Protein AF-A0A4U0X442-F1 (afdb_monomer_lite)

Structure (mmCIF, N/CA/C/O backbone):
data_AF-A0A4U0X442-F1
#
_entry.id   AF-A0A4U0X442-F1
#
loop_
_atom_site.group_PDB
_atom_site.id
_atom_site.type_symbol
_atom_site.label_atom_id
_atom_site.label_alt_id
_atom_site.label_comp_id
_atom_site.label_asym_id
_atom_site.label_entity_id
_atom_site.label_seq_id
_atom_site.pdbx_PDB_ins_code
_atom_site.Cartn_x
_atom_site.Cartn_y
_atom_site.Cartn_z
_atom_site.occupancy
_atom_site.B_iso_or_equiv
_atom_site.auth_seq_id
_atom_site.auth_comp_id
_atom_site.auth_asym_id
_atom_site.auth_atom_id
_atom_site.pdbx_PDB_model_num
ATOM 1 N N . MET A 1 1 ? -42.741 -5.940 30.288 1.00 30.11 1 MET A N 1
ATOM 2 C CA . MET A 1 1 ? -42.818 -7.391 30.569 1.00 30.11 1 MET A CA 1
ATOM 3 C C . MET A 1 1 ? -41.671 -8.041 29.822 1.00 30.11 1 MET A C 1
ATOM 5 O O . MET A 1 1 ? -41.496 -7.713 28.658 1.00 30.11 1 MET A O 1
ATOM 9 N N . THR A 1 2 ? -40.859 -8.857 30.486 1.00 28.33 2 THR A N 1
ATOM 10 C CA . THR A 1 2 ? -39.729 -9.575 29.872 1.00 28.33 2 THR A CA 1
ATOM 11 C C . THR A 1 2 ? -40.193 -10.960 29.448 1.00 28.33 2 THR A C 1
ATOM 13 O O . THR A 1 2 ? -40.640 -11.727 30.297 1.00 28.33 2 THR A O 1
ATOM 16 N N . ASP A 1 3 ? -40.119 -11.253 28.155 1.00 28.27 3 ASP A N 1
ATOM 17 C CA . ASP A 1 3 ? -40.596 -12.512 27.583 1.00 28.27 3 ASP A CA 1
ATOM 18 C C . ASP A 1 3 ? -39.549 -13.623 27.784 1.00 28.27 3 ASP A C 1
ATOM 20 O O . ASP A 1 3 ? -38.404 -13.485 27.346 1.00 28.27 3 ASP A O 1
ATOM 24 N N . THR A 1 4 ? -39.905 -14.694 28.500 1.00 27.78 4 THR A N 1
ATOM 25 C CA . THR A 1 4 ? -38.972 -15.754 28.917 1.00 27.78 4 THR A CA 1
ATOM 26 C C . THR A 1 4 ? -39.494 -17.148 28.573 1.00 27.78 4 THR A C 1
ATOM 28 O O . THR A 1 4 ? -40.494 -17.629 29.102 1.00 27.78 4 THR A O 1
ATOM 31 N N . ASN A 1 5 ? -38.765 -17.833 27.691 1.00 30.53 5 ASN A N 1
ATOM 32 C CA . ASN A 1 5 ? -39.052 -19.205 27.273 1.00 30.53 5 ASN A CA 1
ATOM 33 C C . ASN A 1 5 ? -38.564 -20.204 28.361 1.00 30.53 5 ASN A C 1
ATOM 35 O O . ASN A 1 5 ? -37.477 -19.980 28.904 1.00 30.53 5 ASN A O 1
ATOM 39 N N . PRO A 1 6 ? -39.273 -21.308 28.693 1.00 31.02 6 PRO A N 1
ATOM 40 C CA . PRO A 1 6 ? -39.028 -22.069 29.935 1.00 31.02 6 PRO A CA 1
ATOM 41 C C . PRO A 1 6 ? -37.666 -22.765 30.116 1.00 31.02 6 PRO A C 1
ATOM 43 O O . PRO A 1 6 ? -37.400 -23.275 31.200 1.00 31.02 6 PRO A O 1
ATOM 46 N N . ASN A 1 7 ? -36.800 -22.802 29.097 1.00 32.56 7 ASN A N 1
ATOM 47 C CA . ASN A 1 7 ? -35.546 -23.572 29.115 1.00 32.56 7 ASN A CA 1
ATOM 48 C C . ASN A 1 7 ? -34.292 -22.775 29.532 1.00 32.56 7 ASN A C 1
ATOM 50 O O . ASN A 1 7 ? -33.185 -23.289 29.404 1.00 32.56 7 ASN A O 1
ATOM 54 N N . GLY A 1 8 ? -34.426 -21.534 30.011 1.00 30.45 8 GLY A N 1
ATOM 55 C CA . GLY A 1 8 ? -33.338 -20.790 30.675 1.00 30.45 8 GLY A CA 1
ATOM 56 C C . GLY A 1 8 ? -32.148 -20.357 29.802 1.00 30.45 8 GLY A C 1
ATOM 57 O O . GLY A 1 8 ? -31.281 -19.635 30.287 1.00 30.45 8 GLY A O 1
ATOM 58 N N . ALA A 1 9 ? -32.105 -20.746 28.526 1.00 29.73 9 ALA A N 1
ATOM 59 C CA . ALA A 1 9 ? -31.117 -20.265 27.572 1.00 29.73 9 ALA A CA 1
ATOM 60 C C . ALA A 1 9 ? -31.357 -18.779 27.259 1.00 29.73 9 ALA A C 1
ATOM 62 O O . ALA A 1 9 ? -32.370 -18.409 26.658 1.00 29.73 9 ALA A O 1
ATOM 63 N N . VAL A 1 10 ? -30.403 -17.935 27.652 1.00 29.94 10 VAL A N 1
ATOM 64 C CA . VAL A 1 10 ? -30.272 -16.569 27.134 1.00 29.94 10 VAL A CA 1
ATOM 65 C C . VAL A 1 10 ? -30.055 -16.675 25.620 1.00 29.94 10 VAL A C 1
ATOM 67 O O . VAL A 1 10 ? -29.252 -17.493 25.177 1.00 29.94 10 VAL A O 1
ATOM 70 N N . LYS A 1 11 ? -30.779 -15.889 24.813 1.00 32.50 11 LYS A N 1
ATOM 71 C CA . LYS A 1 11 ? -30.455 -15.766 23.382 1.00 32.50 11 LYS A CA 1
ATOM 72 C C . LYS A 1 11 ? -29.095 -15.083 23.264 1.00 32.50 11 LYS A C 1
ATOM 74 O O . LYS A 1 11 ? -28.924 -14.029 23.868 1.00 32.50 11 LYS A O 1
ATOM 79 N N . ASP A 1 12 ? -28.182 -15.624 22.464 1.00 36.81 12 ASP A N 1
ATOM 80 C CA . ASP A 1 12 ? -26.891 -14.984 22.208 1.00 36.81 12 ASP A CA 1
ATOM 81 C C . ASP A 1 12 ? -27.069 -13.601 21.558 1.00 36.81 12 ASP A C 1
ATOM 83 O O . ASP A 1 12 ? -27.233 -13.469 20.345 1.00 36.81 12 ASP A O 1
ATOM 87 N N . GLU A 1 13 ? -26.997 -12.543 22.370 1.00 44.19 13 GLU A N 1
ATOM 88 C CA . GLU A 1 13 ? -26.935 -11.152 21.897 1.00 44.19 13 GLU A CA 1
ATOM 89 C C . GLU A 1 13 ? -25.615 -10.848 21.166 1.00 44.19 13 GLU A C 1
ATOM 91 O O . GLU A 1 13 ? -25.503 -9.837 20.473 1.00 44.19 13 GLU A O 1
ATOM 96 N N . ALA A 1 14 ? -24.628 -11.744 21.290 1.00 46.81 14 ALA A N 1
ATOM 97 C CA . ALA A 1 14 ? -23.253 -11.598 20.822 1.00 46.81 14 ALA A CA 1
ATOM 98 C C . ALA A 1 14 ? -23.086 -11.407 19.303 1.00 46.81 14 ALA A C 1
ATOM 100 O O . ALA A 1 14 ? -21.984 -11.087 18.868 1.00 46.81 14 ALA A O 1
ATOM 101 N N . ASN A 1 15 ? -24.136 -11.609 18.496 1.00 58.03 15 ASN A N 1
ATOM 102 C CA . ASN A 1 15 ? -24.034 -11.560 17.035 1.00 58.03 15 ASN A CA 1
ATOM 103 C C . ASN A 1 15 ? -25.229 -10.869 16.340 1.00 58.03 15 ASN A C 1
ATOM 105 O O . ASN A 1 15 ? -25.636 -11.266 15.246 1.00 58.03 15 ASN A O 1
ATOM 109 N N . ARG A 1 16 ? -25.842 -9.851 16.973 1.00 85.56 16 ARG A N 1
ATOM 110 C CA . ARG A 1 16 ? -26.943 -9.103 16.334 1.00 85.56 16 ARG A CA 1
ATOM 111 C C . ARG A 1 16 ? -26.445 -8.142 15.236 1.00 85.56 16 ARG A C 1
ATOM 113 O O . ARG A 1 16 ? -25.419 -7.492 15.425 1.00 85.56 16 ARG A O 1
ATOM 120 N N . PRO A 1 17 ? -27.199 -7.960 14.136 1.00 92.38 17 PRO A N 1
ATOM 121 C CA . PRO A 1 17 ? -27.008 -6.840 13.216 1.00 92.38 17 PRO A CA 1
ATOM 122 C C . PRO A 1 17 ? -27.094 -5.476 13.918 1.00 92.38 17 PRO A C 1
ATOM 124 O O . PRO A 1 17 ? -27.915 -5.288 14.823 1.00 92.38 17 PRO A O 1
ATOM 127 N N . LEU A 1 18 ? -26.300 -4.508 13.452 1.00 96.31 18 LEU A N 1
ATOM 128 C CA . LEU A 1 18 ? -26.511 -3.085 13.732 1.00 96.31 18 LEU A CA 1
ATOM 129 C C . LEU A 1 18 ? -27.625 -2.539 12.830 1.00 96.31 18 LEU A C 1
ATOM 131 O O . LEU A 1 18 ? -27.716 -2.919 11.660 1.00 96.31 18 LEU A O 1
ATOM 135 N N . ARG A 1 19 ? -28.445 -1.623 13.348 1.00 97.56 19 ARG A N 1
ATOM 136 C CA . ARG A 1 19 ? -29.430 -0.862 12.573 1.00 97.56 19 ARG A CA 1
ATOM 137 C C . ARG A 1 19 ? -28.809 0.451 12.111 1.00 97.56 19 ARG A C 1
ATOM 139 O O . ARG A 1 19 ? -28.532 1.319 12.936 1.00 97.56 19 ARG A O 1
ATOM 146 N N . ILE A 1 20 ? -28.602 0.608 10.807 1.00 98.50 20 ILE A N 1
ATOM 147 C CA . ILE A 1 20 ? -27.838 1.734 10.251 1.00 98.50 20 ILE A CA 1
ATOM 148 C C . ILE A 1 20 ? -28.746 2.617 9.398 1.00 98.50 20 ILE A C 1
ATOM 150 O O . ILE A 1 20 ? -29.444 2.124 8.512 1.00 98.50 20 ILE A O 1
ATOM 154 N N . LEU A 1 21 ? -28.735 3.923 9.669 1.00 98.62 21 LEU A N 1
ATOM 155 C CA . LEU A 1 21 ? -29.576 4.919 9.011 1.00 98.62 21 LEU A CA 1
ATOM 156 C C . LEU A 1 21 ? -28.716 5.822 8.111 1.00 98.62 21 LEU A C 1
ATOM 158 O O . LEU A 1 21 ? -27.919 6.621 8.599 1.00 98.62 21 LEU A O 1
ATOM 162 N N . ILE A 1 22 ? -28.878 5.702 6.795 1.00 98.69 22 ILE A N 1
ATOM 163 C CA . ILE A 1 22 ? -28.110 6.445 5.787 1.00 98.69 22 ILE A CA 1
ATOM 164 C C . ILE A 1 22 ? -28.977 7.567 5.213 1.00 98.69 22 ILE A C 1
ATOM 166 O O . ILE A 1 22 ? -30.075 7.314 4.719 1.00 98.69 22 ILE A O 1
ATOM 170 N N . VAL A 1 23 ? -28.486 8.804 5.249 1.00 98.06 23 VAL A N 1
ATOM 171 C CA . VAL A 1 23 ? -29.158 9.991 4.706 1.00 98.06 23 VAL A CA 1
ATOM 172 C C . VAL A 1 23 ? -28.567 10.320 3.334 1.00 98.06 23 VAL A C 1
ATOM 174 O O . VAL A 1 23 ? -27.387 10.642 3.235 1.00 98.06 23 VAL A O 1
ATOM 177 N N . GLY A 1 24 ? -29.391 10.255 2.287 1.00 96.81 24 GLY A N 1
ATOM 178 C CA . GLY A 1 24 ? -29.022 10.488 0.887 1.00 96.81 24 GLY A CA 1
ATOM 179 C C . GLY A 1 24 ? -28.713 9.202 0.109 1.00 96.81 24 GLY A C 1
ATOM 180 O O . GLY A 1 24 ? -27.821 8.434 0.466 1.00 96.81 24 GLY A O 1
ATOM 181 N N . ALA A 1 25 ? -29.405 8.987 -1.015 1.00 95.81 25 ALA A N 1
ATOM 182 C CA . ALA A 1 25 ? -29.180 7.860 -1.930 1.00 95.81 25 ALA A CA 1
ATOM 183 C C . ALA A 1 25 ? -28.265 8.233 -3.116 1.00 95.81 25 ALA A C 1
ATOM 185 O O . ALA A 1 25 ? -28.502 7.834 -4.258 1.00 95.81 25 ALA A O 1
ATOM 186 N N . GLY A 1 26 ? -27.211 9.016 -2.859 1.00 94.31 26 GLY A N 1
ATOM 187 C CA . GLY A 1 26 ? -26.143 9.279 -3.831 1.00 94.31 26 GLY A CA 1
ATOM 188 C C . GLY A 1 26 ? -25.210 8.073 -4.028 1.00 94.31 26 GLY A C 1
ATOM 189 O O . GLY A 1 26 ? -25.335 7.063 -3.343 1.00 94.31 26 GLY A O 1
ATOM 190 N N . ILE A 1 27 ? -24.222 8.190 -4.929 1.00 95.50 27 ILE A N 1
ATOM 191 C CA . ILE A 1 27 ? -23.239 7.116 -5.209 1.00 95.50 27 ILE A CA 1
ATOM 192 C C . ILE A 1 27 ? -22.574 6.601 -3.922 1.00 95.50 27 ILE A C 1
ATOM 194 O O . ILE A 1 27 ? -22.513 5.391 -3.715 1.00 95.50 27 ILE A O 1
ATOM 198 N N . GLY A 1 28 ? -22.136 7.506 -3.038 1.00 96.44 28 GLY A N 1
ATOM 199 C CA . GLY A 1 28 ? -21.549 7.140 -1.747 1.00 96.44 28 GLY A CA 1
ATOM 200 C C . GLY A 1 28 ? -22.547 6.463 -0.805 1.00 96.44 28 GLY A C 1
ATOM 201 O O . GLY A 1 28 ? -22.262 5.383 -0.305 1.00 96.44 28 GLY A O 1
ATOM 202 N N . GLY A 1 29 ? -23.739 7.038 -0.611 1.00 97.81 29 GLY A N 1
ATOM 203 C CA . GLY A 1 29 ? -24.763 6.471 0.277 1.00 97.81 29 GLY A CA 1
ATOM 204 C C . GLY A 1 29 ? -25.251 5.085 -0.161 1.00 97.81 29 GLY A C 1
ATOM 205 O O . GLY A 1 29 ? -25.393 4.189 0.667 1.00 97.81 29 GLY A O 1
ATOM 206 N N . LEU A 1 30 ? -25.421 4.864 -1.469 1.00 98.06 30 LEU A N 1
ATOM 207 C CA . LEU A 1 30 ? -25.743 3.547 -2.029 1.00 98.06 30 LEU A CA 1
ATOM 208 C C . LEU A 1 30 ? -24.572 2.560 -1.928 1.00 98.06 30 LEU A C 1
ATOM 210 O O . LEU A 1 30 ? -24.798 1.375 -1.699 1.00 98.06 30 LEU A O 1
ATOM 214 N N . THR A 1 31 ? -23.331 3.036 -2.059 1.00 98.50 31 THR A N 1
ATOM 215 C CA . THR A 1 31 ? -22.124 2.218 -1.858 1.00 98.50 31 THR A CA 1
ATOM 216 C C . THR A 1 31 ? -21.988 1.779 -0.401 1.00 98.50 31 THR A C 1
ATOM 218 O O . THR A 1 31 ? -21.832 0.590 -0.138 1.00 98.50 31 THR A O 1
ATOM 221 N N . ALA A 1 32 ? -22.130 2.710 0.547 1.00 98.50 32 ALA A N 1
ATOM 222 C CA . ALA A 1 32 ? -22.173 2.411 1.974 1.00 98.50 32 ALA A CA 1
ATOM 223 C C . ALA A 1 32 ? -23.300 1.418 2.286 1.00 98.50 32 ALA A C 1
ATOM 225 O O . ALA A 1 32 ? -23.067 0.420 2.960 1.00 98.50 32 ALA A O 1
ATOM 226 N N . ALA A 1 33 ? -24.499 1.625 1.732 1.00 98.19 33 ALA A N 1
ATOM 227 C CA . ALA A 1 33 ? -25.612 0.703 1.920 1.00 98.19 33 ALA A CA 1
ATOM 228 C C . ALA A 1 33 ? -25.306 -0.712 1.408 1.00 98.19 33 ALA A C 1
ATOM 230 O O . ALA A 1 33 ? -25.579 -1.684 2.109 1.00 98.19 33 ALA A O 1
ATOM 231 N N . LEU A 1 34 ? -24.722 -0.822 0.209 1.00 97.50 34 LEU A N 1
ATOM 232 C CA . LEU A 1 34 ? -24.345 -2.086 -0.420 1.00 97.50 34 LEU A CA 1
ATOM 233 C C . LEU A 1 34 ? -23.248 -2.823 0.366 1.00 97.50 34 LEU A C 1
ATOM 235 O O . LEU A 1 34 ? -23.339 -4.040 0.528 1.00 97.50 34 LEU A O 1
ATOM 239 N N . ALA A 1 35 ? -22.242 -2.108 0.868 1.00 97.38 35 ALA A N 1
ATOM 240 C CA . ALA A 1 35 ? -21.155 -2.687 1.651 1.00 97.38 35 ALA A CA 1
ATOM 241 C C . ALA A 1 35 ? -21.614 -3.090 3.069 1.00 97.38 35 ALA A C 1
ATOM 243 O O . ALA A 1 35 ? -21.296 -4.180 3.539 1.00 97.38 35 ALA A O 1
ATOM 244 N N . LEU A 1 36 ? -22.433 -2.265 3.730 1.00 97.00 36 LEU A N 1
ATOM 245 C CA . LEU A 1 36 ? -22.938 -2.534 5.083 1.00 97.00 36 LEU A CA 1
ATOM 246 C C . LEU A 1 36 ? -23.965 -3.674 5.125 1.00 97.00 36 LEU A C 1
ATOM 248 O O . LEU A 1 36 ? -23.958 -4.453 6.078 1.00 97.00 36 LEU A O 1
ATOM 252 N N . ARG A 1 37 ? -24.805 -3.847 4.089 1.00 94.81 37 ARG A N 1
ATOM 253 C CA . ARG A 1 37 ? -25.658 -5.048 4.001 1.00 94.81 37 ARG A CA 1
ATOM 254 C C . ARG A 1 37 ? -24.840 -6.322 3.782 1.00 94.81 37 ARG A C 1
ATOM 256 O O . ARG A 1 37 ? -25.163 -7.343 4.376 1.00 94.81 37 ARG A O 1
ATOM 263 N N . GLN A 1 38 ? -23.734 -6.255 3.034 1.00 93.69 38 GLN A N 1
ATOM 264 C CA . GLN A 1 38 ? -22.821 -7.394 2.851 1.00 93.69 38 GLN A CA 1
ATOM 265 C C . GLN A 1 38 ? -22.108 -7.793 4.156 1.00 93.69 38 GLN A C 1
ATOM 267 O O . GLN A 1 38 ? -21.854 -8.976 4.357 1.00 93.69 38 GLN A O 1
ATOM 272 N N . GLN A 1 39 ? -21.892 -6.846 5.078 1.00 90.62 39 GLN A N 1
ATOM 273 C CA . GLN A 1 39 ? -21.476 -7.109 6.468 1.00 90.62 39 GLN A CA 1
ATOM 274 C C . GLN A 1 39 ? -22.622 -7.620 7.375 1.00 90.62 39 GLN A C 1
ATOM 276 O O . GLN A 1 39 ? -22.433 -7.811 8.575 1.00 90.62 39 GLN A O 1
ATOM 281 N N . GLY A 1 40 ? -23.824 -7.851 6.835 1.00 92.62 40 GLY A N 1
ATOM 282 C CA . GLY A 1 40 ? -24.970 -8.422 7.550 1.00 92.62 40 GLY A CA 1
ATOM 283 C C . GLY A 1 40 ? -25.793 -7.434 8.387 1.00 92.62 40 GLY A C 1
ATOM 284 O O . GLY A 1 40 ? -26.530 -7.868 9.271 1.00 92.62 40 GLY A O 1
ATOM 285 N N . HIS A 1 41 ? -25.676 -6.121 8.161 1.00 95.25 41 HIS A N 1
ATOM 286 C CA . HIS A 1 41 ? -26.383 -5.098 8.946 1.00 95.25 41 HIS A CA 1
ATOM 287 C C . HIS A 1 41 ? -27.789 -4.751 8.426 1.00 95.25 41 HIS A C 1
ATOM 289 O O . HIS A 1 41 ? -28.087 -4.884 7.238 1.00 95.25 41 HIS A O 1
ATOM 295 N N . ASP A 1 42 ? -28.659 -4.256 9.316 1.00 95.81 42 ASP A N 1
ATOM 296 C CA . ASP A 1 42 ? -30.003 -3.792 8.959 1.00 95.81 42 ASP A CA 1
ATOM 297 C C . ASP A 1 42 ? -29.968 -2.339 8.463 1.00 95.81 42 ASP A C 1
ATOM 299 O O . ASP A 1 42 ? -30.110 -1.381 9.230 1.00 95.81 42 ASP A O 1
ATOM 303 N N . VAL A 1 43 ? -29.743 -2.175 7.161 1.00 98.19 43 VAL A N 1
ATOM 304 C CA . VAL A 1 43 ? -29.573 -0.864 6.528 1.00 98.19 43 VAL A CA 1
ATOM 305 C C . VAL A 1 43 ? -30.916 -0.247 6.119 1.00 98.19 43 VAL A C 1
ATOM 307 O O . VAL A 1 43 ? -31.699 -0.840 5.375 1.00 98.19 43 VAL A O 1
ATOM 310 N N . HIS A 1 44 ? -31.144 0.998 6.533 1.00 98.38 44 HIS A N 1
ATOM 311 C CA . HIS A 1 44 ? -32.194 1.887 6.037 1.00 98.38 44 HIS A CA 1
ATOM 312 C C . HIS A 1 44 ? -31.561 3.089 5.306 1.00 98.38 44 HIS A C 1
ATOM 314 O O . HIS A 1 44 ? -30.632 3.702 5.824 1.00 98.38 44 HIS A O 1
ATOM 320 N N . ILE A 1 45 ? -32.082 3.461 4.134 1.00 98.44 45 ILE A N 1
ATOM 321 C CA . ILE A 1 45 ? -31.613 4.597 3.318 1.00 98.44 45 ILE A CA 1
ATOM 322 C C . ILE A 1 45 ? -32.758 5.603 3.174 1.00 98.44 45 ILE A C 1
ATOM 324 O O . ILE A 1 45 ? -33.852 5.204 2.783 1.00 98.44 45 ILE A O 1
ATOM 328 N N . PHE A 1 46 ? -32.525 6.887 3.435 1.00 98.00 46 PHE A N 1
ATOM 329 C CA . PHE A 1 46 ? -33.534 7.949 3.368 1.00 98.00 46 PHE A CA 1
ATOM 330 C C . PHE A 1 46 ? -33.177 8.958 2.281 1.00 98.00 46 PHE A C 1
ATOM 332 O O . PHE A 1 46 ? -32.135 9.607 2.342 1.00 98.00 46 PHE A O 1
ATOM 339 N N . GLU A 1 47 ? -34.042 9.081 1.278 1.00 96.12 47 GLU A N 1
ATOM 340 C CA . GLU A 1 47 ? -33.822 9.902 0.093 1.00 96.12 47 GLU A CA 1
ATOM 341 C C . GLU A 1 47 ? -34.952 10.920 -0.082 1.00 96.12 47 GLU A C 1
ATOM 343 O O . GLU A 1 47 ? -36.130 10.569 -0.117 1.00 96.12 47 GLU A O 1
ATOM 348 N N . SER A 1 48 ? -34.585 12.195 -0.221 1.00 92.38 48 SER A N 1
ATOM 349 C CA . SER A 1 48 ? -35.526 13.317 -0.347 1.00 92.38 48 SER A CA 1
ATOM 350 C C . SER A 1 48 ? -36.342 13.305 -1.646 1.00 92.38 48 SER A C 1
ATOM 352 O O . SER A 1 48 ? -37.476 13.783 -1.682 1.00 92.38 48 SER A O 1
ATOM 354 N N . SER A 1 49 ? -35.773 12.763 -2.721 1.00 88.25 49 SER A N 1
ATOM 355 C CA . SER A 1 49 ? -36.386 12.680 -4.042 1.00 88.25 49 SER A CA 1
ATOM 356 C C . SER A 1 49 ? -37.196 11.391 -4.224 1.00 88.25 49 SER A C 1
ATOM 358 O O . SER A 1 49 ? -37.156 10.467 -3.414 1.00 88.25 49 SER A O 1
ATOM 360 N N . LYS A 1 50 ? -37.942 11.309 -5.331 1.00 84.12 50 LYS A N 1
ATOM 361 C CA . LYS A 1 50 ? -38.650 10.083 -5.747 1.00 84.12 50 LYS A CA 1
ATOM 362 C C . LYS A 1 50 ? -37.791 9.142 -6.608 1.00 84.12 50 LYS A C 1
ATOM 364 O O . LYS A 1 50 ? -38.328 8.164 -7.114 1.00 84.12 50 LYS A O 1
ATOM 369 N N . LEU A 1 51 ? -36.510 9.469 -6.839 1.00 78.19 51 LEU A N 1
ATOM 370 C CA . LEU A 1 51 ? -35.590 8.760 -7.752 1.00 78.19 51 LEU A CA 1
ATOM 371 C C . LEU A 1 51 ? -36.172 8.461 -9.155 1.00 78.19 51 LEU A C 1
ATOM 373 O O . LEU A 1 51 ? -35.800 7.490 -9.807 1.00 78.19 51 LEU A O 1
ATOM 377 N N . ALA A 1 52 ? -37.102 9.299 -9.629 1.00 47.41 52 ALA A N 1
ATOM 378 C CA . ALA A 1 52 ? -37.892 9.018 -10.830 1.00 47.41 52 ALA A CA 1
ATOM 379 C C . ALA A 1 52 ? -37.097 9.146 -12.145 1.00 47.41 52 ALA A C 1
ATOM 381 O O . ALA A 1 52 ? -37.414 8.454 -13.110 1.00 47.41 52 ALA A O 1
ATOM 382 N N . GLN A 1 53 ? -36.088 10.026 -12.192 1.00 55.03 53 GLN A N 1
ATOM 383 C CA . GLN A 1 53 ? -35.150 10.179 -13.312 1.00 55.03 53 GLN A CA 1
ATOM 384 C C . GLN A 1 53 ? -33.789 10.689 -12.808 1.00 55.03 53 GLN A C 1
ATOM 386 O O . GLN A 1 53 ? -33.648 11.860 -12.460 1.00 55.03 53 GLN A O 1
ATOM 391 N N . GLU A 1 54 ? -32.768 9.833 -12.816 1.00 52.62 54 GLU A N 1
ATOM 392 C CA . GLU A 1 54 ? -31.391 10.211 -12.473 1.00 52.62 54 GLU A CA 1
ATOM 393 C C . GLU A 1 54 ? -30.698 10.827 -13.709 1.00 52.62 54 GLU A C 1
ATOM 395 O O . GLU A 1 54 ? -30.051 10.124 -14.487 1.00 52.62 54 GLU A O 1
ATOM 400 N N . THR A 1 55 ? -30.835 12.140 -13.949 1.00 54.91 55 THR A N 1
ATOM 401 C CA . THR A 1 55 ? -30.172 12.790 -15.104 1.00 54.91 55 THR A CA 1
ATOM 402 C C . THR A 1 55 ? -28.667 12.963 -14.858 1.00 54.91 55 THR A C 1
ATOM 404 O O . THR A 1 55 ? -28.217 14.020 -14.412 1.00 54.91 55 THR A O 1
ATOM 407 N N . GLY A 1 56 ? -27.885 11.915 -15.121 1.00 59.22 56 GLY A N 1
ATOM 408 C CA . GLY A 1 56 ? -26.440 11.885 -14.894 1.00 59.22 56 GLY A CA 1
ATOM 409 C C . GLY A 1 56 ? -25.600 12.360 -16.083 1.00 59.22 56 GLY A C 1
ATOM 410 O O . GLY A 1 56 ? -25.894 12.054 -17.230 1.00 59.22 56 GLY A O 1
ATOM 411 N N . ALA A 1 57 ? -24.496 13.048 -15.791 1.00 74.31 57 ALA A N 1
ATOM 412 C CA . ALA A 1 57 ? -23.329 13.082 -16.677 1.00 74.31 57 ALA A CA 1
ATOM 413 C C . ALA A 1 57 ? -22.504 11.782 -16.511 1.00 74.31 57 ALA A C 1
ATOM 415 O O . ALA A 1 57 ? -22.891 10.890 -15.753 1.00 74.31 57 ALA A O 1
ATOM 416 N N . ALA A 1 58 ? -21.352 11.651 -17.170 1.00 85.56 58 ALA A N 1
ATOM 417 C CA . ALA A 1 58 ? -20.422 10.551 -16.896 1.00 85.56 58 ALA A CA 1
ATOM 418 C C . ALA A 1 58 ? -19.474 10.842 -15.708 1.00 85.56 58 ALA A C 1
ATOM 420 O O . ALA A 1 58 ? -19.382 11.975 -15.213 1.00 85.56 58 ALA A O 1
ATOM 421 N N . ILE A 1 59 ? -18.809 9.785 -15.233 1.00 91.12 59 ILE A N 1
ATOM 422 C CA . ILE A 1 59 ? -17.867 9.770 -14.109 1.00 91.12 59 ILE A CA 1
ATOM 423 C C . ILE A 1 59 ? -16.704 8.795 -14.374 1.00 91.12 59 ILE A C 1
ATOM 425 O O . ILE A 1 59 ? -16.826 7.867 -15.177 1.00 91.12 59 ILE A O 1
ATOM 429 N N . HIS A 1 60 ? -15.570 9.009 -13.703 1.00 92.25 60 HIS A N 1
ATOM 430 C CA . HIS A 1 60 ? -14.400 8.133 -13.766 1.00 92.25 60 HIS A CA 1
ATOM 431 C C . HIS A 1 60 ? -14.446 7.082 -12.644 1.00 92.25 60 HIS A C 1
ATOM 433 O O . HIS A 1 60 ? -14.665 7.425 -11.485 1.00 92.25 60 HIS A O 1
ATOM 439 N N . LEU A 1 61 ? -14.152 5.827 -12.979 1.00 94.38 61 LEU A N 1
ATOM 440 C CA . LEU A 1 61 ? -13.849 4.743 -12.044 1.00 94.38 61 LEU A CA 1
ATOM 441 C C . LEU A 1 61 ? -12.399 4.301 -12.263 1.00 94.38 61 LEU A C 1
ATOM 443 O O . LEU A 1 61 ? -12.129 3.334 -12.976 1.00 94.38 61 LEU A O 1
ATOM 447 N N . ALA A 1 62 ? -11.449 5.055 -11.711 1.00 92.56 62 ALA A N 1
ATOM 448 C CA . ALA A 1 62 ? -10.046 4.641 -11.695 1.00 92.56 62 ALA A CA 1
ATOM 449 C C . ALA A 1 62 ? -9.845 3.406 -10.791 1.00 92.56 62 ALA A C 1
ATOM 451 O O . ALA A 1 62 ? -10.755 3.030 -10.051 1.00 92.56 62 ALA A O 1
ATOM 452 N N . SER A 1 63 ? -8.669 2.771 -10.868 1.00 90.62 63 SER A N 1
ATOM 453 C CA . SER A 1 63 ? -8.364 1.482 -10.215 1.00 90.62 63 SER A CA 1
ATOM 454 C C . SER A 1 63 ? -8.836 1.404 -8.754 1.00 90.62 63 SER A C 1
ATOM 456 O O . SER A 1 63 ? -9.547 0.465 -8.402 1.00 90.62 63 SER A O 1
ATOM 458 N N . ASN A 1 64 ? -8.549 2.443 -7.961 1.00 92.56 64 ASN A N 1
ATOM 459 C CA . ASN A 1 64 ? -8.930 2.573 -6.550 1.00 92.56 64 ASN A CA 1
ATOM 460 C C . ASN A 1 64 ? -10.440 2.425 -6.286 1.00 92.56 64 ASN A C 1
ATOM 462 O O . ASN A 1 64 ? -10.843 1.784 -5.326 1.00 92.56 64 ASN A O 1
ATOM 466 N N . ALA A 1 65 ? -11.291 2.978 -7.154 1.00 95.69 65 ALA A N 1
ATOM 467 C CA . ALA A 1 65 ? -12.744 2.869 -7.019 1.00 95.69 65 ALA A CA 1
ATOM 468 C C . ALA A 1 65 ? -13.301 1.622 -7.727 1.00 95.69 65 ALA A C 1
ATOM 470 O O . ALA A 1 65 ? -14.263 1.017 -7.256 1.00 95.69 65 ALA A O 1
ATOM 471 N N . ASN A 1 66 ? -12.704 1.222 -8.856 1.00 94.81 66 ASN A N 1
ATOM 472 C CA . ASN A 1 66 ? -13.170 0.072 -9.631 1.00 94.81 66 ASN A CA 1
ATOM 473 C C . ASN A 1 66 ? -12.910 -1.259 -8.902 1.00 94.81 66 ASN A C 1
ATOM 475 O O . ASN A 1 66 ? -13.755 -2.147 -8.951 1.00 94.81 66 ASN A O 1
ATOM 479 N N . GLY A 1 67 ? -11.788 -1.391 -8.184 1.00 93.62 67 GLY A N 1
ATOM 480 C CA . GLY A 1 67 ? -11.492 -2.578 -7.372 1.00 93.62 67 GLY A CA 1
ATOM 481 C C . GLY A 1 67 ? -12.539 -2.839 -6.298 1.00 93.62 67 GLY A C 1
ATOM 482 O O . GLY A 1 67 ? -13.102 -3.929 -6.226 1.00 93.62 67 GLY A O 1
ATOM 483 N N . LEU A 1 68 ? -12.894 -1.802 -5.539 1.00 95.25 68 LEU A N 1
ATOM 484 C CA . LEU A 1 68 ? -13.896 -1.889 -4.474 1.00 95.25 68 LEU A CA 1
ATOM 485 C C . LEU A 1 68 ? -15.296 -2.218 -5.019 1.00 95.25 68 LEU A C 1
ATOM 487 O O . LEU A 1 68 ? -16.025 -3.014 -4.425 1.00 95.25 68 LEU A O 1
ATOM 491 N N . LEU A 1 69 ? -15.662 -1.666 -6.182 1.00 96.75 69 LEU A N 1
ATOM 492 C CA . LEU A 1 69 ? -16.903 -2.028 -6.875 1.00 96.75 69 LEU A CA 1
ATOM 493 C C . LEU A 1 69 ? -16.908 -3.504 -7.299 1.00 96.75 69 LEU A C 1
ATOM 495 O O . LEU A 1 69 ? -17.875 -4.209 -6.999 1.00 96.75 69 LEU A O 1
ATOM 499 N N . ARG A 1 70 ? -15.815 -4.011 -7.888 1.00 94.81 70 ARG A N 1
ATOM 500 C CA . ARG A 1 70 ? -15.675 -5.440 -8.220 1.00 94.81 70 ARG A CA 1
ATOM 501 C C . ARG A 1 70 ? -15.701 -6.336 -6.985 1.00 94.81 70 ARG A C 1
ATOM 503 O O . ARG A 1 70 ? -16.352 -7.376 -7.029 1.00 94.81 70 ARG A O 1
ATOM 510 N N . ARG A 1 71 ? -15.085 -5.920 -5.871 1.00 89.62 71 ARG A N 1
ATOM 511 C CA . ARG A 1 71 ? -15.132 -6.625 -4.576 1.00 89.62 71 ARG A CA 1
ATOM 512 C C . ARG A 1 71 ? -16.568 -6.799 -4.076 1.00 89.62 71 ARG A C 1
ATOM 514 O O . ARG A 1 71 ? -16.930 -7.878 -3.621 1.00 89.62 71 ARG A O 1
ATOM 521 N N . MET A 1 72 ? -17.409 -5.776 -4.243 1.00 93.00 72 MET A N 1
ATOM 522 C CA . MET A 1 72 ? -18.851 -5.845 -3.962 1.00 93.00 72 MET A CA 1
ATOM 523 C C . MET A 1 72 ? -19.666 -6.587 -5.042 1.00 93.00 72 MET A C 1
ATOM 525 O O . MET A 1 72 ? -20.871 -6.790 -4.862 1.00 93.00 72 MET A O 1
ATOM 529 N N . GLY A 1 73 ? -19.054 -7.007 -6.154 1.00 93.50 73 GLY A N 1
ATOM 530 C CA . GLY A 1 73 ? -19.682 -7.733 -7.263 1.00 93.50 73 GLY A CA 1
ATOM 531 C C . GLY A 1 73 ? -20.265 -6.862 -8.385 1.00 93.50 73 GLY A C 1
ATOM 532 O O . GLY A 1 73 ? -21.112 -7.349 -9.133 1.00 93.50 73 GLY A O 1
ATOM 533 N N . LEU A 1 74 ? -19.864 -5.590 -8.495 1.00 94.62 74 LEU A N 1
ATOM 534 C CA . LEU A 1 74 ? -20.271 -4.663 -9.559 1.00 94.62 74 LEU A CA 1
ATOM 535 C C . LEU A 1 74 ? -19.113 -4.465 -10.551 1.00 94.62 74 LEU A C 1
ATOM 537 O O . LEU A 1 74 ? -18.173 -3.721 -10.287 1.00 94.62 74 LEU A O 1
ATOM 541 N N . ASP A 1 75 ? -19.204 -5.103 -11.719 1.00 95.31 75 ASP A N 1
ATOM 542 C CA . ASP A 1 75 ? -18.274 -4.874 -12.833 1.00 95.31 75 ASP A CA 1
ATOM 543 C C . ASP A 1 75 ? -18.744 -3.695 -13.695 1.00 95.31 75 ASP A C 1
ATOM 545 O O . ASP A 1 75 ? -19.863 -3.709 -14.217 1.00 95.31 75 ASP A O 1
ATOM 549 N N . ALA A 1 76 ? -17.886 -2.689 -13.879 1.00 95.31 76 ALA A N 1
ATOM 550 C CA . ALA A 1 76 ? -18.199 -1.485 -14.650 1.00 95.31 76 ALA A CA 1
ATOM 551 C C . ALA A 1 76 ? -18.598 -1.785 -16.110 1.00 95.31 76 ALA A C 1
ATOM 553 O O . ALA A 1 76 ? -19.453 -1.104 -16.676 1.00 95.31 76 ALA A O 1
ATOM 554 N N . GLU A 1 77 ? -18.028 -2.829 -16.711 1.00 94.81 77 GLU A N 1
ATOM 555 C CA . GLU A 1 77 ? -18.326 -3.287 -18.069 1.00 94.81 77 GLU A CA 1
ATOM 556 C C . GLU A 1 77 ? -19.801 -3.688 -18.234 1.00 94.81 77 GLU A C 1
ATOM 558 O O . GLU A 1 77 ? -20.423 -3.378 -19.246 1.00 94.81 77 GLU A O 1
ATOM 563 N N . LYS A 1 78 ? -20.408 -4.315 -17.214 1.00 95.38 78 LYS A N 1
ATOM 564 C CA . LYS A 1 78 ? -21.795 -4.823 -17.268 1.00 95.38 78 LYS A CA 1
ATOM 565 C C . LYS A 1 78 ? -22.857 -3.717 -17.298 1.00 95.38 78 LYS A C 1
ATOM 567 O O . LYS A 1 78 ? -24.028 -4.009 -17.519 1.00 95.38 78 LYS A O 1
ATOM 572 N N . ILE A 1 79 ? -22.460 -2.464 -17.070 1.00 95.06 79 ILE A N 1
ATOM 573 C CA . ILE A 1 79 ? -23.341 -1.286 -17.021 1.00 95.06 79 ILE A CA 1
ATOM 574 C C . ILE A 1 79 ? -23.020 -0.260 -18.127 1.00 95.06 79 ILE A C 1
ATOM 576 O O . ILE A 1 79 ? -23.396 0.915 -18.039 1.00 95.06 79 ILE A O 1
ATOM 580 N N . GLY A 1 80 ? -22.317 -0.701 -19.176 1.00 94.38 80 GLY A N 1
ATOM 581 C CA . GLY A 1 80 ? -21.880 0.126 -20.303 1.00 94.38 80 GLY A CA 1
ATOM 582 C C . GLY A 1 80 ? -20.658 0.996 -19.990 1.00 94.38 80 GLY A C 1
ATOM 583 O O . GLY A 1 80 ? -20.478 2.063 -20.585 1.00 94.38 80 GLY A O 1
ATOM 584 N N . GLY A 1 81 ? -19.846 0.600 -19.008 1.00 95.75 81 GLY A N 1
ATOM 585 C CA . GLY A 1 81 ? -18.582 1.252 -18.692 1.00 95.75 81 GLY A CA 1
ATOM 586 C C . GLY A 1 81 ? -17.525 0.976 -19.757 1.00 95.75 81 GLY A C 1
ATOM 587 O O . GLY A 1 81 ? -17.316 -0.163 -20.160 1.00 95.75 81 GLY A O 1
ATOM 588 N N . VAL A 1 82 ? -16.827 2.023 -20.189 1.00 95.56 82 VAL A N 1
ATOM 589 C CA . VAL A 1 82 ? -15.793 1.946 -21.227 1.00 95.56 82 VAL A CA 1
ATOM 590 C C . VAL A 1 82 ? -14.411 1.958 -20.578 1.00 95.56 82 VAL A C 1
ATOM 592 O O . VAL A 1 82 ? -14.099 2.895 -19.846 1.00 95.56 82 VAL A O 1
ATOM 595 N N . GLU A 1 83 ? -13.568 0.958 -20.846 1.00 94.19 83 GLU A N 1
ATOM 596 C CA . GLU A 1 83 ? -12.160 0.990 -20.423 1.00 94.19 83 GLU A CA 1
ATOM 597 C C . GLU A 1 83 ? -11.440 2.198 -21.050 1.00 94.19 83 GLU A C 1
ATOM 599 O O . GLU A 1 83 ? -11.545 2.446 -22.255 1.00 94.19 83 GLU A O 1
ATOM 604 N N . CYS A 1 84 ? -10.701 2.947 -20.230 1.00 92.75 84 CYS A N 1
ATOM 605 C CA . CYS A 1 84 ? -9.870 4.069 -20.646 1.00 92.75 84 CYS A CA 1
ATOM 606 C C . CYS A 1 84 ? -8.515 3.546 -21.151 1.00 92.75 84 CYS A C 1
ATOM 608 O O . CYS A 1 84 ? -7.613 3.266 -20.356 1.00 92.75 84 CYS A O 1
ATOM 610 N N . VAL A 1 85 ? -8.364 3.417 -22.474 1.00 91.12 85 VAL A N 1
ATOM 611 C CA . VAL A 1 85 ? -7.155 2.878 -23.136 1.00 91.12 85 VAL A CA 1
ATOM 612 C C . VAL A 1 85 ? -6.148 3.956 -23.555 1.00 91.12 85 VAL A C 1
ATOM 614 O O . VAL A 1 85 ? -5.009 3.636 -23.900 1.00 91.12 85 VAL A O 1
ATOM 617 N N . GLY A 1 86 ? -6.520 5.239 -23.480 1.00 90.75 86 GLY A N 1
ATOM 618 C CA . GLY A 1 86 ? -5.554 6.327 -23.603 1.00 90.75 86 GLY A CA 1
ATOM 619 C C . GLY A 1 86 ? -6.035 7.692 -23.116 1.00 90.75 86 GLY A C 1
ATOM 620 O O . GLY A 1 86 ? -7.224 7.922 -22.898 1.00 90.75 86 GLY A O 1
ATOM 621 N N . ILE A 1 87 ? -5.083 8.619 -22.998 1.00 91.25 87 ILE A N 1
ATOM 622 C CA . ILE A 1 87 ? -5.319 10.053 -22.784 1.00 91.25 87 ILE A CA 1
ATOM 623 C C . ILE A 1 87 ? -4.749 10.819 -23.983 1.00 91.25 87 ILE A C 1
ATOM 625 O O . ILE A 1 87 ? -3.626 10.547 -24.417 1.00 91.25 87 ILE A O 1
ATOM 629 N N . VAL A 1 88 ? -5.487 11.799 -24.500 1.00 93.06 88 VAL A N 1
ATOM 630 C CA . VAL A 1 88 ? -5.036 12.718 -25.554 1.00 93.06 88 VAL A CA 1
ATOM 631 C C . VAL A 1 88 ? -5.236 14.154 -25.081 1.00 93.06 88 VAL A C 1
ATOM 633 O O . VAL A 1 88 ? -6.366 14.560 -24.819 1.00 93.06 88 VAL A O 1
ATOM 636 N N . GLU A 1 89 ? -4.163 14.943 -25.005 1.00 93.19 89 GLU A N 1
ATOM 637 C CA . GLU A 1 89 ? -4.284 16.393 -24.818 1.00 93.19 89 GLU A CA 1
ATOM 638 C C . GLU A 1 89 ? -3.970 17.117 -26.129 1.00 93.19 89 GLU A C 1
ATOM 640 O O . GLU A 1 89 ? -2.980 16.826 -26.807 1.00 93.19 89 GLU A O 1
ATOM 645 N N . TYR A 1 90 ? -4.819 18.078 -26.473 1.00 93.81 90 TYR A N 1
ATOM 646 C CA . TYR A 1 90 ? -4.729 18.928 -27.651 1.00 93.81 90 TYR A CA 1
ATOM 647 C C . TYR A 1 90 ? -4.476 20.386 -27.244 1.00 93.81 90 TYR A C 1
ATOM 649 O O . TYR A 1 90 ? -4.992 20.873 -26.237 1.00 93.81 90 TYR A O 1
ATOM 657 N N . ILE A 1 91 ? -3.714 21.108 -28.064 1.00 93.31 91 ILE A N 1
ATOM 658 C CA . ILE A 1 91 ? -3.529 22.557 -27.950 1.00 93.31 91 ILE A CA 1
ATOM 659 C C . ILE A 1 91 ? -4.855 23.235 -28.349 1.00 93.31 91 ILE A C 1
ATOM 661 O O . ILE A 1 91 ? -5.281 23.065 -29.496 1.00 93.31 91 ILE A O 1
ATOM 665 N N . PRO A 1 92 ? -5.516 24.005 -27.458 1.00 93.06 92 PRO A N 1
ATOM 666 C CA . PRO A 1 92 ? -6.866 24.524 -27.693 1.00 93.06 92 PRO A CA 1
ATOM 667 C C . PRO A 1 92 ? -7.027 25.311 -28.991 1.00 93.06 92 PRO A C 1
ATOM 669 O O . PRO A 1 92 ? -7.972 25.072 -29.733 1.00 93.06 92 PRO A O 1
ATOM 672 N N . GLN A 1 93 ? -6.099 26.227 -29.273 1.00 92.81 93 GLN A N 1
ATOM 673 C CA . GLN A 1 93 ? -6.202 27.207 -30.357 1.00 92.81 93 GLN A CA 1
ATOM 674 C C . GLN A 1 93 ? -5.957 26.593 -31.742 1.00 92.81 93 GLN A C 1
ATOM 676 O O . GLN A 1 93 ? -6.531 27.046 -32.727 1.00 92.81 93 GLN A O 1
ATOM 681 N N . THR A 1 94 ? -5.090 25.580 -31.833 1.00 91.62 94 THR A N 1
ATOM 682 C CA . THR A 1 94 ? -4.638 25.011 -33.115 1.00 91.62 94 THR A CA 1
ATOM 683 C C . THR A 1 94 ? -5.234 23.643 -33.423 1.00 91.62 94 THR A C 1
ATOM 685 O O . THR A 1 94 ? -5.154 23.201 -34.565 1.00 91.62 94 THR A O 1
ATOM 688 N N . GLY A 1 95 ? -5.781 22.939 -32.426 1.00 87.31 95 GLY A N 1
ATOM 689 C CA . GLY A 1 95 ? -6.218 21.550 -32.581 1.00 87.31 95 GLY A CA 1
ATOM 690 C C . GLY A 1 95 ? -5.061 20.563 -32.785 1.00 87.31 95 GLY A C 1
ATOM 691 O O . GLY A 1 95 ? -5.300 19.396 -33.083 1.00 87.31 95 GLY A O 1
ATOM 692 N N . ALA A 1 96 ? -3.807 20.998 -32.619 1.00 91.00 96 ALA A N 1
ATOM 693 C CA . ALA A 1 96 ? -2.644 20.121 -32.696 1.00 91.00 96 ALA A CA 1
ATOM 694 C C . ALA A 1 96 ? -2.524 19.256 -31.432 1.00 91.00 96 ALA A C 1
ATOM 696 O O . ALA A 1 96 ? -2.806 19.708 -30.323 1.00 91.00 96 ALA A O 1
ATOM 697 N N . VAL A 1 97 ? -2.073 18.011 -31.584 1.00 92.56 97 VAL A N 1
ATOM 698 C CA . VAL A 1 97 ? -1.844 17.094 -30.457 1.00 92.56 97 VAL A CA 1
ATOM 699 C C . VAL A 1 97 ? -0.651 17.583 -29.632 1.00 92.56 97 VAL A C 1
ATOM 701 O O . VAL A 1 97 ? 0.448 17.728 -30.163 1.00 92.56 97 VAL A O 1
ATOM 704 N N . LYS A 1 98 ? -0.858 17.805 -28.331 1.00 90.19 98 LYS A N 1
ATOM 705 C CA . LYS A 1 98 ? 0.182 18.193 -27.367 1.00 90.19 98 LYS A CA 1
ATOM 706 C C . LYS A 1 98 ? 0.932 16.963 -26.852 1.00 90.19 98 LYS A C 1
ATOM 708 O O . LYS A 1 98 ? 2.158 16.957 -26.841 1.00 90.19 98 LYS A O 1
ATOM 713 N N . TYR A 1 99 ? 0.201 15.917 -26.460 1.00 86.00 99 TYR A N 1
ATOM 714 C CA . TYR A 1 99 ? 0.745 14.589 -26.154 1.00 86.00 99 TYR A CA 1
ATOM 715 C C . TYR A 1 99 ? -0.342 13.503 -26.218 1.00 86.00 99 TYR A C 1
ATOM 717 O O . TYR A 1 99 ? -1.542 13.789 -26.229 1.00 86.00 99 TYR A O 1
ATOM 725 N N . ARG A 1 100 ? 0.094 12.238 -26.247 1.00 88.75 100 ARG A N 1
ATOM 726 C CA . ARG A 1 100 ? -0.752 11.044 -26.107 1.00 88.75 100 ARG A CA 1
ATOM 727 C C . ARG A 1 100 ? -0.143 10.088 -25.089 1.00 88.75 100 ARG A C 1
ATOM 729 O O . ARG A 1 100 ? 1.069 9.884 -25.098 1.00 88.75 100 ARG A O 1
ATOM 736 N N . VAL A 1 101 ? -0.986 9.490 -24.255 1.00 86.12 101 VAL A N 1
ATOM 737 C CA . VAL A 1 101 ? -0.623 8.454 -23.281 1.00 86.12 101 VAL A CA 1
ATOM 738 C C . VAL A 1 101 ? -1.424 7.196 -23.592 1.00 86.12 101 VAL A C 1
ATOM 740 O O . VAL A 1 101 ? -2.636 7.265 -23.772 1.00 86.12 101 VAL A O 1
ATOM 743 N N . ASP A 1 102 ? -0.747 6.054 -23.637 1.00 85.19 102 ASP A N 1
ATOM 744 C CA . ASP A 1 102 ? -1.360 4.727 -23.704 1.00 85.19 102 ASP A CA 1
ATOM 745 C C . ASP A 1 102 ? -1.548 4.211 -22.273 1.00 85.19 102 ASP A C 1
ATOM 747 O O . ASP A 1 102 ? -0.583 3.821 -21.606 1.00 85.19 102 ASP A O 1
ATOM 751 N N . THR A 1 103 ? -2.786 4.237 -21.783 1.00 78.38 103 THR A N 1
ATOM 752 C CA . THR A 1 103 ? -3.099 3.817 -20.413 1.00 78.38 103 THR A CA 1
ATOM 753 C C . THR A 1 103 ? -3.217 2.303 -20.269 1.00 78.38 103 THR A C 1
ATOM 755 O O . THR A 1 103 ? -3.190 1.835 -19.138 1.00 78.38 103 THR A O 1
ATOM 758 N N . THR A 1 104 ? -3.217 1.514 -21.353 1.00 71.81 104 THR A N 1
ATOM 759 C CA . THR A 1 104 ? -3.127 0.037 -21.273 1.00 71.81 104 THR A CA 1
ATOM 760 C C . THR A 1 104 ? -1.730 -0.438 -20.865 1.00 71.81 104 THR A C 1
ATOM 762 O O . THR A 1 104 ? -1.560 -1.498 -20.261 1.00 71.81 104 THR A O 1
ATOM 765 N N . LYS A 1 105 ? -0.699 0.366 -21.156 1.00 68.69 105 LYS A N 1
ATOM 766 C CA . LYS A 1 105 ? 0.652 0.154 -20.620 1.00 68.69 105 LYS A CA 1
ATOM 767 C C . LYS A 1 105 ? 0.738 0.549 -19.146 1.00 68.69 105 LYS A C 1
ATOM 769 O O . LYS A 1 105 ? 1.427 -0.125 -18.388 1.00 68.69 105 LYS A O 1
ATOM 774 N N . MET A 1 106 ? 0.028 1.607 -18.744 1.00 61.84 106 MET A N 1
ATOM 775 C CA . MET A 1 106 ? -0.005 2.076 -17.354 1.00 61.84 106 MET A CA 1
ATOM 776 C C . MET A 1 106 ? -0.900 1.224 -16.446 1.00 61.84 106 MET A C 1
ATOM 778 O O . MET A 1 106 ? -0.578 1.077 -15.273 1.00 61.84 106 MET A O 1
ATOM 782 N N . SER A 1 107 ? -1.970 0.612 -16.965 1.00 57.81 107 SER A N 1
ATOM 783 C CA . SER A 1 107 ? -2.876 -0.233 -16.174 1.00 57.81 107 SER A CA 1
ATOM 784 C C . SER A 1 107 ? -2.186 -1.466 -15.599 1.00 57.81 107 SER A C 1
ATOM 786 O O . SER A 1 107 ? -2.586 -1.937 -14.546 1.00 57.81 107 SER A O 1
ATOM 788 N N . LYS A 1 108 ? -1.076 -1.917 -16.199 1.00 63.56 108 LYS A N 1
ATOM 789 C CA . LYS A 1 108 ? -0.194 -2.959 -15.640 1.00 63.56 108 LYS A CA 1
ATOM 790 C C . LYS A 1 108 ? 0.548 -2.548 -14.359 1.00 63.56 108 LYS A C 1
ATOM 792 O O . LYS A 1 108 ? 1.211 -3.389 -13.764 1.00 63.56 108 LYS A O 1
ATOM 797 N N . MET A 1 109 ? 0.475 -1.276 -13.960 1.00 63.84 109 MET A N 1
ATOM 798 C CA . MET A 1 109 ? 1.006 -0.757 -12.693 1.00 63.84 109 MET A CA 1
ATOM 799 C C . MET A 1 109 ? -0.068 -0.679 -11.594 1.00 63.84 109 MET A C 1
ATOM 801 O O . MET A 1 109 ? 0.243 -0.271 -10.478 1.00 63.84 109 MET A O 1
ATOM 805 N N . TRP A 1 110 ? -1.323 -1.020 -11.903 1.00 69.06 110 TRP A N 1
ATOM 806 C CA . TRP A 1 110 ? -2.463 -0.936 -10.989 1.00 69.06 110 TRP A CA 1
ATOM 807 C C . TRP A 1 110 ? -3.228 -2.263 -10.968 1.00 69.06 110 TRP A C 1
ATOM 809 O O . TRP A 1 110 ? -3.133 -3.064 -11.895 1.00 69.06 110 TRP A O 1
ATOM 819 N N . GLN A 1 111 ? -4.004 -2.503 -9.913 1.00 73.00 111 GLN A N 1
ATOM 820 C CA . GLN A 1 111 ? -4.712 -3.777 -9.747 1.00 73.00 111 GLN A CA 1
ATOM 821 C C . GLN A 1 111 ? -5.917 -3.914 -10.699 1.00 73.00 111 GLN A C 1
ATOM 823 O O . GLN A 1 111 ? -6.274 -5.027 -11.090 1.00 73.00 111 GLN A O 1
ATOM 828 N N . HIS A 1 112 ? -6.538 -2.796 -11.109 1.00 86.06 112 HIS A N 1
ATOM 829 C CA . HIS A 1 112 ? -7.771 -2.808 -11.902 1.00 86.06 112 HIS A CA 1
ATOM 830 C C . HIS A 1 112 ? -7.788 -1.783 -13.054 1.00 86.06 112 HIS A C 1
ATOM 832 O O . HIS A 1 112 ? -7.257 -0.678 -12.921 1.00 86.06 112 HIS A O 1
ATOM 838 N N . PRO A 1 113 ? -8.453 -2.095 -14.185 1.00 89.38 113 PRO A N 1
ATOM 839 C CA . PRO A 1 113 ? -8.563 -1.182 -15.324 1.00 89.38 113 PRO A CA 1
ATOM 840 C C . PRO A 1 113 ? -9.424 0.045 -14.995 1.00 89.38 113 PRO A C 1
ATOM 842 O O . PRO A 1 113 ? -10.513 -0.079 -14.425 1.00 89.38 113 PRO A O 1
ATOM 845 N N . TRP A 1 114 ? -8.971 1.232 -15.403 1.00 92.06 114 TRP A N 1
ATOM 846 C CA . TRP A 1 114 ? -9.725 2.482 -15.268 1.00 92.06 114 TRP A CA 1
ATOM 847 C C . TRP A 1 114 ? -10.895 2.508 -16.259 1.00 92.06 114 TRP A C 1
ATOM 849 O O . TRP A 1 114 ? -10.695 2.378 -17.463 1.00 92.06 114 TRP A O 1
ATOM 859 N N . HIS A 1 115 ? -12.110 2.701 -15.749 1.00 94.44 115 HIS A N 1
ATOM 860 C CA . HIS A 1 115 ? -13.342 2.778 -16.529 1.00 94.44 115 HIS A CA 1
ATOM 861 C C . HIS A 1 115 ? -13.970 4.181 -16.551 1.00 94.44 115 HIS A C 1
ATOM 863 O O . HIS A 1 115 ? -13.812 4.990 -15.634 1.00 94.44 115 HIS A O 1
ATOM 869 N N . LEU A 1 116 ? -14.722 4.449 -17.615 1.00 94.88 116 LEU A N 1
ATOM 870 C CA . LEU A 1 116 ? -15.472 5.672 -17.887 1.00 94.88 116 LEU A CA 1
ATOM 871 C C . LEU A 1 116 ? -16.957 5.298 -17.979 1.00 94.88 116 LEU A C 1
ATOM 873 O O . LEU A 1 116 ? -17.358 4.532 -18.857 1.00 94.88 116 LEU A O 1
ATOM 877 N N . VAL A 1 117 ? -17.778 5.774 -17.039 1.00 94.81 117 VAL A N 1
ATOM 878 C CA . VAL A 1 117 ? -19.123 5.218 -16.804 1.00 94.81 117 VAL A CA 1
ATOM 879 C C . VAL A 1 117 ? -20.186 6.310 -16.775 1.00 94.81 117 VAL A C 1
ATOM 881 O O . VAL A 1 117 ? -19.978 7.397 -16.240 1.00 94.81 117 VAL A O 1
ATOM 884 N N . HIS A 1 118 ? -21.360 6.021 -17.332 1.00 94.00 118 HIS A N 1
ATOM 885 C CA . HIS A 1 118 ? -22.524 6.896 -17.232 1.00 94.00 118 HIS A CA 1
ATOM 886 C C . HIS A 1 118 ? -23.065 6.877 -15.789 1.00 94.00 118 HIS A C 1
ATOM 888 O O . HIS A 1 118 ? -23.478 5.825 -15.297 1.00 94.00 118 HIS A O 1
ATOM 894 N N . ARG A 1 119 ? -23.062 8.020 -15.079 1.00 91.06 119 ARG A N 1
ATOM 895 C CA . ARG A 1 119 ? -23.319 8.062 -13.621 1.00 91.06 119 ARG A CA 1
ATOM 896 C C . ARG A 1 119 ? -24.698 7.509 -13.251 1.00 91.06 119 ARG A C 1
ATOM 898 O O . ARG A 1 119 ? -24.831 6.908 -12.193 1.00 91.06 119 ARG A O 1
ATOM 905 N N . ALA A 1 120 ? -25.697 7.668 -14.120 1.00 91.44 120 ALA A N 1
ATOM 906 C CA . ALA A 1 120 ? -27.038 7.125 -13.904 1.00 91.44 120 ALA A CA 1
ATOM 907 C C . ALA A 1 120 ? -27.077 5.584 -13.936 1.00 91.44 120 ALA A C 1
ATOM 909 O O . ALA A 1 120 ? -27.851 4.982 -13.196 1.00 91.44 120 ALA A O 1
ATOM 910 N N . HIS A 1 121 ? -26.228 4.933 -14.743 1.00 94.31 121 HIS A N 1
ATOM 911 C CA . HIS A 1 121 ? -26.139 3.468 -14.777 1.00 94.31 121 HIS A CA 1
ATOM 912 C C . HIS A 1 121 ? -25.443 2.933 -13.524 1.00 94.31 121 HIS A C 1
ATOM 914 O O . HIS A 1 121 ? -25.942 1.999 -12.906 1.00 94.31 121 HIS A O 1
ATOM 920 N N . LEU A 1 122 ? -24.341 3.570 -13.105 1.00 95.44 122 LEU A N 1
ATOM 921 C CA . LEU A 1 122 ? -23.651 3.230 -11.856 1.00 95.44 122 LEU A CA 1
ATOM 922 C C . LEU A 1 122 ? -24.568 3.415 -10.640 1.00 95.44 122 LEU A C 1
ATOM 924 O O . LEU A 1 122 ? -24.635 2.540 -9.784 1.00 95.44 122 LEU A O 1
ATOM 928 N N . HIS A 1 123 ? -25.307 4.527 -10.590 1.00 94.81 123 HIS A N 1
ATOM 929 C CA . HIS A 1 123 ? -26.313 4.791 -9.559 1.00 94.81 123 HIS A CA 1
ATOM 930 C C . HIS A 1 123 ? -27.409 3.721 -9.545 1.00 94.81 123 HIS A C 1
ATOM 932 O O . HIS A 1 123 ? -27.677 3.138 -8.499 1.00 94.81 123 HIS A O 1
ATOM 938 N N . THR A 1 124 ? -27.979 3.408 -10.713 1.00 94.31 124 THR A N 1
ATOM 939 C CA . THR A 1 124 ? -29.040 2.403 -10.853 1.00 94.31 124 THR A CA 1
ATOM 940 C C . THR A 1 124 ? -28.558 1.027 -10.403 1.00 94.31 124 THR A C 1
ATOM 942 O O . THR A 1 124 ? -29.210 0.420 -9.562 1.00 94.31 124 THR A O 1
ATOM 945 N N . ALA A 1 125 ? -27.382 0.584 -10.856 1.00 95.44 125 ALA A N 1
ATOM 946 C CA . ALA A 1 125 ? -26.802 -0.696 -10.464 1.00 95.44 125 ALA A CA 1
AT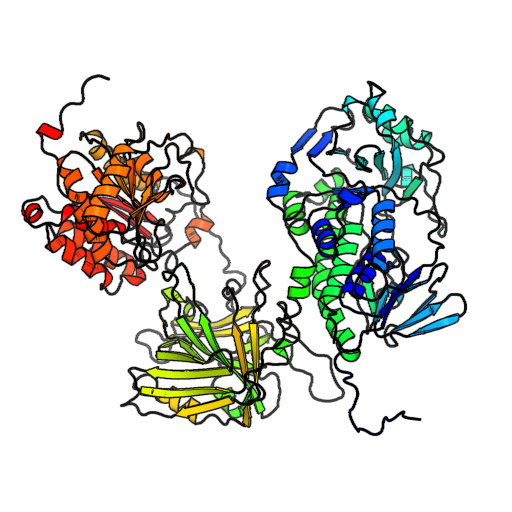OM 947 C C . ALA A 1 125 ? -26.475 -0.767 -8.964 1.00 95.44 125 ALA A C 1
ATOM 949 O O . ALA A 1 125 ? -26.828 -1.749 -8.318 1.00 95.44 125 ALA A O 1
ATOM 950 N N . LEU A 1 126 ? -25.887 0.282 -8.374 1.00 96.25 126 LEU A N 1
ATOM 951 C CA . LEU A 1 126 ? -25.667 0.351 -6.923 1.00 96.25 126 LEU A CA 1
ATOM 952 C C . LEU A 1 126 ? -26.988 0.299 -6.142 1.00 96.25 126 LEU A C 1
ATOM 954 O O . LEU A 1 126 ? -27.078 -0.416 -5.149 1.00 96.25 126 LEU A O 1
ATOM 958 N N . LYS A 1 127 ? -28.024 1.011 -6.599 1.00 95.62 127 LYS A N 1
ATOM 959 C CA . LYS A 1 127 ? -29.365 1.028 -5.994 1.00 95.62 127 LYS A CA 1
ATOM 960 C C . LYS A 1 127 ? -30.029 -0.350 -6.079 1.00 95.62 127 LYS A C 1
ATOM 962 O O . LYS A 1 127 ? -30.525 -0.850 -5.069 1.00 95.62 127 LYS A O 1
ATOM 967 N N . ASP A 1 128 ? -30.010 -0.979 -7.251 1.00 94.75 128 ASP A N 1
ATOM 968 C CA . ASP A 1 128 ? -30.614 -2.294 -7.490 1.00 94.75 128 ASP A CA 1
ATOM 969 C C . ASP A 1 128 ? -29.865 -3.394 -6.717 1.00 94.75 128 ASP A C 1
ATOM 971 O O . ASP A 1 128 ? -30.495 -4.229 -6.075 1.00 94.75 128 ASP A O 1
ATOM 975 N N . MET A 1 129 ? -28.530 -3.342 -6.645 1.00 94.88 129 MET A N 1
ATOM 976 C CA . MET A 1 129 ? -27.738 -4.252 -5.806 1.00 94.88 129 MET A CA 1
ATOM 977 C C . MET A 1 129 ? -27.933 -4.001 -4.302 1.00 94.88 129 MET A C 1
ATOM 979 O O . MET A 1 129 ? -27.988 -4.956 -3.530 1.00 94.88 129 MET A O 1
ATOM 983 N N . ALA A 1 130 ? -28.061 -2.745 -3.857 1.00 95.31 130 ALA A N 1
ATOM 984 C CA . ALA A 1 130 ? -28.297 -2.416 -2.449 1.00 95.31 130 ALA A CA 1
ATOM 985 C C . ALA A 1 130 ? -29.691 -2.868 -1.978 1.00 95.31 130 ALA A C 1
ATOM 987 O O . ALA A 1 130 ? -29.831 -3.365 -0.863 1.00 95.31 130 ALA A O 1
ATOM 988 N N . THR A 1 131 ? -30.710 -2.763 -2.832 1.00 95.00 131 THR A N 1
ATOM 989 C CA . THR A 1 131 ? -32.119 -3.063 -2.495 1.00 95.00 131 THR A CA 1
ATOM 990 C C . THR A 1 131 ? -32.614 -4.442 -2.957 1.00 95.00 131 THR A C 1
ATOM 992 O O . THR A 1 131 ? -33.672 -4.890 -2.521 1.00 95.00 131 THR A O 1
ATOM 995 N N . GLY A 1 132 ? -31.862 -5.141 -3.811 1.00 91.06 132 GLY A N 1
ATOM 996 C CA . GLY A 1 132 ? -32.275 -6.403 -4.431 1.00 91.06 132 GLY A CA 1
ATOM 997 C C . GLY A 1 132 ? -32.236 -7.630 -3.499 1.00 91.06 132 GLY A C 1
ATOM 998 O O . GLY A 1 132 ? -31.370 -7.715 -2.621 1.00 91.06 132 GLY A O 1
ATOM 999 N N . PRO A 1 133 ? -33.125 -8.623 -3.695 1.00 78.81 133 PRO A N 1
ATOM 1000 C CA . PRO A 1 133 ? -33.210 -9.826 -2.861 1.00 78.81 133 PRO A CA 1
ATOM 1001 C C . PRO A 1 133 ? -32.247 -10.956 -3.273 1.00 78.81 133 PRO A C 1
ATOM 1003 O O . PRO A 1 133 ? -32.258 -12.014 -2.656 1.00 78.81 133 PRO A O 1
ATOM 1006 N N . GLU A 1 134 ? -31.429 -10.777 -4.315 1.00 60.19 134 GLU A N 1
ATOM 1007 C CA . GLU A 1 134 ? -30.651 -11.851 -4.968 1.00 60.19 134 GLU A CA 1
ATOM 1008 C C . GLU A 1 134 ? -29.415 -12.344 -4.182 1.00 60.19 134 GLU A C 1
ATOM 1010 O O . GLU A 1 134 ? -28.536 -13.003 -4.738 1.00 60.19 134 GLU A O 1
ATOM 1015 N N . ARG A 1 135 ? -29.309 -12.016 -2.891 1.00 66.00 135 ARG A N 1
ATOM 1016 C CA . ARG A 1 135 ? -28.151 -12.336 -2.043 1.00 66.00 135 ARG A CA 1
ATOM 1017 C C . ARG A 1 135 ? -28.572 -12.995 -0.731 1.00 66.00 135 ARG A C 1
ATOM 1019 O O . ARG A 1 135 ? -29.745 -13.009 -0.375 1.00 66.00 135 ARG A O 1
ATOM 1026 N N . LYS A 1 136 ? -27.597 -13.570 -0.019 1.00 61.00 136 LYS A N 1
ATOM 1027 C CA . LYS A 1 136 ? -27.816 -14.248 1.273 1.00 61.00 136 LYS A CA 1
ATOM 1028 C C . LYS A 1 136 ? -28.078 -13.267 2.423 1.00 61.00 136 LYS A C 1
ATOM 1030 O O . LYS A 1 136 ? -28.664 -13.656 3.427 1.00 61.00 136 LYS A O 1
ATOM 1035 N N . ASP A 1 137 ? -27.618 -12.031 2.278 1.00 76.19 137 ASP A N 1
ATOM 1036 C CA . ASP A 1 137 ? -27.775 -10.927 3.219 1.00 76.19 137 ASP A CA 1
ATOM 1037 C C . ASP A 1 137 ? -29.055 -10.110 2.969 1.00 76.19 137 ASP A C 1
ATOM 1039 O O . ASP A 1 137 ? -29.568 -10.041 1.849 1.00 76.19 137 ASP A O 1
ATOM 1043 N N . GLN A 1 138 ? -29.574 -9.472 4.022 1.00 84.19 138 GLN A N 1
ATOM 1044 C CA . GLN A 1 138 ? -30.841 -8.740 3.981 1.00 84.19 138 GLN A CA 1
ATOM 1045 C C . GLN A 1 138 ? -30.774 -7.526 3.036 1.00 84.19 138 GLN A C 1
ATOM 1047 O O . GLN A 1 138 ? -29.820 -6.756 3.060 1.00 84.19 138 GLN A O 1
ATOM 1052 N N . ALA A 1 139 ? -31.827 -7.307 2.244 1.00 93.81 139 ALA A N 1
ATOM 1053 C CA . ALA A 1 139 ? -31.961 -6.102 1.428 1.00 93.81 139 ALA A CA 1
ATOM 1054 C C . ALA A 1 139 ? -31.972 -4.814 2.272 1.00 93.81 139 ALA A C 1
ATOM 1056 O O . ALA A 1 139 ? -32.635 -4.747 3.315 1.00 93.81 139 ALA A O 1
ATOM 1057 N N . ALA A 1 140 ? -31.280 -3.775 1.787 1.00 96.19 140 ALA A N 1
ATOM 1058 C CA . ALA A 1 140 ? -31.353 -2.440 2.366 1.00 96.19 140 ALA A CA 1
ATOM 1059 C C . ALA A 1 140 ? -32.717 -1.802 2.055 1.00 96.19 140 ALA A C 1
ATOM 1061 O O . ALA A 1 140 ? -33.217 -1.865 0.929 1.00 96.19 140 ALA A O 1
ATOM 1062 N N . LYS A 1 141 ? -33.327 -1.169 3.057 1.00 97.19 141 LYS A N 1
ATOM 1063 C CA . LYS A 1 141 ? -34.674 -0.588 2.975 1.00 97.19 141 LYS A CA 1
ATOM 1064 C C . LYS A 1 141 ? -34.580 0.861 2.493 1.00 97.19 141 LYS A C 1
ATOM 1066 O O . LYS A 1 141 ? -34.166 1.728 3.259 1.00 97.19 141 LYS A O 1
ATOM 1071 N N . LEU A 1 142 ? -34.958 1.124 1.243 1.00 96.81 142 LEU A N 1
ATOM 1072 C CA . LEU A 1 142 ? -34.905 2.457 0.630 1.00 96.81 142 LEU A CA 1
ATOM 1073 C C . LEU A 1 142 ? -36.229 3.222 0.801 1.00 96.81 142 LEU A C 1
ATOM 1075 O O . LEU A 1 142 ? -37.256 2.843 0.241 1.00 96.81 142 LEU A O 1
ATOM 1079 N N . HIS A 1 143 ? -36.177 4.328 1.541 1.00 96.75 143 HIS A N 1
ATOM 1080 C CA . HIS A 1 143 ? -37.288 5.234 1.837 1.00 96.75 143 HIS A CA 1
ATOM 1081 C C . HIS A 1 143 ? -37.148 6.491 0.972 1.00 96.75 143 HIS A C 1
ATOM 1083 O O . HIS A 1 143 ? -36.353 7.382 1.266 1.00 96.75 143 HIS A O 1
ATOM 1089 N N . VAL A 1 144 ? -37.887 6.541 -0.137 1.00 94.81 144 VAL A N 1
ATOM 1090 C CA . VAL A 1 144 ? -37.936 7.701 -1.051 1.00 94.81 144 VAL A CA 1
ATOM 1091 C C . VAL A 1 144 ? -38.914 8.772 -0.557 1.00 94.81 144 VAL A C 1
ATOM 1093 O O . VAL A 1 144 ? -39.736 8.510 0.321 1.00 94.81 144 VAL A O 1
ATOM 1096 N N . ALA A 1 145 ? -38.837 9.983 -1.119 1.00 93.06 145 ALA A N 1
ATOM 1097 C CA . ALA A 1 145 ? -39.598 11.167 -0.693 1.00 93.06 145 ALA A CA 1
ATOM 1098 C C . ALA A 1 145 ? -39.483 11.491 0.816 1.00 93.06 145 ALA A C 1
ATOM 1100 O O . ALA A 1 145 ? -40.340 12.163 1.385 1.00 93.06 145 ALA A O 1
ATOM 1101 N N . SER A 1 146 ? -38.419 11.011 1.460 1.00 94.00 146 SER A N 1
ATOM 1102 C CA . SER A 1 146 ? -38.195 11.034 2.903 1.00 94.00 146 SER A CA 1
ATOM 1103 C C . SER A 1 146 ? -37.112 12.059 3.234 1.00 94.00 146 SER A C 1
ATOM 1105 O O . SER A 1 146 ? -35.958 11.715 3.490 1.00 94.00 146 SER A O 1
ATOM 1107 N N . ARG A 1 147 ? -37.463 13.350 3.172 1.00 95.25 147 ARG A N 1
ATOM 1108 C CA . ARG A 1 147 ? -36.526 14.434 3.498 1.00 95.25 147 ARG A CA 1
ATOM 1109 C C . ARG A 1 147 ? -36.212 14.421 4.996 1.00 95.25 147 ARG A C 1
ATOM 1111 O O . ARG A 1 147 ? -37.103 14.624 5.816 1.00 95.25 147 ARG A O 1
ATOM 1118 N N . VAL A 1 148 ? -34.936 14.261 5.335 1.00 96.12 148 VAL A N 1
ATOM 1119 C CA . VAL A 1 148 ? -34.418 14.490 6.691 1.00 96.12 148 VAL A CA 1
ATOM 1120 C C . VAL A 1 148 ? -34.276 15.996 6.938 1.00 96.12 148 VAL A C 1
ATOM 1122 O O . VAL A 1 148 ? -33.739 16.726 6.100 1.00 96.12 148 VAL A O 1
ATOM 1125 N N . LEU A 1 149 ? -34.764 16.468 8.085 1.00 94.94 149 LEU A N 1
ATOM 1126 C CA . LEU A 1 149 ? -34.581 17.844 8.554 1.00 94.94 149 LEU A CA 1
ATOM 1127 C C . LEU A 1 149 ? -33.462 17.968 9.591 1.00 94.94 149 LEU A C 1
ATOM 1129 O O . LEU A 1 149 ? -32.806 19.005 9.643 1.00 94.94 149 LEU A O 1
ATOM 1133 N N . ASP A 1 150 ? -33.257 16.954 10.425 1.00 94.25 150 ASP A N 1
ATOM 1134 C CA . ASP A 1 150 ? -32.352 17.038 11.572 1.00 94.25 150 ASP A CA 1
ATOM 1135 C C . ASP A 1 150 ? -31.786 15.661 11.939 1.00 94.25 150 ASP A C 1
ATOM 1137 O O . ASP A 1 150 ? -32.448 14.642 11.699 1.00 94.25 150 ASP A O 1
ATOM 1141 N N . VAL A 1 151 ? -30.581 15.634 12.517 1.00 95.81 151 VAL A N 1
ATOM 1142 C CA . VAL A 1 151 ? -29.921 14.408 12.987 1.00 95.81 151 VAL A CA 1
ATOM 1143 C C . VAL A 1 151 ? -29.244 14.610 14.347 1.00 95.81 151 VAL A C 1
ATOM 1145 O O . VAL A 1 151 ? -28.388 15.478 14.521 1.00 95.81 151 VAL A O 1
ATOM 1148 N N . ASP A 1 152 ? -29.602 13.752 15.298 1.00 96.19 152 ASP A N 1
ATOM 1149 C CA . ASP A 1 152 ? -28.986 13.627 16.616 1.00 96.19 152 ASP A CA 1
ATOM 1150 C C . ASP A 1 152 ? -27.884 12.561 16.570 1.00 96.19 152 ASP A C 1
ATOM 1152 O O . ASP A 1 152 ? -28.147 11.360 16.435 1.00 96.19 152 ASP A O 1
ATOM 1156 N N . ALA A 1 153 ? -26.642 13.024 16.697 1.00 94.44 153 ALA A N 1
ATOM 1157 C CA . ALA A 1 153 ? -25.443 12.201 16.668 1.00 94.44 153 ALA A CA 1
ATOM 1158 C C . ALA A 1 153 ? -25.274 11.301 17.908 1.00 94.44 153 ALA A C 1
ATOM 1160 O O . ALA A 1 153 ? -24.678 10.231 17.794 1.00 94.44 153 ALA A O 1
ATOM 1161 N N . GLU A 1 154 ? -25.786 11.690 19.080 1.00 92.38 154 GLU A N 1
ATOM 1162 C CA . GLU A 1 154 ? -25.642 10.925 20.328 1.00 92.38 154 GLU A CA 1
ATOM 1163 C C . GLU A 1 154 ? -26.716 9.829 20.421 1.00 92.38 154 GLU A C 1
ATOM 1165 O O . GLU A 1 154 ? -26.418 8.658 20.697 1.00 92.38 154 GLU A O 1
ATOM 1170 N N . GLY A 1 155 ? -27.962 10.177 20.093 1.00 91.12 155 GLY A N 1
ATOM 1171 C CA . GLY A 1 155 ? -29.089 9.251 19.993 1.00 91.12 155 GLY A CA 1
ATOM 1172 C C . GLY A 1 155 ? -29.137 8.415 18.709 1.00 91.12 155 GLY A C 1
ATOM 1173 O O . GLY A 1 155 ? -30.038 7.591 18.585 1.00 91.12 155 GLY A O 1
ATOM 1174 N N . ALA A 1 156 ? -28.214 8.606 17.753 1.00 96.00 156 ALA A N 1
ATOM 1175 C CA . ALA A 1 156 ? -28.245 7.975 16.419 1.00 96.00 156 ALA A CA 1
ATOM 1176 C C . ALA A 1 156 ? -29.632 8.066 15.744 1.00 96.00 156 ALA A C 1
ATOM 1178 O O . ALA A 1 156 ? -30.153 7.090 15.199 1.00 96.00 156 ALA A O 1
ATOM 1179 N N . THR A 1 157 ? -30.256 9.242 15.829 1.00 97.56 157 THR A N 1
ATOM 1180 C CA . THR A 1 157 ? -31.663 9.455 15.470 1.00 97.56 157 THR A CA 1
ATOM 1181 C C . THR A 1 157 ? -31.806 10.529 14.400 1.00 97.56 157 THR A C 1
ATOM 1183 O O . THR A 1 157 ? -31.260 11.618 14.538 1.00 97.56 157 THR A O 1
ATOM 1186 N N . LEU A 1 158 ? -32.588 10.260 13.352 1.00 97.00 158 LEU A N 1
ATOM 1187 C CA . LEU A 1 158 ? -32.974 11.267 12.355 1.00 97.00 158 LEU A CA 1
ATOM 1188 C C . LEU A 1 158 ? -34.431 11.705 12.526 1.00 97.00 158 LEU A C 1
ATOM 1190 O O . LEU A 1 158 ? -35.267 10.937 13.006 1.00 97.00 158 LEU A O 1
ATOM 1194 N N . THR A 1 159 ? -34.730 12.938 12.114 1.00 97.81 159 THR A N 1
ATOM 1195 C CA . THR A 1 159 ? -36.088 13.506 12.083 1.00 97.81 159 THR A CA 1
ATOM 1196 C C . THR A 1 159 ? -36.469 13.860 10.645 1.00 97.81 159 THR A C 1
ATOM 1198 O O . THR A 1 159 ? -35.736 14.585 9.967 1.00 97.81 159 THR A O 1
ATOM 1201 N N . LEU A 1 160 ? -37.609 13.353 10.175 1.00 97.12 160 LEU A N 1
ATOM 1202 C CA . LEU A 1 160 ? -38.156 13.603 8.837 1.00 97.12 160 LEU A CA 1
ATOM 1203 C C . LEU A 1 160 ? -39.005 14.888 8.771 1.00 97.12 160 LEU A C 1
ATOM 1205 O O . LEU A 1 160 ? -39.381 15.467 9.789 1.00 97.12 160 LEU A O 1
ATOM 1209 N N . GLU A 1 161 ? -39.315 15.333 7.552 1.00 94.31 161 GLU A N 1
ATOM 1210 C CA . GLU A 1 161 ? -40.114 16.538 7.260 1.00 94.31 161 GLU A CA 1
ATOM 1211 C C . GLU A 1 161 ? -41.574 16.473 7.752 1.00 94.31 161 GLU A C 1
ATOM 1213 O O . GLU A 1 161 ? -42.191 17.513 7.967 1.00 94.31 161 GLU A O 1
ATOM 1218 N N . ASP A 1 162 ? -42.102 15.276 8.018 1.00 92.25 162 ASP A N 1
ATOM 1219 C CA . ASP A 1 162 ? -43.401 15.055 8.674 1.00 92.25 162 ASP A CA 1
ATOM 1220 C C . ASP A 1 162 ? -43.325 15.032 10.220 1.00 92.25 162 ASP A C 1
ATOM 1222 O O . ASP A 1 162 ? -44.346 14.889 10.892 1.00 92.25 162 ASP A O 1
ATOM 1226 N N . GLY A 1 163 ? -42.125 15.183 10.794 1.00 93.69 163 GLY A N 1
ATOM 1227 C CA . GLY A 1 163 ? -41.857 15.092 12.231 1.00 93.69 163 GLY A CA 1
ATOM 1228 C C . GLY A 1 163 ? -41.581 13.674 12.750 1.00 93.69 163 GLY A C 1
ATOM 1229 O O . GLY A 1 163 ? -41.287 13.517 13.937 1.00 93.69 163 GLY A O 1
ATOM 1230 N N . THR A 1 164 ? -41.632 12.643 11.899 1.00 96.00 164 THR A N 1
ATOM 1231 C CA . THR A 1 164 ? -41.315 11.259 12.277 1.00 96.00 164 THR A CA 1
ATOM 1232 C C . THR A 1 164 ? -39.849 11.138 12.688 1.00 96.00 164 THR A C 1
ATOM 1234 O O . THR A 1 164 ? -38.949 11.524 11.939 1.00 96.00 164 THR A O 1
ATOM 1237 N N . LYS A 1 165 ? -39.598 10.559 13.868 1.00 97.06 165 LYS A N 1
ATOM 1238 C CA . LYS A 1 165 ? -38.251 10.227 14.351 1.00 97.06 165 LYS A CA 1
ATOM 1239 C C . LYS A 1 165 ? -37.929 8.754 14.136 1.00 97.06 165 LYS A C 1
ATOM 1241 O O . LYS A 1 165 ? -38.788 7.896 14.337 1.00 97.06 165 LYS A O 1
ATOM 1246 N N . ILE A 1 166 ? -36.695 8.465 13.729 1.00 97.69 166 ILE A N 1
ATOM 1247 C CA . ILE A 1 166 ? -36.215 7.106 13.456 1.00 97.69 166 ILE A CA 1
ATOM 1248 C C . ILE A 1 166 ? -34.851 6.923 14.121 1.00 97.69 166 ILE A C 1
ATOM 1250 O O . ILE A 1 166 ? -33.902 7.626 13.786 1.00 97.69 166 ILE A O 1
ATOM 1254 N N . GLU A 1 167 ? -34.784 5.970 15.049 1.00 97.25 167 GLU A N 1
ATOM 1255 C CA . GLU A 1 167 ? -33.613 5.656 15.880 1.00 97.25 167 GLU A CA 1
ATOM 1256 C C . GLU A 1 167 ? -32.832 4.455 15.312 1.00 97.25 167 GLU A C 1
ATOM 1258 O O . GLU A 1 167 ? -33.431 3.505 14.789 1.00 97.25 167 GLU A O 1
ATOM 1263 N N . GLY A 1 168 ? -31.505 4.461 15.428 1.00 96.75 168 GLY A N 1
ATOM 1264 C CA . GLY A 1 168 ? -30.628 3.359 15.020 1.00 96.75 168 GLY A CA 1
ATOM 1265 C C . GLY A 1 168 ? -29.450 3.152 15.973 1.00 96.75 168 GLY A C 1
ATOM 1266 O O . GLY A 1 168 ? -29.381 3.747 17.043 1.00 96.75 168 GLY A O 1
ATOM 1267 N N . ASP A 1 169 ? -28.503 2.307 15.569 1.00 97.56 169 ASP A N 1
ATOM 1268 C CA . ASP A 1 169 ? -27.202 2.172 16.233 1.00 97.56 169 ASP A CA 1
ATOM 1269 C C . ASP A 1 169 ? -26.146 3.125 15.620 1.00 97.56 169 ASP A C 1
ATOM 1271 O O . ASP A 1 169 ? -25.158 3.451 16.277 1.00 97.56 169 ASP A O 1
ATOM 1275 N N . LEU A 1 170 ? -26.352 3.580 14.373 1.00 98.25 170 LEU A N 1
ATOM 1276 C CA . LEU A 1 170 ? -25.443 4.443 13.601 1.00 98.25 170 LEU A CA 1
ATOM 1277 C C . LEU A 1 170 ? -26.206 5.321 12.588 1.00 98.25 170 LEU A C 1
ATOM 1279 O O . LEU A 1 170 ? -27.086 4.829 11.878 1.00 98.25 170 LEU A O 1
ATOM 1283 N N . LEU A 1 171 ? -25.798 6.588 12.463 1.00 98.44 171 LEU A N 1
ATOM 1284 C CA . LEU A 1 171 ? -26.164 7.517 11.388 1.00 98.44 171 LEU A CA 1
ATOM 1285 C C . LEU A 1 171 ? -25.021 7.705 10.379 1.00 98.44 171 LEU A C 1
ATOM 1287 O O . LEU A 1 171 ? -23.856 7.836 10.760 1.00 98.44 171 LEU A O 1
ATOM 1291 N N . VAL A 1 172 ? -25.368 7.828 9.096 1.00 98.69 172 VAL A N 1
ATOM 1292 C CA . VAL A 1 172 ? -24.424 8.129 8.007 1.00 98.69 172 VAL A CA 1
ATOM 1293 C C . VAL A 1 172 ? -24.956 9.272 7.139 1.00 98.69 172 VAL A C 1
ATOM 1295 O O . VAL A 1 172 ? -25.969 9.121 6.459 1.00 98.69 172 VAL A O 1
ATOM 1298 N N . GLY A 1 173 ? -24.273 10.415 7.136 1.00 98.06 173 GLY A N 1
ATOM 1299 C CA . GLY A 1 173 ? -24.559 11.555 6.265 1.00 98.06 173 GLY A CA 1
ATOM 1300 C C . GLY A 1 173 ? -23.861 11.428 4.912 1.00 98.06 173 GLY A C 1
ATOM 1301 O O . GLY A 1 173 ? -22.658 11.661 4.804 1.00 98.06 173 GLY A O 1
ATOM 1302 N N . ALA A 1 174 ? -24.626 11.083 3.877 1.00 97.69 174 ALA A N 1
ATOM 1303 C CA . ALA A 1 174 ? -24.199 11.010 2.477 1.00 97.69 174 ALA A CA 1
ATOM 1304 C C . ALA A 1 174 ? -25.044 11.947 1.580 1.00 97.69 174 ALA A C 1
ATOM 1306 O O . ALA A 1 174 ? -25.211 11.717 0.380 1.00 97.69 174 ALA A O 1
ATOM 1307 N N . ASP A 1 175 ? -25.570 13.024 2.171 1.00 95.19 175 ASP A N 1
ATOM 1308 C CA . ASP A 1 175 ? -26.525 13.994 1.618 1.00 95.19 175 ASP A CA 1
ATOM 1309 C C . ASP A 1 175 ? -25.881 15.122 0.782 1.00 95.19 175 ASP A C 1
ATOM 1311 O O . ASP A 1 175 ? -26.544 16.071 0.360 1.00 95.19 175 ASP A O 1
ATOM 1315 N N . GLY A 1 176 ? -24.595 14.972 0.456 1.00 92.56 176 GLY A N 1
ATOM 1316 C CA . GLY A 1 176 ? -23.880 15.761 -0.547 1.00 92.56 176 GLY A CA 1
ATOM 1317 C C . GLY A 1 176 ? -23.463 17.169 -0.107 1.00 92.56 176 GLY A C 1
ATOM 1318 O O . GLY A 1 176 ? -23.476 17.520 1.068 1.00 92.56 176 GLY A O 1
ATOM 1319 N N . VAL A 1 177 ? -23.070 18.005 -1.073 1.00 90.81 177 VAL A N 1
ATOM 1320 C CA . VAL A 1 177 ? -22.449 19.322 -0.816 1.00 90.81 177 VAL A CA 1
ATOM 1321 C C . VAL A 1 177 ? -23.306 20.261 0.054 1.00 90.81 177 VAL A C 1
ATOM 1323 O O . VAL A 1 177 ? -22.766 21.018 0.862 1.00 90.81 177 VAL A O 1
ATOM 1326 N N . HIS A 1 178 ? -24.636 20.145 -0.016 1.00 90.00 178 HIS A N 1
ATOM 1327 C CA . HIS A 1 178 ? -25.604 20.890 0.805 1.00 90.00 178 HIS A CA 1
ATOM 1328 C C . HIS A 1 178 ? -26.060 20.127 2.070 1.00 90.00 178 HIS A C 1
ATOM 1330 O O . HIS A 1 178 ? -27.185 20.323 2.530 1.00 90.00 178 HIS A O 1
ATOM 1336 N N . SER A 1 179 ? -25.209 19.242 2.601 1.00 93.62 179 SER A N 1
ATOM 1337 C CA . SER A 1 179 ? -25.502 18.374 3.747 1.00 93.62 179 SER A CA 1
ATOM 1338 C C . SER A 1 179 ? -26.090 19.114 4.951 1.00 93.62 179 SER A C 1
ATOM 1340 O O . SER A 1 179 ? -25.565 20.140 5.389 1.00 93.62 179 SER A O 1
ATOM 1342 N N . ARG A 1 180 ? -27.145 18.528 5.526 1.00 91.88 180 ARG A N 1
ATOM 1343 C CA . ARG A 1 180 ? -27.679 18.868 6.852 1.00 91.88 180 ARG A CA 1
ATOM 1344 C C . ARG A 1 180 ? -27.089 17.975 7.939 1.00 91.88 180 ARG A C 1
ATOM 1346 O O . ARG A 1 180 ? -26.948 18.424 9.071 1.00 91.88 180 ARG A O 1
ATOM 1353 N N . ALA A 1 181 ? -26.686 16.747 7.606 1.00 94.19 181 ALA A N 1
ATOM 1354 C CA . ALA A 1 181 ? -25.985 15.882 8.554 1.00 94.19 181 ALA A CA 1
ATOM 1355 C C . ALA A 1 181 ? -24.663 16.512 9.038 1.00 94.19 181 ALA A C 1
ATOM 1357 O O . ALA A 1 181 ? -24.326 16.432 10.218 1.00 94.19 181 ALA A O 1
ATOM 1358 N N . ARG A 1 182 ? -23.957 17.227 8.151 1.00 94.69 182 ARG A N 1
ATOM 1359 C CA . ARG A 1 182 ? -22.717 17.957 8.449 1.00 94.69 182 ARG A CA 1
ATOM 1360 C C . ARG A 1 182 ? -22.845 18.968 9.597 1.00 94.69 182 ARG A C 1
ATOM 1362 O O . ARG A 1 182 ? -21.900 19.099 10.373 1.00 94.69 182 ARG A O 1
ATOM 1369 N N . SER A 1 183 ? -23.977 19.664 9.748 1.00 92.88 183 SER A N 1
ATOM 1370 C CA . SER A 1 183 ? -24.135 20.657 10.827 1.00 92.88 183 SER A CA 1
ATOM 1371 C C . SER A 1 183 ? -24.200 20.051 12.236 1.00 92.88 183 SER A C 1
ATOM 1373 O O . SER A 1 183 ? -23.960 20.771 13.202 1.00 92.88 183 SER A O 1
ATOM 1375 N N . SER A 1 184 ? -24.438 18.739 12.362 1.00 94.56 184 SER A N 1
ATOM 1376 C CA . SER A 1 184 ? -24.382 18.013 13.641 1.00 94.56 184 SER A CA 1
ATOM 1377 C C . SER A 1 184 ? -22.969 17.534 14.016 1.00 94.56 18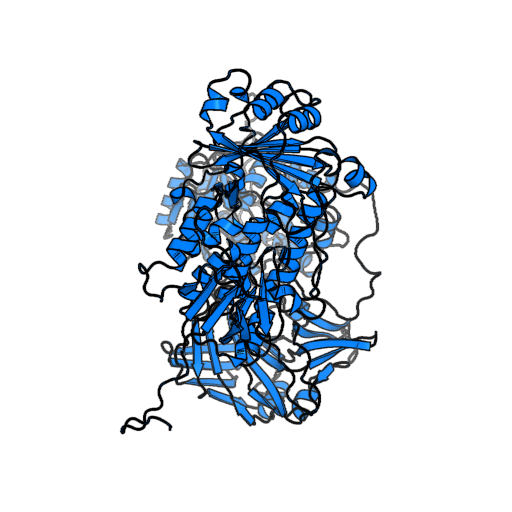4 SER A C 1
ATOM 1379 O O . SER A 1 184 ? -22.793 16.890 15.048 1.00 94.56 184 SER A O 1
ATOM 1381 N N . ILE A 1 185 ? -21.943 17.858 13.217 1.00 95.69 185 ILE A N 1
ATOM 1382 C CA . ILE A 1 185 ? -20.528 17.696 13.584 1.00 95.69 185 ILE A CA 1
ATOM 1383 C C . ILE A 1 185 ? -20.036 18.999 14.258 1.00 95.69 185 ILE A C 1
ATOM 1385 O O . ILE A 1 185 ? -20.207 20.076 13.679 1.00 95.69 185 ILE A O 1
ATOM 1389 N N . PRO A 1 186 ? -19.395 18.966 15.444 1.00 93.62 186 PRO A N 1
ATOM 1390 C CA . PRO A 1 186 ? -18.883 20.166 16.112 1.00 93.62 186 PRO A CA 1
ATOM 1391 C C . PRO A 1 186 ? -17.873 20.945 15.256 1.00 93.62 186 PRO A C 1
ATOM 1393 O O . PRO A 1 186 ? -16.845 20.415 14.845 1.00 93.62 186 PRO A O 1
ATOM 1396 N N . GLY A 1 187 ? -18.167 22.220 14.971 1.00 91.25 187 GLY A N 1
ATOM 1397 C CA . GLY A 1 187 ? -17.374 23.044 14.041 1.00 91.25 187 GLY A CA 1
ATOM 1398 C C . GLY A 1 187 ? -17.500 22.636 12.563 1.00 91.25 187 GLY A C 1
ATOM 1399 O O . GLY A 1 187 ? -16.759 23.140 11.718 1.00 91.25 187 GLY A O 1
ATOM 1400 N N . GLY A 1 188 ? -18.428 21.725 12.259 1.00 89.19 188 GLY A N 1
ATOM 1401 C CA . GLY A 1 188 ? -18.639 21.122 10.953 1.00 89.19 188 GLY A CA 1
ATOM 1402 C C . GLY A 1 188 ? -19.527 21.908 9.996 1.00 89.19 188 GLY A C 1
ATOM 1403 O O . GLY A 1 188 ? -19.474 21.586 8.817 1.00 89.19 188 GLY A O 1
ATOM 1404 N N . ASP A 1 189 ? -20.276 22.938 10.432 1.00 89.25 189 ASP A N 1
ATOM 1405 C CA . ASP A 1 189 ? -21.084 23.833 9.563 1.00 89.25 189 ASP A CA 1
ATOM 1406 C C . ASP A 1 189 ? -20.203 24.710 8.645 1.00 89.25 189 ASP A C 1
ATOM 1408 O O . ASP A 1 189 ? -20.120 25.936 8.742 1.00 89.25 189 ASP A O 1
ATOM 1412 N N . LYS A 1 190 ? -19.484 24.037 7.749 1.00 91.38 190 LYS A N 1
ATOM 1413 C CA . LYS A 1 190 ? -18.721 24.604 6.653 1.00 91.38 190 LYS A CA 1
ATOM 1414 C C . LYS A 1 190 ? -19.669 24.809 5.481 1.00 91.38 190 LYS A C 1
ATOM 1416 O O . LYS A 1 190 ? -20.364 23.887 5.033 1.00 91.38 190 LYS A O 1
ATOM 1421 N N . LYS A 1 191 ? -19.691 26.044 4.990 1.00 90.56 191 LYS A N 1
ATOM 1422 C CA . LYS A 1 191 ? -20.510 26.456 3.853 1.00 90.56 191 LYS A CA 1
ATOM 1423 C C . LYS A 1 191 ? -19.681 26.320 2.574 1.00 90.56 191 LYS A C 1
ATOM 1425 O O . LYS A 1 191 ? -18.558 26.825 2.551 1.00 90.56 191 LYS A O 1
ATOM 1430 N N . PRO A 1 192 ? -20.195 25.639 1.537 1.00 90.94 192 PRO A N 1
ATOM 1431 C CA . PRO A 1 192 ? -19.542 25.609 0.237 1.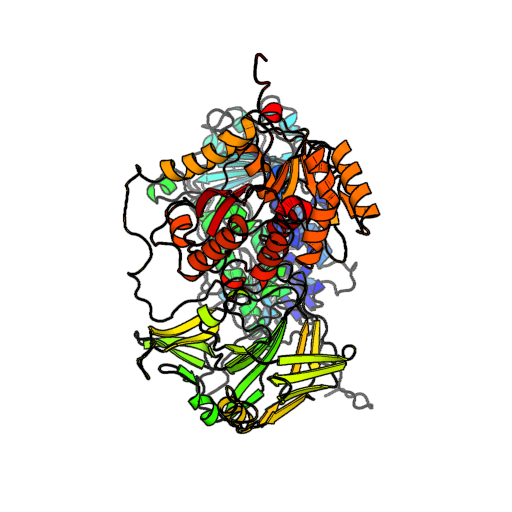00 90.94 192 PRO A CA 1
ATOM 1432 C C . PRO A 1 192 ? -19.463 27.012 -0.379 1.00 90.94 192 PRO A C 1
ATOM 1434 O O . PRO A 1 192 ? -20.333 27.850 -0.129 1.00 90.94 192 PRO A O 1
ATOM 1437 N N . PHE A 1 193 ? -18.450 27.248 -1.204 1.00 89.75 193 PHE A N 1
ATOM 1438 C CA . PHE A 1 193 ? -18.211 28.500 -1.924 1.00 89.75 193 PHE A CA 1
ATOM 1439 C C . PHE A 1 193 ? -17.839 28.226 -3.390 1.00 89.75 193 PHE A C 1
ATOM 1441 O O . PHE A 1 193 ? -17.310 27.162 -3.704 1.00 89.75 193 PHE A O 1
ATOM 1448 N N . ASP A 1 194 ? -18.112 29.172 -4.296 1.00 87.94 194 ASP A N 1
ATOM 1449 C CA . ASP A 1 194 ? -17.683 29.079 -5.702 1.00 87.94 194 ASP A CA 1
ATOM 1450 C C . ASP A 1 194 ? -16.148 29.096 -5.792 1.00 87.94 194 ASP A C 1
ATOM 1452 O O . ASP A 1 194 ? -15.498 29.999 -5.262 1.00 87.94 194 ASP A O 1
ATOM 1456 N N . SER A 1 195 ? -15.558 28.137 -6.511 1.00 89.56 195 SER A N 1
ATOM 1457 C CA . SER A 1 195 ? -14.120 28.111 -6.809 1.00 89.56 195 SER A CA 1
ATOM 1458 C C . SER A 1 195 ? -13.702 29.134 -7.883 1.00 89.56 195 SER A C 1
ATOM 1460 O O . SER A 1 195 ? -12.595 29.055 -8.419 1.00 89.56 195 SER A O 1
ATOM 1462 N N . GLY A 1 196 ? -14.604 30.036 -8.281 1.00 89.56 196 GLY A N 1
ATOM 1463 C CA . GLY A 1 196 ? -14.448 30.985 -9.382 1.00 89.56 196 GLY A CA 1
ATOM 1464 C C . GLY A 1 196 ? -14.578 30.348 -10.770 1.00 89.56 196 GLY A C 1
ATOM 1465 O O . GLY A 1 196 ? -14.276 31.003 -11.774 1.00 89.56 196 GLY A O 1
ATOM 1466 N N . LYS A 1 197 ? -14.998 29.078 -10.850 1.00 91.19 197 LYS A N 1
ATOM 1467 C CA . LYS A 1 197 ? -15.117 28.305 -12.092 1.00 91.19 197 LYS A CA 1
ATOM 1468 C C . LYS A 1 197 ? -16.499 27.652 -12.188 1.00 91.19 197 LYS A C 1
ATOM 1470 O O . LYS A 1 197 ? -16.983 27.045 -11.242 1.00 91.19 197 LYS A O 1
ATOM 1475 N N . SER A 1 198 ? -17.091 27.699 -13.374 1.00 91.88 198 SER A N 1
ATOM 1476 C CA . SER A 1 198 ? -18.334 27.007 -13.725 1.00 91.88 198 SER A CA 1
ATOM 1477 C C . SER A 1 198 ? -18.086 26.001 -14.849 1.00 91.88 198 SER A C 1
ATOM 1479 O O . SER A 1 198 ? -17.064 26.051 -15.537 1.00 91.88 198 SER A O 1
ATOM 1481 N N . ALA A 1 199 ? -18.998 25.047 -15.030 1.00 91.69 199 ALA A N 1
ATOM 1482 C CA . ALA A 1 199 ? -18.890 23.992 -16.031 1.00 91.69 199 ALA A CA 1
ATOM 1483 C C . ALA A 1 199 ? -20.200 23.788 -16.801 1.00 91.69 199 ALA A C 1
ATOM 1485 O O . ALA A 1 199 ? -21.208 23.383 -16.220 1.00 91.69 199 ALA A O 1
ATOM 1486 N N . PHE A 1 200 ? -20.166 23.963 -18.125 1.00 91.94 200 PHE A N 1
ATOM 1487 C CA . PHE A 1 200 ? -21.205 23.401 -18.991 1.00 91.94 200 PHE A CA 1
ATOM 1488 C C . PHE A 1 200 ? -21.053 21.877 -19.011 1.00 91.94 200 PHE A C 1
ATOM 1490 O O . PHE A 1 200 ? -19.942 21.365 -19.189 1.00 91.94 200 PHE A O 1
ATOM 1497 N N . ARG A 1 201 ? -22.152 21.136 -18.844 1.00 89.75 201 ARG A N 1
ATOM 1498 C CA . ARG A 1 201 ? -22.167 19.667 -18.922 1.00 89.75 201 ARG A CA 1
ATOM 1499 C C . ARG A 1 201 ? -23.298 19.178 -19.816 1.00 89.75 201 ARG A C 1
ATOM 1501 O O . ARG A 1 201 ? -24.446 19.584 -19.643 1.00 89.75 201 ARG A O 1
ATOM 1508 N N . PHE A 1 202 ? -22.962 18.288 -20.746 1.00 91.44 202 PHE A N 1
ATOM 1509 C CA . PHE A 1 202 ? -23.902 17.663 -21.677 1.00 91.44 202 PHE A CA 1
ATOM 1510 C C . PHE A 1 202 ? -23.374 16.308 -22.184 1.00 91.44 202 PHE A C 1
ATOM 1512 O O . PHE A 1 202 ? -22.228 15.926 -21.932 1.00 91.44 202 PHE A O 1
ATOM 1519 N N . LEU A 1 203 ? -24.239 15.571 -22.880 1.00 92.12 203 LEU A N 1
ATOM 1520 C CA . LEU A 1 203 ? -23.972 14.271 -23.499 1.00 92.12 203 LEU A CA 1
ATOM 1521 C C . LEU A 1 203 ? -24.439 14.318 -24.957 1.00 92.12 203 LEU A C 1
ATOM 1523 O O . LEU A 1 203 ? -25.509 14.863 -25.228 1.00 92.12 203 LEU A O 1
ATOM 1527 N N . LEU A 1 204 ? -23.681 13.712 -25.872 1.00 93.25 204 LEU A N 1
ATOM 1528 C CA . LEU A 1 204 ? -24.079 13.510 -27.271 1.00 93.25 204 LEU A CA 1
ATOM 1529 C C . LEU A 1 204 ? -23.944 12.031 -27.656 1.00 93.25 204 LEU A C 1
ATOM 1531 O O . LEU A 1 204 ? -22.987 11.395 -27.215 1.00 93.25 204 LEU A O 1
ATOM 1535 N N . PRO A 1 205 ? -24.832 11.476 -28.498 1.00 94.56 205 PRO A N 1
ATOM 1536 C CA . PRO A 1 205 ? -24.558 10.225 -29.196 1.00 94.56 205 PRO A CA 1
ATOM 1537 C C . PRO A 1 205 ? -23.286 10.360 -30.038 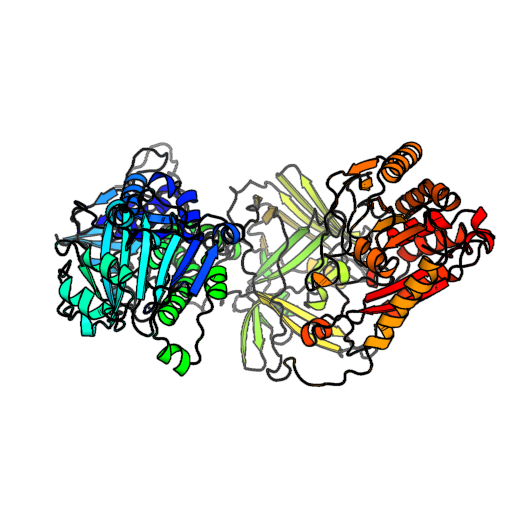1.00 94.56 205 PRO A C 1
ATOM 1539 O O . PRO A 1 205 ? -23.139 11.317 -30.802 1.00 94.56 205 PRO A O 1
ATOM 1542 N N . THR A 1 206 ? -22.373 9.398 -29.917 1.00 95.00 206 THR A N 1
ATOM 1543 C CA . THR A 1 206 ? -21.059 9.419 -30.583 1.00 95.00 206 THR A CA 1
ATOM 1544 C C . THR A 1 206 ? -21.183 9.514 -32.107 1.00 95.00 206 THR A C 1
ATOM 1546 O O . THR A 1 206 ? -20.353 10.151 -32.750 1.00 95.00 206 THR A O 1
ATOM 1549 N N . GLU A 1 207 ? -22.254 8.961 -32.682 1.00 95.50 207 GLU A N 1
ATOM 1550 C CA . GLU A 1 207 ? -22.555 9.022 -34.118 1.00 95.50 207 GLU A CA 1
ATOM 1551 C C . GLU A 1 207 ? -22.661 10.464 -34.654 1.00 95.50 207 GLU A C 1
ATOM 1553 O O . GLU A 1 207 ? -22.124 10.767 -35.714 1.00 95.50 207 GLU A O 1
ATOM 1558 N N . ILE A 1 208 ? -23.219 11.410 -33.885 1.00 95.31 208 ILE A N 1
ATOM 1559 C CA . ILE A 1 208 ? -23.342 12.830 -34.294 1.00 95.31 208 ILE A CA 1
ATOM 1560 C C . ILE A 1 208 ? -21.960 13.506 -34.454 1.00 95.31 208 ILE A C 1
ATOM 1562 O O . ILE A 1 208 ? -21.816 14.515 -35.157 1.00 95.31 208 ILE A O 1
ATOM 1566 N N . LEU A 1 209 ? -20.935 12.941 -33.807 1.00 95.19 209 LEU A N 1
ATOM 1567 C CA . LEU A 1 209 ? -19.548 13.397 -33.856 1.00 95.19 209 LEU A CA 1
ATOM 1568 C C . LEU A 1 209 ? -18.737 12.661 -34.934 1.00 95.19 209 LEU A C 1
ATOM 1570 O O . LEU A 1 209 ? -17.869 13.273 -35.551 1.00 95.19 209 LEU A O 1
ATOM 1574 N N . THR A 1 210 ? -19.003 11.373 -35.181 1.00 94.88 210 THR A N 1
ATOM 1575 C CA . THR A 1 210 ? -18.285 10.578 -36.195 1.00 94.88 210 THR A CA 1
ATOM 1576 C C . THR A 1 210 ? -18.856 10.712 -37.606 1.00 94.88 210 THR A C 1
ATOM 1578 O O . THR A 1 210 ? -18.121 10.496 -38.566 1.00 94.88 210 THR A O 1
ATOM 1581 N N . SER A 1 211 ? -20.126 11.104 -37.764 1.00 94.56 211 SER A N 1
ATOM 1582 C CA . SER A 1 211 ? -20.736 11.392 -39.073 1.00 94.56 211 SER A CA 1
ATOM 1583 C C . SER A 1 211 ? -20.313 12.736 -39.681 1.00 94.56 211 SER A C 1
ATOM 1585 O O . SER A 1 211 ? -20.606 12.991 -40.846 1.00 94.56 211 SER A O 1
ATOM 1587 N N . ASP A 1 212 ? -19.638 13.598 -38.918 1.00 93.62 212 ASP A N 1
ATOM 1588 C CA . ASP A 1 212 ? -19.152 14.902 -39.373 1.00 93.62 212 ASP A CA 1
ATOM 1589 C C . ASP A 1 212 ? -17.618 14.884 -39.510 1.00 93.62 212 ASP A C 1
ATOM 1591 O O . ASP A 1 212 ? -16.921 14.756 -38.497 1.00 93.62 212 ASP A O 1
ATOM 1595 N N . PRO A 1 213 ? -17.064 15.046 -40.729 1.00 91.19 213 PRO A N 1
ATOM 1596 C CA . PRO A 1 213 ? -15.620 15.058 -40.956 1.00 91.19 213 PRO A CA 1
ATOM 1597 C C . PRO A 1 213 ? -14.842 16.096 -40.134 1.00 91.19 213 PRO A C 1
ATOM 1599 O O . PRO A 1 213 ? -13.661 15.883 -39.881 1.00 91.19 213 PRO A O 1
ATOM 1602 N N . GLN A 1 214 ? -15.467 17.195 -39.690 1.00 90.62 214 GLN A N 1
ATOM 1603 C CA . GLN A 1 214 ? -14.795 18.197 -38.853 1.00 90.62 214 GLN A CA 1
ATOM 1604 C C . GLN A 1 214 ? -14.578 17.723 -37.412 1.00 90.62 214 GLN A C 1
ATOM 1606 O O . GLN A 1 214 ? -13.680 18.227 -36.738 1.00 90.62 214 GLN A O 1
ATOM 1611 N N . THR A 1 215 ? -15.384 16.774 -36.926 1.00 93.56 215 THR A N 1
ATOM 1612 C CA . THR A 1 215 ? -15.331 16.296 -35.535 1.00 93.56 215 THR A CA 1
ATOM 1613 C C . THR A 1 215 ? -14.895 14.837 -35.405 1.00 93.56 215 THR A C 1
ATOM 1615 O O . THR A 1 215 ? -14.397 14.453 -34.347 1.00 93.56 215 THR A O 1
ATOM 1618 N N . ALA A 1 216 ? -14.994 14.038 -36.473 1.00 92.06 216 ALA A N 1
ATOM 1619 C CA . ALA A 1 216 ? -14.683 12.609 -36.461 1.00 92.06 216 ALA A CA 1
ATOM 1620 C C . ALA A 1 216 ? -13.236 12.295 -36.036 1.00 92.06 216 ALA A C 1
ATOM 1622 O O . ALA A 1 216 ? -13.025 11.390 -35.231 1.00 92.06 216 ALA A O 1
ATOM 1623 N N . GLU A 1 217 ? -12.242 13.067 -36.496 1.00 86.75 217 GLU A N 1
ATOM 1624 C CA . GLU A 1 217 ? -10.825 12.863 -36.134 1.00 86.75 217 GLU A CA 1
ATOM 1625 C C . GLU A 1 217 ? -10.510 13.131 -34.649 1.00 86.75 217 GLU A C 1
ATOM 1627 O O . GLU A 1 217 ? -9.465 12.712 -34.145 1.00 86.75 217 GLU A O 1
ATOM 1632 N N . LEU A 1 218 ? -11.406 13.817 -33.931 1.00 87.06 218 LEU A N 1
ATOM 1633 C CA . LEU A 1 218 ? -11.277 14.058 -32.492 1.00 87.06 218 LEU A CA 1
ATOM 1634 C C . LEU A 1 218 ? -11.855 12.900 -31.660 1.00 87.06 218 LEU A C 1
ATOM 1636 O O . LEU A 1 218 ? -11.486 12.739 -30.496 1.00 87.06 218 LEU A O 1
ATOM 1640 N N . VAL A 1 219 ? -12.719 12.057 -32.243 1.00 88.44 219 VAL A N 1
ATOM 1641 C CA . VAL A 1 219 ? -13.354 10.914 -31.566 1.00 88.44 219 VAL A CA 1
ATOM 1642 C C . VAL A 1 219 ? -12.383 9.731 -31.486 1.00 88.44 219 VAL A C 1
ATOM 1644 O O . VAL A 1 219 ? -12.473 8.747 -32.220 1.00 88.44 219 VAL A O 1
ATOM 1647 N N . THR A 1 220 ? -11.441 9.802 -30.546 1.00 80.12 220 THR A N 1
ATOM 1648 C CA . THR A 1 220 ? -10.588 8.653 -30.211 1.00 80.12 220 THR A CA 1
ATOM 1649 C C . THR A 1 220 ? -11.383 7.660 -29.354 1.00 80.12 220 THR A C 1
ATOM 1651 O O . THR A 1 220 ? -11.739 7.961 -28.213 1.00 80.12 220 THR A O 1
ATOM 1654 N N . LYS A 1 221 ? -11.675 6.469 -29.897 1.00 78.12 221 LYS A N 1
ATOM 1655 C CA . LYS A 1 221 ? -12.410 5.403 -29.187 1.00 78.12 221 LYS A CA 1
ATOM 1656 C C . LYS A 1 221 ? -11.723 5.047 -27.861 1.00 78.12 221 LYS A C 1
ATOM 1658 O O . LYS A 1 221 ? -10.502 4.914 -27.822 1.00 78.12 221 LYS A O 1
ATOM 1663 N N . SER A 1 222 ? -12.511 4.845 -26.801 1.00 86.06 222 SER A N 1
ATOM 1664 C CA . SER A 1 222 ? -12.034 4.451 -25.466 1.00 86.06 222 SER A CA 1
ATOM 1665 C C . SER A 1 222 ? -10.984 5.384 -24.824 1.00 86.06 222 SER A C 1
ATOM 1667 O O . SER A 1 222 ? -10.257 4.953 -23.933 1.00 86.06 222 SER A O 1
ATOM 1669 N N . ALA A 1 223 ? -10.886 6.657 -25.231 1.00 91.19 223 ALA A N 1
ATOM 1670 C CA . ALA A 1 223 ? -9.882 7.589 -24.706 1.00 91.19 223 ALA A CA 1
ATOM 1671 C C . ALA A 1 223 ? -10.474 8.828 -24.014 1.00 91.19 223 ALA A C 1
ATOM 1673 O O . ALA A 1 223 ? -11.482 9.389 -24.448 1.00 91.19 223 ALA A O 1
ATOM 1674 N N . LEU A 1 224 ? -9.785 9.305 -22.975 1.00 93.25 224 LEU A N 1
ATOM 1675 C CA . LEU A 1 224 ? -10.015 10.619 -22.376 1.00 93.25 224 LEU A CA 1
ATOM 1676 C C . LEU A 1 224 ? -9.342 11.696 -23.234 1.00 93.25 224 LEU A C 1
ATOM 1678 O O . LEU A 1 224 ? -8.128 11.675 -23.424 1.00 93.25 224 LEU A O 1
ATOM 1682 N N . THR A 1 225 ? -10.115 12.655 -23.733 1.00 95.00 225 THR A N 1
ATOM 1683 C CA . THR A 1 225 ? -9.620 13.745 -24.582 1.00 95.00 225 THR A CA 1
ATOM 1684 C C . THR A 1 225 ? -9.780 15.097 -23.893 1.00 95.00 225 THR A C 1
ATOM 1686 O O . THR A 1 225 ? -10.806 15.375 -23.270 1.00 95.00 225 THR A O 1
ATOM 1689 N N . MET A 1 226 ? -8.751 15.939 -23.978 1.00 94.50 226 MET A N 1
ATOM 1690 C CA . MET A 1 226 ? -8.661 17.200 -23.242 1.00 94.50 226 MET A CA 1
ATOM 1691 C C . MET A 1 226 ? -8.131 18.335 -24.124 1.00 94.50 226 MET A C 1
ATOM 1693 O O . MET A 1 226 ? -7.175 18.154 -24.875 1.00 94.50 226 MET A O 1
ATOM 1697 N N . TRP A 1 227 ? -8.694 19.530 -23.956 1.00 94.94 227 TRP A N 1
ATOM 1698 C CA . TRP A 1 227 ? -8.142 20.793 -24.450 1.00 94.94 227 TRP A CA 1
ATOM 1699 C C . TRP A 1 227 ? -8.006 21.731 -23.254 1.00 94.94 227 TRP A C 1
ATOM 1701 O O . TRP A 1 227 ? -9.019 22.107 -22.662 1.00 94.94 227 TRP A O 1
ATOM 1711 N N . ILE A 1 228 ? -6.777 22.090 -22.879 1.00 91.69 228 ILE A N 1
ATOM 1712 C CA . ILE A 1 228 ? -6.489 22.892 -21.680 1.00 91.69 228 ILE A CA 1
ATOM 1713 C C . ILE A 1 228 ? -5.847 24.220 -22.100 1.00 91.69 228 ILE A C 1
ATOM 1715 O O . ILE A 1 228 ? -4.742 24.233 -22.644 1.00 91.69 228 ILE A O 1
ATOM 1719 N N . ALA A 1 229 ? -6.562 25.326 -21.879 1.00 91.19 229 ALA A N 1
ATOM 1720 C CA . ALA A 1 229 ? -6.037 26.689 -21.971 1.00 91.19 229 ALA A CA 1
ATOM 1721 C C . ALA A 1 229 ? -5.645 27.196 -20.568 1.00 91.19 229 ALA A C 1
ATOM 1723 O O . ALA A 1 229 ? -5.718 26.444 -19.600 1.00 91.19 229 ALA A O 1
ATOM 1724 N N . ASP A 1 230 ? -5.231 28.463 -20.460 1.00 88.06 230 ASP A N 1
ATOM 1725 C CA . ASP A 1 230 ? -4.761 29.048 -19.195 1.00 88.06 230 ASP A CA 1
ATOM 1726 C C . ASP A 1 230 ? -5.837 29.042 -18.094 1.00 88.06 230 ASP A C 1
ATOM 1728 O O . ASP A 1 230 ? -5.545 28.639 -16.973 1.00 88.06 230 ASP A O 1
ATOM 1732 N N . ASP A 1 231 ? -7.078 29.416 -18.436 1.00 89.50 231 ASP A N 1
ATOM 1733 C CA . ASP A 1 231 ? -8.178 29.639 -17.483 1.00 89.50 231 ASP A CA 1
ATOM 1734 C C . ASP A 1 231 ? -9.440 28.781 -17.715 1.00 89.50 231 ASP A C 1
ATOM 1736 O O . ASP A 1 231 ? -10.381 28.807 -16.909 1.00 89.50 231 ASP A O 1
ATOM 1740 N N . ARG A 1 232 ? -9.480 28.040 -18.831 1.00 92.94 232 ARG A N 1
ATOM 1741 C CA . ARG A 1 232 ? -10.638 27.272 -19.314 1.00 92.94 232 ARG A CA 1
ATOM 1742 C C . ARG A 1 232 ? -10.211 25.992 -20.030 1.00 92.94 232 ARG A C 1
ATOM 1744 O O . ARG A 1 232 ? -9.152 25.925 -20.653 1.00 92.94 232 ARG A O 1
ATOM 1751 N N . ARG A 1 233 ? -11.046 24.956 -19.962 1.00 93.62 233 ARG A N 1
ATOM 1752 C CA . ARG A 1 233 ? -10.740 23.613 -20.478 1.00 93.62 233 ARG A CA 1
ATOM 1753 C C . ARG A 1 233 ? -11.988 22.858 -20.916 1.00 93.62 233 ARG A C 1
ATOM 1755 O O . ARG A 1 233 ? -13.022 22.947 -20.259 1.00 93.62 233 ARG A O 1
ATOM 1762 N N . LEU A 1 234 ? -11.863 22.085 -21.990 1.00 95.50 234 LEU A N 1
ATOM 1763 C CA . LEU A 1 234 ? -12.870 21.123 -22.433 1.00 95.50 234 LEU A CA 1
ATOM 1764 C C . LEU A 1 234 ? -12.354 19.707 -22.177 1.00 95.50 234 LEU A C 1
ATOM 1766 O O . LEU A 1 234 ? -11.240 19.372 -22.577 1.00 95.50 234 LEU A O 1
ATOM 1770 N N . ILE A 1 235 ? -13.180 18.883 -21.537 1.00 94.81 235 ILE A N 1
ATOM 1771 C CA . ILE A 1 235 ? -12.927 17.463 -21.294 1.00 94.81 235 ILE A CA 1
ATOM 1772 C C . ILE A 1 235 ? -14.014 16.654 -22.013 1.00 94.81 235 ILE A C 1
ATOM 1774 O O . ILE A 1 235 ? -15.204 16.901 -21.801 1.00 94.81 235 ILE A O 1
ATOM 1778 N N . MET A 1 236 ? -13.607 15.697 -22.848 1.00 95.19 236 MET A N 1
ATOM 1779 C CA . MET A 1 236 ? -14.466 14.821 -23.651 1.00 95.19 236 MET A CA 1
ATOM 1780 C C . MET A 1 236 ? -14.074 13.357 -23.426 1.00 95.19 236 MET A C 1
ATOM 1782 O O . MET A 1 236 ? -12.891 13.031 -23.506 1.00 95.19 236 MET A O 1
ATOM 1786 N N . TYR A 1 237 ? -15.034 12.465 -23.172 1.00 94.94 237 TYR A N 1
ATOM 1787 C CA . TYR A 1 237 ? -14.754 11.025 -23.076 1.00 94.94 237 TYR A CA 1
ATOM 1788 C C . TYR A 1 237 ? -15.991 10.133 -23.284 1.00 94.94 237 TYR A C 1
ATOM 1790 O O . TYR A 1 237 ? -17.109 10.557 -22.973 1.00 94.94 237 TYR A O 1
ATOM 1798 N N . PRO A 1 238 ? -15.811 8.897 -23.792 1.00 94.94 238 PRO A N 1
ATOM 1799 C CA . PRO A 1 238 ? -16.912 7.984 -24.078 1.00 94.94 238 PRO A CA 1
ATOM 1800 C C . PRO A 1 238 ? -17.511 7.344 -22.819 1.00 94.94 238 PRO A C 1
ATOM 1802 O O . PRO A 1 238 ? -16.839 7.144 -21.807 1.00 94.94 238 PRO A O 1
ATOM 1805 N N . CYS A 1 239 ? -18.779 6.959 -22.918 1.00 93.44 239 CYS A N 1
ATOM 1806 C CA . CYS A 1 239 ? -19.495 6.087 -21.990 1.00 93.44 239 CYS A CA 1
ATOM 1807 C C . CYS A 1 239 ? -20.593 5.308 -22.748 1.00 93.44 239 CYS A C 1
ATOM 1809 O O . CYS A 1 239 ? -20.783 5.507 -23.950 1.00 93.44 239 CYS A O 1
ATOM 1811 N N . VAL A 1 240 ? -21.297 4.398 -22.064 1.00 94.25 240 VAL A N 1
ATOM 1812 C CA . VAL A 1 240 ? -22.346 3.536 -22.648 1.00 94.25 240 VAL A CA 1
ATOM 1813 C C . VAL A 1 240 ? -21.813 2.783 -23.874 1.00 94.25 240 VAL A C 1
ATOM 1815 O O . VAL A 1 240 ? -22.228 3.024 -25.003 1.00 94.25 240 VAL A O 1
ATOM 1818 N N . ASP A 1 241 ? -20.797 1.944 -23.670 1.00 93.88 241 ASP A N 1
ATOM 1819 C CA . ASP A 1 241 ? -20.194 1.096 -24.717 1.00 93.88 241 ASP A CA 1
ATOM 1820 C C . ASP A 1 241 ? -19.614 1.867 -25.925 1.00 93.88 241 ASP A C 1
ATOM 1822 O O . ASP A 1 241 ? -19.494 1.348 -27.033 1.00 93.88 241 ASP A O 1
ATOM 1826 N N . ASN A 1 242 ? -19.185 3.115 -25.695 1.00 94.38 242 ASN A N 1
ATOM 1827 C CA . ASN A 1 242 ? -18.786 4.130 -26.688 1.00 94.38 242 ASN A CA 1
ATOM 1828 C C . ASN A 1 242 ? -19.940 4.708 -27.534 1.00 94.38 242 ASN A C 1
ATOM 1830 O O . ASN A 1 242 ? -19.674 5.510 -28.431 1.00 94.38 242 ASN A O 1
ATOM 1834 N N . THR A 1 243 ? -21.204 4.373 -27.264 1.00 94.88 243 THR A N 1
ATOM 1835 C CA . THR A 1 243 ? -22.361 4.947 -27.982 1.00 94.88 243 THR A CA 1
ATOM 1836 C C . THR A 1 243 ? -22.658 6.395 -27.584 1.00 94.88 243 THR A C 1
ATOM 1838 O O . THR A 1 243 ? -23.230 7.134 -28.385 1.00 94.88 243 THR A O 1
ATOM 1841 N N . MET A 1 244 ? -22.222 6.824 -26.394 1.00 94.31 244 MET A N 1
ATOM 1842 C CA . MET A 1 244 ? -22.392 8.183 -25.878 1.00 94.31 244 MET A CA 1
ATOM 1843 C C . MET A 1 244 ? -21.042 8.841 -25.564 1.00 94.31 244 MET A C 1
ATOM 1845 O O . MET A 1 244 ? -20.090 8.186 -25.141 1.00 94.31 244 MET A O 1
ATOM 1849 N N . MET A 1 245 ? -20.984 10.163 -25.713 1.00 94.06 245 MET A N 1
ATOM 1850 C CA . MET A 1 245 ? -19.824 11.007 -25.439 1.00 94.06 245 MET A CA 1
ATOM 1851 C C . MET A 1 245 ? -20.194 12.081 -24.408 1.00 94.06 245 MET A C 1
ATOM 1853 O O . MET A 1 245 ? -21.131 12.854 -24.616 1.00 94.06 245 MET A O 1
ATOM 1857 N N . ASN A 1 246 ? -19.474 12.125 -23.286 1.00 94.56 246 ASN A N 1
ATOM 1858 C CA . ASN A 1 246 ? -19.665 13.091 -22.203 1.00 94.56 246 ASN A CA 1
ATOM 1859 C C . ASN A 1 246 ? -18.769 14.316 -22.384 1.00 94.56 246 ASN A C 1
ATOM 1861 O O . ASN A 1 246 ? -17.570 14.167 -22.619 1.00 94.56 246 ASN A O 1
ATOM 1865 N N . PHE A 1 247 ? -19.328 15.500 -22.125 1.00 94.12 247 PHE A N 1
ATOM 1866 C CA . PHE A 1 247 ? -18.629 16.780 -22.184 1.00 94.12 247 PHE A CA 1
ATOM 1867 C C . PHE A 1 247 ? -18.654 17.524 -20.846 1.00 94.12 247 PHE A C 1
ATOM 1869 O O . PHE A 1 247 ? -19.681 17.587 -20.163 1.00 94.12 247 PHE A O 1
ATOM 1876 N N . VAL A 1 248 ? -17.514 18.120 -20.489 1.00 93.94 248 VAL A N 1
ATOM 1877 C CA . VAL A 1 248 ? -17.369 19.056 -19.365 1.00 93.94 248 VAL A CA 1
ATOM 1878 C C . VAL A 1 248 ? -16.545 20.257 -19.838 1.00 93.94 248 VAL A C 1
ATOM 1880 O O . VAL A 1 248 ? -15.339 20.131 -20.053 1.00 93.94 248 VAL A O 1
ATOM 1883 N N . ALA A 1 249 ? -17.189 21.410 -20.019 1.00 94.94 249 ALA A N 1
ATOM 1884 C CA . ALA A 1 249 ? -16.557 22.642 -20.492 1.00 94.94 249 ALA A CA 1
ATOM 1885 C C . ALA A 1 249 ? -16.432 23.646 -19.330 1.00 94.94 249 ALA A C 1
ATOM 1887 O O . ALA A 1 249 ? -17.373 24.373 -18.998 1.00 94.94 249 ALA A O 1
ATOM 1888 N N . ILE A 1 250 ? -15.267 23.634 -18.678 1.00 94.56 250 ILE A N 1
ATOM 1889 C CA . ILE A 1 250 ? -14.945 24.409 -17.473 1.00 94.56 250 ILE A CA 1
ATOM 1890 C C . ILE A 1 250 ? -14.350 25.768 -17.861 1.00 94.56 250 ILE A C 1
ATOM 1892 O O . ILE A 1 250 ? -13.414 25.821 -18.661 1.00 94.56 250 ILE A O 1
ATOM 1896 N N . HIS A 1 251 ? -14.859 26.843 -17.268 1.00 93.94 251 HIS A N 1
ATOM 1897 C CA . HIS A 1 251 ? -14.561 28.244 -17.588 1.00 93.94 251 HIS A CA 1
ATOM 1898 C C . HIS A 1 251 ? -14.758 29.133 -16.334 1.00 93.94 251 HIS A C 1
ATOM 1900 O O . HIS A 1 251 ? -15.287 28.646 -15.335 1.00 93.94 251 HIS A O 1
ATOM 1906 N N . PRO A 1 252 ? -14.347 30.415 -16.324 1.00 92.94 252 PRO A N 1
ATOM 1907 C CA . PRO A 1 252 ? -14.586 31.313 -15.186 1.00 92.94 252 PRO A CA 1
ATOM 1908 C C . PRO A 1 252 ? -16.084 31.582 -14.930 1.00 92.94 252 PRO A C 1
ATOM 1910 O O . PRO A 1 252 ? -16.788 31.970 -15.859 1.00 92.94 252 PRO A O 1
ATOM 1913 N N . SER A 1 253 ? -16.570 31.457 -13.684 1.00 89.19 253 SER A N 1
ATOM 1914 C CA . SER A 1 253 ? -18.011 31.589 -13.341 1.00 89.19 253 SER A CA 1
ATOM 1915 C C . SER A 1 253 ? -18.638 32.911 -13.799 1.00 89.19 253 SER A C 1
ATOM 1917 O O . SER A 1 253 ? -19.770 32.946 -14.278 1.00 89.19 253 SER A O 1
ATOM 1919 N N . LYS A 1 254 ? -17.856 33.997 -13.738 1.00 87.06 254 LYS A N 1
ATOM 1920 C CA . LYS A 1 254 ? -18.225 35.345 -14.208 1.00 87.06 254 LYS A CA 1
ATOM 1921 C C . LYS A 1 254 ? -18.607 35.427 -15.694 1.00 87.06 254 LYS A C 1
ATOM 1923 O O . LYS A 1 254 ? -19.086 36.467 -16.126 1.00 87.06 254 LYS A O 1
ATOM 1928 N N . GLU A 1 255 ? -18.313 34.402 -16.496 1.00 87.31 255 GLU A N 1
ATOM 1929 C CA . GLU A 1 255 ? -18.630 34.396 -17.925 1.00 87.31 255 GLU A CA 1
ATOM 1930 C C . GLU A 1 255 ? -19.971 33.719 -18.224 1.00 87.31 255 GLU A C 1
ATOM 1932 O O . GLU A 1 255 ? -20.631 34.127 -19.176 1.00 87.31 255 GLU A O 1
ATOM 1937 N N . SER A 1 256 ? -20.425 32.748 -17.424 1.00 82.12 256 SER A N 1
ATOM 1938 C CA . SER A 1 256 ? -21.748 32.128 -17.607 1.00 82.12 256 SER A CA 1
ATOM 1939 C C . SER A 1 256 ? -22.893 32.852 -16.902 1.00 82.12 256 SER A C 1
ATOM 1941 O O . SER A 1 256 ? -24.035 32.580 -17.250 1.00 82.12 256 SER A O 1
ATOM 1943 N N . GLU A 1 257 ? -22.601 33.737 -15.940 1.00 65.31 257 GLU A N 1
ATOM 1944 C CA . GLU A 1 257 ? -23.609 34.472 -15.145 1.00 65.31 257 GLU A CA 1
ATOM 1945 C C . GLU A 1 257 ? -24.620 33.541 -14.436 1.00 65.31 257 GLU A C 1
ATOM 1947 O O . GLU A 1 257 ? -25.798 33.855 -14.314 1.00 65.31 257 GLU A O 1
ATOM 1952 N N . ALA A 1 258 ? -24.136 32.389 -13.953 1.00 58.06 258 ALA A N 1
ATOM 1953 C CA . ALA A 1 258 ? -24.917 31.447 -13.147 1.00 58.06 258 ALA A CA 1
ATOM 1954 C C . ALA A 1 258 ? -25.224 32.054 -11.766 1.00 58.06 258 ALA A C 1
ATOM 1956 O O . ALA A 1 258 ? -24.288 32.497 -11.089 1.00 58.06 258 ALA A O 1
ATOM 1957 N N . ASP A 1 259 ? -26.490 32.084 -11.342 1.00 47.62 259 ASP A N 1
ATOM 1958 C CA . ASP A 1 259 ? -26.930 32.889 -10.194 1.00 47.62 259 ASP A CA 1
ATOM 1959 C C . ASP A 1 259 ? -26.570 32.227 -8.843 1.00 47.62 259 ASP A C 1
ATOM 1961 O O . ASP A 1 259 ? -26.351 31.021 -8.714 1.00 47.62 259 ASP A O 1
ATOM 1965 N N . ILE A 1 260 ? -26.443 33.048 -7.805 1.00 47.16 260 ILE A N 1
ATOM 1966 C CA . ILE A 1 260 ? -25.959 32.685 -6.464 1.00 47.16 260 ILE A CA 1
ATOM 1967 C C . ILE A 1 260 ? -27.144 32.501 -5.488 1.00 47.16 260 ILE A C 1
ATOM 1969 O O . ILE A 1 260 ? -26.983 32.012 -4.366 1.00 47.16 260 ILE A O 1
ATOM 1973 N N . THR A 1 261 ? -28.363 32.875 -5.891 1.00 35.81 261 THR A N 1
ATOM 1974 C CA . THR A 1 261 ? -29.559 32.816 -5.037 1.00 35.81 261 THR A CA 1
ATOM 1975 C C . THR A 1 261 ? -30.140 31.393 -4.946 1.00 35.81 261 THR A C 1
ATOM 1977 O O . THR A 1 261 ? -30.797 30.883 -5.846 1.00 35.81 261 THR A O 1
ATOM 1980 N N . GLY A 1 262 ? -29.838 30.714 -3.833 1.00 38.06 262 GLY A N 1
ATOM 1981 C CA . GLY A 1 262 ? -29.999 29.261 -3.701 1.00 38.06 262 GLY A CA 1
ATOM 1982 C C . GLY A 1 262 ? -31.428 28.689 -3.741 1.00 38.06 262 GLY A C 1
ATOM 1983 O O . GLY A 1 262 ? -32.417 29.384 -3.526 1.00 38.06 262 GLY A O 1
ATOM 1984 N N . ALA A 1 263 ? -31.473 27.356 -3.894 1.00 29.83 263 ALA A N 1
ATOM 1985 C CA . ALA A 1 263 ? -32.650 26.479 -4.032 1.00 29.83 263 ALA A CA 1
ATOM 1986 C C . ALA A 1 263 ? -33.261 26.356 -5.450 1.00 29.83 263 ALA A C 1
ATOM 1988 O O . ALA A 1 263 ? -34.468 26.500 -5.634 1.00 29.83 263 ALA A O 1
ATOM 1989 N N . GLY A 1 264 ? -32.446 25.958 -6.437 1.00 33.94 264 GLY A N 1
ATOM 1990 C CA . GLY A 1 264 ? -32.912 25.568 -7.774 1.00 33.94 264 GLY A CA 1
ATOM 1991 C C . GLY A 1 264 ? -32.056 24.472 -8.419 1.00 33.94 264 GLY A C 1
ATOM 1992 O O . GLY A 1 264 ? -30.832 24.523 -8.383 1.00 33.94 264 GLY A O 1
ATOM 1993 N N . TRP A 1 265 ? -32.700 23.461 -9.008 1.00 38.97 265 TRP A N 1
ATOM 1994 C CA . TRP A 1 265 ? -32.050 22.468 -9.873 1.00 38.97 265 TRP A CA 1
ATOM 1995 C C . TRP A 1 265 ? -31.990 23.007 -11.312 1.00 38.97 265 TRP A C 1
ATOM 1997 O O . TRP A 1 265 ? -33.021 23.415 -11.834 1.00 38.97 265 TRP A O 1
ATOM 2007 N N . GLN A 1 266 ? -30.838 22.868 -11.978 1.00 48.91 266 GLN A N 1
ATOM 2008 C CA . GLN A 1 266 ? -30.661 23.018 -13.436 1.00 48.91 266 GLN A CA 1
ATOM 2009 C C . GLN A 1 266 ? -30.967 24.410 -14.028 1.00 48.91 266 GLN A C 1
ATOM 2011 O O . GLN A 1 266 ? -32.010 24.619 -14.645 1.00 48.91 266 GLN A O 1
ATOM 2016 N N . GLU A 1 267 ? -29.995 25.322 -13.979 1.00 57.66 267 GLU A N 1
ATOM 2017 C CA . GLU A 1 267 ? -29.981 26.455 -14.912 1.00 57.66 267 GLU A CA 1
ATOM 2018 C C . GLU A 1 267 ? -29.720 25.962 -16.347 1.00 57.66 267 GLU A C 1
ATOM 2020 O O . GLU A 1 267 ? -28.754 25.235 -16.615 1.00 57.66 267 GLU A O 1
ATOM 2025 N N . THR A 1 268 ? -30.590 26.358 -17.279 1.00 65.62 268 THR A N 1
ATOM 2026 C CA . THR A 1 268 ? -30.449 26.077 -18.714 1.00 65.62 268 THR A CA 1
ATOM 2027 C C . THR A 1 268 ? -29.315 26.915 -19.294 1.00 65.62 268 THR A C 1
ATOM 2029 O O . THR A 1 268 ? -29.448 28.129 -19.454 1.00 65.62 268 THR A O 1
ATOM 2032 N N . GLY A 1 269 ? -28.191 26.276 -19.611 1.00 72.62 269 GLY A N 1
ATOM 2033 C CA . GLY A 1 269 ? -27.023 26.954 -20.160 1.00 72.62 269 GLY A CA 1
ATOM 2034 C C . GLY A 1 269 ? -27.246 27.379 -21.607 1.00 72.62 269 GLY A C 1
ATOM 2035 O O . GLY A 1 269 ? -27.614 26.549 -22.433 1.00 72.62 269 GLY A O 1
ATOM 2036 N N . SER A 1 270 ? -26.963 28.641 -21.944 1.00 86.25 270 SER A N 1
ATOM 2037 C CA . SER A 1 270 ? -27.036 29.080 -23.341 1.00 86.25 270 SER A CA 1
ATOM 2038 C C . SER A 1 270 ? -25.875 28.525 -24.172 1.00 86.25 270 SER A C 1
ATOM 2040 O O . SER A 1 270 ? -24.699 28.726 -23.851 1.00 86.25 270 SER A O 1
ATOM 2042 N N . LYS A 1 271 ? -26.209 27.900 -25.303 1.00 91.19 271 LYS A N 1
ATOM 2043 C CA . LYS A 1 271 ? -25.257 27.444 -26.320 1.00 91.19 271 LYS A CA 1
ATOM 2044 C C . LYS A 1 271 ? -24.522 28.626 -26.945 1.00 91.19 271 LYS A C 1
ATOM 2046 O O . LYS A 1 271 ? -23.304 28.575 -27.084 1.00 91.19 271 LYS A O 1
ATOM 2051 N N . ALA A 1 272 ? -25.238 29.702 -27.276 1.00 90.94 272 ALA A N 1
ATOM 2052 C CA . ALA A 1 272 ? -24.635 30.903 -27.855 1.00 90.94 272 ALA A CA 1
ATOM 2053 C C . ALA A 1 272 ? -23.550 31.488 -26.934 1.00 90.94 272 ALA A C 1
ATOM 2055 O O . ALA A 1 272 ? -22.465 31.841 -27.398 1.00 90.94 272 ALA A O 1
ATOM 2056 N N . ARG A 1 273 ? -23.797 31.508 -25.615 1.00 91.44 273 ARG A N 1
ATOM 2057 C CA . ARG A 1 273 ? -22.795 31.946 -24.636 1.00 91.44 273 ARG A CA 1
ATOM 2058 C C . ARG A 1 273 ? -21.651 30.946 -24.470 1.00 91.44 273 ARG A C 1
ATOM 2060 O O . ARG A 1 273 ? -20.503 31.371 -24.395 1.00 91.44 273 ARG A O 1
ATOM 2067 N N . MET A 1 274 ? -21.919 29.638 -24.489 1.00 94.50 274 MET A N 1
ATOM 2068 C CA . MET A 1 274 ? -20.863 28.617 -24.511 1.00 94.50 274 MET A CA 1
ATOM 2069 C C . MET A 1 274 ? -19.930 28.796 -25.724 1.00 94.50 274 MET A C 1
ATOM 2071 O O . MET A 1 274 ? -18.711 28.791 -25.567 1.00 94.50 274 MET A O 1
ATOM 2075 N N . LEU A 1 275 ? -20.472 29.024 -26.923 1.00 95.69 275 LEU A N 1
ATOM 2076 C CA . LEU A 1 275 ? -19.674 29.266 -28.130 1.00 95.69 275 LEU A CA 1
ATOM 2077 C C . LEU A 1 275 ? -18.846 30.559 -28.033 1.00 95.69 275 LEU A C 1
ATOM 2079 O O . LEU A 1 275 ? -17.674 30.555 -28.404 1.00 95.69 275 LEU A O 1
ATOM 2083 N N . ASP A 1 276 ? -19.398 31.636 -27.466 1.00 94.94 276 ASP A N 1
ATOM 2084 C CA . ASP A 1 276 ? -18.665 32.885 -27.207 1.00 94.94 276 ASP A CA 1
ATOM 2085 C C . ASP A 1 276 ? -17.515 32.714 -26.189 1.00 94.94 276 ASP A C 1
ATOM 2087 O O . ASP A 1 276 ? -16.429 33.265 -26.378 1.00 94.94 276 ASP A O 1
ATOM 2091 N N . ILE A 1 277 ? -17.713 31.895 -25.151 1.00 95.31 277 ILE A N 1
ATOM 2092 C CA . ILE A 1 277 ? -16.696 31.549 -24.140 1.00 95.31 277 ILE A CA 1
ATOM 2093 C C . ILE A 1 277 ? -15.552 30.722 -24.748 1.00 95.31 277 ILE A C 1
ATOM 2095 O O . ILE A 1 277 ? -14.391 30.897 -24.367 1.00 95.31 277 ILE A O 1
ATOM 2099 N N . TYR A 1 278 ? -15.846 29.839 -25.707 1.00 96.69 278 TYR A N 1
ATOM 2100 C CA . TYR A 1 278 ? -14.852 28.954 -26.327 1.00 96.69 278 TYR A CA 1
ATOM 2101 C C . TYR A 1 278 ? -14.326 29.422 -27.692 1.00 96.69 278 TYR A C 1
ATOM 2103 O O . TYR A 1 278 ? -13.446 28.763 -28.235 1.00 96.69 278 TYR A O 1
ATOM 2111 N N . LYS A 1 279 ? -14.757 30.578 -28.223 1.00 95.50 279 LYS A N 1
ATOM 2112 C CA . LYS A 1 279 ? -14.413 31.112 -29.568 1.00 95.50 279 LYS A CA 1
ATOM 2113 C C . LYS A 1 279 ? -12.922 31.176 -29.943 1.00 95.50 279 LYS A C 1
ATOM 2115 O O . LYS A 1 279 ? -12.602 31.324 -31.116 1.00 95.50 279 LYS A O 1
ATOM 2120 N N . GLY A 1 280 ? -12.015 31.105 -28.966 1.00 94.25 280 GLY A N 1
ATOM 2121 C CA . GLY A 1 280 ? -10.565 31.019 -29.184 1.00 94.25 280 GLY A CA 1
ATOM 2122 C C . GLY A 1 280 ? -10.022 29.597 -29.396 1.00 94.25 280 GLY A C 1
ATOM 2123 O O . GLY A 1 280 ? -8.814 29.436 -29.542 1.00 94.25 280 GLY A O 1
ATOM 2124 N N . PHE A 1 281 ? -10.872 28.568 -29.357 1.00 96.44 281 PHE A N 1
ATOM 2125 C CA . PHE A 1 281 ? -10.509 27.172 -29.610 1.00 96.44 281 PHE A CA 1
ATOM 2126 C C . PHE A 1 281 ? -10.632 26.852 -31.111 1.00 96.44 281 PHE A C 1
ATOM 2128 O O . PHE A 1 281 ? -11.307 27.555 -31.863 1.00 96.44 281 PHE A O 1
ATOM 2135 N N . ALA A 1 282 ? -9.974 25.780 -31.553 1.00 95.19 282 ALA A N 1
ATOM 2136 C CA . ALA A 1 282 ? -9.940 25.366 -32.951 1.00 95.19 282 ALA A CA 1
ATOM 2137 C C . ALA A 1 282 ? -11.355 25.116 -33.529 1.00 95.19 282 ALA A C 1
ATOM 2139 O O . ALA A 1 282 ? -12.228 24.630 -32.802 1.00 95.19 282 ALA A O 1
ATOM 2140 N N . PRO A 1 283 ? -11.593 25.364 -34.836 1.00 95.00 283 PRO A N 1
ATOM 2141 C CA . PRO A 1 283 ? -12.925 25.255 -35.444 1.00 95.00 283 PRO A CA 1
ATOM 2142 C C . PRO A 1 283 ? -13.618 23.903 -35.238 1.00 95.00 283 PRO A C 1
ATOM 2144 O O . PRO A 1 283 ? -14.823 23.861 -35.013 1.00 95.00 283 PRO A O 1
ATOM 2147 N N . SER A 1 284 ? -12.859 22.804 -35.231 1.00 93.19 284 SER A N 1
ATOM 2148 C CA . SER A 1 284 ? -13.369 21.457 -34.949 1.00 93.19 284 SER A CA 1
ATOM 2149 C C . SER A 1 284 ? -13.912 21.299 -33.523 1.00 93.19 284 SER A C 1
ATOM 2151 O O . SER A 1 284 ? -14.874 20.568 -33.311 1.00 93.19 284 SER A O 1
ATOM 2153 N N . VAL A 1 285 ? -13.371 22.025 -32.540 1.00 94.88 285 VAL A N 1
ATOM 2154 C CA . VAL A 1 285 ? -13.911 22.048 -31.170 1.00 94.88 285 VAL A CA 1
ATOM 2155 C C . VAL A 1 285 ? -15.180 22.898 -31.095 1.00 94.88 285 VAL A C 1
ATOM 2157 O O . VAL A 1 285 ? -16.132 22.516 -30.419 1.00 94.88 285 VAL A O 1
ATOM 2160 N N . LEU A 1 286 ? -15.244 24.012 -31.828 1.00 96.25 286 LEU A N 1
ATOM 2161 C CA . LEU A 1 286 ? -16.470 24.811 -31.930 1.00 96.25 286 LEU A CA 1
ATOM 2162 C C . LEU A 1 286 ? -17.603 24.016 -32.599 1.00 96.25 286 LEU A C 1
ATOM 2164 O O . LEU A 1 286 ? -18.729 24.044 -32.110 1.00 96.25 286 LEU A O 1
ATOM 2168 N N . ALA A 1 287 ? -17.293 23.222 -33.630 1.00 95.62 287 ALA A N 1
ATOM 2169 C CA . ALA A 1 287 ? -18.235 22.293 -34.256 1.00 95.62 287 ALA A CA 1
ATOM 2170 C C . ALA A 1 287 ? -18.719 21.183 -33.298 1.00 95.62 287 ALA A C 1
ATOM 2172 O O . ALA A 1 287 ? -19.868 20.758 -33.392 1.00 95.62 287 ALA A O 1
ATOM 2173 N N . ILE A 1 288 ? -17.894 20.735 -32.340 1.00 95.12 288 ILE A N 1
ATOM 2174 C CA . ILE A 1 288 ? -18.337 19.845 -31.249 1.00 95.12 288 ILE A CA 1
ATOM 2175 C C . ILE A 1 288 ? -19.320 20.567 -30.316 1.00 95.12 288 ILE A C 1
ATOM 2177 O O . ILE A 1 288 ? -20.366 20.013 -29.980 1.00 95.12 288 ILE A O 1
ATOM 2181 N N . LEU A 1 289 ? -18.993 21.789 -29.887 1.00 95.56 289 LEU A N 1
ATOM 2182 C CA . LEU A 1 289 ? -19.804 22.545 -28.927 1.00 95.56 289 LEU A CA 1
ATOM 2183 C C . LEU A 1 289 ? -21.157 22.984 -29.511 1.00 95.56 289 LEU A C 1
ATOM 2185 O O . LEU A 1 289 ? -22.154 22.979 -28.790 1.00 95.56 289 LEU A O 1
ATOM 2189 N N . ASP A 1 290 ? -21.226 23.300 -30.807 1.00 95.88 290 ASP A N 1
ATOM 2190 C CA . ASP A 1 290 ? -22.485 23.671 -31.466 1.00 95.88 290 ASP A CA 1
ATOM 2191 C C . ASP A 1 290 ? -23.473 22.493 -31.577 1.00 95.88 290 ASP A C 1
ATOM 2193 O O . ASP A 1 290 ? -24.688 22.687 -31.523 1.00 95.88 290 ASP A O 1
ATOM 2197 N N . LYS A 1 291 ? -22.985 21.246 -31.614 1.00 95.25 291 LYS A N 1
ATOM 2198 C CA . LYS A 1 291 ? -23.837 20.039 -31.611 1.00 95.25 291 LYS A CA 1
ATOM 2199 C C . LYS A 1 291 ? -24.595 19.822 -30.291 1.00 95.25 291 LYS A C 1
ATOM 2201 O O . LYS A 1 291 ? -25.454 18.944 -30.241 1.00 95.25 291 LYS A O 1
ATOM 2206 N N . ALA A 1 292 ? -24.312 20.589 -29.233 1.00 92.69 292 ALA A N 1
ATOM 2207 C CA . ALA A 1 292 ? -25.030 20.505 -27.962 1.00 92.69 292 ALA A CA 1
ATOM 2208 C C . ALA A 1 292 ? -26.540 20.793 -28.118 1.00 92.69 292 ALA A C 1
ATOM 2210 O O . ALA A 1 292 ? -26.948 21.760 -28.766 1.00 92.69 292 ALA A O 1
ATOM 2211 N N . ASP A 1 293 ? -27.377 19.980 -27.469 1.00 88.62 293 ASP A N 1
ATOM 2212 C CA . ASP A 1 293 ? -28.809 20.258 -27.314 1.00 88.62 293 ASP A CA 1
ATOM 2213 C C . ASP A 1 293 ? -28.998 21.309 -26.209 1.00 88.62 293 ASP A C 1
ATOM 2215 O O . ASP A 1 293 ? -28.836 21.013 -25.024 1.00 88.62 293 ASP A O 1
ATOM 2219 N N . GLU A 1 294 ? -29.336 22.541 -26.595 1.00 84.94 294 GLU A N 1
ATOM 2220 C CA . GLU A 1 294 ? -29.529 23.672 -25.676 1.00 84.94 294 GLU A CA 1
ATOM 2221 C C . GLU A 1 294 ? -30.681 23.429 -24.682 1.00 84.94 294 GLU A C 1
ATOM 2223 O O . GLU A 1 294 ? -30.616 23.897 -23.551 1.00 84.94 294 GLU A O 1
ATOM 2228 N N . SER A 1 295 ? -31.670 22.591 -25.027 1.00 82.56 295 SER A N 1
ATOM 2229 C CA . SER A 1 295 ? -32.742 22.193 -24.097 1.00 82.56 295 SER A CA 1
ATOM 2230 C C . SER A 1 295 ? -32.279 21.234 -22.988 1.00 82.56 295 SER A C 1
ATOM 2232 O O . SER A 1 295 ? -33.004 20.998 -22.021 1.00 82.56 295 SER A O 1
ATOM 2234 N N . ARG A 1 296 ? -31.065 20.678 -23.112 1.00 81.25 296 ARG A N 1
ATOM 2235 C CA . ARG A 1 296 ? -30.438 19.754 -22.148 1.00 81.25 296 ARG A CA 1
ATOM 2236 C C . ARG A 1 296 ? -29.116 20.275 -21.584 1.00 81.25 296 ARG A C 1
ATOM 2238 O O . ARG A 1 296 ? -28.536 19.616 -20.717 1.00 81.25 296 ARG A O 1
ATOM 2245 N N . LEU A 1 297 ? -28.631 21.412 -22.081 1.00 84.81 297 LEU A N 1
ATOM 2246 C CA . LEU A 1 297 ? -27.371 22.025 -21.687 1.00 84.81 297 LEU A CA 1
ATOM 2247 C C . LEU A 1 297 ? -27.513 22.638 -20.289 1.00 84.81 297 LEU A C 1
ATOM 2249 O O . LEU A 1 297 ? -28.408 23.441 -20.039 1.00 84.81 297 LEU A O 1
ATOM 2253 N N . LYS A 1 298 ? -26.634 22.246 -19.363 1.00 84.12 298 LYS A N 1
ATOM 2254 C CA . LYS A 1 298 ? -26.679 22.685 -17.959 1.00 84.12 298 LYS A CA 1
ATOM 2255 C C . LYS A 1 298 ? -25.366 23.338 -17.572 1.00 84.12 298 LYS A C 1
ATOM 2257 O O . LYS A 1 298 ? -24.308 22.761 -17.842 1.00 84.12 298 LYS A O 1
ATOM 2262 N N . VAL A 1 299 ? -25.436 24.489 -16.912 1.00 86.25 299 VAL A N 1
ATOM 2263 C CA . VAL A 1 299 ? -24.293 25.079 -16.202 1.00 86.25 299 VAL A CA 1
ATOM 2264 C C . VAL A 1 299 ? -24.316 24.601 -14.752 1.00 86.25 299 VAL A C 1
ATOM 2266 O O . VAL A 1 299 ? -25.376 24.431 -14.155 1.00 86.25 299 VAL A O 1
ATOM 2269 N N . TRP A 1 300 ? -23.131 24.350 -14.202 1.00 83.50 300 TRP A N 1
ATOM 2270 C CA . TRP A 1 300 ? -22.922 24.026 -12.795 1.00 83.50 300 TRP A CA 1
ATOM 2271 C C . TRP A 1 300 ? -21.770 24.880 -12.266 1.00 83.50 300 TRP A C 1
ATOM 2273 O O . TRP A 1 300 ? -20.656 24.771 -12.785 1.00 83.50 300 TRP A O 1
ATOM 2283 N N . GLN A 1 301 ? -22.011 25.697 -11.238 1.00 85.81 301 GLN A N 1
ATOM 2284 C CA . GLN A 1 301 ? -20.931 26.295 -10.443 1.00 85.81 301 GLN A CA 1
ATOM 2285 C C . GLN A 1 301 ? -20.101 25.174 -9.798 1.00 85.81 301 GLN A C 1
ATOM 2287 O O . GLN A 1 301 ? -20.651 24.151 -9.375 1.00 85.81 301 GLN A O 1
ATOM 2292 N N . LEU A 1 302 ? -18.779 25.334 -9.734 1.00 89.44 302 LEU A N 1
ATOM 2293 C CA . LEU A 1 302 ? -17.894 24.356 -9.105 1.00 89.44 302 LEU A CA 1
ATOM 2294 C C . LEU A 1 302 ? -17.654 24.768 -7.654 1.00 89.44 302 LEU A C 1
ATOM 2296 O O . LEU A 1 302 ? -16.868 25.665 -7.362 1.00 89.44 302 LEU A O 1
ATOM 2300 N N . LEU A 1 303 ? -18.381 24.115 -6.750 1.00 89.88 303 LEU A N 1
ATOM 2301 C CA . LEU A 1 303 ? -18.311 24.397 -5.322 1.00 89.88 303 LEU A CA 1
ATOM 2302 C C . LEU A 1 303 ? -17.119 23.687 -4.672 1.00 89.88 303 LEU A C 1
ATOM 2304 O O . LEU A 1 303 ? -16.914 22.487 -4.861 1.00 89.88 303 LEU A O 1
ATOM 2308 N N . ASP A 1 304 ? -16.383 24.433 -3.857 1.00 90.81 304 ASP A N 1
ATOM 2309 C CA . ASP A 1 304 ? -15.359 23.945 -2.935 1.00 90.81 304 ASP A CA 1
ATOM 2310 C C . ASP A 1 304 ? -15.799 24.237 -1.483 1.00 90.81 304 ASP A C 1
ATOM 2312 O O . ASP A 1 304 ? -16.786 24.937 -1.251 1.00 90.81 304 ASP A O 1
ATOM 2316 N N . MET A 1 305 ? -15.119 23.677 -0.483 1.00 92.88 305 MET A N 1
ATOM 2317 C CA . MET A 1 305 ? -15.454 23.864 0.932 1.00 92.88 305 MET A CA 1
ATOM 2318 C C . MET A 1 305 ? -14.215 23.773 1.824 1.00 92.88 305 MET A C 1
ATOM 2320 O O . MET A 1 305 ? -13.336 22.939 1.603 1.00 92.88 305 MET A O 1
ATOM 2324 N N . GLU A 1 306 ? -14.161 24.599 2.871 1.00 92.00 306 GLU A N 1
ATOM 2325 C CA . GLU A 1 306 ? -13.126 24.485 3.901 1.00 92.00 306 GLU A CA 1
ATOM 2326 C C . GLU A 1 306 ? -13.094 23.080 4.518 1.00 92.00 306 GLU A C 1
ATOM 2328 O O . GLU A 1 306 ? -14.134 22.457 4.737 1.00 92.00 306 GLU A O 1
ATOM 2333 N N . GLN A 1 307 ? -11.888 22.623 4.861 1.00 93.62 307 GLN A N 1
ATOM 2334 C CA . GLN A 1 307 ? -11.661 21.388 5.607 1.00 93.62 307 GLN A CA 1
ATOM 2335 C C . GLN A 1 307 ? -12.492 21.374 6.902 1.00 93.62 307 GLN A C 1
ATOM 2337 O O . GLN A 1 307 ? -12.427 22.300 7.719 1.00 93.62 307 GLN A O 1
ATOM 2342 N N . MET A 1 308 ? -13.296 20.322 7.073 1.00 93.50 308 MET A N 1
ATOM 2343 C CA . MET A 1 308 ? -14.002 20.054 8.327 1.00 93.50 308 MET A CA 1
ATOM 2344 C C . MET A 1 308 ? -12.996 19.660 9.419 1.00 93.50 308 MET A C 1
ATOM 2346 O O . MET A 1 308 ? -11.983 19.052 9.093 1.00 93.50 308 MET A O 1
ATOM 2350 N N . PRO A 1 309 ? -13.261 19.946 10.707 1.00 92.69 309 PRO A N 1
ATOM 2351 C CA . PRO A 1 309 ? -12.359 19.563 11.799 1.00 92.69 309 PRO A CA 1
ATOM 2352 C C . PRO A 1 309 ? -12.370 18.055 12.113 1.00 92.69 309 PRO A C 1
ATOM 2354 O O . PRO A 1 309 ? -11.494 17.577 12.825 1.00 92.69 309 PRO A O 1
ATOM 2357 N N . SER A 1 310 ? -13.390 17.335 11.642 1.00 96.12 310 SER A N 1
ATOM 2358 C CA . SER A 1 310 ? -13.627 15.905 11.844 1.00 96.12 310 SER A CA 1
ATOM 2359 C C . SER A 1 310 ? -14.697 15.438 10.848 1.00 96.12 310 SER A C 1
ATOM 2361 O O . SER A 1 310 ? -15.488 16.258 10.376 1.00 96.12 310 SER A O 1
ATOM 2363 N N . PHE A 1 311 ? -14.743 14.144 10.530 1.00 97.62 311 PHE A N 1
ATOM 2364 C CA . PHE A 1 311 ? -15.829 13.518 9.760 1.00 97.62 311 PHE A CA 1
ATOM 2365 C C . PHE A 1 311 ? -16.835 12.763 10.646 1.00 97.62 311 PHE A C 1
ATOM 2367 O O . PHE A 1 311 ? -17.764 12.146 10.121 1.00 97.62 311 PHE A O 1
ATOM 2374 N N . ILE A 1 312 ? -16.663 12.775 11.972 1.00 98.12 312 ILE A N 1
ATOM 2375 C CA . ILE A 1 312 ? -17.454 11.961 12.902 1.00 98.12 312 ILE A CA 1
ATOM 2376 C C . ILE A 1 312 ? -17.883 12.751 14.144 1.00 98.12 312 ILE A C 1
ATOM 2378 O O . ILE A 1 312 ? -17.202 13.660 14.611 1.00 98.12 312 ILE A O 1
ATOM 2382 N N . HIS A 1 313 ? -19.013 12.375 14.730 1.00 96.94 313 HIS A N 1
ATOM 2383 C CA . HIS A 1 313 ? -19.410 12.823 16.060 1.00 96.94 313 HIS A CA 1
ATOM 2384 C C . HIS A 1 313 ? -20.271 11.744 16.711 1.00 96.94 313 HIS A C 1
ATOM 2386 O O . HIS A 1 313 ? -21.237 11.307 16.105 1.00 96.94 313 HIS A O 1
ATOM 2392 N N . GLU A 1 314 ? -19.929 11.294 17.920 1.00 95.12 314 GLU A N 1
ATOM 2393 C CA . GLU A 1 314 ? -20.660 10.240 18.643 1.00 95.12 314 GLU A CA 1
ATOM 2394 C C . GLU A 1 314 ? -20.982 8.986 17.796 1.00 95.12 314 GLU A C 1
ATOM 2396 O O . GLU A 1 314 ? -20.100 8.142 17.623 1.00 95.12 314 GLU A O 1
ATOM 2401 N N . LYS A 1 315 ? -22.211 8.853 17.275 1.00 97.31 315 LYS A N 1
ATOM 2402 C CA . LYS A 1 315 ? -22.680 7.775 16.382 1.00 97.31 315 LYS A CA 1
ATOM 2403 C C . LYS A 1 315 ? -23.110 8.298 14.999 1.00 97.31 315 LYS A C 1
ATOM 2405 O O . LYS A 1 315 ? -23.973 7.707 14.353 1.00 97.31 315 LYS A O 1
ATOM 2410 N N . LEU A 1 316 ? -22.548 9.415 14.553 1.00 98.25 316 LEU A N 1
ATOM 2411 C CA . LEU A 1 316 ? -22.712 9.995 13.221 1.00 98.25 316 LEU A CA 1
ATOM 2412 C C . LEU A 1 316 ? -21.362 9.997 12.498 1.00 98.25 316 LEU A C 1
ATOM 2414 O O . LEU A 1 316 ? -20.359 10.447 13.052 1.00 98.25 316 LEU A O 1
ATOM 2418 N N . ALA A 1 317 ? -21.358 9.559 11.241 1.00 98.38 317 ALA A N 1
ATOM 2419 C CA . ALA A 1 317 ? -20.276 9.796 10.288 1.00 98.38 317 ALA A CA 1
ATOM 2420 C C . ALA A 1 317 ? -20.805 10.551 9.062 1.00 98.38 317 ALA A C 1
ATOM 2422 O O . ALA A 1 317 ? -21.934 10.312 8.638 1.00 98.38 317 ALA A O 1
ATOM 2423 N N . VAL A 1 318 ? -20.000 11.431 8.467 1.00 98.19 318 VAL A N 1
ATOM 2424 C CA . VAL A 1 318 ? -20.282 12.079 7.174 1.00 98.19 318 VAL A CA 1
ATOM 2425 C C . VAL A 1 318 ? -19.268 11.642 6.114 1.00 98.19 318 VAL A C 1
ATOM 2427 O O . VAL A 1 318 ? -18.119 11.347 6.438 1.00 98.19 318 VAL A O 1
ATOM 2430 N N . MET A 1 319 ? -19.691 11.568 4.848 1.00 98.06 319 MET A N 1
ATOM 2431 C CA . MET A 1 319 ? -18.884 11.004 3.754 1.00 98.06 319 MET A CA 1
ATOM 2432 C C . MET A 1 319 ? -19.210 11.593 2.370 1.00 98.06 319 MET A C 1
ATOM 2434 O O . MET A 1 319 ? -20.278 12.174 2.152 1.00 98.06 319 MET A O 1
ATOM 2438 N N . GLY A 1 320 ? -18.304 11.430 1.401 1.00 96.56 320 GLY A N 1
ATOM 2439 C CA . GLY A 1 320 ? -18.429 12.011 0.063 1.00 96.56 320 GLY A CA 1
ATOM 2440 C C . GLY A 1 320 ? -18.508 13.540 0.102 1.00 96.56 320 GLY A C 1
ATOM 2441 O O . GLY A 1 320 ? -17.935 14.183 0.979 1.00 96.56 320 GLY A O 1
ATOM 2442 N N . ASP A 1 321 ? -19.278 14.144 -0.808 1.00 94.81 321 ASP A N 1
ATOM 2443 C CA . ASP A 1 321 ? -19.430 15.608 -0.868 1.00 94.81 321 ASP A CA 1
ATOM 2444 C C . ASP A 1 321 ? -20.067 16.224 0.404 1.00 94.81 321 ASP A C 1
ATOM 2446 O O . ASP A 1 321 ? -20.023 17.442 0.575 1.00 94.81 321 ASP A O 1
ATOM 2450 N N . ALA A 1 322 ? -20.642 15.415 1.309 1.00 95.75 322 ALA A N 1
ATOM 2451 C CA . ALA A 1 322 ? -21.099 15.882 2.621 1.00 95.75 322 ALA A CA 1
ATOM 2452 C C . ALA A 1 322 ? -19.936 16.215 3.569 1.00 95.75 322 ALA A C 1
ATOM 2454 O O . ALA A 1 322 ? -20.075 17.126 4.383 1.00 95.75 322 ALA A O 1
ATOM 2455 N N . ALA A 1 323 ? -18.801 15.524 3.436 1.00 95.69 323 ALA A N 1
ATOM 2456 C CA . ALA A 1 323 ? -17.597 15.722 4.242 1.00 95.69 323 ALA A CA 1
ATOM 2457 C C . ALA A 1 323 ? -16.510 16.519 3.496 1.00 95.69 323 ALA A C 1
ATOM 2459 O O . ALA A 1 323 ? -15.867 17.403 4.061 1.00 95.69 323 ALA A O 1
ATOM 2460 N N . HIS A 1 324 ? -16.319 16.216 2.212 1.00 94.38 324 HIS A N 1
ATOM 2461 C CA . HIS A 1 324 ? -15.221 16.712 1.385 1.00 94.38 324 HIS A CA 1
ATOM 2462 C C . HIS A 1 324 ? -15.668 16.835 -0.087 1.00 94.38 324 HIS A C 1
ATOM 2464 O O . HIS A 1 324 ? -15.429 15.930 -0.889 1.00 94.38 324 HIS A O 1
ATOM 2470 N N . PRO A 1 325 ? -16.339 17.934 -0.481 1.00 92.38 325 PRO A N 1
ATOM 2471 C CA . PRO A 1 325 ? -16.717 18.154 -1.873 1.00 92.38 325 PRO A CA 1
ATOM 2472 C C . PRO A 1 325 ? -15.485 18.331 -2.765 1.00 92.38 325 PRO A C 1
ATOM 2474 O O . PRO A 1 325 ? -14.456 18.872 -2.348 1.00 92.38 325 PRO A O 1
ATOM 2477 N N . PHE A 1 326 ? -15.594 17.846 -4.002 1.00 89.56 326 PHE A N 1
ATOM 2478 C CA . PHE A 1 326 ? -14.476 17.732 -4.936 1.00 89.56 326 PHE A CA 1
ATOM 2479 C C . PHE A 1 326 ? -14.637 18.590 -6.188 1.00 89.56 326 PHE A C 1
ATOM 2481 O O . PHE A 1 326 ? -15.608 18.453 -6.936 1.00 89.56 326 PHE A O 1
ATOM 2488 N N . LEU A 1 327 ? -13.596 19.361 -6.515 1.00 89.06 327 LEU A N 1
ATOM 2489 C CA . LEU A 1 327 ? -13.491 19.978 -7.832 1.00 89.06 327 LEU A CA 1
ATOM 2490 C C . LEU A 1 327 ? -13.277 18.892 -8.909 1.00 89.06 327 LEU A C 1
ATOM 2492 O O . LEU A 1 327 ? -12.492 17.956 -8.718 1.00 89.06 327 LEU A O 1
ATOM 2496 N N . PRO A 1 328 ? -13.935 18.988 -10.080 1.00 86.00 328 PRO A N 1
ATOM 2497 C CA . PRO A 1 328 ? -14.009 17.895 -11.054 1.00 86.00 328 PRO A CA 1
ATOM 2498 C C . PRO A 1 328 ? -12.690 17.597 -11.785 1.00 86.00 328 PRO A C 1
ATOM 2500 O O . PRO A 1 328 ? -12.634 16.657 -12.574 1.00 86.00 328 PRO A O 1
ATOM 2503 N N . HIS A 1 329 ? -11.630 18.371 -11.542 1.00 85.38 329 HIS A N 1
ATOM 2504 C CA . HIS A 1 329 ? -10.398 18.404 -12.341 1.00 85.38 329 HIS A CA 1
ATOM 2505 C C . HIS A 1 329 ? -9.568 17.110 -12.322 1.00 85.38 329 HIS A C 1
ATOM 2507 O O . HIS A 1 329 ? -8.726 16.934 -13.194 1.00 85.38 329 HIS A O 1
ATOM 2513 N N . GLN A 1 330 ? -9.829 16.197 -11.378 1.00 86.19 330 GLN A N 1
ATOM 2514 C CA . GLN A 1 330 ? -9.240 14.847 -11.340 1.00 86.19 330 GLN A CA 1
ATOM 2515 C C . GLN A 1 330 ? -10.290 13.714 -11.394 1.00 86.19 330 GLN A C 1
ATOM 2517 O O . GLN A 1 330 ? -9.947 12.536 -11.317 1.00 86.19 330 GLN A O 1
ATOM 2522 N N . GLY A 1 331 ? -11.584 14.046 -11.504 1.00 85.75 331 GLY A N 1
ATOM 2523 C CA . GLY A 1 331 ? -12.689 13.079 -11.604 1.00 85.75 331 GLY A CA 1
ATOM 2524 C C . GLY A 1 331 ? -12.989 12.231 -10.354 1.00 85.75 331 GLY A C 1
ATOM 2525 O O . GLY A 1 331 ? -13.817 11.329 -10.441 1.00 85.75 331 GLY A O 1
ATOM 2526 N N . GLN A 1 332 ? -12.349 12.495 -9.208 1.00 90.94 332 GLN A N 1
ATOM 2527 C CA . GLN A 1 332 ? -12.316 11.571 -8.061 1.00 90.94 332 GLN A CA 1
ATOM 2528 C C . GLN A 1 332 ? -13.424 11.703 -7.007 1.00 90.94 332 GLN A C 1
ATOM 2530 O O . GLN A 1 332 ? -13.518 10.810 -6.176 1.00 90.94 332 GLN A O 1
ATOM 2535 N N . GLY A 1 333 ? -14.289 12.725 -7.023 1.00 91.25 333 GLY A N 1
ATOM 2536 C CA . GLY A 1 333 ? -15.288 12.917 -5.950 1.00 91.25 333 GLY A CA 1
ATOM 2537 C C . GLY A 1 333 ? -16.160 11.684 -5.665 1.00 91.25 333 GLY A C 1
ATOM 2538 O O . GLY A 1 333 ? -16.276 11.244 -4.525 1.00 91.25 333 GLY A O 1
ATOM 2539 N N . GLY A 1 334 ? -16.682 11.041 -6.716 1.00 92.44 334 GLY A N 1
ATOM 2540 C CA . GLY A 1 334 ? -17.422 9.781 -6.570 1.00 92.44 334 GLY A CA 1
ATOM 2541 C C . GLY A 1 334 ? -16.548 8.562 -6.257 1.00 92.44 334 GLY A C 1
ATOM 2542 O O . GLY A 1 334 ? -17.042 7.626 -5.645 1.00 92.44 334 GLY A O 1
ATOM 2543 N N . GLY A 1 335 ? -15.265 8.574 -6.636 1.00 95.88 335 GLY A N 1
ATOM 2544 C CA . GLY A 1 335 ? -14.308 7.521 -6.280 1.00 95.88 335 GLY A CA 1
ATOM 2545 C C . GLY A 1 335 ? -13.954 7.551 -4.793 1.00 95.88 335 GLY A C 1
ATOM 2546 O O . GLY A 1 335 ? -13.979 6.517 -4.137 1.00 95.88 335 GLY A O 1
ATOM 2547 N N . GLN A 1 336 ? -13.743 8.744 -4.234 1.00 97.31 336 GLN A N 1
ATOM 2548 C CA . GLN A 1 336 ? -13.581 8.941 -2.794 1.00 97.31 336 GLN A CA 1
ATOM 2549 C C . GLN A 1 336 ? -14.863 8.592 -2.030 1.00 97.31 336 GLN A C 1
ATOM 2551 O O . GLN A 1 336 ? -14.788 7.842 -1.068 1.00 97.31 336 GLN A O 1
ATOM 2556 N N . ALA A 1 337 ? -16.041 8.994 -2.520 1.00 97.25 337 ALA A N 1
ATOM 2557 C CA . ALA A 1 337 ? -17.319 8.590 -1.922 1.00 97.25 337 ALA A CA 1
ATOM 2558 C C . ALA A 1 337 ? -17.563 7.061 -1.933 1.00 97.25 337 ALA A C 1
ATOM 2560 O O . ALA A 1 337 ? -18.308 6.554 -1.092 1.00 97.25 337 ALA A O 1
ATOM 2561 N N . ILE A 1 338 ? -16.950 6.326 -2.873 1.00 98.50 338 ILE A N 1
ATOM 2562 C CA . ILE A 1 338 ? -16.921 4.854 -2.886 1.00 98.50 338 ILE A CA 1
ATOM 2563 C C . ILE A 1 338 ? -15.940 4.333 -1.827 1.00 98.50 338 ILE A C 1
ATOM 2565 O O . ILE A 1 338 ? -16.330 3.490 -1.021 1.00 98.50 338 ILE A O 1
ATOM 2569 N N . GLU A 1 339 ? -14.708 4.857 -1.780 1.00 98.44 339 GLU A N 1
ATOM 2570 C CA . GLU A 1 339 ? -13.727 4.513 -0.738 1.00 98.44 339 GLU A CA 1
ATOM 2571 C C . GLU A 1 339 ? -14.288 4.736 0.676 1.00 98.44 339 GLU A C 1
ATOM 2573 O O . GLU A 1 339 ? -14.103 3.879 1.533 1.00 98.44 339 GLU A O 1
ATOM 2578 N N . ASP A 1 340 ? -15.021 5.828 0.921 1.00 98.56 340 ASP A N 1
ATOM 2579 C CA . ASP A 1 340 ? -15.630 6.121 2.224 1.00 98.56 340 ASP A CA 1
ATOM 2580 C C . ASP A 1 340 ? -16.671 5.068 2.626 1.00 98.56 340 ASP A C 1
ATOM 2582 O O . ASP A 1 340 ? -16.605 4.512 3.719 1.00 98.56 340 ASP A O 1
ATOM 2586 N N . GLY A 1 341 ? -17.641 4.777 1.749 1.00 98.12 341 GLY A N 1
ATOM 2587 C CA . GLY A 1 341 ? -18.730 3.848 2.066 1.00 98.12 341 GLY A CA 1
ATOM 2588 C C . GLY A 1 341 ? -18.236 2.418 2.288 1.00 98.12 341 GLY A C 1
ATOM 2589 O O . GLY A 1 341 ? -18.775 1.689 3.121 1.00 98.12 341 GLY A O 1
ATOM 2590 N N . VAL A 1 342 ? -17.172 2.041 1.579 1.00 98.06 342 VAL A N 1
ATOM 2591 C CA . VAL A 1 342 ? -16.512 0.741 1.711 1.00 98.06 342 VAL A CA 1
ATOM 2592 C C . VAL A 1 342 ? -15.620 0.696 2.956 1.00 98.06 342 VAL A C 1
ATOM 2594 O O . VAL A 1 342 ? -15.666 -0.293 3.681 1.00 98.06 342 VAL A O 1
ATOM 2597 N N . ALA A 1 343 ? -14.894 1.770 3.281 1.00 97.00 343 ALA A N 1
ATOM 2598 C CA . ALA A 1 343 ? -14.138 1.894 4.529 1.00 97.00 343 ALA A CA 1
ATOM 2599 C C . ALA A 1 343 ? -15.049 1.876 5.772 1.00 97.00 343 ALA A C 1
ATOM 2601 O O . ALA A 1 343 ? -14.735 1.236 6.773 1.00 97.00 343 ALA A O 1
ATOM 2602 N N . LEU A 1 344 ? -16.213 2.526 5.712 1.00 98.31 344 LEU A N 1
ATOM 2603 C CA . LEU A 1 344 ? -17.183 2.517 6.806 1.00 98.31 344 LEU A CA 1
ATOM 2604 C C . LEU A 1 344 ? -17.725 1.103 7.075 1.00 98.31 344 LEU A C 1
ATOM 2606 O O . LEU A 1 344 ? -17.880 0.716 8.230 1.00 98.31 344 LEU A O 1
ATOM 2610 N N . ALA A 1 345 ? -17.948 0.304 6.029 1.00 97.56 345 ALA A N 1
ATOM 2611 C CA . ALA A 1 345 ? -18.270 -1.115 6.176 1.00 97.56 345 ALA A CA 1
ATOM 2612 C C . ALA A 1 345 ? -17.069 -1.947 6.648 1.00 97.56 345 ALA A C 1
ATOM 2614 O O . ALA A 1 345 ? -17.224 -2.831 7.489 1.00 97.56 345 ALA A O 1
ATOM 2615 N N . ALA A 1 346 ? -15.862 -1.634 6.176 1.00 92.94 346 ALA A N 1
ATOM 2616 C CA . ALA A 1 346 ? -14.628 -2.302 6.575 1.00 92.94 346 ALA A CA 1
ATOM 2617 C C . ALA A 1 346 ? -14.318 -2.171 8.076 1.00 92.94 346 ALA A C 1
ATOM 2619 O O . ALA A 1 346 ? -13.599 -3.023 8.587 1.00 92.94 346 ALA A O 1
ATOM 2620 N N . VAL A 1 347 ? -14.859 -1.164 8.785 1.00 92.56 347 VAL A N 1
ATOM 2621 C CA . VAL A 1 347 ? -14.726 -1.008 10.254 1.00 92.56 347 VAL A CA 1
ATOM 2622 C C . VAL A 1 347 ? -15.909 -1.567 11.057 1.00 92.56 347 VAL A C 1
ATOM 2624 O O . VAL A 1 347 ? -15.849 -1.592 12.290 1.00 92.56 347 VAL A O 1
ATOM 2627 N N . LEU A 1 348 ? -16.955 -2.042 10.371 1.00 94.69 348 LEU A N 1
ATOM 2628 C CA . LEU A 1 348 ? -18.208 -2.567 10.926 1.00 94.69 348 LEU A CA 1
ATOM 2629 C C . LEU A 1 348 ? -18.500 -3.985 10.382 1.00 94.69 348 LEU A C 1
ATOM 2631 O O . LEU A 1 348 ? -19.340 -4.147 9.499 1.00 94.69 348 LEU A O 1
ATOM 2635 N N . PRO A 1 349 ? -17.798 -5.028 10.859 1.00 90.56 349 PRO A N 1
ATOM 2636 C CA . PRO A 1 349 ? -18.180 -6.417 10.622 1.00 90.56 349 PRO A CA 1
ATOM 2637 C C . PRO A 1 349 ? -19.406 -6.811 11.458 1.00 90.56 349 PRO A C 1
ATOM 2639 O O . PRO A 1 349 ? -19.736 -6.168 12.464 1.00 90.56 349 PRO A O 1
ATOM 2642 N N . LEU A 1 350 ? -20.037 -7.929 11.093 1.00 87.38 350 LEU A N 1
ATOM 2643 C CA . LEU A 1 350 ? -21.063 -8.569 11.919 1.00 87.38 350 LEU A CA 1
ATOM 2644 C C . LEU A 1 350 ? -20.530 -8.860 13.338 1.00 87.38 350 LEU A C 1
ATOM 2646 O O . LEU A 1 350 ? -19.340 -9.108 13.527 1.00 87.38 350 LEU A O 1
ATOM 2650 N N . GLY A 1 351 ? -21.398 -8.763 14.347 1.00 82.00 351 GLY A N 1
ATOM 2651 C CA . GLY A 1 351 ? -21.013 -8.882 15.761 1.00 82.00 351 GLY A CA 1
ATOM 2652 C C . GLY A 1 351 ? -20.412 -7.612 16.387 1.00 82.00 351 GLY A C 1
ATOM 2653 O O . GLY A 1 351 ? -20.224 -7.572 17.604 1.00 82.00 351 GLY A O 1
ATOM 2654 N N . THR A 1 352 ? -20.164 -6.546 15.612 1.00 85.31 352 THR A N 1
ATOM 2655 C CA . THR A 1 352 ? -19.825 -5.221 16.171 1.00 85.31 352 THR A CA 1
ATOM 2656 C C . THR A 1 352 ? -20.944 -4.730 17.089 1.00 85.31 352 THR A C 1
ATOM 2658 O O . THR A 1 352 ? -22.107 -4.683 16.686 1.00 85.31 352 THR A O 1
ATOM 2661 N N . LYS A 1 353 ? -20.602 -4.327 18.318 1.00 86.19 353 LYS A N 1
ATOM 2662 C CA . LYS A 1 353 ? -21.597 -3.901 19.315 1.00 86.19 353 LYS A CA 1
ATOM 2663 C C . LYS A 1 353 ? -21.958 -2.409 19.192 1.00 86.19 353 LYS A C 1
ATOM 2665 O O . LYS A 1 353 ? -21.107 -1.614 18.790 1.00 86.19 353 LYS A O 1
ATOM 2670 N N . PRO A 1 354 ? -23.176 -1.985 19.586 1.00 88.25 354 PRO A N 1
ATOM 2671 C CA . PRO A 1 354 ? -23.606 -0.583 19.499 1.00 88.25 354 PRO A CA 1
ATOM 2672 C C . PRO A 1 354 ? -22.745 0.407 20.298 1.00 88.25 354 PRO A C 1
ATOM 2674 O O . PRO A 1 354 ? -22.596 1.559 19.901 1.00 88.25 354 PRO A O 1
ATOM 2677 N N . ASP A 1 355 ? -22.163 -0.027 21.418 1.00 86.06 355 ASP A N 1
ATOM 2678 C CA . ASP A 1 355 ? -21.252 0.772 22.245 1.00 86.06 355 ASP A CA 1
ATOM 2679 C C . ASP A 1 355 ? -19.835 0.873 21.652 1.00 86.06 355 ASP A C 1
ATOM 2681 O O . ASP A 1 355 ? -19.112 1.829 21.932 1.00 86.06 355 ASP A O 1
ATOM 2685 N N . GLU A 1 356 ? -19.458 -0.053 20.766 1.00 86.19 356 GLU A N 1
ATOM 2686 C CA . GLU A 1 356 ? -18.199 -0.001 20.018 1.00 86.19 356 GLU A CA 1
ATOM 2687 C C . GLU A 1 356 ? -18.261 0.962 18.820 1.00 86.19 356 GLU A C 1
ATOM 2689 O O . GLU A 1 356 ? -17.208 1.420 18.378 1.00 86.19 356 GLU A O 1
ATOM 2694 N N . VAL A 1 357 ? -19.452 1.302 18.297 1.00 92.38 357 VAL A N 1
ATOM 2695 C CA . VAL A 1 357 ? -19.640 2.098 17.060 1.00 92.38 357 VAL A CA 1
ATOM 2696 C C . VAL A 1 357 ? -18.789 3.370 17.055 1.00 92.38 357 VAL A C 1
ATOM 2698 O O . VAL A 1 357 ? -18.043 3.599 16.106 1.00 92.38 357 VAL A O 1
ATOM 2701 N N . LYS A 1 358 ? -18.804 4.152 18.141 1.00 91.75 358 LYS A N 1
ATOM 2702 C CA . LYS A 1 358 ? -17.997 5.379 18.290 1.00 91.75 358 LYS A CA 1
ATOM 2703 C C . LYS A 1 358 ? -16.487 5.129 18.163 1.00 91.75 358 LYS A C 1
ATOM 2705 O O . LYS A 1 358 ? -15.760 5.952 17.607 1.00 91.75 358 LYS A O 1
ATOM 2710 N N . ASP A 1 359 ? -16.005 3.989 18.656 1.00 83.81 359 ASP A N 1
ATOM 2711 C CA . ASP A 1 359 ? -14.607 3.575 18.510 1.00 83.81 359 ASP A CA 1
ATOM 2712 C C . ASP A 1 359 ? -14.291 3.029 17.115 1.00 83.81 359 ASP A C 1
ATOM 2714 O O . ASP A 1 359 ? -13.155 3.193 16.672 1.00 83.81 359 ASP A O 1
ATOM 2718 N N . ARG A 1 360 ? -15.268 2.446 16.401 1.00 89.88 360 ARG A N 1
ATOM 2719 C CA . ARG A 1 360 ? -15.134 2.057 14.985 1.00 89.88 360 ARG A CA 1
ATOM 2720 C C . ARG A 1 360 ? -15.101 3.280 14.060 1.00 89.88 360 ARG A C 1
ATOM 2722 O O . ARG A 1 360 ? -14.257 3.349 13.173 1.00 89.88 360 ARG A O 1
ATOM 2729 N N . LEU A 1 361 ? -15.932 4.294 14.311 1.00 96.31 361 LEU A N 1
ATOM 2730 C CA . LEU A 1 361 ? -15.954 5.536 13.526 1.00 96.31 361 LEU A CA 1
ATOM 2731 C C . LEU A 1 361 ? -14.614 6.290 13.561 1.00 96.31 361 LEU A C 1
ATOM 2733 O O . LEU A 1 361 ? -14.180 6.815 12.539 1.00 96.31 361 LEU A O 1
ATOM 2737 N N . ARG A 1 362 ? -13.900 6.260 14.694 1.00 91.56 362 ARG A N 1
ATOM 2738 C CA . ARG A 1 362 ? -12.529 6.802 14.822 1.00 91.56 362 ARG A CA 1
ATOM 2739 C C . ARG A 1 362 ? -11.512 6.117 13.904 1.00 91.56 362 ARG A C 1
ATOM 2741 O O . ARG A 1 362 ? -10.505 6.724 13.557 1.00 91.56 362 ARG A O 1
ATOM 2748 N N . ILE A 1 363 ? -11.749 4.859 13.539 1.00 85.94 363 ILE A N 1
ATOM 2749 C CA . ILE A 1 363 ? -10.926 4.105 12.584 1.00 85.94 363 ILE A CA 1
ATOM 2750 C C . ILE A 1 363 ? -11.197 4.603 11.166 1.00 85.94 363 ILE A C 1
ATOM 2752 O O . ILE A 1 363 ? -10.271 4.948 10.441 1.00 85.94 363 ILE A O 1
ATOM 2756 N N . PHE A 1 364 ? -12.480 4.684 10.805 1.00 97.06 364 PHE A N 1
ATOM 2757 C CA . PHE A 1 364 ? -12.933 5.209 9.522 1.00 97.06 364 PHE A CA 1
ATOM 2758 C C . PHE A 1 364 ? -12.375 6.621 9.281 1.00 97.06 364 PHE A C 1
ATOM 2760 O O . PHE A 1 364 ? -11.762 6.866 8.246 1.00 97.06 364 PHE A O 1
ATOM 2767 N N . GLU A 1 365 ? -12.479 7.517 10.266 1.00 95.94 365 GLU A N 1
ATOM 2768 C CA . GLU A 1 365 ? -11.879 8.852 10.188 1.00 95.94 365 GLU A CA 1
ATOM 2769 C C . GLU A 1 365 ? -10.359 8.793 9.984 1.00 95.94 365 GLU A C 1
ATOM 2771 O O . GLU A 1 365 ? -9.850 9.412 9.051 1.00 95.94 365 GLU A O 1
ATOM 2776 N N . GLN A 1 366 ? -9.640 8.007 10.794 1.00 90.25 366 GLN A N 1
ATOM 2777 C CA . GLN A 1 366 ? -8.186 7.841 10.690 1.00 90.25 366 GLN A CA 1
ATOM 2778 C C . GLN A 1 366 ? -7.740 7.385 9.286 1.00 90.25 366 GLN A C 1
ATOM 2780 O O . GLN A 1 366 ? -6.703 7.835 8.803 1.00 90.25 366 GLN A O 1
ATOM 2785 N N . CYS A 1 367 ? -8.517 6.529 8.618 1.00 86.69 367 CYS A N 1
ATOM 2786 C CA . CYS A 1 367 ? -8.208 6.025 7.278 1.00 86.69 367 CYS A CA 1
ATOM 2787 C C . CYS A 1 367 ? -8.645 6.961 6.138 1.00 86.69 367 CYS A C 1
ATOM 2789 O O . CYS A 1 367 ? -8.063 6.921 5.053 1.00 86.69 367 CYS A O 1
ATOM 2791 N N . ARG A 1 368 ? -9.679 7.784 6.349 1.00 97.00 368 ARG A N 1
ATOM 2792 C CA . ARG A 1 368 ? -10.308 8.590 5.288 1.00 97.00 368 ARG A CA 1
ATOM 2793 C C . ARG A 1 368 ? -9.933 10.067 5.313 1.00 97.00 368 ARG A C 1
ATOM 2795 O O . ARG A 1 368 ? -9.801 10.661 4.247 1.00 97.00 368 ARG A O 1
ATOM 2802 N N . TYR A 1 369 ? -9.721 10.656 6.488 1.00 94.94 369 TYR A N 1
ATOM 2803 C CA . TYR A 1 369 ? -9.594 12.106 6.659 1.00 94.94 369 TYR A CA 1
ATOM 2804 C C . TYR A 1 369 ? -8.405 12.711 5.902 1.00 94.94 369 TYR A C 1
ATOM 2806 O O . TYR A 1 369 ? -8.600 13.570 5.041 1.00 94.94 369 TYR A O 1
ATOM 2814 N N . GLU A 1 370 ? -7.180 12.244 6.155 1.00 93.50 370 GLU A N 1
ATOM 2815 C CA . GLU A 1 370 ? -5.991 12.769 5.464 1.00 93.50 370 GLU A CA 1
ATOM 2816 C C . GLU A 1 370 ? -5.988 12.411 3.971 1.00 93.50 370 GLU A C 1
ATOM 2818 O O . GLU A 1 370 ? -5.632 13.243 3.134 1.00 93.50 370 GLU A O 1
ATOM 2823 N N . ARG A 1 371 ? -6.453 11.206 3.605 1.00 94.50 371 ARG A N 1
ATOM 2824 C CA . ARG A 1 371 ? -6.511 10.765 2.202 1.00 94.50 371 ARG A CA 1
ATOM 2825 C C . ARG A 1 371 ? -7.478 11.611 1.375 1.00 94.50 371 ARG A C 1
ATOM 2827 O O . ARG A 1 371 ? -7.089 12.109 0.316 1.00 94.50 371 ARG A O 1
ATOM 2834 N N . ALA A 1 372 ? -8.697 11.831 1.868 1.00 95.12 372 ALA A N 1
ATOM 2835 C CA . ALA A 1 372 ? -9.686 12.662 1.194 1.00 95.12 372 ALA A CA 1
ATOM 2836 C C . ALA A 1 372 ? -9.174 14.101 1.018 1.00 95.12 372 ALA A C 1
ATOM 2838 O O . ALA A 1 372 ? -9.217 14.627 -0.095 1.00 95.12 372 ALA A O 1
ATOM 2839 N N . HIS A 1 373 ? -8.598 14.717 2.058 1.00 93.81 373 HIS A N 1
ATOM 2840 C CA . HIS A 1 373 ? -8.064 16.082 1.968 1.00 93.81 373 HIS A CA 1
ATOM 2841 C C . HIS A 1 373 ? -6.809 16.194 1.083 1.00 93.81 373 HIS A C 1
ATOM 2843 O O . HIS A 1 373 ? -6.696 17.150 0.310 1.00 93.81 373 HIS A O 1
ATOM 2849 N N . LYS A 1 374 ? -5.897 15.210 1.092 1.00 93.44 374 LYS A N 1
ATOM 2850 C CA . LYS A 1 374 ? -4.750 15.157 0.163 1.00 93.44 374 LYS A CA 1
ATOM 2851 C C . LYS A 1 374 ? -5.224 15.064 -1.288 1.00 93.44 374 LYS A C 1
ATOM 2853 O O . LYS A 1 374 ? -4.732 15.823 -2.126 1.00 93.44 374 LYS A O 1
ATOM 2858 N N . ILE A 1 375 ? -6.218 14.228 -1.595 1.00 93.56 375 ILE A N 1
ATOM 2859 C CA . ILE A 1 375 ? -6.768 14.120 -2.957 1.00 93.56 375 ILE A CA 1
ATOM 2860 C C . ILE A 1 375 ? -7.569 15.381 -3.322 1.00 93.56 375 ILE A C 1
ATOM 2862 O O . ILE A 1 375 ? -7.426 15.880 -4.441 1.00 93.56 375 ILE A O 1
ATOM 2866 N N . GLN A 1 376 ? -8.307 15.987 -2.384 1.00 92.75 376 GLN A N 1
ATOM 2867 C CA . GLN A 1 376 ? -8.967 17.287 -2.577 1.00 92.75 376 GLN A CA 1
ATOM 2868 C C . GLN A 1 376 ? -7.934 18.372 -2.925 1.00 92.75 376 GLN A C 1
ATOM 2870 O O . GLN A 1 376 ? -8.134 19.115 -3.888 1.00 92.75 376 GLN A O 1
ATOM 2875 N N . SER A 1 377 ? -6.782 18.401 -2.241 1.00 91.38 377 SER A N 1
ATOM 2876 C CA . SER A 1 377 ? -5.679 19.326 -2.539 1.00 91.38 377 SER A CA 1
ATOM 2877 C C . SER A 1 377 ? -5.110 19.142 -3.953 1.00 91.38 377 SER A C 1
ATOM 2879 O O . SER A 1 377 ? -4.894 20.134 -4.647 1.00 91.38 377 SER A O 1
ATOM 2881 N N . PHE A 1 378 ? -4.972 17.902 -4.446 1.00 91.94 378 PHE A N 1
ATOM 2882 C CA . PHE A 1 378 ? -4.590 17.653 -5.841 1.00 91.94 378 PHE A CA 1
ATOM 2883 C C . PHE A 1 378 ? -5.637 18.194 -6.828 1.00 91.94 378 PHE A C 1
ATOM 2885 O O . PHE A 1 378 ? -5.265 18.691 -7.891 1.00 91.94 378 PHE A O 1
ATOM 2892 N N . THR A 1 379 ? -6.934 18.154 -6.491 1.00 90.81 379 THR A N 1
ATOM 2893 C CA . THR A 1 379 ? -7.982 18.743 -7.348 1.00 90.81 379 THR A CA 1
ATOM 2894 C C . THR A 1 379 ? -7.990 20.268 -7.321 1.00 90.81 379 THR A C 1
ATOM 2896 O O . THR A 1 379 ? -8.194 20.869 -8.371 1.00 90.81 379 THR A O 1
ATOM 2899 N N . ARG A 1 380 ? -7.675 20.895 -6.178 1.00 90.94 380 ARG A N 1
ATOM 2900 C CA . ARG A 1 380 ? -7.465 22.349 -6.066 1.00 90.94 380 ARG A CA 1
ATOM 2901 C C . ARG A 1 380 ? -6.277 22.802 -6.907 1.00 90.94 380 ARG A C 1
ATOM 2903 O O . ARG A 1 380 ? -6.439 23.687 -7.737 1.00 90.94 380 ARG A O 1
ATOM 2910 N N . THR A 1 381 ? -5.124 22.144 -6.778 1.00 89.81 381 THR A N 1
ATOM 2911 C CA . THR A 1 381 ? -3.926 22.431 -7.589 1.00 89.81 381 THR A CA 1
ATOM 2912 C C . THR A 1 381 ? -4.183 22.209 -9.081 1.00 89.81 381 THR A C 1
ATOM 2914 O O . THR A 1 381 ? -3.785 23.033 -9.894 1.00 89.81 381 THR A O 1
ATOM 2917 N N . ALA A 1 382 ? -4.912 21.152 -9.459 1.00 87.88 382 ALA A N 1
ATOM 2918 C CA . ALA A 1 382 ? -5.365 20.958 -10.839 1.00 87.88 382 ALA A CA 1
ATOM 2919 C C . ALA A 1 382 ? -6.404 22.003 -11.294 1.00 87.88 382 ALA A C 1
ATOM 2921 O O . ALA A 1 382 ? -6.600 22.182 -12.493 1.00 87.88 382 ALA A O 1
ATOM 2922 N N . GLY A 1 383 ? -7.088 22.670 -10.363 1.00 87.44 383 GLY A N 1
ATOM 2923 C CA . GLY A 1 383 ? -8.089 23.700 -10.626 1.00 87.44 383 GLY A CA 1
ATOM 2924 C C . GLY A 1 383 ? -7.512 25.061 -10.993 1.00 87.44 383 GLY A C 1
ATOM 2925 O O . GLY A 1 383 ? -8.129 25.744 -11.809 1.00 87.44 383 GLY A O 1
ATOM 2926 N N . LEU A 1 384 ? -6.344 25.408 -10.445 1.00 88.38 384 LEU A N 1
ATOM 2927 C CA . LEU A 1 384 ? -5.682 26.701 -10.638 1.00 88.38 384 LEU A CA 1
ATOM 2928 C C . LEU A 1 384 ? -5.309 26.975 -12.103 1.00 88.38 384 LEU A C 1
ATOM 2930 O O . LEU A 1 384 ? -5.024 26.054 -12.874 1.00 88.38 384 LEU A O 1
ATOM 2934 N N . ASP A 1 385 ? -5.251 28.260 -12.446 1.00 86.88 385 ASP A N 1
ATOM 2935 C CA . ASP A 1 385 ? -4.857 28.732 -13.776 1.00 86.88 385 ASP A CA 1
ATOM 2936 C C . ASP A 1 385 ? -3.326 28.662 -13.949 1.00 86.88 385 ASP A C 1
ATOM 2938 O O . ASP A 1 385 ? -2.571 28.651 -12.969 1.00 86.88 385 ASP A O 1
ATOM 2942 N N . THR A 1 386 ? -2.820 28.607 -15.187 1.00 80.50 386 THR A N 1
ATOM 2943 C CA . THR A 1 386 ? -1.382 28.334 -15.431 1.00 80.50 386 THR A CA 1
ATOM 2944 C C . THR A 1 386 ? -0.498 29.460 -14.895 1.00 80.50 386 THR A C 1
ATOM 2946 O O . THR A 1 386 ? 0.553 29.201 -14.299 1.00 80.50 386 THR A O 1
ATOM 2949 N N . ALA A 1 387 ? -0.948 30.710 -15.032 1.00 80.25 387 ALA A N 1
ATOM 2950 C CA . ALA A 1 387 ? -0.305 31.868 -14.414 1.00 80.25 387 ALA A CA 1
ATOM 2951 C C . ALA A 1 387 ? -0.273 31.791 -12.871 1.00 80.25 387 ALA A C 1
ATOM 2953 O O . ALA A 1 387 ? 0.712 32.199 -12.253 1.00 80.25 387 ALA A O 1
ATOM 2954 N N . GLU A 1 388 ? -1.312 31.238 -12.240 1.00 82.56 388 GLU A N 1
ATOM 2955 C CA . GLU A 1 388 ? -1.412 31.131 -10.780 1.00 82.56 388 GLU A CA 1
ATOM 2956 C C . GLU A 1 388 ? -0.536 29.999 -10.223 1.00 82.56 388 GLU A C 1
ATOM 2958 O O . GLU A 1 388 ? 0.157 30.193 -9.221 1.00 82.56 388 GLU A O 1
ATOM 2963 N N . LEU A 1 389 ? -0.491 28.847 -10.905 1.00 83.12 389 LEU A N 1
ATOM 2964 C CA . LEU A 1 389 ? 0.451 27.761 -10.609 1.00 83.12 389 LEU A CA 1
ATOM 2965 C C . LEU A 1 389 ? 1.897 28.264 -10.634 1.00 83.12 389 LEU A C 1
ATOM 2967 O O . LEU A 1 389 ? 2.647 28.042 -9.680 1.00 83.12 389 LEU A O 1
ATOM 2971 N N . ALA A 1 390 ? 2.265 29.000 -11.688 1.00 79.81 390 ALA A N 1
ATOM 2972 C CA . ALA A 1 390 ? 3.588 29.596 -11.826 1.00 79.81 390 ALA A CA 1
ATOM 2973 C C . ALA A 1 390 ? 3.886 30.611 -10.706 1.00 79.81 390 ALA A C 1
ATOM 2975 O O . ALA A 1 390 ? 4.951 30.542 -10.092 1.00 79.81 390 ALA A O 1
ATOM 2976 N N . ALA A 1 391 ? 2.940 31.503 -10.387 1.00 82.25 391 ALA A N 1
ATOM 2977 C CA . ALA A 1 391 ? 3.092 32.499 -9.323 1.00 82.25 391 ALA A CA 1
ATOM 2978 C C . ALA A 1 391 ? 3.228 31.876 -7.920 1.00 82.25 391 ALA A C 1
ATOM 2980 O O . ALA A 1 391 ? 3.968 32.396 -7.085 1.00 82.25 391 ALA A O 1
ATOM 2981 N N . LYS A 1 392 ? 2.558 30.745 -7.663 1.00 82.88 392 LYS A N 1
ATOM 2982 C CA . LYS A 1 392 ? 2.664 29.977 -6.409 1.00 82.88 392 LYS A CA 1
ATOM 2983 C C . LYS A 1 392 ? 3.863 29.019 -6.369 1.00 82.88 392 LYS A C 1
ATOM 2985 O O . LYS A 1 392 ? 4.058 28.344 -5.361 1.00 82.88 392 LYS A O 1
ATOM 2990 N N . GLY A 1 393 ? 4.649 28.918 -7.446 1.00 79.94 393 GLY A N 1
ATOM 2991 C CA . GLY A 1 393 ? 5.745 27.947 -7.575 1.00 79.94 393 GLY A CA 1
ATOM 2992 C C . GLY A 1 393 ? 5.287 26.481 -7.598 1.00 79.94 393 GLY A C 1
ATOM 2993 O O . GLY A 1 393 ? 6.105 25.575 -7.431 1.00 79.94 393 GLY A O 1
ATOM 2994 N N . MET A 1 394 ? 3.988 26.239 -7.787 1.00 80.12 394 MET A N 1
ATOM 2995 C CA . MET A 1 394 ? 3.373 24.916 -7.748 1.00 80.12 394 MET A CA 1
ATOM 2996 C C . MET A 1 394 ? 3.532 24.198 -9.090 1.00 80.12 394 MET A C 1
ATOM 2998 O O . MET A 1 394 ? 3.523 24.811 -10.157 1.00 80.12 394 MET A O 1
ATOM 3002 N N . LYS A 1 395 ? 3.648 22.870 -9.040 1.00 74.25 395 LYS A N 1
ATOM 3003 C CA . LYS A 1 395 ? 3.674 22.001 -10.221 1.00 74.25 395 LYS A CA 1
ATOM 3004 C C . LYS A 1 395 ? 2.627 20.911 -10.074 1.00 74.25 395 LYS A C 1
ATOM 3006 O O . LYS A 1 395 ? 2.437 20.376 -8.986 1.00 74.25 395 LYS A O 1
ATOM 3011 N N . LEU A 1 396 ? 1.975 20.576 -11.182 1.00 75.50 396 LEU A N 1
ATOM 3012 C CA . LEU A 1 396 ? 1.036 19.467 -11.245 1.00 75.50 396 LEU A CA 1
ATOM 3013 C C . LEU A 1 396 ? 1.803 18.170 -11.537 1.00 75.50 396 LEU A C 1
ATOM 3015 O O . LEU A 1 396 ? 2.033 17.837 -12.700 1.00 75.50 396 LEU A O 1
ATOM 3019 N N . ASP A 1 397 ? 2.224 17.453 -10.493 1.00 78.75 397 ASP A N 1
ATOM 3020 C CA . ASP A 1 397 ? 2.804 16.120 -10.663 1.00 78.75 397 ASP A CA 1
ATOM 3021 C C . ASP A 1 397 ? 1.693 15.065 -10.772 1.00 78.75 397 ASP A C 1
ATOM 3023 O O . ASP A 1 397 ? 1.102 14.611 -9.789 1.00 78.75 397 ASP A O 1
ATOM 3027 N N . MET A 1 398 ? 1.388 14.689 -12.014 1.00 76.38 398 MET A N 1
ATOM 3028 C CA . MET A 1 398 ? 0.399 13.654 -12.302 1.00 76.38 398 MET A CA 1
ATOM 3029 C C . MET A 1 398 ? 0.872 12.254 -11.891 1.00 76.38 398 MET A C 1
ATOM 3031 O O . MET A 1 398 ? 0.025 11.403 -11.638 1.00 76.38 398 MET A O 1
ATOM 3035 N N . MET A 1 399 ? 2.181 11.998 -11.781 1.00 75.88 399 MET A N 1
ATOM 3036 C CA . MET A 1 399 ? 2.703 10.695 -11.354 1.00 75.88 399 MET A CA 1
ATOM 3037 C C . MET A 1 399 ? 2.647 10.549 -9.828 1.00 75.88 399 MET A C 1
ATOM 3039 O O . MET A 1 399 ? 2.274 9.476 -9.357 1.00 75.88 399 MET A O 1
ATOM 3043 N N . GLU A 1 400 ? 2.905 11.617 -9.058 1.00 80.69 400 GLU A N 1
ATOM 3044 C CA . GLU A 1 400 ? 2.636 11.651 -7.606 1.00 80.69 400 GLU A CA 1
ATOM 3045 C C . GLU A 1 400 ? 1.153 11.358 -7.337 1.00 80.69 400 GLU A C 1
ATOM 3047 O O . GLU A 1 400 ? 0.822 10.442 -6.583 1.00 80.69 400 GLU A O 1
ATOM 3052 N N . TYR A 1 401 ? 0.255 12.090 -8.007 1.00 84.12 401 TYR A N 1
ATOM 3053 C CA . TYR A 1 401 ? -1.187 11.903 -7.861 1.00 84.12 401 TYR A CA 1
ATOM 3054 C C . TYR A 1 401 ? -1.638 10.489 -8.264 1.00 84.12 401 TYR A C 1
ATOM 3056 O O . TYR A 1 401 ? -2.337 9.837 -7.491 1.00 84.12 401 TYR A O 1
ATOM 3064 N N . MET A 1 402 ? -1.245 9.987 -9.441 1.00 81.69 402 MET A N 1
ATOM 3065 C CA . MET A 1 402 ? -1.673 8.661 -9.909 1.00 81.69 402 MET A CA 1
ATOM 3066 C C . MET A 1 402 ? -1.089 7.530 -9.052 1.00 81.69 402 MET A C 1
ATOM 3068 O O . MET A 1 402 ? -1.798 6.561 -8.793 1.00 81.69 402 MET A O 1
ATOM 3072 N N . GLY A 1 403 ? 0.151 7.665 -8.568 1.00 78.94 403 GLY A N 1
ATOM 3073 C CA . GLY A 1 403 ? 0.776 6.710 -7.650 1.00 78.94 403 GLY A CA 1
ATOM 3074 C C . GLY A 1 403 ? 0.082 6.662 -6.287 1.00 78.94 403 GLY A C 1
ATOM 3075 O O . GLY A 1 403 ? -0.318 5.590 -5.847 1.00 78.94 403 GLY A O 1
ATOM 3076 N N . TYR A 1 404 ? -0.137 7.822 -5.657 1.00 83.44 404 TYR A N 1
ATOM 3077 C CA . TYR A 1 404 ? -0.837 7.920 -4.368 1.00 83.44 404 TYR A CA 1
ATOM 3078 C C . TYR A 1 404 ? -2.299 7.457 -4.451 1.00 83.44 404 TYR A C 1
ATOM 3080 O O . TYR A 1 404 ? -2.845 6.878 -3.511 1.00 83.44 404 TYR A O 1
ATOM 3088 N N . ASN A 1 405 ? -2.966 7.744 -5.569 1.00 87.56 405 ASN A N 1
ATOM 3089 C CA . ASN A 1 405 ? -4.396 7.523 -5.700 1.00 87.56 405 ASN A CA 1
ATOM 3090 C C . ASN A 1 405 ? -4.748 6.126 -6.233 1.00 87.56 405 ASN A C 1
ATOM 3092 O O . ASN A 1 405 ? -5.445 5.391 -5.541 1.00 87.56 405 ASN A O 1
ATOM 3096 N N . PHE A 1 406 ? -4.296 5.758 -7.441 1.00 86.12 406 PHE A N 1
ATOM 3097 C CA . PHE A 1 406 ? -4.839 4.606 -8.186 1.00 86.12 406 PHE A CA 1
ATOM 3098 C C . PHE A 1 406 ? -4.374 3.242 -7.646 1.00 86.12 406 PHE A C 1
ATOM 3100 O O . PHE A 1 406 ? -5.025 2.235 -7.927 1.00 86.12 406 PHE A O 1
ATOM 3107 N N . GLY A 1 407 ? -3.261 3.197 -6.907 1.00 79.94 407 GLY A N 1
ATOM 3108 C CA . GLY A 1 407 ? -2.688 1.957 -6.369 1.00 79.94 407 GLY A CA 1
ATOM 3109 C C . GLY A 1 407 ? -3.304 1.450 -5.060 1.00 79.94 407 GLY A C 1
ATOM 3110 O O . GLY A 1 407 ? -3.003 0.330 -4.683 1.00 79.94 407 GLY A O 1
ATOM 3111 N N . HIS A 1 408 ? -4.137 2.250 -4.388 1.00 83.25 408 HIS A N 1
ATOM 3112 C CA . HIS A 1 408 ? -4.639 1.993 -3.032 1.00 83.25 408 HIS A CA 1
ATOM 3113 C C . HIS A 1 408 ? -5.978 1.242 -3.015 1.00 83.25 408 HIS A C 1
ATOM 3115 O O . HIS A 1 408 ? -6.911 1.650 -3.715 1.00 83.25 408 HIS A O 1
ATOM 3121 N N . ASP A 1 409 ? -6.108 0.234 -2.146 1.00 88.00 409 ASP A N 1
ATOM 3122 C CA . ASP A 1 409 ? -7.394 -0.388 -1.801 1.00 88.00 409 ASP A CA 1
ATOM 3123 C C . ASP A 1 409 ? -7.880 0.112 -0.425 1.00 88.00 409 ASP A C 1
ATOM 3125 O O . ASP A 1 409 ? -7.283 -0.157 0.618 1.00 88.00 409 ASP A O 1
ATOM 3129 N N . ALA A 1 410 ? -8.994 0.854 -0.412 1.00 82.44 410 ALA A N 1
ATOM 3130 C CA . ALA A 1 410 ? -9.538 1.416 0.824 1.00 82.44 410 ALA A CA 1
ATOM 3131 C C . ALA A 1 410 ? -10.283 0.395 1.704 1.00 82.44 410 ALA A C 1
ATOM 3133 O O . ALA A 1 410 ? -10.455 0.669 2.894 1.00 82.44 410 ALA A O 1
ATOM 3134 N N . TRP A 1 411 ? -10.709 -0.765 1.182 1.00 86.44 411 TRP A N 1
ATOM 3135 C CA . TRP A 1 411 ? -11.150 -1.863 2.046 1.00 86.44 411 TRP A CA 1
ATOM 3136 C C . TRP A 1 411 ? -9.933 -2.459 2.733 1.00 86.44 411 TRP A C 1
ATOM 3138 O O . TRP A 1 411 ? -9.889 -2.451 3.952 1.00 86.44 411 TRP A O 1
ATOM 3148 N N . ASP A 1 412 ? -8.931 -2.932 1.995 1.00 75.62 412 ASP A N 1
ATOM 3149 C CA . ASP A 1 412 ? -7.788 -3.618 2.594 1.00 75.62 412 ASP A CA 1
ATOM 3150 C C . ASP A 1 412 ? -6.990 -2.673 3.498 1.00 75.62 412 ASP A C 1
ATOM 3152 O O . ASP A 1 412 ? -6.569 -3.119 4.555 1.00 75.62 412 ASP A O 1
ATOM 3156 N N . TYR A 1 413 ? -6.857 -1.374 3.199 1.00 67.50 413 TYR A N 1
ATOM 3157 C CA . TYR A 1 413 ? -6.240 -0.401 4.117 1.00 67.50 413 TYR A CA 1
ATOM 3158 C C . TYR A 1 413 ? -7.075 -0.138 5.385 1.00 67.50 413 TYR A C 1
ATOM 3160 O O . TYR A 1 413 ? -6.525 -0.053 6.483 1.00 67.50 413 TYR A O 1
ATOM 3168 N N . THR A 1 414 ? -8.402 -0.012 5.271 1.00 69.31 414 THR A N 1
ATOM 3169 C CA . THR A 1 414 ? -9.263 0.311 6.430 1.00 69.31 414 THR A CA 1
ATOM 3170 C C . THR A 1 414 ? -9.601 -0.932 7.253 1.00 69.31 414 THR A C 1
ATOM 3172 O O . THR A 1 414 ? -9.653 -0.875 8.479 1.00 69.31 414 THR A O 1
ATOM 3175 N N . THR A 1 415 ? -9.727 -2.098 6.620 1.00 65.25 415 THR A N 1
ATOM 3176 C CA . THR A 1 415 ? -9.651 -3.376 7.320 1.00 65.25 415 THR A CA 1
ATOM 3177 C C . THR A 1 415 ? -8.258 -3.565 7.887 1.00 65.25 415 THR A C 1
ATOM 3179 O O . THR A 1 415 ? -8.206 -4.031 9.006 1.00 65.25 415 THR A O 1
ATOM 3182 N N . ASN A 1 416 ? -7.169 -3.058 7.281 1.00 55.50 416 ASN A N 1
ATOM 3183 C CA . ASN A 1 416 ? -5.843 -2.908 7.920 1.00 55.50 416 ASN A CA 1
ATOM 3184 C C . ASN A 1 416 ? -5.796 -1.945 9.122 1.00 55.50 416 ASN A C 1
ATOM 3186 O O . ASN A 1 416 ? -4.759 -1.823 9.779 1.00 55.50 416 ASN A O 1
ATOM 3190 N N . ALA A 1 417 ? -6.954 -1.378 9.470 1.00 54.62 417 ALA A N 1
ATOM 3191 C CA . ALA A 1 417 ? -7.277 -0.733 10.730 1.00 54.62 417 ALA A CA 1
ATOM 3192 C C . ALA A 1 417 ? -8.279 -1.572 11.634 1.00 54.62 417 ALA A C 1
ATOM 3194 O O . ALA A 1 417 ? -8.716 -1.084 12.682 1.00 54.62 417 ALA A O 1
ATOM 3195 N N . LEU A 1 418 ? -8.512 -2.885 11.327 1.00 68.38 418 LEU A N 1
ATOM 3196 C CA . LEU A 1 418 ? -9.375 -3.950 11.956 1.00 68.38 418 LEU A CA 1
ATOM 3197 C C . LEU A 1 418 ? -8.904 -5.437 12.399 1.00 68.38 418 LEU A C 1
ATOM 3199 O O . LEU A 1 418 ? -9.795 -6.199 12.746 1.00 68.38 418 LEU A O 1
ATOM 3203 N N . GLN A 1 419 ? -7.610 -5.863 12.466 1.00 54.03 419 GLN A N 1
ATOM 3204 C CA . GLN A 1 419 ? -6.695 -6.620 13.460 1.00 54.03 419 GLN A CA 1
ATOM 3205 C C . GLN A 1 419 ? -5.272 -6.130 14.178 1.00 54.03 419 GLN A C 1
ATOM 3207 O O . GLN A 1 419 ? -4.569 -7.028 14.559 1.00 54.03 419 GLN A O 1
ATOM 3212 N N . LYS A 1 420 ? -4.568 -4.983 14.587 1.00 48.78 420 LYS A N 1
ATOM 3213 C CA . LYS A 1 420 ? -4.338 -3.434 14.792 1.00 48.78 420 LYS A CA 1
ATOM 3214 C C . LYS A 1 420 ? -5.256 -2.088 15.212 1.00 48.78 420 LYS A C 1
ATOM 3216 O O . LYS A 1 420 ? -4.750 -1.037 14.838 1.00 48.78 420 LYS A O 1
ATOM 3221 N N . ARG A 1 421 ? -6.407 -1.666 15.912 1.00 53.47 421 ARG A N 1
ATOM 3222 C CA . ARG A 1 421 ? -7.647 -1.789 16.897 1.00 53.47 421 ARG A CA 1
ATOM 3223 C C . ARG A 1 421 ? -7.993 -2.830 18.096 1.00 53.47 421 ARG A C 1
ATOM 3225 O O . ARG A 1 421 ? -7.353 -2.836 19.118 1.00 53.47 421 ARG A O 1
ATOM 3232 N N . LEU A 1 422 ? -9.006 -3.691 18.171 1.00 46.44 422 LEU A N 1
ATOM 3233 C CA . LEU A 1 422 ? -9.078 -4.889 19.107 1.00 46.44 422 LEU A CA 1
ATOM 3234 C C . LEU A 1 422 ? -7.776 -5.363 19.878 1.00 46.44 422 LEU A C 1
ATOM 3236 O O . LEU A 1 422 ? -7.561 -4.941 21.007 1.00 46.44 422 LEU A O 1
ATOM 3240 N N . GLU A 1 423 ? -6.857 -6.143 19.270 1.00 40.53 423 GLU A N 1
ATOM 3241 C CA . GLU A 1 423 ? -5.585 -6.742 19.787 1.00 40.53 423 GLU A CA 1
ATOM 3242 C C . GLU A 1 423 ? -4.754 -5.946 20.818 1.00 40.53 423 GLU A C 1
ATOM 3244 O O . GLU A 1 423 ? -4.027 -6.573 21.581 1.00 40.53 423 GLU A O 1
ATOM 3249 N N . ALA A 1 424 ? -4.772 -4.606 20.845 1.00 33.09 424 ALA A N 1
ATOM 3250 C CA . ALA A 1 424 ? -4.020 -3.843 21.864 1.00 33.09 424 ALA A CA 1
ATOM 3251 C C . ALA A 1 424 ? -4.866 -3.458 23.093 1.00 33.09 424 ALA A C 1
ATOM 3253 O O . ALA A 1 424 ? -4.335 -2.893 24.044 1.00 33.09 424 ALA A O 1
ATOM 3254 N N . ARG A 1 425 ? -6.155 -3.822 23.107 1.00 32.03 425 ARG A N 1
ATOM 3255 C CA . ARG A 1 425 ? -6.951 -4.020 24.328 1.00 32.03 425 ARG A CA 1
ATOM 3256 C C . ARG A 1 425 ? -6.813 -5.450 24.875 1.00 32.03 425 ARG A C 1
ATOM 3258 O O . ARG A 1 425 ? -6.921 -5.627 26.083 1.00 32.03 425 ARG A O 1
ATOM 3265 N N . ASP A 1 426 ? -6.498 -6.431 24.023 1.00 31.80 426 ASP A N 1
ATOM 3266 C CA . ASP A 1 426 ? -6.743 -7.858 24.301 1.00 31.80 426 ASP A CA 1
ATOM 3267 C C . ASP A 1 426 ? -5.470 -8.744 24.388 1.00 31.80 426 ASP A C 1
ATOM 3269 O O . ASP A 1 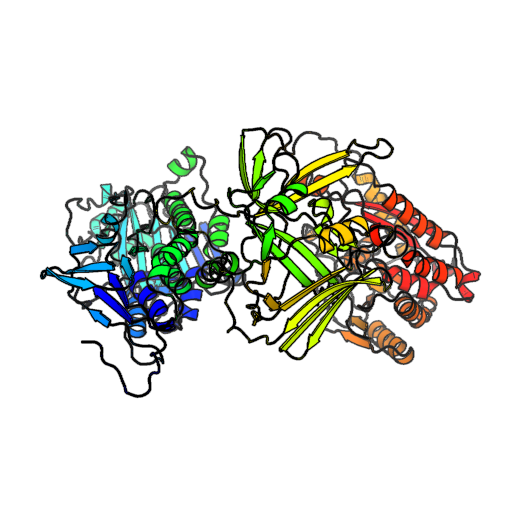426 ? -5.496 -9.875 23.914 1.00 31.80 426 ASP A O 1
ATOM 3273 N N . LYS A 1 427 ? -4.328 -8.268 24.929 1.00 40.28 427 LYS A N 1
ATOM 3274 C CA . LYS A 1 427 ? -3.057 -9.053 24.969 1.00 40.28 427 LYS A CA 1
ATOM 3275 C C . LYS A 1 427 ? -2.109 -8.761 26.165 1.00 40.28 427 LYS A C 1
ATOM 3277 O O . LYS A 1 427 ? -1.001 -8.276 25.943 1.00 40.28 427 LYS A O 1
ATOM 3282 N N . THR A 1 428 ? -2.464 -9.046 27.434 1.00 53.25 428 THR A N 1
ATOM 3283 C CA . THR A 1 428 ? -1.513 -8.849 28.573 1.00 53.25 428 THR A CA 1
ATOM 3284 C C . THR A 1 428 ? -1.565 -9.891 29.712 1.00 53.25 428 THR A C 1
ATOM 3286 O O . THR A 1 428 ? -2.608 -10.461 30.019 1.00 53.25 428 THR A O 1
ATOM 3289 N N . LEU A 1 429 ? -0.423 -10.096 30.382 1.00 63.25 429 LEU A N 1
ATOM 3290 C CA . LEU A 1 429 ? -0.273 -10.650 31.736 1.00 63.25 429 LEU A CA 1
ATOM 3291 C C . LEU A 1 429 ? -0.153 -9.520 32.770 1.00 63.25 429 LEU A C 1
ATOM 3293 O O . LEU A 1 429 ? 0.264 -8.407 32.441 1.00 63.25 429 LEU A O 1
ATOM 3297 N N . ARG A 1 430 ? -0.424 -9.821 34.049 1.00 75.94 430 ARG A N 1
ATOM 3298 C CA . ARG A 1 430 ? -0.344 -8.840 35.149 1.00 75.94 430 ARG A CA 1
ATOM 3299 C C . ARG A 1 430 ? 0.702 -9.204 36.201 1.00 75.94 430 ARG A C 1
ATOM 3301 O O . ARG A 1 430 ? 0.745 -10.326 36.703 1.00 75.94 430 ARG A O 1
ATOM 3308 N N . THR A 1 431 ? 1.528 -8.218 36.547 1.00 79.50 431 THR A N 1
ATOM 3309 C CA . THR A 1 431 ? 2.704 -8.345 37.427 1.00 79.50 431 THR A CA 1
ATOM 3310 C C . THR A 1 431 ? 2.935 -7.052 38.231 1.00 79.50 431 THR A C 1
ATOM 3312 O O . THR A 1 431 ? 2.205 -6.068 38.092 1.00 79.50 431 THR A O 1
ATOM 3315 N N . SER A 1 432 ? 3.918 -7.041 39.130 1.00 84.31 432 SER A N 1
ATOM 3316 C CA . SER A 1 432 ? 4.232 -5.903 40.003 1.00 84.31 432 SER A CA 1
ATOM 3317 C C . SER A 1 432 ? 4.875 -4.741 39.237 1.00 84.31 432 SER A C 1
ATOM 3319 O O . SER A 1 432 ? 5.991 -4.868 38.726 1.00 84.31 432 SER A O 1
ATOM 3321 N N . ARG A 1 433 ? 4.228 -3.562 39.235 1.00 86.62 433 ARG A N 1
ATOM 3322 C CA . ARG A 1 433 ? 4.809 -2.332 38.662 1.00 86.62 433 ARG A CA 1
ATOM 3323 C C . ARG A 1 433 ? 6.138 -2.001 39.338 1.00 86.62 433 ARG A C 1
ATOM 3325 O O . ARG A 1 433 ? 7.105 -1.681 38.658 1.00 86.62 433 ARG A O 1
ATOM 3332 N N . THR 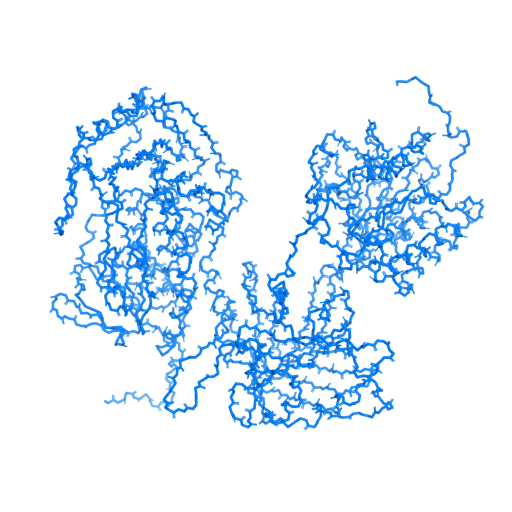A 1 434 ? 6.202 -2.100 40.666 1.00 84.44 434 THR A N 1
ATOM 3333 C CA . THR A 1 434 ? 7.409 -1.796 41.453 1.00 84.44 434 THR A CA 1
ATOM 3334 C C . THR A 1 434 ? 8.571 -2.732 41.118 1.00 84.44 434 THR A C 1
ATOM 3336 O O . THR A 1 434 ? 9.722 -2.316 41.190 1.00 84.44 434 THR A O 1
ATOM 3339 N N . TYR A 1 435 ? 8.286 -3.974 40.716 1.00 86.75 435 TYR A N 1
ATOM 3340 C CA . TYR A 1 435 ? 9.312 -4.920 40.276 1.00 86.75 435 TYR A CA 1
ATOM 3341 C C . TYR A 1 435 ? 9.847 -4.557 38.883 1.00 86.75 435 TYR A C 1
ATOM 3343 O O . TYR A 1 435 ? 11.055 -4.392 38.707 1.00 86.75 435 TYR A O 1
ATOM 3351 N N . LEU A 1 436 ? 8.941 -4.329 37.923 1.00 87.88 436 LEU A N 1
ATOM 3352 C CA . LEU A 1 436 ? 9.274 -3.927 36.551 1.00 87.88 436 LEU A CA 1
ATOM 3353 C C . LEU A 1 436 ? 9.943 -2.545 36.452 1.00 87.88 436 LEU A C 1
ATOM 3355 O O . LEU A 1 436 ? 10.755 -2.314 35.560 1.00 87.88 436 LEU A O 1
ATOM 3359 N N . GLN A 1 437 ? 9.634 -1.627 37.373 1.00 88.81 437 GLN A N 1
ATOM 3360 C CA . GLN A 1 437 ? 10.201 -0.274 37.439 1.00 88.81 437 GLN A CA 1
ATOM 3361 C C . GLN A 1 437 ? 11.738 -0.273 37.524 1.00 88.81 437 GLN A C 1
ATOM 3363 O O . GLN A 1 437 ? 12.351 0.699 37.089 1.00 88.81 437 GLN A O 1
ATOM 3368 N N . ASN A 1 438 ? 12.347 -1.354 38.027 1.00 87.38 438 ASN A N 1
ATOM 3369 C CA . ASN A 1 438 ? 13.802 -1.514 38.133 1.00 87.38 438 ASN A CA 1
ATOM 3370 C C . ASN A 1 438 ? 14.497 -1.801 36.787 1.00 87.38 438 ASN A C 1
ATOM 3372 O O . ASN A 1 438 ? 15.718 -1.711 36.717 1.00 87.38 438 ASN A O 1
ATOM 3376 N N . LEU A 1 439 ? 13.746 -2.140 35.730 1.00 87.44 439 LEU A N 1
ATOM 3377 C CA . LEU A 1 439 ? 14.274 -2.335 34.371 1.00 87.44 439 LEU A CA 1
ATOM 3378 C C . LEU A 1 439 ? 14.170 -1.080 33.490 1.00 87.44 439 LEU A C 1
ATOM 3380 O O . LEU A 1 439 ? 14.648 -1.096 32.357 1.00 87.44 439 LEU A O 1
ATOM 3384 N N . LEU A 1 440 ? 13.513 -0.013 33.961 1.00 90.56 440 LEU A N 1
ATOM 3385 C CA . LEU A 1 440 ? 13.280 1.197 33.170 1.00 90.56 440 LEU A CA 1
ATOM 3386 C C . LEU A 1 440 ? 14.510 2.130 33.216 1.00 90.56 440 LEU A C 1
ATOM 3388 O O . LEU A 1 440 ? 14.879 2.566 34.309 1.00 90.56 440 LEU A O 1
ATOM 3392 N N . PRO A 1 441 ? 15.132 2.474 32.067 1.00 88.50 441 PRO A N 1
ATOM 3393 C CA . PRO A 1 441 ? 16.283 3.379 32.024 1.00 88.50 441 PRO A CA 1
ATOM 3394 C C . PRO A 1 441 ? 15.939 4.824 32.415 1.00 88.50 441 PRO A C 1
ATOM 3396 O O . PRO A 1 441 ? 14.774 5.202 32.573 1.00 88.50 441 PRO A O 1
ATOM 3399 N N . ALA A 1 442 ? 16.959 5.678 32.516 1.00 85.69 442 ALA A N 1
ATOM 3400 C CA . ALA A 1 442 ? 16.768 7.099 32.795 1.00 85.69 442 ALA A CA 1
ATOM 3401 C C . ALA A 1 442 ? 15.824 7.764 31.767 1.00 85.69 442 ALA A C 1
ATOM 3403 O O . ALA A 1 442 ? 15.949 7.572 30.559 1.00 85.69 442 ALA A O 1
ATOM 3404 N N . GLY A 1 443 ? 14.859 8.547 32.260 1.00 86.88 443 GLY A N 1
ATOM 3405 C CA . GLY A 1 443 ? 13.825 9.201 31.445 1.00 86.88 443 GLY A CA 1
ATOM 3406 C C . GLY A 1 443 ? 12.578 8.350 31.156 1.00 86.88 443 GLY A C 1
ATOM 3407 O O . GLY A 1 443 ? 11.576 8.908 30.703 1.00 86.88 443 GLY A O 1
ATOM 3408 N N . PHE A 1 444 ? 12.590 7.045 31.459 1.00 93.00 444 PHE A N 1
ATOM 3409 C CA . PHE A 1 444 ? 11.431 6.157 31.314 1.00 93.00 444 PHE A CA 1
ATOM 3410 C C . PHE A 1 444 ? 10.589 6.066 32.594 1.00 93.00 444 PHE A C 1
ATOM 3412 O O . PHE A 1 444 ? 11.104 5.993 33.709 1.00 93.00 444 PHE A O 1
ATOM 3419 N N . ALA A 1 445 ? 9.267 6.017 32.434 1.00 92.19 445 ALA A N 1
ATOM 3420 C CA . ALA A 1 445 ? 8.318 5.817 33.525 1.00 92.19 445 ALA A CA 1
ATOM 3421 C C . ALA A 1 445 ? 7.055 5.085 33.050 1.00 92.19 445 ALA A C 1
ATOM 3423 O O . ALA A 1 445 ? 6.694 5.137 31.876 1.00 92.19 445 ALA A O 1
ATOM 3424 N N . PHE A 1 446 ? 6.319 4.471 33.976 1.00 89.62 446 PHE A N 1
ATOM 3425 C CA . PHE A 1 446 ? 4.938 4.058 33.710 1.00 89.62 446 PHE A CA 1
ATOM 3426 C C . PHE A 1 446 ? 4.013 5.275 33.581 1.00 89.62 446 PHE A C 1
ATOM 3428 O O . PHE A 1 446 ? 4.175 6.268 34.294 1.00 89.62 446 PHE A O 1
ATOM 3435 N N . THR A 1 447 ? 3.027 5.187 32.689 1.00 84.31 447 THR A N 1
ATOM 3436 C CA . THR A 1 447 ? 1.954 6.180 32.514 1.00 84.31 447 THR A CA 1
ATOM 3437 C C . THR A 1 447 ? 0.938 6.127 33.655 1.00 84.31 447 THR A C 1
ATOM 3439 O O . THR A 1 447 ? 0.495 7.166 34.138 1.00 84.31 447 THR A O 1
ATOM 3442 N N . SER A 1 448 ? 0.595 4.919 34.113 1.00 78.69 448 SER A N 1
ATOM 3443 C CA . SER A 1 448 ? -0.377 4.687 35.184 1.00 78.69 448 SER A CA 1
ATOM 3444 C C . SER A 1 448 ? 0.265 4.734 36.582 1.00 78.69 448 SER A C 1
ATOM 3446 O O . SER A 1 448 ? 1.322 4.128 36.795 1.00 78.69 448 SER A O 1
ATOM 3448 N N . PRO A 1 449 ? -0.374 5.375 37.582 1.00 72.50 449 PRO A N 1
ATOM 3449 C CA . PRO A 1 449 ? 0.067 5.343 38.978 1.00 72.50 449 PRO A CA 1
ATOM 3450 C C . PRO A 1 449 ? -0.251 4.018 39.703 1.00 72.50 449 PRO A C 1
ATOM 3452 O O . PRO A 1 449 ? 0.053 3.893 40.887 1.00 72.50 449 PRO A O 1
ATOM 3455 N N . ALA A 1 450 ? -0.869 3.035 39.036 1.00 75.00 450 ALA A N 1
ATOM 3456 C CA . ALA A 1 450 ? -1.233 1.752 39.640 1.00 75.00 450 ALA A CA 1
ATOM 3457 C C . ALA A 1 450 ? -0.013 0.918 40.089 1.00 75.00 450 ALA A C 1
ATOM 3459 O O . ALA A 1 450 ? 1.056 0.965 39.484 1.00 75.00 450 ALA A O 1
ATOM 3460 N N . THR A 1 451 ? -0.191 0.104 41.133 1.00 76.88 451 THR A N 1
ATOM 3461 C CA . THR A 1 451 ? 0.838 -0.814 41.669 1.00 76.88 451 THR A CA 1
ATOM 3462 C C . THR A 1 451 ? 1.001 -2.103 40.858 1.00 76.88 451 THR A C 1
ATOM 3464 O O . THR A 1 451 ? 2.026 -2.776 40.970 1.00 76.88 451 THR A O 1
ATOM 3467 N N . VAL A 1 452 ? 0.014 -2.438 40.025 1.00 78.38 452 VAL A N 1
ATOM 3468 C CA . VAL A 1 452 ? 0.046 -3.556 39.073 1.00 78.38 452 VAL A CA 1
ATOM 3469 C C . VAL A 1 452 ? 0.298 -2.993 37.678 1.00 78.38 452 VAL A C 1
ATOM 3471 O O . VAL A 1 452 ? -0.327 -2.007 37.289 1.00 78.38 452 VAL A O 1
ATOM 3474 N N . ALA A 1 453 ? 1.201 -3.628 36.939 1.00 81.69 453 ALA A N 1
ATOM 3475 C CA . ALA A 1 453 ? 1.530 -3.307 35.557 1.00 81.69 453 ALA A CA 1
ATOM 3476 C C . ALA A 1 453 ? 1.159 -4.467 34.626 1.00 81.69 453 ALA A C 1
ATOM 3478 O O . ALA A 1 453 ? 1.152 -5.633 35.036 1.00 81.69 453 ALA A O 1
ATOM 3479 N N . SER A 1 454 ? 0.888 -4.124 33.369 1.00 81.19 454 SER A N 1
ATOM 3480 C CA . SER A 1 454 ? 0.695 -5.082 32.285 1.00 81.19 454 SER A CA 1
ATOM 3481 C C . SER A 1 454 ? 2.013 -5.337 31.557 1.00 81.19 454 SER A C 1
ATOM 3483 O O . SER A 1 454 ? 2.757 -4.406 31.246 1.00 81.19 454 SER A O 1
ATOM 3485 N N . ALA A 1 455 ? 2.279 -6.600 31.253 1.00 83.12 455 ALA A N 1
ATOM 3486 C CA . ALA A 1 455 ? 3.402 -7.041 30.434 1.00 83.12 455 ALA A CA 1
ATOM 3487 C C . ALA A 1 455 ? 2.954 -8.201 29.536 1.00 83.12 455 ALA A C 1
ATOM 3489 O O . ALA A 1 455 ? 1.960 -8.856 29.836 1.00 83.12 455 ALA A O 1
ATOM 3490 N N . SER A 1 456 ? 3.677 -8.504 28.468 1.00 84.75 456 SER A N 1
ATOM 3491 C CA . SER A 1 456 ? 3.467 -9.725 27.685 1.00 84.75 456 SER A CA 1
ATOM 3492 C C . SER A 1 456 ? 4.786 -10.445 27.452 1.00 84.75 456 SER A C 1
ATOM 3494 O O . SER A 1 456 ? 5.851 -9.831 27.382 1.00 84.75 456 SER A O 1
ATOM 3496 N N . ILE A 1 457 ? 4.712 -11.770 27.365 1.00 82.50 457 ILE A N 1
ATOM 3497 C CA . ILE A 1 457 ? 5.818 -12.604 26.906 1.00 82.50 457 ILE A CA 1
ATOM 3498 C C . ILE A 1 457 ? 5.385 -13.152 25.554 1.00 82.50 457 ILE A C 1
ATOM 3500 O O . ILE A 1 457 ? 4.438 -13.932 25.480 1.00 82.50 457 ILE A O 1
ATOM 3504 N N . SER A 1 458 ? 6.040 -12.690 24.493 1.00 82.69 458 SER A N 1
ATOM 3505 C CA . SER A 1 458 ? 5.719 -13.069 23.118 1.00 82.69 458 SER A CA 1
ATOM 3506 C C . SER A 1 458 ? 6.857 -13.899 22.552 1.00 82.69 458 SER A C 1
ATOM 3508 O O . SER A 1 458 ? 7.992 -13.421 22.489 1.00 82.69 458 SER A O 1
ATOM 3510 N N . CYS A 1 459 ? 6.554 -15.131 22.145 1.00 79.56 459 CYS A N 1
ATOM 3511 C CA . CYS A 1 459 ? 7.452 -15.932 21.329 1.00 79.56 459 CYS A CA 1
ATOM 3512 C C . CYS A 1 459 ? 7.006 -15.857 19.869 1.00 79.56 459 CYS A C 1
ATOM 3514 O O . CYS A 1 459 ? 5.824 -16.000 19.562 1.00 79.56 459 CYS A O 1
ATOM 3516 N N . THR A 1 460 ? 7.954 -15.620 18.973 1.00 80.00 460 THR A N 1
ATOM 3517 C CA . THR A 1 460 ? 7.735 -15.563 17.532 1.00 80.00 460 THR A CA 1
ATOM 3518 C C . THR A 1 460 ? 8.728 -16.506 16.882 1.00 80.00 460 THR A C 1
ATOM 3520 O O . THR A 1 460 ? 9.935 -16.288 16.982 1.00 80.00 460 THR A O 1
ATOM 3523 N N . THR A 1 461 ? 8.223 -17.543 16.220 1.00 75.38 461 THR A N 1
ATOM 3524 C CA . THR A 1 461 ? 8.999 -18.342 15.270 1.00 75.38 461 THR A CA 1
ATOM 3525 C C . THR A 1 461 ? 8.764 -17.760 13.886 1.00 75.38 461 THR A C 1
ATOM 3527 O O . THR A 1 461 ? 7.626 -17.678 13.430 1.00 75.38 461 THR A O 1
ATOM 3530 N N . LEU A 1 462 ? 9.841 -17.332 13.240 1.00 74.19 462 LEU A N 1
ATOM 3531 C CA . LEU A 1 462 ? 9.861 -16.933 11.842 1.00 74.19 462 LEU A CA 1
ATOM 3532 C C . LEU A 1 462 ? 10.376 -18.126 11.039 1.00 74.19 462 LEU A C 1
ATOM 3534 O O . LEU A 1 462 ? 11.390 -18.708 11.414 1.00 74.19 462 LEU A O 1
ATOM 3538 N N . ASP A 1 463 ? 9.705 -18.481 9.948 1.00 65.56 463 ASP A N 1
ATOM 3539 C CA . ASP A 1 463 ? 10.017 -19.659 9.129 1.00 65.56 463 ASP A CA 1
ATOM 3540 C C . ASP A 1 463 ? 9.842 -19.347 7.632 1.00 65.56 463 ASP A C 1
ATOM 3542 O O . ASP A 1 463 ? 9.301 -18.297 7.271 1.00 65.56 463 ASP A O 1
ATOM 3546 N N . GLY A 1 464 ? 10.332 -20.220 6.749 1.00 59.69 464 GLY A N 1
ATOM 3547 C CA . GLY A 1 464 ? 10.236 -20.040 5.297 1.00 59.69 464 GLY A CA 1
ATOM 3548 C C . GLY A 1 464 ? 11.073 -18.877 4.748 1.00 59.69 464 GLY A C 1
ATOM 3549 O O . GLY A 1 464 ? 10.826 -18.408 3.635 1.00 59.69 464 GLY A O 1
ATOM 3550 N N . MET A 1 465 ? 12.059 -18.377 5.500 1.00 60.62 465 MET A N 1
ATOM 3551 C CA . MET A 1 465 ? 12.858 -17.221 5.089 1.00 60.62 465 MET A CA 1
ATOM 3552 C C . MET A 1 465 ? 13.826 -17.612 3.971 1.00 60.62 465 MET A C 1
ATOM 3554 O O . MET A 1 465 ? 14.830 -18.284 4.200 1.00 60.62 465 MET A O 1
ATOM 3558 N N . ALA A 1 466 ? 13.548 -17.155 2.747 1.00 49.28 466 ALA A N 1
ATOM 3559 C CA . ALA A 1 466 ? 14.327 -17.497 1.552 1.00 49.28 466 ALA A CA 1
ATOM 3560 C C . ALA A 1 466 ? 15.837 -17.206 1.695 1.00 49.28 466 ALA A C 1
ATOM 3562 O O . ALA A 1 466 ? 16.665 -18.008 1.276 1.00 49.28 466 ALA A O 1
ATOM 3563 N N . TRP A 1 467 ? 16.202 -16.107 2.363 1.00 48.22 467 TRP A N 1
ATOM 3564 C CA . TRP A 1 467 ? 17.595 -15.721 2.630 1.00 48.22 467 TRP A CA 1
ATOM 3565 C C . TRP A 1 467 ? 18.285 -16.565 3.727 1.00 48.22 467 TRP A C 1
ATOM 3567 O O . TRP A 1 467 ? 19.502 -16.498 3.866 1.00 48.22 467 TRP A O 1
ATOM 3577 N N . LEU A 1 468 ? 17.537 -17.408 4.451 1.00 52.31 468 LEU A N 1
ATOM 3578 C CA . LEU A 1 468 ? 18.032 -18.479 5.330 1.00 52.31 468 LEU A CA 1
ATOM 3579 C C . LEU A 1 468 ? 17.808 -19.874 4.707 1.00 52.31 468 LEU A C 1
ATOM 3581 O O . LEU A 1 468 ? 17.587 -20.856 5.415 1.00 52.31 468 LEU A O 1
ATOM 3585 N N . GLY A 1 469 ? 17.811 -19.974 3.371 1.00 48.69 469 GLY A N 1
ATOM 3586 C CA . GLY A 1 469 ? 17.621 -21.240 2.647 1.00 48.69 469 GLY A CA 1
ATOM 3587 C C . GLY A 1 469 ? 16.213 -21.835 2.785 1.00 48.69 469 GLY A C 1
ATOM 3588 O O . GLY A 1 469 ? 16.031 -23.037 2.597 1.00 48.69 469 GLY A O 1
ATOM 3589 N N . GLY A 1 470 ? 15.224 -21.013 3.151 1.00 53.78 470 GLY A N 1
ATOM 3590 C CA . GLY A 1 470 ? 13.867 -21.444 3.492 1.00 53.78 470 GLY A CA 1
ATOM 3591 C C . GLY A 1 470 ? 13.698 -21.912 4.942 1.00 53.78 470 GLY A C 1
ATOM 3592 O O . GLY A 1 470 ? 12.613 -22.363 5.288 1.00 53.78 470 GLY A O 1
ATOM 3593 N N . GLY A 1 471 ? 14.740 -21.816 5.776 1.00 63.25 471 GLY A N 1
ATOM 3594 C CA . GLY A 1 471 ? 14.672 -22.117 7.205 1.00 63.25 471 GLY A CA 1
ATOM 3595 C C . GLY A 1 471 ? 14.118 -20.973 8.062 1.00 63.25 471 GLY A C 1
ATOM 3596 O O . GLY A 1 471 ? 13.654 -19.942 7.563 1.00 63.25 471 GLY A O 1
ATOM 3597 N N . GLY A 1 472 ? 14.219 -21.160 9.379 1.00 74.12 472 GLY A N 1
ATOM 3598 C CA . GLY A 1 472 ? 13.624 -20.285 10.385 1.00 74.12 472 GLY A CA 1
ATOM 3599 C C . GLY A 1 472 ? 14.500 -20.021 11.612 1.00 74.12 472 GLY A C 1
ATOM 3600 O O . GLY A 1 472 ? 15.546 -20.642 11.799 1.00 74.12 472 GLY A O 1
ATOM 3601 N N . TYR A 1 473 ? 14.050 -19.095 12.460 1.00 80.31 473 TYR A N 1
ATOM 3602 C CA . TYR A 1 473 ? 14.568 -18.869 13.813 1.00 80.31 473 TYR A CA 1
ATOM 3603 C C . TYR A 1 473 ? 13.458 -18.344 14.736 1.00 80.31 473 TYR A C 1
ATOM 3605 O O . TYR A 1 473 ? 12.449 -17.807 14.276 1.00 80.31 473 TYR A O 1
ATOM 3613 N N . SER A 1 474 ? 13.647 -18.476 16.047 1.00 83.00 474 SER A N 1
ATOM 3614 C CA . SER A 1 474 ? 12.683 -18.055 17.066 1.00 83.00 474 SER A CA 1
ATOM 3615 C C . SER A 1 474 ? 13.281 -17.024 18.017 1.00 83.00 474 SER A C 1
ATOM 3617 O O . SER A 1 474 ? 14.449 -17.114 18.406 1.00 83.00 474 SER A O 1
ATOM 3619 N N . HIS A 1 475 ? 12.455 -16.076 18.455 1.00 85.19 475 HIS A N 1
ATOM 3620 C CA . HIS A 1 475 ? 12.774 -15.160 19.547 1.00 85.19 475 HIS A CA 1
ATOM 3621 C C . HIS A 1 475 ? 11.643 -15.095 20.579 1.00 85.19 475 HIS A C 1
ATOM 3623 O O . HIS A 1 475 ? 10.474 -15.262 20.239 1.00 85.19 475 HIS A O 1
ATOM 3629 N N . LEU A 1 476 ? 11.976 -14.843 21.845 1.00 87.12 476 LEU A N 1
ATOM 3630 C CA . LEU A 1 476 ? 11.037 -14.692 22.957 1.00 87.12 476 LEU A CA 1
ATOM 3631 C C . LEU A 1 476 ? 11.353 -13.402 23.720 1.00 87.12 476 LEU A C 1
ATOM 3633 O O . LEU A 1 476 ? 12.398 -13.290 24.359 1.00 87.12 476 LEU A O 1
ATOM 3637 N N . GLY A 1 477 ? 10.459 -12.418 23.631 1.00 86.94 477 GLY A N 1
ATOM 3638 C CA . GLY A 1 477 ? 10.623 -11.097 24.241 1.00 86.94 477 GLY A CA 1
ATOM 3639 C C . GLY A 1 477 ? 9.697 -10.879 25.434 1.00 86.94 477 GLY A C 1
ATOM 3640 O O . GLY A 1 477 ? 8.532 -11.276 25.394 1.00 86.94 477 GLY A O 1
ATOM 3641 N N . LEU A 1 478 ? 10.210 -10.213 26.471 1.00 88.81 478 LEU A N 1
ATOM 3642 C CA . LEU A 1 478 ? 9.407 -9.619 27.541 1.00 88.81 478 LEU A CA 1
ATOM 3643 C C . LEU A 1 478 ? 9.107 -8.165 27.169 1.00 88.81 478 LEU A C 1
ATOM 3645 O O . LEU A 1 478 ? 10.025 -7.363 27.032 1.00 88.81 478 LEU A O 1
ATOM 3649 N N . TYR A 1 479 ? 7.830 -7.822 27.062 1.00 88.75 479 TYR A N 1
ATOM 3650 C CA . TYR A 1 479 ? 7.343 -6.494 26.702 1.00 88.75 479 TYR A CA 1
ATOM 3651 C C . TYR A 1 479 ? 6.605 -5.876 27.894 1.00 88.75 479 TYR A C 1
ATOM 3653 O O . TYR A 1 479 ? 5.738 -6.516 28.483 1.00 88.75 479 TYR A O 1
ATOM 3661 N N . ILE A 1 480 ? 6.939 -4.639 28.261 1.00 90.19 480 ILE A N 1
ATOM 3662 C CA . ILE A 1 480 ? 6.309 -3.886 29.354 1.00 90.19 480 ILE A CA 1
ATOM 3663 C C . ILE A 1 480 ? 5.410 -2.805 28.753 1.00 90.19 480 ILE A C 1
ATOM 3665 O O . ILE A 1 480 ? 5.893 -1.933 28.032 1.00 90.19 480 ILE A O 1
ATOM 3669 N N . HIS A 1 481 ? 4.119 -2.839 29.079 1.00 87.44 481 HIS A N 1
ATOM 3670 C CA . HIS A 1 481 ? 3.113 -1.942 28.509 1.00 87.44 481 HIS A CA 1
ATOM 3671 C C . HIS A 1 481 ? 2.878 -0.699 29.381 1.00 87.44 481 HIS A C 1
ATOM 3673 O O . HIS A 1 481 ? 3.148 -0.688 30.586 1.00 87.44 481 HIS A O 1
ATOM 3679 N N . GLY A 1 482 ? 2.344 0.359 28.773 1.00 88.00 482 GLY A N 1
ATOM 3680 C CA . GLY A 1 482 ? 2.017 1.617 29.439 1.00 88.00 482 GLY A CA 1
ATOM 3681 C C . GLY A 1 482 ? 3.251 2.422 29.848 1.00 88.00 482 GLY A C 1
ATOM 3682 O O . GLY A 1 482 ? 3.285 2.968 30.953 1.00 88.00 482 GLY A O 1
ATOM 3683 N N . ILE A 1 483 ? 4.271 2.498 28.990 1.00 91.12 483 ILE A N 1
ATOM 3684 C CA . ILE A 1 483 ? 5.506 3.248 29.249 1.00 91.12 483 ILE A CA 1
ATOM 3685 C C . ILE A 1 483 ? 5.488 4.610 28.539 1.00 91.12 483 ILE A C 1
ATOM 3687 O O . ILE A 1 483 ? 4.924 4.787 27.459 1.00 91.12 483 ILE A O 1
ATOM 3691 N N . ASN A 1 484 ? 6.116 5.602 29.170 1.00 92.50 484 ASN A N 1
ATOM 3692 C CA . ASN A 1 484 ? 6.439 6.888 28.565 1.00 92.50 484 ASN A CA 1
ATOM 3693 C C . ASN A 1 484 ? 7.920 7.219 28.738 1.00 92.50 484 ASN A C 1
ATOM 3695 O O . ASN A 1 484 ? 8.486 6.991 29.807 1.00 92.50 484 ASN A O 1
ATOM 3699 N N . TYR A 1 485 ? 8.513 7.793 27.695 1.00 92.81 485 TYR A N 1
ATOM 3700 C CA . TYR A 1 485 ? 9.842 8.392 27.729 1.00 92.81 485 TYR A CA 1
ATOM 3701 C C . TYR A 1 485 ? 9.717 9.915 27.717 1.00 92.81 485 TYR A C 1
ATOM 3703 O O . TYR A 1 485 ? 8.973 10.462 26.901 1.00 92.81 485 TYR A O 1
ATOM 3711 N N . THR A 1 486 ? 10.447 10.598 28.599 1.00 91.56 486 THR A N 1
ATOM 3712 C CA . THR A 1 486 ? 10.535 12.067 28.629 1.00 91.56 486 THR A CA 1
ATOM 3713 C C . THR A 1 486 ? 11.865 12.503 28.021 1.00 91.56 486 THR A C 1
ATOM 3715 O O . THR A 1 486 ? 12.918 12.172 28.562 1.00 91.56 486 THR A O 1
ATOM 3718 N N . LYS A 1 487 ? 11.815 13.237 26.906 1.00 87.06 487 LYS A N 1
ATOM 3719 C CA . LYS A 1 487 ? 13.002 13.757 26.213 1.00 87.06 487 LYS A CA 1
ATOM 3720 C C . LYS A 1 487 ? 13.632 14.948 26.941 1.00 87.06 487 LYS A C 1
ATOM 3722 O O . LYS A 1 487 ? 13.017 15.561 27.815 1.00 87.06 487 LYS A O 1
ATOM 3727 N N . ARG A 1 488 ? 14.813 15.368 26.471 1.00 82.62 488 ARG A N 1
ATOM 3728 C CA . ARG A 1 488 ? 15.523 16.588 26.921 1.00 82.62 488 ARG A CA 1
ATOM 3729 C C . ARG A 1 488 ? 14.719 17.886 26.792 1.00 82.62 488 ARG A C 1
ATOM 3731 O O . ARG A 1 488 ? 14.919 18.791 27.592 1.00 82.62 488 ARG A O 1
ATOM 3738 N N . ASP A 1 489 ? 13.822 17.979 25.810 1.00 81.69 489 ASP A N 1
ATOM 3739 C CA . ASP A 1 489 ? 12.931 19.135 25.604 1.00 81.69 489 ASP A CA 1
ATOM 3740 C C . ASP A 1 489 ? 11.692 19.131 26.533 1.00 81.69 489 ASP A C 1
ATOM 3742 O O . ASP A 1 489 ? 10.865 20.039 26.474 1.00 81.69 489 ASP A O 1
ATOM 3746 N N . GLY A 1 490 ? 11.549 18.113 27.393 1.00 83.50 490 GLY A N 1
ATOM 3747 C CA . GLY A 1 490 ? 10.395 17.909 28.272 1.00 83.50 490 GLY A CA 1
ATOM 3748 C C . GLY A 1 490 ? 9.177 17.270 27.592 1.00 83.50 490 GLY A C 1
ATOM 3749 O O . GLY A 1 490 ? 8.216 16.920 28.281 1.00 83.50 490 GLY A O 1
ATOM 3750 N N . SER A 1 491 ? 9.199 17.074 26.268 1.00 87.00 491 SER A N 1
ATOM 3751 C CA . SER A 1 491 ? 8.142 16.360 25.546 1.00 87.00 491 SER A CA 1
ATOM 3752 C C . SER A 1 491 ? 8.153 14.866 25.872 1.00 87.00 491 SER A C 1
ATOM 3754 O O . SER A 1 491 ? 9.179 14.285 26.241 1.00 87.00 491 SER A O 1
ATOM 3756 N N . LYS A 1 492 ? 6.985 14.231 25.741 1.00 89.69 492 LYS A N 1
ATOM 3757 C CA . LYS A 1 492 ? 6.792 12.815 26.061 1.00 89.69 492 LYS A CA 1
ATOM 3758 C C . LYS A 1 492 ? 6.420 11.996 24.836 1.00 89.69 492 LYS A C 1
ATOM 3760 O O . LYS A 1 492 ? 5.619 12.423 24.010 1.00 89.69 492 LYS A O 1
ATOM 3765 N N . VAL A 1 493 ? 6.992 10.801 24.764 1.00 88.31 493 VAL A N 1
ATOM 3766 C CA . VAL A 1 493 ? 6.638 9.737 23.818 1.00 88.31 493 VAL A CA 1
ATOM 3767 C C . VAL A 1 493 ? 6.010 8.597 24.621 1.00 88.31 493 VAL A C 1
ATOM 3769 O O . VAL A 1 493 ? 6.384 8.396 25.777 1.00 88.31 493 VAL A O 1
ATOM 3772 N N . PHE A 1 494 ? 5.083 7.847 24.026 1.00 89.31 494 PHE A N 1
ATOM 3773 C CA . PHE A 1 494 ? 4.301 6.794 24.685 1.00 89.31 494 PHE A CA 1
ATOM 3774 C C . PHE A 1 494 ? 4.338 5.494 23.863 1.00 89.31 494 PHE A C 1
ATOM 3776 O O . PHE A 1 494 ? 4.342 5.544 22.629 1.00 89.31 494 PHE A O 1
ATOM 3783 N N . GLY A 1 495 ? 4.416 4.337 24.528 1.00 88.88 495 GLY A N 1
ATOM 3784 C CA . GLY A 1 495 ? 4.689 3.049 23.880 1.00 88.88 495 GLY A CA 1
ATOM 3785 C C . GLY A 1 495 ? 4.947 1.889 24.847 1.00 88.88 495 GLY A C 1
ATOM 3786 O O . GLY A 1 495 ? 5.041 2.081 26.059 1.00 88.88 495 GLY A O 1
ATOM 3787 N N . THR A 1 496 ? 5.117 0.693 24.288 1.00 89.88 496 THR A N 1
ATOM 3788 C CA . THR A 1 496 ? 5.630 -0.498 24.990 1.00 89.88 496 THR A CA 1
ATOM 3789 C C . THR A 1 496 ? 7.156 -0.419 25.097 1.00 89.88 496 THR A C 1
ATOM 3791 O O . THR A 1 496 ? 7.799 0.082 24.182 1.00 89.88 496 THR A O 1
ATOM 3794 N N . TYR A 1 497 ? 7.773 -0.944 26.156 1.00 92.69 497 TYR A N 1
ATOM 3795 C CA . TYR A 1 497 ? 9.233 -1.093 26.275 1.00 92.69 497 TYR A CA 1
ATOM 3796 C C . TYR A 1 497 ? 9.660 -2.566 26.206 1.00 92.69 497 TYR A C 1
ATOM 3798 O O . TYR A 1 497 ? 9.020 -3.417 26.820 1.00 92.69 497 TYR A O 1
ATOM 3806 N N . LEU A 1 498 ? 10.746 -2.862 25.485 1.00 91.69 498 LEU A N 1
ATOM 3807 C CA . LEU A 1 498 ? 11.360 -4.193 25.378 1.00 91.69 498 LEU A CA 1
ATOM 3808 C C . LEU A 1 498 ? 12.665 -4.244 26.206 1.00 91.69 498 LEU A C 1
ATOM 3810 O O . LEU A 1 498 ? 13.732 -3.961 25.660 1.00 91.69 498 LEU A O 1
ATOM 3814 N N . PRO A 1 499 ? 12.615 -4.579 27.512 1.00 90.56 499 PRO A N 1
ATOM 3815 C CA . PRO A 1 499 ? 13.806 -4.729 28.356 1.00 90.56 499 PRO A CA 1
ATOM 3816 C C . PRO A 1 499 ? 14.643 -5.988 28.091 1.00 90.56 499 PRO A C 1
ATOM 3818 O O . PRO A 1 499 ? 15.784 -6.042 28.542 1.00 90.56 499 PRO A O 1
ATOM 3821 N N . LEU A 1 500 ? 14.082 -7.025 27.456 1.00 89.81 500 LEU A N 1
ATOM 3822 C CA . LEU A 1 500 ? 14.739 -8.329 27.324 1.00 89.81 500 LEU A CA 1
ATOM 3823 C C . LEU A 1 500 ? 14.194 -9.119 26.130 1.00 89.81 500 LEU A C 1
ATOM 3825 O O . LEU A 1 500 ? 12.984 -9.331 26.029 1.00 89.81 500 LEU A O 1
ATOM 3829 N N . LEU A 1 501 ? 15.093 -9.611 25.277 1.00 89.62 501 LEU A N 1
ATOM 3830 C CA . LEU A 1 501 ? 14.786 -10.497 24.155 1.00 89.62 501 LEU A CA 1
ATOM 3831 C C . LEU A 1 501 ? 15.735 -11.706 24.156 1.00 89.62 501 LEU A C 1
ATOM 3833 O O . LEU A 1 501 ? 16.948 -11.543 24.078 1.00 89.62 501 LEU A O 1
ATOM 3837 N N . PHE A 1 502 ? 15.202 -12.923 24.198 1.00 89.00 502 PHE A N 1
ATOM 3838 C CA . PHE A 1 502 ? 15.957 -14.139 23.884 1.00 89.00 502 PHE A CA 1
ATOM 3839 C C . PHE A 1 502 ? 15.797 -14.480 22.399 1.00 89.00 502 PHE A C 1
ATOM 3841 O O . PHE A 1 502 ? 14.710 -14.311 21.855 1.00 89.00 502 PHE A O 1
ATOM 3848 N N . GLU A 1 503 ? 16.840 -14.974 21.736 1.00 86.75 503 GLU A N 1
ATOM 3849 C CA . GLU A 1 503 ? 16.822 -15.313 20.305 1.00 86.75 503 GLU A CA 1
ATOM 3850 C C . GLU A 1 503 ? 17.704 -16.552 20.051 1.00 86.75 503 GLU A C 1
ATOM 3852 O O . GLU A 1 503 ? 18.873 -16.568 20.440 1.00 86.75 503 GLU A O 1
ATOM 3857 N N . ASN A 1 504 ? 17.166 -17.603 19.412 1.00 83.50 504 ASN A N 1
ATOM 3858 C CA . ASN A 1 504 ? 17.930 -18.836 19.125 1.00 83.50 504 ASN A CA 1
ATOM 3859 C C . ASN A 1 504 ? 18.863 -18.710 17.906 1.00 83.50 504 ASN A C 1
ATOM 3861 O O . ASN A 1 504 ? 19.692 -19.584 17.666 1.00 83.50 504 ASN A O 1
ATOM 3865 N N . SER A 1 505 ? 18.788 -17.584 17.194 1.00 72.38 505 SER A N 1
ATOM 3866 C CA . SER A 1 505 ? 19.746 -17.157 16.173 1.00 72.38 505 SER A CA 1
ATOM 3867 C C . SER A 1 505 ? 20.183 -15.711 16.443 1.00 72.38 505 SER A C 1
ATOM 3869 O O . SER A 1 505 ? 19.981 -14.806 15.637 1.00 72.38 505 SER A O 1
ATOM 3871 N N . ALA A 1 506 ? 20.741 -15.474 17.637 1.00 52.28 506 ALA A N 1
ATOM 3872 C CA . ALA A 1 506 ? 21.132 -14.150 18.140 1.00 52.28 506 ALA A CA 1
ATOM 3873 C C . ALA A 1 506 ? 22.334 -13.499 17.409 1.00 52.28 506 ALA A C 1
ATOM 3875 O O . ALA A 1 506 ? 23.025 -12.657 17.977 1.00 52.28 506 ALA A O 1
ATOM 3876 N N . ASP A 1 507 ? 22.584 -13.835 16.147 1.00 57.88 507 ASP A N 1
ATOM 3877 C CA . ASP A 1 507 ? 23.617 -13.214 15.317 1.00 57.88 507 ASP A CA 1
ATOM 3878 C C . ASP A 1 507 ? 23.168 -11.796 14.881 1.00 57.88 507 ASP A C 1
ATOM 3880 O O . ASP A 1 507 ? 22.004 -11.614 14.495 1.00 57.88 507 ASP A O 1
ATOM 3884 N N . PRO A 1 508 ? 24.013 -10.753 14.990 1.00 38.41 508 PRO A N 1
ATOM 3885 C CA . PRO A 1 508 ? 23.618 -9.382 14.664 1.00 38.41 508 PRO A CA 1
ATOM 3886 C C . PRO A 1 508 ? 23.383 -9.160 13.162 1.00 38.41 508 PRO A C 1
ATOM 3888 O O . PRO A 1 508 ? 22.603 -8.284 12.803 1.00 38.41 508 PRO A O 1
ATOM 3891 N N . ILE A 1 509 ? 23.996 -9.961 12.289 1.00 39.84 509 ILE A N 1
ATOM 3892 C CA . ILE A 1 509 ? 23.863 -9.889 10.827 1.00 39.84 509 ILE A CA 1
ATOM 3893 C C . ILE A 1 509 ? 22.533 -10.504 10.389 1.00 39.84 509 ILE A C 1
ATOM 3895 O O . ILE A 1 509 ? 21.884 -9.994 9.482 1.00 39.84 509 ILE A O 1
ATOM 3899 N N . ILE A 1 510 ? 22.113 -11.580 11.062 1.00 45.34 510 ILE A N 1
ATOM 3900 C CA . ILE A 1 510 ? 20.862 -12.287 10.765 1.00 45.34 510 ILE A CA 1
ATOM 3901 C C . ILE A 1 510 ? 19.640 -11.439 11.154 1.00 45.34 510 ILE A C 1
ATOM 3903 O O . ILE A 1 510 ? 18.637 -11.478 10.449 1.00 45.34 510 ILE A O 1
ATOM 3907 N N . THR A 1 511 ? 19.682 -10.665 12.248 1.00 55.19 511 THR A N 1
ATOM 3908 C CA . THR A 1 511 ? 18.462 -9.979 12.740 1.00 55.19 511 THR A CA 1
ATOM 3909 C C . THR A 1 511 ? 18.561 -8.462 12.908 1.00 55.19 511 THR A C 1
ATOM 3911 O O . THR A 1 511 ? 17.526 -7.813 13.051 1.00 55.19 511 THR A O 1
ATOM 3914 N N . GLY A 1 512 ? 19.757 -7.859 12.905 1.00 60.97 512 GLY A N 1
ATOM 3915 C CA . GLY A 1 512 ? 19.969 -6.403 13.035 1.00 60.97 512 GLY A CA 1
ATOM 3916 C C . GLY A 1 512 ? 19.521 -5.773 14.367 1.00 60.97 512 GLY A C 1
ATOM 3917 O O . GLY A 1 512 ? 19.702 -4.575 14.589 1.00 60.97 512 GLY A O 1
ATOM 3918 N N . ARG A 1 513 ? 18.929 -6.559 15.274 1.00 70.94 513 ARG A N 1
ATOM 3919 C CA . ARG A 1 513 ? 18.159 -6.076 16.432 1.00 70.94 513 ARG A CA 1
ATOM 3920 C C . ARG A 1 513 ? 18.973 -5.245 17.433 1.00 70.94 513 ARG A C 1
ATOM 3922 O O . ARG A 1 513 ? 18.441 -4.265 17.959 1.00 70.94 513 ARG A O 1
ATOM 3929 N N . ASP A 1 514 ? 20.254 -5.560 17.631 1.00 66.62 514 ASP A N 1
ATOM 3930 C CA . ASP A 1 514 ? 21.159 -4.776 18.490 1.00 66.62 514 ASP A CA 1
ATOM 3931 C C . ASP A 1 514 ? 21.414 -3.366 17.946 1.00 66.62 514 ASP A C 1
ATOM 3933 O O . ASP A 1 514 ? 21.548 -2.405 18.709 1.00 66.62 514 ASP A O 1
ATOM 3937 N N . GLU A 1 515 ? 21.443 -3.194 16.619 1.00 68.31 515 GLU A N 1
ATOM 3938 C CA . GLU A 1 515 ? 21.641 -1.870 16.028 1.00 68.31 515 GLU A CA 1
ATOM 3939 C C . GLU A 1 515 ? 20.454 -0.945 16.314 1.00 68.31 515 GLU A C 1
ATOM 3941 O O . GLU A 1 515 ? 20.627 0.254 16.567 1.00 68.31 515 GLU A O 1
ATOM 3946 N N . LEU A 1 516 ? 19.264 -1.545 16.366 1.00 71.56 516 LEU A N 1
ATOM 3947 C CA . LEU A 1 516 ? 17.990 -0.940 16.742 1.00 71.56 516 LEU A CA 1
ATOM 3948 C C . LEU A 1 516 ? 17.804 -0.838 18.269 1.00 71.56 516 LEU A C 1
ATOM 3950 O O . LEU A 1 516 ? 16.739 -0.421 18.728 1.00 71.56 516 LEU A O 1
ATOM 3954 N N . GLY A 1 517 ? 18.822 -1.207 19.055 1.00 75.56 517 GLY A N 1
ATOM 3955 C CA . GLY A 1 517 ? 18.844 -1.107 20.513 1.00 75.56 517 GLY A CA 1
ATOM 3956 C C . GLY A 1 517 ? 18.006 -2.145 21.258 1.00 75.56 517 GLY A C 1
ATOM 3957 O O . GLY A 1 517 ? 17.743 -1.937 22.440 1.00 75.56 517 GLY A O 1
ATOM 3958 N N . MET A 1 518 ? 17.546 -3.217 20.603 1.00 86.31 518 MET A N 1
ATOM 3959 C CA . MET A 1 518 ? 16.864 -4.315 21.297 1.00 86.31 518 MET A CA 1
ATOM 3960 C C . MET A 1 518 ? 17.892 -5.096 22.138 1.00 86.31 518 MET A C 1
ATOM 3962 O O . MET A 1 518 ? 18.878 -5.557 21.570 1.00 86.31 518 MET A O 1
ATOM 3966 N N . PRO A 1 519 ? 17.681 -5.289 23.452 1.00 82.94 519 PRO A N 1
ATOM 3967 C CA . PRO A 1 519 ? 18.613 -6.020 24.312 1.00 82.94 519 PRO A CA 1
ATOM 3968 C C . PRO A 1 519 ? 18.470 -7.535 24.095 1.00 82.94 519 PRO A C 1
ATOM 3970 O O . PRO A 1 519 ? 17.718 -8.209 24.810 1.00 82.94 519 PRO A O 1
ATOM 3973 N N . LYS A 1 520 ? 19.145 -8.061 23.064 1.00 84.31 520 LYS A N 1
ATOM 3974 C CA . LYS A 1 520 ? 19.016 -9.458 22.635 1.00 84.31 520 LYS A CA 1
ATOM 3975 C C . LYS A 1 520 ? 20.088 -10.367 23.241 1.00 84.31 520 LYS A C 1
ATOM 3977 O O . LYS A 1 520 ? 21.233 -9.968 23.428 1.00 84.31 520 LYS A O 1
ATOM 3982 N N . LEU A 1 521 ? 19.716 -11.609 23.541 1.00 85.88 521 LEU A N 1
ATOM 3983 C CA . LEU A 1 521 ? 20.575 -12.611 24.170 1.00 85.88 521 LEU A CA 1
ATOM 3984 C C . LEU A 1 521 ? 20.351 -13.993 23.553 1.00 85.88 521 LEU A C 1
ATOM 3986 O O . LEU A 1 521 ? 19.221 -14.377 23.257 1.00 85.88 521 LEU A O 1
ATOM 3990 N N . PHE A 1 522 ? 21.423 -14.771 23.413 1.00 86.94 522 PHE A N 1
ATOM 3991 C CA . PHE A 1 522 ? 21.318 -16.147 22.934 1.00 86.94 522 PHE A CA 1
ATOM 3992 C C . PHE A 1 522 ? 20.696 -17.074 23.989 1.00 86.94 522 PHE A C 1
ATOM 3994 O O . PHE A 1 522 ? 21.207 -17.182 25.108 1.00 86.94 522 PHE A O 1
ATOM 4001 N N . ALA A 1 523 ? 19.662 -17.811 23.591 1.00 87.50 523 ALA A N 1
ATOM 4002 C CA . ALA A 1 523 ? 19.170 -18.994 24.290 1.00 87.50 523 ALA A CA 1
ATOM 4003 C C . ALA A 1 523 ? 18.682 -20.026 23.266 1.00 87.50 523 ALA A C 1
ATOM 4005 O O . ALA A 1 523 ? 18.131 -19.661 22.230 1.00 87.50 523 ALA A O 1
ATOM 4006 N N . ASP A 1 524 ? 18.837 -21.309 23.575 1.00 90.12 524 ASP A N 1
ATOM 4007 C CA . ASP A 1 524 ? 18.228 -22.393 22.813 1.00 90.12 524 ASP A CA 1
ATOM 4008 C C . ASP A 1 524 ? 16.704 -22.349 23.058 1.00 90.12 524 ASP A C 1
ATOM 4010 O O . ASP A 1 524 ? 16.244 -22.637 24.167 1.00 90.12 524 ASP A O 1
ATOM 4014 N N . ILE A 1 525 ? 15.928 -21.954 22.042 1.00 90.19 525 ILE A N 1
ATOM 4015 C CA . ILE A 1 525 ? 14.456 -21.908 22.082 1.00 90.19 525 ILE A CA 1
ATOM 4016 C C . ILE A 1 525 ? 13.909 -23.080 21.263 1.00 90.19 525 ILE A C 1
ATOM 4018 O O . ILE A 1 525 ? 14.079 -23.099 20.043 1.00 90.19 525 ILE A O 1
ATOM 4022 N N . ASP A 1 526 ? 13.257 -24.029 21.937 1.00 87.56 526 ASP A N 1
ATOM 4023 C CA . ASP A 1 526 ? 12.553 -25.173 21.340 1.00 87.56 526 ASP A CA 1
ATOM 4024 C C . ASP A 1 526 ? 11.039 -24.962 21.493 1.00 87.56 526 ASP A C 1
ATOM 4026 O O . ASP A 1 526 ? 10.560 -24.719 22.605 1.00 87.56 526 ASP A O 1
ATOM 4030 N N . VAL A 1 527 ? 10.304 -25.017 20.379 1.00 84.19 527 VAL A N 1
ATOM 4031 C CA . VAL A 1 527 ? 8.859 -24.747 20.294 1.00 84.19 527 VAL A CA 1
ATOM 4032 C C . VAL A 1 527 ? 8.164 -25.976 19.719 1.00 84.19 527 VAL A C 1
ATOM 4034 O O . VAL A 1 527 ? 8.411 -26.364 18.577 1.00 84.19 527 VAL A O 1
ATOM 4037 N N . ARG A 1 528 ? 7.279 -26.587 20.507 1.00 82.75 528 ARG A N 1
ATOM 4038 C CA . ARG A 1 528 ? 6.597 -27.843 20.180 1.00 82.75 528 ARG A CA 1
ATOM 4039 C C . ARG A 1 528 ? 5.095 -27.633 20.146 1.00 82.75 528 ARG A C 1
ATOM 4041 O O . ARG A 1 528 ? 4.479 -27.331 21.165 1.00 82.75 528 ARG A O 1
ATOM 4048 N N . GLU A 1 529 ? 4.494 -27.846 18.984 1.00 75.25 529 GLU A N 1
ATOM 4049 C CA . GLU A 1 529 ? 3.053 -27.691 18.784 1.00 75.25 529 GLU A CA 1
ATOM 4050 C C . GLU A 1 529 ? 2.396 -29.050 18.527 1.00 75.25 529 GLU A C 1
ATOM 4052 O O . GLU A 1 529 ? 2.913 -29.863 17.761 1.00 75.25 529 GLU A O 1
ATOM 4057 N N . SER A 1 530 ? 1.243 -29.302 19.154 1.00 67.06 530 SER A N 1
ATOM 4058 C CA . SER A 1 530 ? 0.379 -30.442 18.823 1.00 67.06 530 SER A CA 1
ATOM 4059 C C . SER A 1 530 ? -0.841 -29.951 18.051 1.00 67.06 530 SER A C 1
ATOM 4061 O O . SER A 1 530 ? -1.402 -28.918 18.418 1.00 67.06 530 SER A O 1
ATOM 4063 N N . GLU A 1 531 ? -1.216 -30.679 16.989 1.00 56.94 531 GLU A N 1
ATOM 4064 C CA . GLU A 1 531 ? -2.235 -30.372 15.962 1.00 56.94 531 GLU A CA 1
ATOM 4065 C C . GLU A 1 531 ? -3.351 -29.399 16.410 1.00 56.94 531 GLU A C 1
ATOM 4067 O O . GLU A 1 531 ? -4.463 -29.793 16.765 1.00 56.94 531 GLU A O 1
ATOM 4072 N N . ASN A 1 532 ? -3.016 -28.104 16.384 1.00 58.03 532 ASN A N 1
ATOM 4073 C CA . ASN A 1 532 ? -3.842 -26.951 16.756 1.00 58.03 532 ASN A CA 1
ATOM 4074 C C . ASN A 1 532 ? -4.514 -27.010 18.154 1.00 58.03 532 ASN A C 1
ATOM 4076 O O . ASN A 1 532 ? -5.589 -26.442 18.331 1.00 58.03 532 ASN A O 1
ATOM 4080 N N . LYS A 1 533 ? -3.914 -27.679 19.155 1.00 62.69 533 LYS A N 1
ATOM 4081 C CA . LYS A 1 533 ? -4.507 -27.849 20.509 1.00 62.69 533 LYS A CA 1
ATOM 4082 C C . LYS A 1 533 ? -3.613 -27.446 21.680 1.00 62.69 533 LYS A C 1
ATOM 4084 O O . LYS A 1 533 ? -4.134 -27.067 22.736 1.00 62.69 533 LYS A O 1
ATOM 4089 N N . SER A 1 534 ? -2.293 -27.517 21.519 1.00 76.56 534 SER A N 1
ATOM 4090 C CA . SER A 1 534 ? -1.334 -27.058 22.527 1.00 76.56 534 SER A CA 1
ATOM 4091 C C . SER A 1 534 ? -0.034 -26.565 21.900 1.00 76.56 534 SER A C 1
ATOM 4093 O O . SER A 1 534 ? 0.376 -27.065 20.853 1.00 76.56 534 SER A O 1
ATOM 4095 N N . SER A 1 535 ? 0.645 -25.653 22.592 1.00 79.12 535 SER A N 1
ATOM 4096 C CA . SER A 1 535 ? 2.021 -25.247 22.296 1.00 79.12 535 SER A CA 1
ATOM 4097 C C . SER A 1 535 ? 2.840 -25.261 23.588 1.00 79.12 535 SER A C 1
ATOM 4099 O O . SER A 1 535 ? 2.360 -24.818 24.634 1.00 79.12 535 SER A O 1
ATOM 4101 N N . GLU A 1 536 ? 4.047 -25.815 23.534 1.00 85.75 536 GLU A N 1
ATOM 4102 C CA . GLU A 1 536 ? 5.032 -25.818 24.614 1.00 85.75 536 GLU A CA 1
ATOM 4103 C C . GLU A 1 536 ? 6.322 -25.169 24.107 1.00 85.75 536 GLU A C 1
ATOM 4105 O O . GLU A 1 536 ? 6.912 -25.615 23.125 1.00 85.75 536 GLU A O 1
ATOM 4110 N N . ILE A 1 537 ? 6.762 -24.112 24.784 1.00 87.94 537 ILE A N 1
ATOM 4111 C CA . ILE A 1 537 ? 8.006 -23.397 24.499 1.00 87.94 537 ILE A CA 1
ATOM 4112 C C . ILE A 1 537 ? 8.957 -23.657 25.661 1.00 87.94 537 ILE A C 1
ATOM 4114 O O . ILE A 1 537 ? 8.608 -23.397 26.816 1.00 87.94 537 ILE A O 1
ATOM 4118 N N . SER A 1 538 ? 10.173 -24.113 25.374 1.00 90.31 538 SER A N 1
ATOM 4119 C CA . SER A 1 538 ? 11.230 -24.228 26.378 1.00 90.31 538 SER A CA 1
ATOM 4120 C C . SER A 1 538 ? 12.428 -23.345 26.037 1.00 90.31 538 SER A C 1
ATOM 4122 O O . SER A 1 538 ? 12.873 -23.282 24.892 1.00 90.31 538 SER A O 1
ATOM 4124 N N . LEU A 1 539 ? 12.932 -22.650 27.057 1.00 91.75 539 LEU A N 1
ATOM 4125 C CA . LEU A 1 539 ? 14.176 -21.893 27.022 1.00 91.75 539 LEU A CA 1
ATOM 4126 C C . LEU A 1 539 ? 15.256 -22.706 27.723 1.00 91.75 539 LEU A C 1
ATOM 4128 O O . LEU A 1 539 ? 15.116 -23.059 28.902 1.00 91.75 539 LEU A O 1
ATOM 4132 N N . SER A 1 540 ? 16.346 -22.976 27.017 1.00 90.94 540 SER A N 1
ATOM 4133 C CA . SER A 1 540 ? 17.532 -23.603 27.582 1.00 90.94 540 SER A CA 1
ATOM 4134 C C . SER A 1 540 ? 18.816 -22.927 27.105 1.00 90.94 540 SER A C 1
ATOM 4136 O O . SER A 1 540 ? 18.801 -22.015 26.283 1.00 90.94 540 SER A O 1
ATOM 4138 N N . TRP A 1 541 ? 19.943 -23.325 27.681 1.00 86.56 541 TRP A N 1
ATOM 4139 C CA . TRP A 1 541 ? 21.265 -22.955 27.184 1.00 86.56 541 TRP A CA 1
ATOM 4140 C C . TRP A 1 541 ? 22.187 -24.152 27.378 1.00 86.56 541 TRP A C 1
ATOM 4142 O O . TRP A 1 541 ? 22.361 -24.625 28.507 1.00 86.56 541 TRP A O 1
ATOM 4152 N N . ARG A 1 542 ? 22.727 -24.695 26.282 1.00 81.00 542 ARG A N 1
ATOM 4153 C CA . ARG A 1 542 ? 23.544 -25.926 26.281 1.00 81.00 542 ARG A CA 1
ATOM 4154 C C . ARG A 1 542 ? 22.843 -27.104 26.982 1.00 81.00 542 ARG A C 1
ATOM 4156 O O . ARG A 1 542 ? 23.478 -27.875 27.698 1.00 81.00 542 ARG A O 1
ATOM 4163 N N . GLY A 1 543 ? 21.524 -27.210 26.813 1.00 79.06 543 GLY A N 1
ATOM 4164 C CA . GLY A 1 543 ? 20.681 -28.239 27.437 1.00 79.06 543 GLY A CA 1
ATOM 4165 C C . GLY A 1 543 ? 20.228 -27.953 28.877 1.00 79.06 543 GLY A C 1
ATOM 4166 O O . GLY A 1 543 ? 19.422 -28.710 29.413 1.00 79.06 543 GLY A O 1
ATOM 4167 N N . THR A 1 544 ? 20.670 -26.861 29.513 1.00 87.12 544 THR A N 1
ATOM 4168 C CA . THR A 1 544 ? 20.133 -26.436 30.819 1.00 87.12 544 THR A CA 1
ATOM 4169 C C . THR A 1 544 ? 18.824 -25.677 30.619 1.00 87.12 544 THR A C 1
ATOM 4171 O O . THR A 1 544 ? 18.849 -24.479 30.344 1.00 87.12 544 THR A O 1
ATOM 4174 N N . THR A 1 545 ? 17.673 -26.343 30.751 1.00 92.12 545 THR A N 1
ATOM 4175 C CA . THR A 1 545 ? 16.350 -25.690 30.693 1.00 92.12 545 THR A CA 1
ATOM 4176 C C . THR A 1 545 ? 16.122 -24.788 31.905 1.00 92.12 545 THR A C 1
ATOM 4178 O O . THR A 1 545 ? 16.291 -25.221 33.049 1.00 92.12 545 THR A O 1
ATOM 4181 N N . PHE A 1 546 ? 15.720 -23.539 31.663 1.00 92.62 546 PHE A N 1
ATOM 4182 C CA . PHE A 1 546 ? 15.469 -22.516 32.687 1.00 92.62 546 PHE A CA 1
ATOM 4183 C C . PHE A 1 546 ? 14.116 -21.802 32.554 1.00 92.62 546 PHE A C 1
ATOM 4185 O O . PHE A 1 546 ? 13.679 -21.159 33.507 1.00 92.62 546 PHE A O 1
ATOM 4192 N N . GLY A 1 547 ? 13.433 -21.943 31.416 1.00 91.19 547 GLY A N 1
ATOM 4193 C CA . GLY A 1 547 ? 12.061 -21.477 31.231 1.00 91.19 547 GLY A CA 1
ATOM 4194 C C . GLY A 1 547 ? 11.215 -22.510 30.493 1.00 91.19 547 GLY A C 1
ATOM 4195 O O . GLY A 1 547 ? 11.699 -23.156 29.565 1.00 91.19 547 GLY A O 1
ATOM 4196 N N . THR A 1 548 ? 9.953 -22.643 30.887 1.00 89.06 548 THR A N 1
ATOM 4197 C CA . THR A 1 548 ? 8.941 -23.445 30.193 1.00 89.06 548 THR A CA 1
ATOM 4198 C C . THR A 1 548 ? 7.622 -22.682 30.194 1.00 89.06 548 THR A C 1
ATOM 4200 O O . THR A 1 548 ? 7.147 -22.253 31.246 1.00 89.06 548 THR A O 1
ATOM 4203 N N . PHE A 1 549 ? 7.022 -22.530 29.021 1.00 87.62 549 PHE A N 1
ATOM 4204 C CA . PHE A 1 549 ? 5.724 -21.898 28.815 1.00 87.62 549 PHE A CA 1
ATOM 4205 C C . PHE A 1 549 ? 4.837 -22.923 28.119 1.00 87.62 549 PHE A C 1
ATOM 4207 O O . PHE A 1 549 ? 5.221 -23.442 27.073 1.00 87.62 549 PHE A O 1
ATOM 4214 N N . SER A 1 550 ? 3.672 -23.235 28.679 1.00 83.19 550 SER A N 1
ATOM 4215 C CA . SER A 1 550 ? 2.739 -24.183 28.064 1.00 83.19 550 SER A CA 1
ATOM 4216 C C . SER A 1 550 ? 1.363 -23.561 27.895 1.00 83.19 550 SER A C 1
ATOM 4218 O O . SER A 1 550 ? 0.862 -22.867 28.777 1.00 83.19 550 SER A O 1
ATOM 4220 N N . ILE A 1 551 ? 0.760 -23.800 26.735 1.00 81.00 551 ILE A N 1
ATOM 4221 C CA . ILE A 1 551 ? -0.528 -23.263 26.303 1.00 81.00 551 ILE A CA 1
ATOM 4222 C C . ILE A 1 551 ? -1.390 -24.459 25.899 1.00 81.00 551 ILE A C 1
ATOM 4224 O O . ILE A 1 551 ? -0.942 -25.312 25.132 1.00 81.00 551 ILE A O 1
ATOM 4228 N N . SER A 1 552 ? -2.610 -24.558 26.427 1.00 78.62 552 SER A N 1
ATOM 4229 C CA . SER A 1 552 ? -3.453 -25.751 26.274 1.00 78.62 552 SER A CA 1
ATOM 4230 C C . SER A 1 552 ? -4.936 -25.414 26.140 1.00 78.62 552 SER A C 1
ATOM 4232 O O . SER A 1 552 ? -5.392 -24.367 26.600 1.00 78.62 552 SER A O 1
ATOM 4234 N N . GLY A 1 553 ? -5.695 -26.300 25.491 1.00 75.12 553 GLY A N 1
ATOM 4235 C CA . GLY A 1 553 ? -7.106 -26.039 25.198 1.00 75.12 553 GLY A CA 1
ATOM 4236 C C . GLY A 1 553 ? -7.286 -24.879 24.218 1.00 75.12 553 GLY A C 1
ATOM 4237 O O . GLY A 1 553 ? -8.230 -24.112 24.362 1.00 75.12 553 GLY A O 1
ATOM 4238 N N . LEU A 1 554 ? -6.355 -24.732 23.268 1.00 73.56 554 LEU A N 1
ATOM 4239 C CA . LEU A 1 554 ? -6.455 -23.747 22.195 1.00 73.56 554 LEU A CA 1
ATOM 4240 C C . LEU A 1 554 ? -7.730 -23.985 21.376 1.00 73.56 554 LEU A C 1
ATOM 4242 O O . LEU A 1 554 ? -7.961 -25.092 20.886 1.00 73.56 554 LEU A O 1
ATOM 4246 N N . THR A 1 555 ? -8.533 -22.937 21.212 1.00 74.19 555 THR A N 1
ATOM 4247 C CA . THR A 1 555 ? -9.666 -22.895 20.281 1.00 74.19 555 THR A CA 1
ATOM 4248 C C . THR A 1 555 ? -9.333 -21.969 19.119 1.00 74.19 555 THR A C 1
ATOM 4250 O O . THR A 1 555 ? -8.827 -20.872 19.352 1.00 74.19 555 THR A O 1
ATOM 4253 N N . GLU A 1 556 ? -9.610 -22.406 17.888 1.00 69.62 556 GLU A N 1
ATOM 4254 C CA . GLU A 1 556 ? -9.456 -21.584 16.679 1.00 69.62 556 GLU A CA 1
ATOM 4255 C C . GLU A 1 556 ? -10.400 -20.377 16.761 1.00 69.62 556 GLU A C 1
ATOM 4257 O O . GLU A 1 556 ? -11.606 -20.534 16.960 1.00 69.62 556 GLU A O 1
ATOM 4262 N N . GLU A 1 557 ? -9.839 -19.174 16.662 1.00 58.31 557 GLU A N 1
ATOM 4263 C CA . GLU A 1 557 ? -10.603 -17.947 16.456 1.00 58.31 557 GLU A CA 1
ATOM 4264 C C . GLU A 1 557 ? -10.891 -17.839 14.950 1.00 58.31 557 GLU A C 1
ATOM 4266 O O . GLU A 1 557 ? -10.009 -18.124 14.134 1.00 58.31 557 GLU A O 1
ATOM 4271 N N . GLU A 1 558 ? -12.107 -17.444 14.549 1.00 44.72 558 GLU A N 1
ATOM 4272 C CA . GLU A 1 558 ? -12.386 -17.242 13.119 1.00 44.72 558 GLU A CA 1
ATOM 4273 C C . GLU A 1 558 ? -11.415 -16.197 12.528 1.00 44.72 558 GLU A C 1
ATOM 4275 O O . GLU A 1 558 ? -11.095 -15.213 13.201 1.00 44.72 558 GLU A O 1
ATOM 4280 N N . PRO A 1 559 ? -10.896 -16.413 11.300 1.00 34.19 559 PRO A N 1
ATOM 4281 C CA . PRO A 1 559 ? -9.702 -15.730 10.802 1.00 34.19 559 PRO A CA 1
ATOM 4282 C C . PRO A 1 559 ? -9.869 -14.205 10.750 1.00 34.19 559 PRO A C 1
ATOM 4284 O O . PRO A 1 559 ? -10.522 -13.651 9.864 1.00 34.19 559 PRO A O 1
ATOM 4287 N N . ALA A 1 560 ? -9.243 -13.526 11.712 1.00 36.69 560 ALA A N 1
ATOM 4288 C CA . ALA A 1 560 ? -9.361 -12.090 11.913 1.00 36.69 560 ALA A CA 1
ATOM 4289 C C . ALA A 1 560 ? -8.541 -11.307 10.875 1.00 36.69 560 ALA A C 1
ATOM 4291 O O . ALA A 1 560 ? -7.315 -11.423 10.800 1.00 36.69 560 ALA A O 1
ATOM 4292 N N . VAL A 1 561 ? -9.216 -10.479 10.080 1.00 29.81 561 VAL A N 1
ATOM 4293 C CA . VAL A 1 561 ? -8.617 -9.739 8.958 1.00 29.81 561 VAL A CA 1
ATOM 4294 C C . VAL A 1 561 ? -7.800 -8.529 9.475 1.00 29.81 561 VAL A C 1
ATOM 4296 O O . VAL A 1 561 ? -8.400 -7.611 10.029 1.00 29.81 561 VAL A O 1
ATOM 4299 N N . ASN A 1 562 ? -6.452 -8.545 9.330 1.00 26.52 562 ASN A N 1
ATOM 4300 C CA . ASN A 1 562 ? -5.459 -7.488 9.721 1.00 26.52 562 ASN A CA 1
ATOM 4301 C C . ASN A 1 562 ? -6.031 -6.072 9.500 1.00 26.52 562 ASN A C 1
ATOM 4303 O O . ASN A 1 562 ? -6.533 -5.931 8.390 1.00 26.52 562 ASN A O 1
ATOM 4307 N N . GLY A 1 563 ? -6.002 -4.994 10.349 1.00 30.05 563 GLY A N 1
ATOM 4308 C CA . GLY A 1 563 ? -5.358 -4.608 11.654 1.00 30.05 563 GLY A CA 1
ATOM 4309 C C . GLY A 1 563 ? -6.142 -3.611 12.698 1.00 30.05 563 GLY A C 1
ATOM 4310 O O . GLY A 1 563 ? -5.885 -2.456 12.467 1.00 30.05 563 GLY A O 1
ATOM 4311 N N . VAL A 1 564 ? -7.006 -3.663 13.827 1.00 25.14 564 VAL A N 1
ATOM 4312 C CA . VAL A 1 564 ? -7.386 -4.333 15.213 1.00 25.14 564 VAL A CA 1
ATOM 4313 C C . VAL A 1 564 ? -6.394 -4.596 16.500 1.00 25.14 564 VAL A C 1
ATOM 4315 O O . VAL A 1 564 ? -6.387 -5.776 16.730 1.00 25.14 564 VAL A O 1
ATOM 4318 N N . GLY A 1 565 ? -5.556 -3.944 17.438 1.00 24.88 565 GLY A N 1
ATOM 4319 C CA . GLY A 1 565 ? -4.772 -2.698 18.018 1.00 24.88 565 GLY A CA 1
ATOM 4320 C C . GLY A 1 565 ? -5.228 -1.228 18.542 1.00 24.88 565 GLY A C 1
ATOM 4321 O O . GLY A 1 565 ? -4.993 -0.267 17.816 1.00 24.88 565 GLY A O 1
ATOM 4322 N N . SER A 1 566 ? -5.840 -0.940 19.733 1.00 25.73 566 SER A N 1
ATOM 4323 C CA . SER A 1 566 ? -6.829 0.180 19.969 1.00 25.73 566 SER A CA 1
ATOM 4324 C C . SER A 1 566 ? -6.720 0.978 21.273 1.00 25.73 566 SER A C 1
ATOM 4326 O O . SER A 1 566 ? -6.380 0.461 22.327 1.00 25.73 566 SER A O 1
ATOM 4328 N N . GLU A 1 567 ? -7.198 2.228 21.203 1.00 27.92 567 GLU A N 1
ATOM 4329 C CA . GLU A 1 567 ? -7.070 3.263 22.239 1.00 27.92 567 GLU A CA 1
ATOM 4330 C C . GLU A 1 567 ? -8.437 3.808 22.716 1.00 27.92 567 GLU A C 1
ATOM 4332 O O . GLU A 1 567 ? -9.403 3.695 21.954 1.00 27.92 567 GLU A O 1
ATOM 4337 N N . PRO A 1 568 ? -8.583 4.345 23.950 1.00 27.12 568 PRO A N 1
ATOM 4338 C CA . PRO A 1 568 ? -9.864 4.350 24.672 1.00 27.12 568 PRO A CA 1
ATOM 4339 C C . PRO A 1 568 ? -10.557 5.720 24.793 1.00 27.12 568 PRO A C 1
ATOM 4341 O O . PRO A 1 568 ? -9.940 6.781 24.734 1.00 27.12 568 PRO A O 1
ATOM 4344 N N . GLY A 1 569 ? -11.866 5.700 25.069 1.00 24.92 569 GLY A N 1
ATOM 4345 C CA . GLY A 1 569 ? -12.582 6.854 25.628 1.00 24.92 569 GLY A CA 1
ATOM 4346 C C . GLY A 1 569 ? -12.385 6.998 27.146 1.00 24.92 569 GLY A C 1
ATOM 4347 O O . GLY A 1 569 ? -12.174 6.012 27.852 1.00 24.92 569 GLY A O 1
ATOM 4348 N N . GLN A 1 570 ? -12.505 8.223 27.669 1.00 25.94 570 GLN A N 1
ATOM 4349 C CA . GLN A 1 570 ? -12.578 8.451 29.115 1.00 25.94 570 GLN A CA 1
ATOM 4350 C C . GLN A 1 570 ? -13.899 7.920 29.691 1.00 25.94 570 GLN A C 1
ATOM 4352 O O . GLN A 1 570 ? -14.980 8.327 29.270 1.00 25.94 570 GLN A O 1
ATOM 4357 N N . LYS A 1 571 ? -13.800 7.061 30.712 1.00 30.67 571 LYS A N 1
ATOM 4358 C CA . LYS A 1 571 ? -14.847 6.921 31.738 1.00 30.67 571 LYS A CA 1
ATOM 4359 C C . LYS A 1 571 ? -14.725 8.067 32.759 1.00 30.67 571 LYS A C 1
ATOM 4361 O O . LYS A 1 571 ? -13.809 8.881 32.673 1.00 30.67 571 LYS A O 1
ATOM 4366 N N . GLY A 1 572 ? -15.679 8.130 33.692 1.00 32.81 572 GLY A N 1
ATOM 4367 C CA . GLY A 1 572 ? -15.804 9.176 34.716 1.00 32.81 572 GLY A CA 1
ATOM 4368 C C . GLY A 1 572 ? -14.615 9.319 35.691 1.00 32.81 572 GLY A C 1
ATOM 4369 O O . GLY A 1 572 ? -13.581 8.677 35.520 1.00 32.81 572 GLY A O 1
ATOM 4370 N N . PRO A 1 573 ? -14.748 10.182 36.718 1.00 33.56 573 PRO A N 1
ATOM 4371 C CA . PRO A 1 573 ? -13.628 10.856 37.378 1.00 33.56 573 PRO A CA 1
ATOM 4372 C C . PRO A 1 573 ? -12.669 9.919 38.131 1.00 33.56 573 PRO A C 1
ATOM 4374 O O . PRO A 1 573 ? -12.849 9.610 39.307 1.00 33.56 573 PRO A O 1
ATOM 4377 N N . GLY A 1 574 ? -11.594 9.542 37.442 1.00 33.25 574 GLY A N 1
ATOM 4378 C CA . GLY A 1 574 ? -10.362 8.982 37.989 1.00 33.25 574 GLY A CA 1
ATOM 4379 C C . GLY A 1 574 ? -9.140 9.686 37.379 1.00 33.25 574 GLY A C 1
ATOM 4380 O O . GLY A 1 574 ? -9.307 10.634 36.605 1.00 33.25 574 GLY A O 1
ATOM 4381 N N . PRO A 1 575 ? -7.905 9.251 37.695 1.00 29.97 575 PRO A N 1
ATOM 4382 C CA . PRO A 1 575 ? -6.726 9.701 36.955 1.00 29.97 575 PRO A CA 1
ATOM 4383 C C . PRO A 1 575 ? -6.891 9.385 35.453 1.00 29.97 575 PRO A C 1
ATOM 4385 O O . PRO A 1 575 ? -7.524 8.381 35.115 1.00 29.97 575 PRO A O 1
ATOM 4388 N N . PRO A 1 576 ? -6.365 10.232 34.548 1.00 31.61 576 PRO A N 1
ATOM 4389 C CA . PRO A 1 576 ? -6.616 10.105 33.115 1.00 31.61 576 PRO A CA 1
ATOM 4390 C C . PRO A 1 576 ? -6.118 8.762 32.553 1.00 31.61 576 PRO A C 1
ATOM 4392 O O . PRO A 1 576 ? -5.140 8.210 33.069 1.00 31.61 576 PRO A O 1
ATOM 4395 N N . PRO A 1 577 ? -6.764 8.234 31.493 1.00 36.44 577 PRO A N 1
ATOM 4396 C CA . PRO A 1 577 ? -6.309 7.020 30.829 1.00 36.44 577 PRO A CA 1
ATOM 4397 C C . PRO A 1 577 ? -4.879 7.199 30.288 1.00 36.44 577 PRO A C 1
ATOM 4399 O O . PRO A 1 577 ? -4.488 8.322 29.949 1.00 36.44 577 PRO A O 1
ATOM 4402 N N . PRO A 1 578 ? -4.089 6.113 30.206 1.00 43.34 578 PRO A N 1
ATOM 4403 C CA . PRO A 1 578 ? -2.747 6.173 29.641 1.00 43.34 578 PRO A CA 1
ATOM 4404 C C . PRO A 1 578 ? -2.810 6.647 28.175 1.00 43.34 578 PRO A C 1
ATOM 4406 O O . PRO A 1 578 ? -3.699 6.202 27.448 1.00 43.34 578 PRO A O 1
ATOM 4409 N N . PRO A 1 579 ? -1.911 7.545 27.725 1.00 48.22 579 PRO A N 1
ATOM 4410 C CA . PRO A 1 579 ? -1.893 7.981 26.330 1.00 48.22 579 PRO A CA 1
ATOM 4411 C C . PRO A 1 579 ? -1.441 6.868 25.370 1.00 48.22 579 PRO A C 1
ATOM 4413 O O . PRO A 1 579 ? -0.729 5.960 25.811 1.00 48.22 579 PRO A O 1
ATOM 4416 N N . PRO A 1 580 ? -1.792 6.966 24.072 1.00 55.25 580 PRO A N 1
ATOM 4417 C CA . PRO A 1 580 ? -1.607 5.881 23.121 1.00 55.25 580 PRO A CA 1
ATOM 4418 C C . PRO A 1 580 ? -0.203 5.315 22.983 1.00 55.25 580 PRO A C 1
ATOM 4420 O O . PRO A 1 580 ? 0.787 6.043 22.920 1.00 55.25 580 PRO A O 1
ATOM 4423 N N . GLU A 1 581 ? -0.114 3.999 22.814 1.00 63.72 581 GLU A N 1
ATOM 4424 C CA . GLU A 1 581 ? 1.160 3.368 22.497 1.00 63.72 581 GLU A CA 1
ATOM 4425 C C . GLU A 1 581 ? 1.489 3.530 21.010 1.00 63.72 581 GLU A C 1
ATOM 4427 O O . GLU A 1 581 ? 1.049 2.751 20.162 1.00 63.72 581 GLU A O 1
ATOM 4432 N N . HIS A 1 582 ? 2.304 4.529 20.680 1.00 74.00 582 HIS A N 1
ATOM 4433 C CA . HIS A 1 582 ? 2.648 4.873 19.297 1.00 74.00 582 HIS A CA 1
ATOM 4434 C C . HIS A 1 582 ? 3.725 3.957 18.672 1.00 74.00 582 HIS A C 1
ATOM 4436 O O . HIS A 1 582 ? 4.036 4.084 17.487 1.00 74.00 582 HIS A O 1
ATOM 4442 N N . GLY A 1 583 ? 4.330 3.058 19.454 1.00 83.94 583 GLY A N 1
ATOM 4443 C CA . GLY A 1 583 ? 5.485 2.258 19.044 1.00 83.94 583 GLY A CA 1
ATOM 4444 C C . GLY A 1 583 ? 6.097 1.448 20.183 1.00 83.94 583 GLY A C 1
ATOM 4445 O O . GLY A 1 583 ? 5.562 1.416 21.294 1.00 83.94 583 GLY A O 1
ATOM 4446 N N . THR A 1 584 ? 7.240 0.833 19.892 1.00 85.94 584 THR A N 1
ATOM 4447 C CA . THR A 1 584 ? 8.075 0.106 20.852 1.00 85.94 584 THR A CA 1
ATOM 4448 C C . THR A 1 584 ? 9.348 0.901 21.138 1.00 85.94 584 THR A C 1
ATOM 4450 O O . THR A 1 584 ? 10.041 1.359 20.227 1.00 85.94 584 THR A O 1
ATOM 4453 N N . PHE A 1 585 ? 9.668 1.061 22.417 1.00 92.00 585 PHE A N 1
ATOM 4454 C CA . PHE A 1 585 ? 10.939 1.568 22.903 1.00 92.00 585 PHE A CA 1
ATOM 4455 C C . PHE A 1 585 ? 11.949 0.434 23.059 1.00 92.00 585 PHE A C 1
ATOM 4457 O O . PHE A 1 585 ? 11.647 -0.598 23.666 1.00 92.00 585 PHE A O 1
ATOM 4464 N N . HIS A 1 586 ? 13.173 0.687 22.616 1.00 91.12 586 HIS A N 1
ATOM 4465 C CA . HIS A 1 586 ? 14.357 -0.091 22.963 1.00 91.12 586 HIS A CA 1
ATOM 4466 C C . HIS A 1 586 ? 15.432 0.850 23.535 1.00 91.12 586 HIS A C 1
ATOM 4468 O O . HIS A 1 586 ? 15.265 2.076 23.531 1.00 91.12 586 HIS A O 1
ATOM 4474 N N . TYR A 1 587 ? 16.543 0.307 24.030 1.00 88.19 587 TYR A N 1
ATOM 4475 C CA . TYR A 1 587 ? 17.588 1.105 24.670 1.00 88.19 587 TYR A CA 1
ATOM 4476 C C . TYR A 1 587 ? 18.976 0.632 24.241 1.00 88.19 587 TYR A C 1
ATOM 4478 O O . TYR A 1 587 ? 19.441 -0.429 24.654 1.00 88.19 587 TYR A O 1
ATOM 4486 N N . ARG A 1 588 ? 19.649 1.419 23.393 1.00 86.06 588 ARG A N 1
ATOM 4487 C CA . ARG A 1 588 ? 20.968 1.054 22.877 1.00 86.06 588 ARG A CA 1
ATOM 4488 C C . ARG A 1 588 ? 22.044 1.495 23.862 1.00 86.06 588 ARG A C 1
ATOM 4490 O O . ARG A 1 588 ? 22.413 2.667 23.891 1.00 86.06 588 ARG A O 1
ATOM 4497 N N . TYR A 1 589 ? 22.546 0.524 24.618 1.00 82.50 589 TYR A N 1
ATOM 4498 C CA . TYR A 1 589 ? 23.697 0.658 25.503 1.00 82.50 589 TYR A CA 1
ATOM 4499 C C . TYR A 1 589 ? 24.865 -0.192 24.979 1.00 82.50 589 TYR A C 1
ATOM 4501 O O . TYR A 1 589 ? 24.709 -1.390 24.755 1.00 82.50 589 TYR A O 1
ATOM 4509 N N . VAL A 1 590 ? 26.034 0.418 24.785 1.00 78.75 590 VAL A N 1
ATOM 4510 C CA . VAL A 1 590 ? 27.289 -0.254 24.410 1.00 78.75 590 VAL A CA 1
ATOM 4511 C C . VAL A 1 590 ? 28.384 0.238 25.362 1.00 78.75 590 VAL A C 1
ATOM 4513 O O . VAL A 1 590 ? 28.735 1.416 25.284 1.00 78.75 590 VAL A O 1
ATOM 4516 N N . PRO A 1 591 ? 28.919 -0.606 26.265 1.00 73.50 591 PRO A N 1
ATOM 4517 C CA . PRO A 1 591 ? 29.942 -0.192 27.223 1.00 73.50 591 PRO A CA 1
ATOM 4518 C C . PRO A 1 591 ? 31.277 0.108 26.529 1.00 73.50 591 PRO A C 1
ATOM 4520 O O . PRO A 1 591 ? 31.671 -0.600 25.603 1.00 73.50 591 PRO A O 1
ATOM 4523 N N . SER A 1 592 ? 31.993 1.125 27.013 1.00 73.69 592 SER A N 1
ATOM 4524 C CA . SER A 1 592 ? 33.301 1.522 26.480 1.00 73.69 592 SER A CA 1
ATOM 4525 C C . SER A 1 592 ? 34.366 0.462 26.760 1.00 73.69 592 SER A C 1
ATOM 4527 O O . SER A 1 592 ? 34.554 0.024 27.901 1.00 73.69 592 SER A O 1
ATOM 4529 N N . VAL A 1 593 ? 35.104 0.056 25.724 1.00 71.50 593 VAL A N 1
ATOM 4530 C CA . VAL A 1 593 ? 36.117 -1.007 25.831 1.00 71.50 593 VAL A CA 1
ATOM 4531 C C . VAL A 1 593 ? 37.266 -0.569 26.745 1.00 71.50 593 VAL A C 1
ATOM 4533 O O . VAL A 1 593 ? 38.090 0.264 26.383 1.00 71.50 593 VAL A O 1
ATOM 4536 N N . GLY A 1 594 ? 37.340 -1.173 27.934 1.00 79.69 594 GLY A N 1
ATOM 4537 C CA . GLY A 1 594 ? 38.373 -0.891 28.938 1.00 79.69 594 GLY A CA 1
ATOM 4538 C C . GLY A 1 594 ? 38.020 0.197 29.960 1.00 79.69 594 GLY A C 1
ATOM 4539 O O . GLY A 1 594 ? 38.815 0.429 30.868 1.00 79.69 594 GLY A O 1
ATOM 4540 N N . GLU A 1 595 ? 36.835 0.812 29.883 1.00 83.00 595 GLU A N 1
ATOM 4541 C CA . GLU A 1 595 ? 36.375 1.853 30.819 1.00 83.00 595 GLU A CA 1
ATOM 4542 C C . GLU A 1 595 ? 35.041 1.448 31.494 1.00 83.00 595 GLU A C 1
ATOM 4544 O O . GLU A 1 595 ? 33.968 1.887 31.075 1.00 83.00 595 GLU A O 1
ATOM 4549 N N . PRO A 1 596 ? 35.066 0.598 32.545 1.00 74.56 596 PRO A N 1
ATOM 4550 C CA . PRO A 1 596 ? 33.853 0.117 33.208 1.00 74.56 596 PRO A CA 1
ATOM 4551 C C . PRO A 1 596 ? 32.960 1.250 33.736 1.00 74.56 596 PRO A C 1
ATOM 4553 O O . PRO A 1 596 ? 33.424 2.145 34.440 1.00 74.56 596 PRO A O 1
ATOM 4556 N N . GLY A 1 597 ? 31.663 1.183 33.424 1.00 74.94 597 GLY A N 1
ATOM 4557 C CA . GLY A 1 597 ? 30.671 2.199 33.803 1.00 74.94 597 GLY A CA 1
ATOM 4558 C C . GLY A 1 597 ? 30.539 3.373 32.822 1.00 74.94 597 GLY A C 1
ATOM 4559 O O . GLY A 1 597 ? 29.660 4.211 33.007 1.00 74.94 597 GLY A O 1
ATOM 4560 N N . LYS A 1 598 ? 31.361 3.421 31.768 1.00 82.00 598 LYS A N 1
ATOM 4561 C CA . LYS A 1 598 ? 31.251 4.356 30.638 1.00 82.00 598 LYS A CA 1
ATOM 4562 C C . LYS A 1 598 ? 30.693 3.626 29.407 1.00 82.00 598 LYS A C 1
ATOM 4564 O O . LYS A 1 598 ? 30.787 2.402 29.320 1.00 82.00 598 LYS A O 1
ATOM 4569 N N . ALA A 1 599 ? 30.099 4.366 28.473 1.00 79.06 599 ALA A N 1
ATOM 4570 C CA . ALA A 1 599 ? 29.480 3.820 27.269 1.00 79.06 599 ALA A CA 1
ATOM 4571 C C . ALA A 1 599 ? 29.866 4.598 26.001 1.00 79.06 599 ALA A C 1
ATOM 4573 O O . ALA A 1 599 ? 29.891 5.830 26.002 1.00 79.06 599 ALA A O 1
ATOM 4574 N N . ASP A 1 600 ? 30.100 3.862 24.912 1.00 70.44 600 ASP A N 1
ATOM 4575 C CA . ASP A 1 600 ? 30.347 4.391 23.563 1.00 70.44 600 ASP A CA 1
ATOM 4576 C C . ASP A 1 600 ? 29.027 4.698 22.829 1.00 70.44 600 ASP A C 1
ATOM 4578 O O . ASP A 1 600 ? 28.975 5.525 21.916 1.00 70.44 600 ASP A O 1
ATOM 4582 N N . ALA A 1 601 ? 27.934 4.061 23.257 1.00 78.31 601 ALA A N 1
ATOM 4583 C CA . ALA A 1 601 ? 26.567 4.405 22.887 1.00 78.31 601 ALA A CA 1
ATOM 4584 C C . ALA A 1 601 ? 25.650 4.251 24.105 1.00 78.31 601 ALA A C 1
ATOM 4586 O O . ALA A 1 601 ? 25.649 3.202 24.740 1.00 78.31 601 ALA A O 1
ATOM 4587 N N . ASP A 1 602 ? 24.867 5.284 24.408 1.00 86.31 602 ASP A N 1
ATOM 4588 C CA . ASP A 1 602 ? 23.865 5.284 25.477 1.00 86.31 602 ASP A CA 1
ATOM 4589 C C . ASP A 1 602 ? 22.700 6.189 25.047 1.00 86.31 602 ASP A C 1
ATOM 4591 O O . ASP A 1 602 ? 22.805 7.418 25.086 1.00 86.31 602 ASP A O 1
ATOM 4595 N N . TYR A 1 603 ? 21.636 5.598 24.491 1.00 88.31 603 TYR A N 1
ATOM 4596 C CA . TYR A 1 603 ? 20.445 6.344 24.064 1.00 88.31 603 TYR A CA 1
ATOM 4597 C C . TYR A 1 603 ? 19.188 5.474 23.873 1.00 88.31 603 TYR A C 1
ATOM 4599 O O . TYR A 1 603 ? 19.268 4.324 23.427 1.00 88.31 603 TYR A O 1
ATOM 4607 N N . PRO A 1 604 ? 17.990 6.052 24.093 1.00 90.00 604 PRO A N 1
ATOM 4608 C CA . PRO A 1 604 ? 16.728 5.427 23.721 1.00 90.00 604 PRO A CA 1
ATOM 4609 C C . PRO A 1 604 ? 16.554 5.372 22.196 1.00 90.00 604 PRO A C 1
ATOM 4611 O O . PRO A 1 604 ? 16.827 6.340 21.472 1.00 90.00 604 PRO A O 1
ATOM 4614 N N . VAL A 1 605 ? 16.015 4.252 21.722 1.00 89.19 605 VAL A N 1
ATOM 4615 C CA . VAL A 1 605 ? 15.542 4.061 20.347 1.00 89.19 605 VAL A CA 1
ATOM 4616 C C . VAL A 1 605 ? 14.030 3.856 20.386 1.00 89.19 605 VAL A C 1
ATOM 4618 O O . VAL A 1 605 ? 13.499 3.214 21.289 1.00 89.19 605 VAL A O 1
ATOM 4621 N N . PHE A 1 606 ? 13.322 4.410 19.409 1.00 89.44 606 PHE A N 1
ATOM 4622 C CA . PHE A 1 606 ? 11.887 4.234 19.246 1.00 89.44 606 PHE A CA 1
ATOM 4623 C C . PHE A 1 606 ? 11.580 3.736 17.841 1.00 89.44 606 PHE A C 1
ATOM 4625 O O . PHE A 1 606 ? 11.977 4.366 16.857 1.00 89.44 606 PHE A O 1
ATOM 4632 N N . VAL A 1 607 ? 10.851 2.628 17.760 1.00 84.00 607 VAL A N 1
ATOM 4633 C CA . VAL A 1 607 ? 10.303 2.092 16.515 1.00 84.00 607 VAL A CA 1
ATOM 4634 C C . VAL A 1 607 ? 8.798 2.359 16.525 1.00 84.00 607 VAL A C 1
ATOM 4636 O O . VAL A 1 607 ? 8.105 1.816 17.386 1.00 84.00 607 VAL A O 1
ATOM 4639 N N . PRO A 1 608 ? 8.266 3.217 15.635 1.00 79.31 608 PRO A N 1
ATOM 4640 C CA . PRO A 1 608 ? 6.825 3.424 15.533 1.00 79.31 608 PRO A CA 1
ATOM 4641 C C . PRO A 1 608 ? 6.134 2.119 15.113 1.00 79.31 608 PRO A C 1
ATOM 4643 O O . PRO A 1 608 ? 6.742 1.285 14.443 1.00 79.31 608 PRO A O 1
ATOM 4646 N N . LYS A 1 609 ? 4.857 1.940 15.473 1.00 68.75 609 LYS A N 1
ATOM 4647 C CA . LYS A 1 609 ? 4.062 0.816 14.946 1.00 68.75 609 LYS A CA 1
ATOM 4648 C C . LYS A 1 609 ? 4.027 0.910 13.407 1.00 68.75 609 LYS A C 1
ATOM 4650 O O . LYS A 1 609 ? 3.673 1.978 12.908 1.00 68.75 609 LYS A O 1
ATOM 4655 N N . PRO A 1 610 ? 4.386 -0.152 12.660 1.00 52.72 610 PRO A N 1
ATOM 4656 C CA . PRO A 1 610 ? 4.430 -0.087 11.205 1.00 52.72 610 PRO A CA 1
ATOM 4657 C C . PRO A 1 610 ? 3.022 0.022 10.614 1.00 52.72 610 PRO A C 1
ATOM 4659 O O . PRO A 1 610 ? 2.073 -0.635 11.074 1.00 52.72 610 PRO A O 1
ATOM 4662 N N . GLU A 1 611 ? 2.911 0.807 9.544 1.00 46.12 611 GLU A N 1
ATOM 4663 C CA . GLU A 1 611 ? 1.756 0.789 8.645 1.00 46.12 611 GLU A CA 1
ATOM 4664 C C . GLU A 1 611 ? 1.593 -0.621 8.039 1.00 46.12 611 GLU A C 1
ATOM 4666 O O . GLU A 1 611 ? 2.459 -1.489 8.178 1.00 46.12 611 GLU A O 1
ATOM 4671 N N . ALA A 1 612 ? 0.421 -0.940 7.495 1.00 41.28 612 ALA A N 1
ATOM 4672 C CA . ALA A 1 612 ? 0.165 -2.290 7.000 1.00 41.28 612 ALA A CA 1
ATOM 4673 C C . ALA A 1 612 ? 0.610 -2.469 5.546 1.00 41.28 612 ALA A C 1
ATOM 4675 O O . ALA A 1 612 ? 0.369 -1.601 4.712 1.00 41.28 612 ALA A O 1
ATOM 4676 N N . ALA A 1 613 ? 1.206 -3.624 5.248 1.00 35.16 613 ALA A N 1
ATOM 4677 C CA . ALA A 1 613 ? 1.439 -4.056 3.879 1.00 35.16 613 ALA A CA 1
ATOM 4678 C C . ALA A 1 613 ? 0.154 -4.674 3.303 1.00 35.16 613 ALA A C 1
ATOM 4680 O O . ALA A 1 613 ? -0.451 -5.551 3.923 1.00 35.16 613 ALA A O 1
ATOM 4681 N N . GLU A 1 614 ? -0.251 -4.225 2.116 1.00 33.88 614 GLU A N 1
ATOM 4682 C CA . GLU A 1 614 ? -1.329 -4.847 1.341 1.00 33.88 614 GLU A CA 1
ATOM 4683 C C . GLU A 1 614 ? -0.908 -6.258 0.865 1.00 33.88 614 GLU A C 1
ATOM 4685 O O . GLU A 1 614 ? 0.273 -6.522 0.632 1.00 33.88 614 GLU A O 1
ATOM 4690 N N . GLY A 1 615 ? -1.870 -7.177 0.707 1.00 35.97 615 GLY A N 1
ATOM 4691 C CA . GLY A 1 615 ? -1.640 -8.496 0.093 1.00 35.97 615 GLY A CA 1
ATOM 4692 C C . GLY A 1 615 ? -1.093 -9.618 0.993 1.00 35.97 615 GLY A C 1
ATOM 4693 O O . GLY A 1 615 ? -0.761 -10.685 0.479 1.00 35.97 615 GLY A O 1
ATOM 4694 N N . VAL A 1 616 ? -1.008 -9.426 2.314 1.00 41.34 616 VAL A N 1
ATOM 4695 C CA . VAL A 1 616 ? -0.622 -10.482 3.274 1.00 41.34 616 VAL A CA 1
ATOM 4696 C C . VAL A 1 616 ? -1.852 -11.279 3.733 1.00 41.34 616 VAL A C 1
ATOM 4698 O O . VAL A 1 616 ? -2.851 -10.685 4.139 1.00 41.34 616 VAL A O 1
ATOM 4701 N N . GLU A 1 617 ? -1.781 -12.619 3.712 1.00 40.84 617 GLU A N 1
ATOM 4702 C CA . GLU A 1 617 ? -2.860 -13.482 4.225 1.00 40.84 617 GLU A CA 1
ATOM 4703 C C . GLU A 1 617 ? -3.197 -13.171 5.694 1.00 40.84 617 GLU A C 1
ATOM 4705 O O . GLU A 1 617 ? -2.316 -12.928 6.523 1.00 40.84 617 GLU A O 1
ATOM 4710 N N . ALA A 1 618 ? -4.490 -13.201 6.030 1.00 48.12 618 ALA A N 1
ATOM 4711 C CA . ALA A 1 618 ? -4.945 -13.011 7.402 1.00 48.12 618 ALA A CA 1
ATOM 4712 C C . ALA A 1 618 ? -4.427 -14.158 8.297 1.00 48.12 618 ALA A C 1
ATOM 4714 O O . ALA A 1 618 ? -4.646 -15.331 7.971 1.00 48.12 618 ALA A O 1
ATOM 4715 N N . PRO A 1 619 ? -3.743 -13.857 9.413 1.00 56.16 619 PRO A N 1
ATOM 4716 C CA . PRO A 1 619 ? -3.151 -14.864 10.268 1.00 56.16 619 PRO A CA 1
ATOM 4717 C C . PRO A 1 619 ? -4.210 -15.719 10.952 1.00 56.16 619 PRO A C 1
ATOM 4719 O O . PRO A 1 619 ? -5.243 -15.232 11.416 1.00 56.16 619 PRO A O 1
ATOM 4722 N N . LYS A 1 620 ? -3.908 -17.010 11.087 1.00 62.84 620 LYS A N 1
ATOM 4723 C CA . LYS A 1 620 ? -4.730 -17.914 11.892 1.00 62.84 620 LYS A CA 1
ATOM 4724 C C . LYS A 1 620 ? -4.384 -17.721 13.359 1.00 62.84 620 LYS A C 1
ATOM 4726 O O . LYS A 1 620 ? -3.219 -17.877 13.732 1.00 62.84 620 LYS A O 1
ATOM 4731 N N . SER A 1 621 ? -5.388 -17.383 14.159 1.00 67.25 621 SER A N 1
ATOM 4732 C CA . SER A 1 621 ? -5.255 -17.158 15.594 1.00 67.25 621 SER A CA 1
ATOM 4733 C C . SER A 1 621 ? -5.981 -18.252 16.372 1.00 67.25 621 SER A C 1
ATOM 4735 O O . SER A 1 621 ? -7.047 -18.721 15.976 1.00 67.25 621 SER A O 1
ATOM 4737 N N . PHE A 1 622 ? -5.384 -18.675 17.478 1.00 70.75 622 PHE A N 1
ATOM 4738 C CA . PHE A 1 622 ? -5.952 -19.640 18.408 1.00 70.75 622 PHE A CA 1
ATOM 4739 C C . PHE A 1 622 ? -5.766 -19.092 19.820 1.00 70.75 622 PHE A C 1
ATOM 4741 O O . PHE A 1 622 ? -4.645 -18.738 20.194 1.00 70.75 622 PHE A O 1
ATOM 4748 N N . ALA A 1 623 ? -6.829 -19.051 20.617 1.00 73.56 623 ALA A N 1
ATOM 4749 C CA . ALA A 1 623 ? -6.814 -18.463 21.956 1.00 73.56 623 ALA A CA 1
ATOM 4750 C C . ALA A 1 623 ? -7.135 -19.484 23.052 1.00 73.56 623 ALA A C 1
ATOM 4752 O O . ALA A 1 623 ? -7.789 -20.501 22.820 1.00 73.56 623 ALA A O 1
ATOM 4753 N N . THR A 1 624 ? -6.673 -19.202 24.269 1.00 71.44 624 THR A N 1
ATOM 4754 C CA . THR A 1 624 ? -7.064 -19.900 25.499 1.00 71.44 624 THR A CA 1
ATOM 4755 C C . THR A 1 624 ? -6.820 -19.012 26.722 1.00 71.44 624 THR A C 1
ATOM 4757 O O . THR A 1 624 ? -6.043 -18.058 26.686 1.00 71.44 624 THR A O 1
ATOM 4760 N N . LYS A 1 625 ? -7.447 -19.359 27.849 1.00 68.62 625 LYS A N 1
ATOM 4761 C CA . LYS A 1 625 ? -7.111 -18.821 29.183 1.00 68.62 625 LYS A CA 1
ATOM 4762 C C . LYS A 1 625 ? -6.332 -19.827 30.038 1.00 68.62 625 LYS A C 1
ATOM 4764 O O . LYS A 1 625 ? -6.013 -19.549 31.189 1.00 68.62 625 LYS A O 1
ATOM 4769 N N . THR A 1 626 ? -6.010 -20.997 29.483 1.00 75.56 626 THR A N 1
ATOM 4770 C CA . THR A 1 626 ? -5.296 -22.085 30.160 1.00 75.56 626 THR A CA 1
ATOM 4771 C C . THR A 1 626 ? -3.860 -22.180 29.648 1.00 75.56 626 THR A C 1
ATOM 4773 O O . THR A 1 626 ? -3.517 -23.016 28.806 1.00 75.56 626 THR A O 1
ATOM 4776 N N . ALA A 1 627 ? -3.011 -21.313 30.196 1.00 80.38 627 ALA A N 1
ATOM 4777 C CA . ALA A 1 627 ? -1.568 -21.348 30.007 1.00 80.38 627 ALA A CA 1
ATOM 4778 C C . ALA A 1 627 ? -0.829 -21.315 31.352 1.00 80.38 627 ALA A C 1
ATOM 4780 O O . ALA A 1 627 ? -1.348 -20.806 32.348 1.00 80.38 627 ALA A O 1
ATOM 4781 N N . SER A 1 628 ? 0.388 -21.855 31.378 1.00 81.75 628 SER A N 1
ATOM 4782 C CA . SER A 1 628 ? 1.272 -21.849 32.544 1.00 81.75 628 SER A CA 1
ATOM 4783 C C . SER A 1 628 ? 2.666 -21.345 32.181 1.00 81.75 628 SER A C 1
ATOM 4785 O O . SER A 1 628 ? 3.123 -21.496 31.046 1.00 81.75 628 SER A O 1
ATOM 4787 N N . ILE A 1 629 ? 3.333 -20.729 33.157 1.00 84.94 629 ILE A N 1
ATOM 4788 C CA . ILE A 1 629 ? 4.685 -20.188 33.029 1.00 84.94 629 ILE A CA 1
ATOM 4789 C C . ILE A 1 629 ? 5.513 -20.720 34.194 1.00 84.94 629 ILE A C 1
ATOM 4791 O O . ILE A 1 629 ? 5.159 -20.520 35.355 1.00 84.94 629 ILE A O 1
ATOM 4795 N N . SER A 1 630 ? 6.622 -21.383 33.880 1.00 87.50 630 SER A N 1
ATOM 4796 C CA . SER A 1 630 ? 7.632 -21.822 34.836 1.00 87.50 630 SER A CA 1
ATOM 4797 C C . SER A 1 630 ? 8.960 -21.165 34.478 1.00 87.50 630 SER A C 1
ATOM 4799 O O . SER A 1 630 ? 9.479 -21.354 33.380 1.00 87.50 630 SER A O 1
ATOM 4801 N N . LEU A 1 631 ? 9.502 -20.379 35.402 1.00 87.94 631 LEU A N 1
ATOM 4802 C CA . LEU A 1 631 ? 10.802 -19.724 35.285 1.00 87.94 631 LEU A CA 1
ATOM 4803 C C . LEU A 1 631 ? 11.645 -20.169 36.478 1.00 87.94 631 LEU A C 1
ATOM 4805 O O . LEU A 1 631 ? 11.163 -20.182 37.609 1.00 87.94 631 LEU A O 1
ATOM 4809 N N . GLN A 1 632 ? 12.878 -20.595 36.219 1.00 89.19 632 GLN A N 1
ATOM 4810 C CA . GLN A 1 632 ? 13.750 -21.202 37.220 1.00 89.19 632 GLN A CA 1
ATOM 4811 C C . GLN A 1 632 ? 15.049 -20.415 37.339 1.00 89.19 632 GLN A C 1
ATOM 4813 O O . GLN A 1 632 ? 15.813 -20.339 36.376 1.00 89.19 632 GLN A O 1
ATOM 4818 N N . ALA A 1 633 ? 15.330 -19.917 38.542 1.00 88.56 633 ALA A N 1
ATOM 4819 C CA . ALA A 1 633 ? 16.650 -19.418 38.892 1.00 88.56 633 ALA A CA 1
ATOM 4820 C C . ALA A 1 633 ? 17.690 -20.533 38.696 1.00 88.56 633 ALA A C 1
ATOM 4822 O O . ALA A 1 633 ? 17.449 -21.695 39.042 1.00 88.56 633 ALA A O 1
ATOM 4823 N N . LYS A 1 634 ? 18.845 -20.176 38.137 1.00 89.00 634 LYS A N 1
ATOM 4824 C CA . LYS A 1 634 ? 20.008 -21.052 37.954 1.00 89.00 634 LYS A CA 1
ATOM 4825 C C . LYS A 1 634 ? 21.238 -20.383 38.551 1.00 89.00 634 LYS A C 1
ATOM 4827 O O . LYS A 1 634 ? 21.262 -19.170 38.735 1.00 89.00 634 LYS A O 1
ATOM 4832 N N . ASP A 1 635 ? 22.262 -21.172 38.839 1.00 86.94 635 ASP A N 1
ATOM 4833 C CA . ASP A 1 635 ? 23.525 -20.672 39.376 1.00 86.94 635 ASP A CA 1
ATOM 4834 C C . ASP A 1 635 ? 24.542 -20.333 38.268 1.00 86.94 635 ASP A C 1
ATOM 4836 O O . ASP A 1 635 ? 24.347 -20.619 37.084 1.00 86.94 635 ASP A O 1
ATOM 4840 N N . TRP A 1 636 ? 25.671 -19.739 38.664 1.00 86.00 636 TRP A N 1
ATOM 4841 C CA . TRP A 1 636 ? 26.792 -19.459 37.759 1.00 86.00 636 TRP A CA 1
ATOM 4842 C C . TRP A 1 636 ? 27.386 -20.730 37.119 1.00 86.00 636 TRP A C 1
ATOM 4844 O O . TRP A 1 636 ? 28.001 -20.649 36.061 1.00 86.00 636 TRP A O 1
ATOM 4854 N N . GLN A 1 637 ? 27.239 -21.909 37.733 1.00 81.56 637 GLN A N 1
ATOM 4855 C CA . GLN A 1 637 ? 27.820 -23.153 37.208 1.00 81.56 637 GLN A CA 1
ATOM 4856 C C . GLN A 1 637 ? 27.000 -23.701 36.032 1.00 81.56 637 GLN A C 1
ATOM 4858 O O . GLN A 1 637 ? 27.561 -24.250 35.085 1.00 81.56 637 GLN A O 1
ATOM 4863 N N . THR A 1 638 ? 25.682 -23.514 36.084 1.00 83.50 638 THR A N 1
ATOM 4864 C CA . THR A 1 638 ? 24.708 -24.017 35.109 1.00 83.50 638 THR A CA 1
ATOM 4865 C C . THR A 1 638 ? 24.329 -22.980 34.048 1.00 83.50 638 THR A C 1
ATOM 4867 O O . THR A 1 638 ? 24.172 -23.354 32.888 1.00 83.50 638 THR A O 1
ATOM 4870 N N . LEU A 1 639 ? 24.273 -21.683 34.386 1.00 84.38 639 LEU A N 1
ATOM 4871 C CA . LEU A 1 639 ? 24.095 -20.568 33.439 1.00 84.38 639 LEU A CA 1
ATOM 4872 C C . LEU A 1 639 ? 25.093 -19.411 33.685 1.00 84.38 639 LEU A C 1
ATOM 4874 O O . LEU A 1 639 ? 24.677 -18.319 34.082 1.00 84.38 639 LEU A O 1
ATOM 4878 N N . PRO A 1 640 ? 26.400 -19.570 33.394 1.00 76.69 640 PRO A N 1
ATOM 4879 C CA . PRO A 1 640 ? 27.414 -18.547 33.677 1.00 76.69 640 PRO A CA 1
ATOM 4880 C C . PRO A 1 640 ? 27.028 -17.139 33.199 1.00 76.69 640 PRO A C 1
ATOM 4882 O O . PRO A 1 640 ? 27.054 -16.184 33.970 1.00 76.69 640 PRO A O 1
ATOM 4885 N N . THR A 1 641 ? 26.571 -17.007 31.952 1.00 77.81 641 THR A N 1
ATOM 4886 C CA . THR A 1 641 ? 26.239 -15.713 31.334 1.00 77.81 641 THR A CA 1
ATOM 4887 C C . THR A 1 641 ? 24.810 -15.225 31.580 1.00 77.81 641 THR A C 1
ATOM 4889 O O . THR A 1 641 ? 24.536 -14.069 31.287 1.00 77.81 641 THR A O 1
ATOM 4892 N N . LEU A 1 642 ? 23.899 -16.063 32.098 1.00 85.62 642 LEU A N 1
ATOM 4893 C CA . LEU A 1 642 ? 22.457 -15.755 32.180 1.00 85.62 642 LEU A CA 1
ATOM 4894 C C . LEU A 1 642 ? 21.839 -15.907 33.582 1.00 85.62 642 LEU A C 1
ATOM 4896 O O . LEU A 1 642 ? 20.714 -15.455 33.783 1.00 85.62 642 LEU A O 1
ATOM 4900 N N . HIS A 1 643 ? 22.548 -16.497 34.554 1.00 86.56 643 HIS A N 1
ATOM 4901 C CA . HIS A 1 643 ? 22.050 -16.794 35.907 1.00 86.56 643 HIS A CA 1
ATOM 4902 C C . HIS A 1 643 ? 21.283 -15.618 36.542 1.00 86.56 643 HIS A C 1
ATOM 4904 O O . HIS A 1 643 ? 20.131 -15.781 36.931 1.00 86.56 643 HIS A O 1
ATOM 4910 N N . HIS A 1 644 ? 21.872 -14.418 36.544 1.00 87.81 644 HIS A N 1
ATOM 4911 C CA . HIS A 1 644 ? 21.308 -13.192 37.119 1.00 87.81 644 HIS A CA 1
ATOM 4912 C C . HIS A 1 644 ? 20.005 -12.735 36.441 1.00 87.81 644 HIS A C 1
ATOM 4914 O O . HIS A 1 644 ? 19.138 -12.158 37.092 1.00 87.81 644 HIS A O 1
ATOM 4920 N N . ILE A 1 645 ? 19.832 -13.033 35.150 1.00 89.56 645 ILE A N 1
ATOM 4921 C CA . ILE A 1 645 ? 18.597 -12.758 34.405 1.00 89.56 645 ILE A CA 1
ATOM 4922 C C . ILE A 1 645 ? 17.542 -13.812 34.747 1.00 89.56 645 ILE A C 1
ATOM 4924 O O . ILE A 1 645 ? 16.383 -13.476 34.968 1.00 89.56 645 ILE A O 1
ATOM 4928 N N . THR A 1 646 ? 17.934 -15.087 34.846 1.00 89.62 646 THR A N 1
ATOM 4929 C CA . THR A 1 646 ? 17.008 -16.173 35.214 1.00 89.62 646 THR A CA 1
ATOM 4930 C C . THR A 1 646 ? 16.544 -16.113 36.668 1.00 89.62 646 THR A C 1
ATOM 4932 O O . THR A 1 646 ? 15.397 -16.448 36.945 1.00 89.62 646 THR A O 1
ATOM 4935 N N . ASP A 1 647 ? 17.393 -15.632 37.577 1.00 89.88 647 ASP A N 1
ATOM 4936 C CA . ASP A 1 647 ? 17.061 -15.368 38.979 1.00 89.88 647 ASP A CA 1
ATOM 4937 C C . ASP A 1 647 ? 16.024 -14.240 39.095 1.00 89.88 647 ASP A C 1
ATOM 4939 O O . ASP A 1 647 ? 14.958 -14.426 39.681 1.00 89.88 647 ASP A O 1
ATOM 4943 N N . TRP A 1 648 ? 16.259 -13.115 38.406 1.00 91.31 648 TRP A N 1
ATOM 4944 C CA . TRP A 1 648 ? 15.293 -12.016 38.306 1.00 91.31 648 TRP A CA 1
ATOM 4945 C C . TRP A 1 648 ? 13.959 -12.465 37.678 1.00 91.31 648 TRP A C 1
ATOM 4947 O O . TRP A 1 648 ? 12.885 -12.177 38.202 1.00 91.31 648 TRP A O 1
ATOM 4957 N N . LEU A 1 649 ? 14.001 -13.232 36.583 1.00 88.69 649 LEU A N 1
ATOM 4958 C CA . LEU A 1 649 ? 12.795 -13.752 35.926 1.00 88.69 649 LEU A CA 1
ATOM 4959 C C . LEU A 1 649 ? 11.997 -14.709 36.824 1.00 88.69 649 LEU A C 1
ATOM 4961 O O . LEU A 1 649 ? 10.769 -14.646 36.829 1.00 88.69 649 LEU A O 1
ATOM 4965 N N . ALA A 1 650 ? 12.668 -15.571 37.591 1.00 88.25 650 ALA A N 1
ATOM 4966 C CA . ALA A 1 650 ? 12.020 -16.494 38.523 1.00 88.25 650 ALA A CA 1
ATOM 4967 C C . ALA A 1 650 ? 11.464 -15.795 39.778 1.00 88.25 650 ALA A C 1
ATOM 4969 O O . ALA A 1 650 ? 10.488 -16.264 40.361 1.00 88.25 650 ALA A O 1
ATOM 4970 N N . ALA A 1 651 ? 12.047 -14.662 40.177 1.00 88.38 651 ALA A N 1
ATOM 4971 C CA . ALA A 1 651 ? 11.574 -13.840 41.289 1.00 88.38 651 ALA A CA 1
ATOM 4972 C C . ALA A 1 651 ? 10.436 -12.861 40.913 1.00 88.38 651 ALA A C 1
ATOM 4974 O O . ALA A 1 651 ? 9.899 -12.185 41.795 1.00 88.38 651 ALA A O 1
ATOM 4975 N N . MET A 1 652 ? 10.037 -12.777 39.636 1.00 87.00 652 MET A N 1
ATOM 4976 C CA . MET A 1 652 ? 8.975 -11.877 39.173 1.00 87.00 652 MET A CA 1
ATOM 4977 C C . MET A 1 652 ? 7.570 -12.332 39.641 1.00 87.00 652 MET A C 1
ATOM 4979 O O . MET A 1 652 ? 7.118 -13.412 39.254 1.00 87.00 652 MET A O 1
ATOM 4983 N N . PRO A 1 653 ? 6.806 -11.510 40.395 1.00 82.06 653 PRO A N 1
ATOM 4984 C CA . PRO A 1 653 ? 5.476 -11.903 40.874 1.00 82.06 653 PRO A CA 1
ATOM 4985 C C . PRO A 1 653 ? 4.416 -11.925 39.759 1.00 82.06 653 PRO A C 1
ATOM 4987 O O . PRO A 1 653 ? 3.930 -10.878 39.331 1.00 82.06 653 PRO A O 1
ATOM 4990 N N . LEU A 1 654 ? 4.014 -13.119 39.318 1.00 78.56 654 LEU A N 1
ATOM 4991 C CA . LEU A 1 654 ? 2.903 -13.311 38.380 1.00 78.56 654 LEU A CA 1
ATOM 4992 C C . LEU A 1 654 ? 1.559 -13.317 39.126 1.00 78.56 654 LEU A C 1
ATOM 4994 O O . LEU A 1 654 ? 1.314 -14.185 39.962 1.00 78.56 654 LEU A O 1
ATOM 4998 N N . TYR A 1 655 ? 0.671 -12.369 38.810 1.00 75.94 655 TYR A N 1
ATOM 4999 C CA . TYR A 1 655 ? -0.669 -12.276 39.417 1.00 75.94 655 TYR A CA 1
ATOM 5000 C C . TYR A 1 655 ? -1.771 -12.940 38.581 1.00 75.94 655 TYR A C 1
ATOM 5002 O O . TYR A 1 655 ? -2.869 -13.165 39.085 1.00 75.94 655 TYR A O 1
ATOM 5010 N N . GLY A 1 656 ? -1.486 -13.257 37.318 1.00 65.75 656 GLY A N 1
ATOM 5011 C CA . GLY A 1 656 ? -2.385 -13.988 36.432 1.00 65.75 656 GLY A CA 1
ATOM 5012 C C . GLY A 1 656 ? -1.980 -13.884 34.963 1.00 65.75 656 GLY A C 1
ATOM 5013 O O . GLY A 1 656 ? -1.365 -12.900 34.539 1.00 65.75 656 GLY A O 1
ATOM 5014 N N . VAL A 1 657 ? -2.357 -14.905 34.194 1.00 67.50 657 VAL A N 1
ATOM 5015 C CA . VAL A 1 657 ? -2.401 -14.873 32.728 1.00 67.50 657 VAL A CA 1
ATOM 5016 C C . VAL A 1 657 ? -3.844 -14.529 32.358 1.00 67.50 657 VAL A C 1
ATOM 5018 O O . VAL A 1 657 ? -4.741 -15.291 32.711 1.00 67.50 657 VAL A O 1
ATOM 5021 N N . GLU A 1 658 ? -4.104 -13.383 31.722 1.00 67.50 658 GLU A N 1
ATOM 5022 C CA . GLU A 1 658 ? -5.487 -13.025 31.347 1.00 67.50 658 GLU A CA 1
ATOM 5023 C C . GLU A 1 658 ? -5.908 -13.700 30.028 1.00 67.50 658 GLU A C 1
ATOM 5025 O O . GLU A 1 658 ? -7.079 -14.051 29.858 1.00 67.50 658 GLU A O 1
ATOM 5030 N N . GLU A 1 659 ? -4.940 -13.960 29.142 1.00 68.56 659 GLU A N 1
ATOM 5031 C CA . GLU A 1 659 ? -5.091 -14.731 27.905 1.00 68.56 659 GLU A CA 1
ATOM 5032 C C . GLU A 1 659 ? -3.728 -15.258 27.408 1.00 68.56 659 GLU A C 1
ATOM 5034 O O . GLU A 1 659 ? -2.683 -14.673 27.702 1.00 68.56 659 GLU A O 1
ATOM 5039 N N . ALA A 1 660 ? -3.738 -16.343 26.632 1.00 68.69 660 ALA A N 1
ATOM 5040 C CA . ALA A 1 660 ? -2.619 -16.793 25.809 1.00 68.69 660 ALA A CA 1
ATOM 5041 C C . ALA A 1 660 ? -3.103 -17.098 24.381 1.00 68.69 660 ALA A C 1
ATOM 5043 O O . ALA A 1 660 ? -4.137 -17.744 24.197 1.00 68.69 660 ALA A O 1
ATOM 5044 N N . LYS A 1 661 ? -2.343 -16.645 23.377 1.00 68.75 661 LYS A N 1
ATOM 5045 C CA . LYS A 1 661 ? -2.673 -16.769 21.949 1.00 68.75 661 LYS A CA 1
ATOM 5046 C C . LYS A 1 661 ? -1.515 -17.363 21.150 1.00 68.75 661 LYS A C 1
ATOM 5048 O O . LYS A 1 661 ? -0.356 -17.052 21.413 1.00 68.75 661 LYS A O 1
ATOM 5053 N N . LEU A 1 662 ? -1.851 -18.179 20.155 1.00 65.75 662 LEU A N 1
ATOM 5054 C CA . LEU A 1 662 ? -0.962 -18.657 19.097 1.00 65.75 662 LEU A CA 1
ATOM 5055 C C . LEU A 1 662 ? -1.418 -18.028 17.778 1.00 65.75 662 LEU A C 1
ATOM 5057 O O . LEU A 1 662 ? -2.558 -18.230 17.371 1.00 65.75 662 LEU A O 1
ATOM 5061 N N . VAL A 1 663 ? -0.535 -17.281 17.115 1.00 63.97 663 VAL A N 1
ATOM 5062 C CA . VAL A 1 663 ? -0.839 -16.543 15.879 1.00 63.97 663 VAL A CA 1
ATOM 5063 C C . VAL A 1 663 ? 0.149 -16.962 14.794 1.00 63.97 663 VAL A C 1
ATOM 5065 O O . VAL A 1 663 ? 1.358 -16.879 15.003 1.00 63.97 663 VAL A O 1
ATOM 5068 N N . ARG A 1 664 ? -0.350 -17.407 13.636 1.00 63.53 664 ARG A N 1
ATOM 5069 C CA . ARG A 1 664 ? 0.468 -17.805 12.477 1.00 63.53 664 ARG A CA 1
ATOM 5070 C C . ARG A 1 664 ? 0.244 -16.837 11.315 1.00 63.53 664 ARG A C 1
ATOM 5072 O O . ARG A 1 664 ? -0.824 -16.865 10.708 1.00 63.53 664 ARG A O 1
ATOM 5079 N N . SER A 1 665 ? 1.242 -16.001 11.021 1.00 58.22 665 SER A N 1
ATOM 5080 C CA . SER A 1 665 ? 1.236 -14.957 9.981 1.00 58.22 665 SER A CA 1
ATOM 5081 C C . SER A 1 665 ? 2.330 -15.174 8.933 1.00 58.22 665 SER A C 1
ATOM 5083 O O . SER A 1 665 ? 3.424 -15.615 9.280 1.00 58.22 665 SER A O 1
ATOM 5085 N N . THR A 1 666 ? 2.090 -14.755 7.690 1.00 53.78 666 THR A N 1
ATOM 5086 C CA . THR A 1 666 ? 3.127 -14.696 6.645 1.00 53.78 666 THR A CA 1
ATOM 5087 C C . THR A 1 666 ? 3.802 -13.319 6.635 1.00 53.78 666 THR A C 1
ATOM 5089 O O . THR A 1 666 ? 3.124 -12.297 6.672 1.00 53.78 666 THR A O 1
ATOM 5092 N N . GLY A 1 667 ? 5.136 -13.276 6.555 1.00 51.38 667 GLY A N 1
ATOM 5093 C CA . GLY A 1 667 ? 5.921 -12.032 6.540 1.00 51.38 667 GLY A CA 1
ATOM 5094 C C . GLY A 1 667 ? 6.504 -11.632 7.903 1.00 51.38 667 GLY A C 1
ATOM 5095 O O . GLY A 1 667 ? 6.381 -12.354 8.889 1.00 51.38 667 GLY A O 1
ATOM 5096 N N . VAL A 1 668 ? 7.192 -10.486 7.941 1.00 54.72 668 VAL A N 1
ATOM 5097 C CA . VAL A 1 668 ? 7.937 -9.985 9.112 1.00 54.72 668 VAL A CA 1
ATOM 5098 C C . VAL A 1 668 ? 7.628 -8.511 9.382 1.00 54.72 668 VAL A C 1
ATOM 5100 O O . VAL A 1 668 ? 7.339 -7.754 8.458 1.00 54.72 668 VAL A O 1
ATOM 5103 N N . SER A 1 669 ? 7.706 -8.093 10.647 1.00 56.94 669 SER A N 1
ATOM 5104 C CA . SER A 1 669 ? 7.494 -6.697 11.048 1.00 56.94 669 SER A CA 1
ATOM 5105 C C . SER A 1 669 ? 8.560 -5.771 10.463 1.00 56.94 669 SER A C 1
ATOM 5107 O O . SER A 1 669 ? 9.747 -5.965 10.727 1.00 56.94 669 SER A O 1
ATOM 5109 N N . ASP A 1 670 ? 8.142 -4.725 9.747 1.00 61.72 670 ASP A N 1
ATOM 5110 C CA . ASP A 1 670 ? 9.054 -3.652 9.350 1.00 61.72 670 ASP A CA 1
ATOM 5111 C C . ASP A 1 670 ? 9.537 -2.852 10.573 1.00 61.72 670 ASP A C 1
ATOM 5113 O O . ASP A 1 670 ? 8.772 -2.543 11.490 1.00 61.72 670 ASP A O 1
ATOM 5117 N N . LEU A 1 671 ? 10.827 -2.515 10.562 1.00 64.75 671 LEU A N 1
ATOM 5118 C CA . LEU A 1 671 ? 11.525 -1.740 11.586 1.00 64.75 671 LEU A CA 1
ATOM 5119 C C . LEU A 1 671 ? 12.181 -0.470 11.000 1.00 64.75 671 LEU A C 1
ATOM 5121 O O . LEU A 1 671 ? 12.867 0.247 11.728 1.00 64.75 671 LEU A O 1
ATOM 5125 N N . SER A 1 672 ? 11.960 -0.157 9.714 1.00 59.75 672 SER A N 1
ATOM 5126 C CA . SER A 1 672 ? 12.573 0.968 8.985 1.00 59.75 672 SER A CA 1
ATOM 5127 C C . SER A 1 672 ? 12.382 2.337 9.654 1.00 59.75 672 SER A C 1
ATOM 5129 O O . SER A 1 672 ? 13.262 3.193 9.589 1.00 59.75 672 SER A O 1
ATOM 5131 N N . GLY A 1 673 ? 11.263 2.537 10.359 1.00 69.12 673 GLY A N 1
ATOM 5132 C CA . GLY A 1 673 ? 10.944 3.771 11.084 1.00 69.12 673 GLY A CA 1
ATOM 5133 C C . GLY A 1 673 ? 11.744 4.014 12.376 1.00 69.12 673 GLY A C 1
ATOM 5134 O O . GLY A 1 673 ? 11.481 5.011 13.063 1.00 69.12 673 GLY A O 1
ATOM 5135 N N . ALA A 1 674 ? 12.668 3.114 12.736 1.00 76.19 674 ALA A N 1
ATOM 5136 C CA . ALA A 1 674 ? 13.488 3.181 13.944 1.00 76.19 674 ALA A CA 1
ATOM 5137 C C . ALA A 1 674 ? 14.329 4.466 14.029 1.00 76.19 674 ALA A C 1
ATOM 5139 O O . ALA A 1 674 ? 15.075 4.814 13.115 1.00 76.19 674 ALA A O 1
ATOM 5140 N N . ARG A 1 675 ? 14.249 5.170 15.165 1.00 84.25 675 ARG A N 1
ATOM 5141 C CA . ARG A 1 675 ? 14.947 6.450 15.372 1.00 84.25 675 ARG A CA 1
ATOM 5142 C C . ARG A 1 675 ? 15.392 6.677 16.814 1.00 84.25 675 ARG A C 1
ATOM 5144 O O . ARG A 1 675 ? 14.734 6.241 17.755 1.00 84.25 675 ARG A O 1
ATOM 5151 N N . ARG A 1 676 ? 16.486 7.426 16.991 1.00 87.19 676 ARG A N 1
ATOM 5152 C CA . ARG A 1 676 ? 16.897 7.979 18.296 1.00 87.19 676 ARG A CA 1
ATOM 5153 C C . ARG A 1 676 ? 15.963 9.134 18.675 1.00 87.19 676 ARG A C 1
ATOM 5155 O O . ARG A 1 676 ? 15.560 9.892 17.795 1.00 87.19 676 ARG A O 1
ATOM 5162 N N . LEU A 1 677 ? 15.633 9.291 19.958 1.00 79.75 677 LEU A N 1
ATOM 5163 C CA . LEU A 1 677 ? 14.671 10.320 20.399 1.00 79.75 677 LEU A CA 1
ATOM 5164 C C . LEU A 1 677 ? 15.279 11.710 20.674 1.00 79.75 677 LEU A C 1
ATOM 5166 O O . LEU A 1 677 ? 14.557 12.699 20.585 1.00 79.75 677 LEU A O 1
ATOM 5170 N N . ASP A 1 678 ? 16.583 11.779 20.956 1.00 73.69 678 ASP A N 1
ATOM 5171 C CA . ASP A 1 678 ? 17.297 12.956 21.494 1.00 73.69 678 ASP A CA 1
ATOM 5172 C C . ASP A 1 678 ? 18.345 13.549 20.506 1.00 73.69 678 ASP A C 1
ATOM 5174 O O . ASP A 1 678 ? 19.389 14.058 20.915 1.00 73.69 678 ASP A O 1
ATOM 5178 N N . ALA A 1 679 ? 18.129 13.437 19.189 1.00 58.59 679 ALA A N 1
ATOM 5179 C CA . ALA A 1 679 ? 19.090 13.894 18.173 1.00 58.59 679 ALA A CA 1
ATOM 5180 C C . ALA A 1 679 ? 18.829 15.338 17.690 1.00 58.59 679 ALA A C 1
ATOM 5182 O O . ALA A 1 679 ? 17.719 15.662 17.271 1.00 58.59 679 ALA A O 1
ATOM 5183 N N . ASP A 1 680 ? 19.867 16.185 17.687 1.00 42.78 680 ASP A N 1
ATOM 5184 C CA . ASP A 1 680 ? 19.772 17.592 17.269 1.00 42.78 680 ASP A CA 1
ATOM 5185 C C . ASP A 1 680 ? 19.533 17.775 15.759 1.00 42.78 680 ASP A C 1
ATOM 5187 O O . ASP A 1 680 ? 20.245 17.236 14.906 1.00 42.78 680 ASP A O 1
ATOM 5191 N N . SER A 1 681 ? 18.581 18.647 15.420 1.00 36.19 681 SER A N 1
ATOM 5192 C CA . SER A 1 681 ? 18.055 18.875 14.063 1.00 36.19 681 SER A CA 1
ATOM 5193 C C . SER A 1 681 ? 18.987 19.632 13.099 1.00 36.19 681 SER A C 1
ATOM 5195 O O . SER A 1 681 ? 18.552 20.090 12.042 1.00 36.19 681 SER A O 1
ATOM 5197 N N . ARG A 1 682 ? 20.279 19.758 13.430 1.00 31.05 682 ARG A N 1
ATOM 5198 C CA . ARG A 1 682 ? 21.323 20.325 12.553 1.00 31.05 682 ARG A CA 1
ATOM 5199 C C . ARG A 1 682 ? 22.443 19.351 12.182 1.00 31.05 682 ARG A C 1
ATOM 5201 O O . ARG A 1 682 ? 23.287 19.711 11.368 1.00 31.05 682 ARG A O 1
ATOM 5208 N N . THR A 1 683 ? 22.408 18.114 12.677 1.00 30.22 683 THR A N 1
ATOM 5209 C CA . THR A 1 683 ? 23.327 17.037 12.253 1.00 30.22 683 THR A CA 1
ATOM 5210 C C . THR A 1 683 ? 22.647 16.123 11.224 1.00 30.22 683 THR A C 1
ATOM 5212 O O . THR A 1 683 ? 22.709 14.899 11.302 1.00 30.22 683 THR A O 1
ATOM 5215 N N . LEU A 1 684 ? 21.946 16.733 10.263 1.00 31.02 684 LEU A N 1
ATOM 5216 C CA . LEU A 1 684 ? 21.282 16.053 9.151 1.00 31.02 684 LEU A CA 1
ATOM 5217 C C . LEU A 1 684 ? 22.171 16.102 7.902 1.00 31.02 684 LEU A C 1
ATOM 5219 O O . LEU A 1 684 ? 22.722 17.146 7.560 1.00 31.02 684 LEU A O 1
ATOM 5223 N N . PHE A 1 685 ? 22.316 14.950 7.247 1.00 30.78 685 PHE A N 1
ATOM 5224 C CA . PHE A 1 685 ? 23.166 14.708 6.078 1.00 30.78 685 PHE A CA 1
ATOM 5225 C C . PHE A 1 685 ? 23.098 15.815 5.006 1.00 30.78 685 PHE A C 1
ATOM 5227 O O . PHE A 1 685 ? 22.124 15.856 4.260 1.00 30.78 685 PHE A O 1
ATOM 5234 N N . LEU A 1 686 ? 24.158 16.632 4.874 1.00 30.45 686 LEU A N 1
ATOM 5235 C CA . LEU A 1 686 ? 24.757 17.102 3.602 1.00 30.45 686 LEU A CA 1
ATOM 5236 C C . LEU A 1 686 ? 25.835 18.183 3.824 1.00 30.45 686 LEU A C 1
ATOM 5238 O O . LEU A 1 686 ? 25.530 19.318 4.179 1.00 30.45 686 LEU A O 1
ATOM 5242 N N . ALA A 1 687 ? 27.093 17.865 3.509 1.00 23.22 687 ALA A N 1
ATOM 5243 C CA . ALA A 1 687 ? 28.138 18.847 3.202 1.00 23.22 687 ALA A CA 1
ATOM 5244 C C . ALA A 1 687 ? 29.304 18.172 2.458 1.00 23.22 687 ALA A C 1
ATOM 5246 O O . ALA A 1 687 ? 29.724 17.102 2.895 1.00 23.22 687 ALA A O 1
ATOM 5247 N N . ARG A 1 688 ? 29.849 18.857 1.431 1.00 21.95 688 ARG A N 1
ATOM 5248 C CA . ARG A 1 688 ? 31.164 18.628 0.772 1.00 21.95 688 ARG A CA 1
ATOM 5249 C C . ARG A 1 688 ? 31.342 17.244 0.087 1.00 21.95 688 ARG A C 1
ATOM 5251 O O . ARG A 1 688 ? 30.814 16.248 0.565 1.00 21.95 688 ARG A O 1
ATOM 5258 N N . LEU A 1 689 ? 32.045 17.099 -1.043 1.00 27.70 689 LEU A N 1
ATOM 5259 C CA . LEU A 1 689 ? 32.897 18.009 -1.839 1.00 27.70 689 LEU A CA 1
ATOM 5260 C C . LEU A 1 689 ? 32.933 17.538 -3.315 1.00 27.70 689 LEU A C 1
ATOM 5262 O O . LEU A 1 689 ? 32.745 16.348 -3.568 1.00 27.70 689 LEU A O 1
ATOM 5266 N N . ASP A 1 690 ? 33.242 18.435 -4.254 1.00 30.56 690 ASP A N 1
ATOM 5267 C CA . ASP A 1 690 ? 33.728 18.081 -5.598 1.00 30.56 690 ASP A CA 1
ATOM 5268 C C . ASP A 1 690 ? 35.209 17.653 -5.546 1.00 30.56 690 ASP A C 1
ATOM 5270 O O . ASP A 1 690 ? 35.986 18.298 -4.846 1.00 30.56 690 ASP A O 1
ATOM 5274 N N . ASP A 1 691 ? 35.599 16.607 -6.291 1.00 28.30 691 ASP A N 1
ATOM 5275 C CA . ASP A 1 691 ? 36.914 16.473 -6.964 1.00 28.30 691 ASP A CA 1
ATOM 5276 C C . ASP A 1 691 ? 36.993 15.141 -7.750 1.00 28.30 691 ASP A C 1
ATOM 5278 O O . ASP A 1 691 ? 36.863 14.052 -7.183 1.00 28.30 691 ASP A O 1
ATOM 5282 N N . ASP A 1 692 ? 37.201 15.211 -9.071 1.00 36.31 692 ASP A N 1
ATOM 5283 C CA . ASP A 1 692 ? 36.749 14.154 -10.007 1.00 36.31 692 ASP A CA 1
ATOM 5284 C C . ASP A 1 692 ? 37.876 13.310 -10.658 1.00 36.31 692 ASP A C 1
ATOM 5286 O O . ASP A 1 692 ? 37.645 12.444 -11.499 1.00 36.31 692 ASP A O 1
ATOM 5290 N N . ALA A 1 693 ? 39.140 13.526 -10.276 1.00 29.02 693 ALA A N 1
ATOM 5291 C CA . ALA A 1 693 ? 40.294 12.939 -10.980 1.00 29.02 693 ALA A CA 1
ATOM 5292 C C . ALA A 1 693 ? 40.686 11.504 -10.549 1.00 29.02 693 ALA A C 1
ATOM 5294 O O . ALA A 1 693 ? 41.435 10.823 -11.252 1.00 29.02 693 ALA A O 1
ATOM 5295 N N . GLY A 1 694 ? 40.246 11.040 -9.373 1.00 32.47 694 GLY A N 1
ATOM 5296 C CA . GLY A 1 694 ? 40.801 9.831 -8.740 1.00 32.47 694 GLY A CA 1
ATOM 5297 C C . GLY A 1 694 ? 40.096 8.504 -9.055 1.00 32.47 694 GLY A C 1
ATOM 5298 O O . GLY A 1 694 ? 40.730 7.446 -8.997 1.00 32.47 694 GLY A O 1
ATOM 5299 N N . ARG A 1 695 ? 38.788 8.528 -9.353 1.00 39.41 695 ARG A N 1
ATOM 5300 C CA . ARG A 1 695 ? 37.932 7.324 -9.278 1.00 39.41 695 ARG A CA 1
ATOM 5301 C C . ARG A 1 695 ? 38.030 6.422 -10.514 1.00 39.41 695 ARG A C 1
ATOM 5303 O O . ARG A 1 695 ? 38.140 5.204 -10.373 1.00 39.41 695 ARG A O 1
ATOM 5310 N N . GLU A 1 696 ? 38.091 6.995 -11.720 1.00 35.06 696 GLU A N 1
ATOM 5311 C CA . GLU A 1 696 ? 38.048 6.223 -12.978 1.00 35.06 696 GLU A CA 1
ATOM 5312 C C . GLU A 1 696 ? 39.229 5.237 -13.144 1.00 35.06 696 GLU A C 1
ATOM 5314 O O . GLU A 1 696 ? 39.106 4.179 -13.770 1.00 35.06 696 GLU A O 1
ATOM 5319 N N . ILE A 1 697 ? 40.383 5.553 -12.547 1.00 37.84 697 ILE A N 1
ATOM 5320 C CA . ILE A 1 697 ? 41.642 4.812 -12.723 1.00 37.84 697 ILE A CA 1
ATOM 5321 C C . ILE A 1 697 ? 41.586 3.406 -12.102 1.00 37.84 697 ILE A C 1
ATOM 5323 O O . ILE A 1 697 ? 42.206 2.483 -12.635 1.00 37.84 697 ILE A O 1
ATOM 5327 N N . ARG A 1 698 ? 40.864 3.214 -10.987 1.00 46.28 698 ARG A N 1
ATOM 5328 C CA . ARG A 1 698 ? 40.823 1.920 -10.278 1.00 46.28 698 ARG A CA 1
ATOM 5329 C C . ARG A 1 698 ? 39.989 0.893 -11.041 1.00 46.28 698 ARG A C 1
ATOM 5331 O O . ARG A 1 698 ? 40.512 -0.160 -11.402 1.00 46.28 698 ARG A O 1
ATOM 5338 N N . LEU A 1 699 ? 38.747 1.241 -11.384 1.00 43.16 699 LEU A N 1
ATOM 5339 C CA . LEU A 1 699 ? 37.849 0.351 -12.123 1.00 43.16 699 LEU A CA 1
ATOM 5340 C C . LEU A 1 699 ? 38.417 -0.017 -13.505 1.00 43.16 699 LEU A C 1
ATOM 5342 O O . LEU A 1 699 ? 38.363 -1.183 -13.896 1.00 43.16 699 LEU A O 1
ATOM 5346 N N . ARG A 1 700 ? 39.055 0.927 -14.220 1.00 43.62 700 ARG A N 1
ATOM 5347 C CA . ARG A 1 700 ? 39.739 0.625 -15.494 1.00 43.62 700 ARG A CA 1
ATOM 5348 C C . ARG A 1 700 ? 40.789 -0.485 -15.369 1.00 43.62 700 ARG A C 1
ATOM 5350 O O . ARG A 1 700 ? 40.886 -1.300 -16.280 1.00 43.62 700 ARG A O 1
ATOM 5357 N N . ARG A 1 701 ? 41.541 -0.573 -14.262 1.00 50.16 701 ARG A N 1
ATOM 5358 C CA . ARG A 1 701 ? 42.574 -1.616 -14.081 1.00 50.16 701 ARG A CA 1
ATOM 5359 C C . ARG A 1 701 ? 41.981 -3.021 -13.953 1.00 50.16 701 ARG A C 1
ATOM 5361 O O . ARG A 1 701 ? 42.497 -3.926 -14.600 1.00 50.16 701 ARG A O 1
ATOM 5368 N N . LEU A 1 702 ? 40.892 -3.184 -13.197 1.00 49.94 702 LEU A N 1
ATOM 5369 C CA . LEU A 1 702 ? 40.150 -4.452 -13.087 1.00 49.94 702 LEU A CA 1
ATOM 5370 C C . LEU A 1 702 ? 39.547 -4.876 -14.436 1.00 49.94 702 LEU A C 1
ATOM 5372 O O . LEU A 1 702 ? 39.660 -6.026 -14.857 1.00 49.94 702 LEU A O 1
ATOM 5376 N N . LEU A 1 703 ? 38.963 -3.925 -15.166 1.00 49.56 703 LEU A N 1
ATOM 5377 C CA . LEU A 1 703 ? 38.389 -4.192 -16.485 1.00 49.56 703 LEU A CA 1
ATOM 5378 C C . LEU A 1 703 ? 39.461 -4.528 -17.539 1.00 49.56 703 LEU A C 1
ATOM 5380 O O . LEU A 1 703 ? 39.236 -5.366 -18.413 1.00 49.56 703 LEU A O 1
ATOM 5384 N N . GLU A 1 704 ? 40.647 -3.923 -17.452 1.00 54.56 704 GLU A N 1
ATOM 5385 C CA . GLU A 1 704 ? 41.774 -4.265 -18.320 1.00 54.56 704 GLU A CA 1
ATOM 5386 C C . GLU A 1 704 ? 42.465 -5.583 -17.943 1.00 54.56 704 GLU A C 1
ATOM 5388 O O . GLU A 1 704 ? 42.898 -6.290 -18.852 1.00 54.56 704 GLU A O 1
ATOM 5393 N N . SER A 1 705 ? 42.571 -5.958 -16.661 1.00 56.06 705 SER A N 1
ATOM 5394 C CA . SER A 1 705 ? 43.174 -7.243 -16.262 1.00 56.06 705 SER A CA 1
ATOM 5395 C C . SER A 1 705 ? 42.337 -8.429 -16.737 1.00 56.06 705 SER A C 1
ATOM 5397 O O . SER A 1 705 ? 42.897 -9.376 -17.293 1.00 56.06 705 SER A O 1
ATOM 5399 N N . MET A 1 706 ? 41.008 -8.336 -16.598 1.00 54.03 706 MET A N 1
ATOM 5400 C CA . MET A 1 706 ? 40.047 -9.296 -17.145 1.00 54.03 706 MET A CA 1
ATOM 5401 C C . MET A 1 706 ? 40.252 -9.482 -18.652 1.00 54.03 706 MET A C 1
ATOM 5403 O O . MET A 1 706 ? 40.537 -10.590 -19.107 1.00 54.03 706 MET A O 1
ATOM 5407 N N . ARG A 1 707 ? 40.203 -8.380 -19.412 1.00 57.72 707 ARG A N 1
ATOM 5408 C CA . ARG A 1 707 ? 40.336 -8.381 -20.876 1.00 57.72 707 ARG A CA 1
ATOM 5409 C C . ARG A 1 707 ? 41.701 -8.877 -21.370 1.00 57.72 707 ARG A C 1
ATOM 5411 O O . ARG A 1 707 ? 41.769 -9.582 -22.368 1.00 57.72 707 ARG A O 1
ATOM 5418 N N . ARG A 1 708 ? 42.806 -8.503 -20.711 1.00 55.78 708 ARG A N 1
ATOM 5419 C CA . ARG A 1 708 ? 44.176 -8.819 -21.177 1.00 55.78 708 ARG A CA 1
ATOM 5420 C C . ARG A 1 708 ? 44.532 -10.312 -21.105 1.00 55.78 708 ARG A C 1
ATOM 5422 O O . ARG A 1 708 ? 45.520 -10.693 -21.732 1.00 55.78 708 ARG A O 1
ATOM 5429 N N . ARG A 1 709 ? 43.782 -11.127 -20.349 1.00 54.53 709 ARG A N 1
ATOM 5430 C CA . ARG A 1 709 ? 43.950 -12.592 -20.284 1.00 54.53 709 ARG A CA 1
ATOM 5431 C C . ARG A 1 709 ? 43.014 -13.301 -21.271 1.00 54.53 709 ARG A C 1
ATOM 5433 O O . ARG A 1 709 ? 43.504 -13.959 -22.182 1.00 54.53 709 ARG A O 1
ATOM 5440 N N . SER A 1 710 ? 41.703 -13.060 -21.176 1.00 53.41 710 SER A N 1
ATOM 5441 C CA . SER A 1 710 ? 40.676 -13.727 -22.001 1.00 53.41 710 SER A CA 1
ATOM 5442 C C . SER A 1 710 ? 40.876 -13.584 -23.514 1.00 53.41 710 SER A C 1
ATOM 5444 O O . SER A 1 710 ? 40.565 -14.505 -24.260 1.00 53.41 710 SER A O 1
ATOM 5446 N N . THR A 1 711 ? 41.419 -12.463 -24.004 1.00 51.78 711 THR A N 1
ATOM 5447 C CA . THR A 1 711 ? 41.635 -12.255 -25.451 1.00 51.78 711 THR A CA 1
ATOM 5448 C C . THR A 1 711 ? 42.983 -12.784 -25.967 1.00 51.78 711 THR A C 1
ATOM 5450 O O . THR A 1 711 ? 43.444 -12.334 -27.017 1.00 51.78 711 THR A O 1
ATOM 5453 N N . ARG A 1 712 ? 43.669 -13.664 -25.223 1.00 50.97 712 ARG A N 1
ATOM 5454 C CA . ARG A 1 712 ? 44.959 -14.277 -25.616 1.00 50.97 712 ARG A CA 1
ATOM 5455 C C . ARG A 1 712 ? 44.935 -15.805 -25.677 1.00 50.97 712 ARG A C 1
ATOM 5457 O O . ARG A 1 712 ? 45.930 -16.406 -26.065 1.00 50.97 712 ARG A O 1
ATOM 5464 N N . GLU A 1 713 ? 43.836 -16.425 -25.273 1.00 57.72 713 GLU A N 1
ATOM 5465 C CA . GLU A 1 713 ? 43.727 -17.868 -25.062 1.00 57.72 713 GLU A CA 1
ATOM 5466 C C . GLU A 1 713 ? 42.494 -18.379 -25.818 1.00 57.72 713 GLU A C 1
ATOM 5468 O O . GLU A 1 713 ? 41.459 -17.712 -25.864 1.00 57.72 713 GLU A O 1
ATOM 5473 N N . ARG A 1 714 ? 42.612 -19.528 -26.495 1.00 63.03 714 ARG A N 1
ATOM 5474 C CA . ARG A 1 714 ? 41.515 -20.079 -27.302 1.00 63.03 714 ARG A CA 1
ATOM 5475 C C . ARG A 1 714 ? 40.652 -20.998 -26.442 1.00 63.03 714 ARG A C 1
ATOM 5477 O O . ARG A 1 714 ? 41.068 -22.109 -26.134 1.00 63.03 714 ARG A O 1
ATOM 5484 N N . HIS A 1 715 ? 39.447 -20.549 -26.109 1.00 70.69 715 HIS A N 1
ATOM 5485 C CA . HIS A 1 715 ? 38.458 -21.344 -25.378 1.00 70.69 715 HIS A CA 1
ATOM 5486 C C . HIS A 1 715 ? 37.394 -21.919 -26.330 1.00 70.69 715 HIS A C 1
ATOM 5488 O O . HIS A 1 715 ? 37.065 -21.290 -27.338 1.00 70.69 715 HIS A O 1
ATOM 5494 N N . GLN A 1 716 ? 36.850 -23.098 -26.015 1.00 79.81 716 GLN A N 1
ATOM 5495 C CA . GLN A 1 716 ? 35.731 -23.707 -26.750 1.00 79.81 716 GLN A CA 1
ATOM 5496 C C . GLN A 1 716 ? 34.383 -23.084 -26.350 1.00 79.81 716 GLN A C 1
ATOM 5498 O O . GLN A 1 716 ? 33.546 -22.815 -27.207 1.00 79.81 716 GLN A O 1
ATOM 5503 N N . GLY A 1 717 ? 34.220 -22.793 -25.059 1.00 89.56 717 GLY A N 1
ATOM 5504 C CA . GLY A 1 717 ? 33.048 -22.152 -24.472 1.00 89.56 717 GLY A CA 1
ATOM 5505 C C . GLY A 1 717 ? 33.305 -21.772 -23.012 1.00 89.56 717 GLY A C 1
ATOM 5506 O O . GLY A 1 717 ? 34.417 -21.939 -22.499 1.00 89.56 717 GLY A O 1
ATOM 5507 N N . VAL A 1 718 ? 32.275 -21.267 -22.339 1.00 94.88 718 VAL A N 1
ATOM 5508 C CA . VAL A 1 718 ? 32.289 -20.894 -20.918 1.00 94.88 718 VAL A CA 1
ATOM 5509 C C . VAL A 1 718 ? 31.282 -21.748 -20.148 1.00 94.88 718 VAL A C 1
ATOM 5511 O O . VAL A 1 718 ? 30.152 -21.933 -20.590 1.00 94.88 718 VAL A O 1
ATOM 5514 N N . ILE A 1 719 ? 31.675 -22.237 -18.974 1.00 97.38 719 ILE A N 1
ATOM 5515 C CA . ILE A 1 719 ? 30.791 -22.941 -18.036 1.00 97.38 719 ILE A CA 1
ATOM 5516 C C . ILE A 1 719 ? 30.765 -22.130 -16.747 1.00 97.38 719 ILE A C 1
ATOM 5518 O O . ILE A 1 719 ? 31.814 -21.875 -16.156 1.00 97.38 719 ILE A O 1
ATOM 5522 N N . MET A 1 720 ? 29.582 -21.692 -16.330 1.00 96.50 720 MET A N 1
ATOM 5523 C CA . MET A 1 720 ? 29.436 -20.633 -15.338 1.00 96.50 720 MET A CA 1
ATOM 5524 C C . MET A 1 720 ? 28.506 -21.038 -14.194 1.00 96.50 720 MET A C 1
ATOM 5526 O O . MET A 1 720 ? 27.391 -21.490 -14.440 1.00 96.50 720 MET A O 1
ATOM 5530 N N . MET A 1 721 ? 28.939 -20.829 -12.951 1.00 97.19 721 MET A N 1
ATOM 5531 C CA . MET A 1 721 ? 28.060 -20.858 -11.778 1.00 97.19 721 MET A CA 1
ATOM 5532 C C . MET A 1 721 ? 27.945 -19.444 -11.210 1.00 97.19 721 MET A C 1
ATOM 5534 O O . MET A 1 721 ? 28.932 -18.890 -10.718 1.00 97.19 721 MET A O 1
ATOM 5538 N N . GLY A 1 722 ? 26.747 -18.873 -11.318 1.00 87.19 722 GLY A N 1
ATOM 5539 C CA . GLY A 1 722 ? 26.433 -17.529 -10.839 1.00 87.19 722 GLY A CA 1
ATOM 5540 C C . GLY A 1 722 ? 25.803 -17.511 -9.454 1.00 87.19 722 GLY A C 1
ATOM 5541 O O . GLY A 1 722 ? 25.200 -18.498 -9.034 1.00 87.19 722 GLY A O 1
ATOM 5542 N N . ALA A 1 723 ? 25.937 -16.380 -8.764 1.00 77.88 723 ALA A N 1
ATOM 5543 C CA . ALA A 1 723 ? 25.169 -16.093 -7.556 1.00 77.88 723 ALA A CA 1
ATOM 5544 C C . ALA A 1 723 ? 23.677 -15.910 -7.906 1.00 77.88 723 ALA A C 1
ATOM 5546 O O . ALA A 1 723 ? 23.304 -15.807 -9.076 1.00 77.88 723 ALA A O 1
ATOM 5547 N N . HIS A 1 724 ? 22.807 -15.863 -6.896 1.00 84.75 724 HIS A N 1
ATOM 5548 C CA . HIS A 1 724 ? 21.365 -15.616 -7.059 1.00 84.75 724 HIS A CA 1
ATOM 5549 C C . HIS A 1 724 ? 20.553 -16.622 -7.909 1.00 84.75 724 HIS A C 1
ATOM 5551 O O . HIS A 1 724 ? 19.365 -16.382 -8.135 1.00 84.75 724 HIS A O 1
ATOM 5557 N N . TRP A 1 725 ? 21.131 -17.732 -8.385 1.00 92.56 725 TRP A N 1
ATOM 5558 C CA . TRP A 1 725 ? 20.361 -18.838 -8.965 1.00 92.56 725 TRP A CA 1
ATOM 5559 C C . TRP A 1 725 ? 20.694 -20.167 -8.295 1.00 92.56 725 TRP A C 1
ATOM 5561 O O . TRP A 1 725 ? 21.610 -20.883 -8.699 1.00 92.56 725 TRP A O 1
ATOM 5571 N N . ASP A 1 726 ? 19.903 -20.514 -7.287 1.00 86.12 726 ASP A N 1
ATOM 5572 C CA . ASP A 1 726 ? 19.911 -21.814 -6.628 1.00 86.12 726 ASP A CA 1
ATOM 5573 C C . ASP A 1 726 ? 18.633 -22.629 -6.910 1.00 86.12 726 ASP A C 1
ATOM 5575 O O . ASP A 1 726 ? 17.693 -22.180 -7.570 1.00 86.12 726 ASP A O 1
ATOM 5579 N N . CYS A 1 727 ? 18.632 -23.880 -6.451 1.00 83.12 727 CYS A N 1
ATOM 5580 C CA . CYS A 1 727 ? 17.496 -24.795 -6.504 1.00 83.12 727 CYS A CA 1
ATOM 5581 C C . CYS A 1 727 ? 17.271 -25.455 -5.140 1.00 83.12 727 CYS A C 1
ATOM 5583 O O . CYS A 1 727 ? 18.214 -25.951 -4.514 1.00 83.12 727 CYS A O 1
ATOM 5585 N N . THR A 1 728 ? 16.014 -25.505 -4.699 1.00 77.44 728 THR A N 1
ATOM 5586 C CA . THR A 1 728 ? 15.612 -26.081 -3.408 1.00 77.44 728 THR A CA 1
ATOM 5587 C C . THR A 1 728 ? 15.584 -27.615 -3.415 1.00 77.44 728 THR A C 1
ATOM 5589 O O . THR A 1 728 ? 15.506 -28.267 -4.459 1.00 77.44 728 THR A O 1
ATOM 5592 N N . GLY A 1 729 ? 15.667 -28.211 -2.219 1.00 75.88 729 GLY A N 1
ATOM 5593 C CA . GLY A 1 729 ? 15.811 -29.660 -2.040 1.00 75.88 729 GLY A CA 1
ATOM 5594 C C . GLY A 1 729 ? 17.216 -30.159 -2.395 1.00 75.88 729 GLY A C 1
ATOM 5595 O O . GLY A 1 729 ? 18.197 -29.430 -2.267 1.00 75.88 729 GLY A O 1
ATOM 5596 N N . ASP A 1 730 ? 17.328 -31.411 -2.842 1.00 82.31 730 ASP A N 1
ATOM 5597 C CA . ASP A 1 730 ? 18.559 -31.964 -3.425 1.00 82.31 730 ASP A CA 1
ATOM 5598 C C . ASP A 1 730 ? 18.456 -31.899 -4.956 1.00 82.31 730 ASP A C 1
ATOM 5600 O O . ASP A 1 730 ? 18.118 -32.888 -5.605 1.00 82.31 730 ASP A O 1
ATOM 5604 N N . ARG A 1 731 ? 18.600 -30.696 -5.527 1.00 90.25 731 ARG A N 1
ATOM 5605 C CA . ARG A 1 731 ? 18.440 -30.413 -6.965 1.00 90.25 731 ARG A CA 1
ATOM 5606 C C . ARG A 1 731 ? 19.397 -29.315 -7.423 1.00 90.25 731 ARG A C 1
ATOM 5608 O O . ARG A 1 731 ? 19.690 -28.392 -6.665 1.00 90.25 731 ARG A O 1
ATOM 5615 N N . ILE A 1 732 ? 19.807 -29.404 -8.683 1.00 94.81 732 ILE A N 1
ATOM 5616 C CA . ILE A 1 732 ? 20.415 -28.320 -9.468 1.00 94.81 732 ILE A CA 1
ATOM 5617 C C . ILE A 1 732 ? 19.767 -28.253 -10.857 1.00 94.81 732 ILE A C 1
ATOM 5619 O O . ILE A 1 732 ? 19.064 -29.176 -11.277 1.00 94.81 732 ILE A O 1
ATOM 5623 N N . GLU A 1 733 ? 20.004 -27.172 -11.585 1.00 97.62 733 GLU A N 1
ATOM 5624 C CA . GLU A 1 733 ? 19.544 -26.986 -12.959 1.00 97.62 733 GLU A CA 1
ATOM 5625 C C . GLU A 1 733 ? 20.648 -26.447 -13.870 1.00 97.62 733 GLU A C 1
ATOM 5627 O O . GLU A 1 733 ? 21.627 -25.856 -13.418 1.00 97.62 733 GLU A O 1
ATOM 5632 N N . VAL A 1 734 ? 20.481 -26.652 -15.175 1.00 98.06 734 VAL A N 1
ATOM 5633 C CA . VAL A 1 734 ? 21.342 -26.079 -16.216 1.00 98.06 734 VAL A CA 1
ATOM 5634 C C . VAL A 1 734 ? 20.477 -25.280 -17.189 1.00 98.06 734 VAL A C 1
ATOM 5636 O O . VAL A 1 734 ? 19.391 -25.719 -17.575 1.00 98.06 734 VAL A O 1
ATOM 5639 N N . ALA A 1 735 ? 20.930 -24.083 -17.554 1.00 97.31 735 ALA A N 1
ATOM 5640 C CA . ALA A 1 735 ? 20.168 -23.156 -18.382 1.00 97.31 735 ALA A CA 1
ATOM 5641 C C . ALA A 1 735 ? 20.151 -23.614 -19.850 1.00 97.31 735 ALA A C 1
ATOM 5643 O O . ALA A 1 735 ? 21.186 -23.628 -20.514 1.00 97.31 735 ALA A O 1
ATOM 5644 N N . THR A 1 736 ? 18.964 -23.939 -20.365 1.00 96.75 736 THR A N 1
ATOM 5645 C CA . THR A 1 736 ? 18.735 -24.415 -21.745 1.00 96.75 736 THR A CA 1
ATOM 5646 C C . THR A 1 736 ? 17.829 -23.479 -22.555 1.00 96.75 736 THR A C 1
ATOM 5648 O O . THR A 1 736 ? 17.278 -23.855 -23.588 1.00 96.75 736 THR A O 1
ATOM 5651 N N . ASN A 1 737 ? 17.664 -22.233 -22.102 1.00 95.88 737 ASN A N 1
ATOM 5652 C CA . ASN A 1 737 ? 16.969 -21.185 -22.847 1.00 95.88 737 ASN A CA 1
ATOM 5653 C C . ASN A 1 737 ? 17.792 -20.799 -24.102 1.00 95.88 737 ASN A C 1
ATOM 5655 O O . ASN A 1 737 ? 18.939 -20.368 -23.951 1.00 95.88 737 ASN A O 1
ATOM 5659 N N . PRO A 1 738 ? 17.257 -20.925 -25.335 1.00 93.50 738 PRO A N 1
ATOM 5660 C CA . PRO A 1 738 ? 17.993 -20.642 -26.573 1.00 93.50 738 PRO A CA 1
ATOM 5661 C C . PRO A 1 738 ? 18.168 -19.144 -26.868 1.00 93.50 738 PRO A C 1
ATOM 5663 O O . PRO A 1 738 ? 18.926 -18.775 -27.766 1.00 93.50 738 PRO A O 1
ATOM 5666 N N . SER A 1 739 ? 17.428 -18.260 -26.196 1.00 92.25 739 SER A N 1
ATOM 5667 C CA . SER A 1 739 ? 17.485 -16.808 -26.414 1.00 92.25 739 SER A CA 1
ATOM 5668 C C . SER A 1 739 ? 17.083 -16.054 -25.141 1.00 92.25 739 SER A C 1
ATOM 5670 O O . SER A 1 739 ? 16.049 -15.386 -25.127 1.00 92.25 739 SER A O 1
ATOM 5672 N N . PRO A 1 740 ? 17.890 -16.166 -24.070 1.00 92.94 740 PRO A N 1
ATOM 5673 C CA . PRO A 1 740 ? 17.596 -15.552 -22.788 1.00 92.94 740 PRO A CA 1
ATOM 5674 C C . PRO A 1 740 ? 17.630 -14.029 -22.885 1.00 92.94 740 PRO A C 1
ATOM 5676 O O . PRO A 1 740 ? 18.515 -13.433 -23.515 1.00 92.94 740 PRO A O 1
ATOM 5679 N N . GLY A 1 741 ? 16.682 -13.392 -22.207 1.00 90.44 741 GLY A N 1
ATOM 5680 C CA . GLY A 1 741 ? 16.789 -11.993 -21.836 1.00 90.44 741 GLY A CA 1
ATOM 5681 C C . GLY A 1 741 ? 17.778 -11.791 -20.686 1.00 90.44 741 GLY A C 1
ATOM 5682 O O . GLY A 1 741 ? 18.675 -12.597 -20.429 1.00 90.44 741 GLY A O 1
ATOM 5683 N N . LYS A 1 742 ? 17.653 -10.641 -20.025 1.00 88.56 742 LYS A N 1
ATOM 5684 C CA . LYS A 1 742 ? 18.571 -10.174 -18.980 1.00 88.56 742 LYS A CA 1
ATOM 5685 C C . LYS A 1 742 ? 17.763 -9.701 -17.783 1.00 88.56 742 LYS A C 1
ATOM 5687 O O . LYS A 1 742 ? 16.903 -8.843 -17.961 1.00 88.56 742 LYS A O 1
ATOM 5692 N N . SER A 1 743 ? 18.082 -10.206 -16.595 1.00 81.00 743 SER A N 1
ATOM 5693 C CA . SER A 1 743 ? 17.532 -9.738 -15.319 1.00 81.00 743 SER A CA 1
ATOM 5694 C C . SER A 1 743 ? 18.495 -8.721 -14.677 1.00 81.00 743 SER A C 1
ATOM 5696 O O . SER A 1 743 ? 19.571 -9.120 -14.212 1.00 81.00 743 SER A O 1
ATOM 5698 N N . PRO A 1 744 ? 18.187 -7.406 -14.709 1.00 69.25 744 PRO A N 1
ATOM 5699 C CA . PRO A 1 744 ? 19.119 -6.359 -14.306 1.00 69.25 744 PRO A CA 1
ATOM 5700 C C . PRO A 1 744 ? 18.999 -5.969 -12.830 1.00 69.25 744 PRO A C 1
ATOM 5702 O O . PRO A 1 744 ? 17.922 -6.008 -12.241 1.00 69.25 744 PRO A O 1
ATOM 5705 N N . VAL A 1 745 ? 20.100 -5.469 -12.261 1.00 58.31 745 VAL A N 1
ATOM 5706 C CA . VAL A 1 745 ? 20.067 -4.732 -10.987 1.00 58.31 745 VAL A CA 1
ATOM 5707 C C . VAL A 1 745 ? 19.380 -3.381 -11.188 1.00 58.31 745 VAL A C 1
ATOM 5709 O O . VAL A 1 745 ? 19.537 -2.736 -12.233 1.00 58.31 745 VAL A O 1
ATOM 5712 N N . ALA A 1 746 ? 18.691 -2.908 -10.149 1.00 46.66 746 ALA A N 1
ATOM 5713 C CA . ALA A 1 746 ? 18.285 -1.513 -10.034 1.00 46.66 746 ALA A CA 1
ATOM 5714 C C . ALA A 1 746 ? 19.469 -0.548 -10.267 1.00 46.66 746 ALA A C 1
ATOM 5716 O O . ALA A 1 746 ? 20.633 -0.878 -10.045 1.00 46.66 746 ALA A O 1
ATOM 5717 N N . TYR A 1 747 ? 19.163 0.667 -10.725 1.00 48.72 747 TYR A N 1
ATOM 5718 C CA . TYR A 1 747 ? 20.116 1.765 -10.970 1.00 48.72 747 TYR A CA 1
ATOM 5719 C C . TYR A 1 747 ? 21.177 1.546 -12.077 1.00 48.72 747 TYR A C 1
ATOM 5721 O O . TYR A 1 747 ? 21.815 2.516 -12.493 1.00 48.72 747 TYR A O 1
ATOM 5729 N N . VAL A 1 748 ? 21.332 0.346 -12.654 1.00 53.78 748 VAL A N 1
ATOM 5730 C CA . VAL A 1 748 ? 22.249 0.117 -13.790 1.00 53.78 748 VAL A CA 1
ATOM 5731 C C . VAL A 1 748 ? 21.601 0.543 -15.113 1.00 53.78 748 VAL A C 1
ATOM 5733 O O . VAL A 1 748 ? 20.661 -0.085 -15.603 1.00 53.78 748 VAL A O 1
ATOM 5736 N N . HIS A 1 749 ? 22.136 1.598 -15.738 1.00 61.84 749 HIS A N 1
ATOM 5737 C CA . HIS A 1 749 ? 21.577 2.156 -16.974 1.00 61.84 749 HIS A CA 1
ATOM 5738 C C . HIS A 1 749 ? 21.561 1.137 -18.145 1.00 61.84 749 HIS A C 1
ATOM 5740 O O . HIS A 1 749 ? 22.622 0.592 -18.476 1.00 61.84 749 HIS A O 1
ATOM 5746 N N . PRO A 1 750 ? 20.424 0.924 -18.847 1.00 70.06 750 PRO A N 1
ATOM 5747 C CA . PRO A 1 750 ? 20.271 -0.155 -19.833 1.00 70.06 750 PRO A CA 1
ATOM 5748 C C . PRO A 1 750 ? 21.309 -0.189 -20.964 1.00 70.06 750 PRO A C 1
ATOM 5750 O O . PRO A 1 750 ? 21.720 -1.267 -21.399 1.00 70.06 750 PRO A O 1
ATOM 5753 N N . SER A 1 751 ? 21.815 0.969 -21.408 1.00 73.38 751 SER A N 1
ATOM 5754 C CA . SER A 1 751 ? 22.842 1.033 -22.465 1.00 73.38 751 SER A CA 1
ATOM 5755 C C . SER A 1 751 ? 24.168 0.342 -22.111 1.00 73.38 751 SER A C 1
ATOM 5757 O O . SER A 1 751 ? 24.985 0.117 -23.002 1.00 73.38 751 SER A O 1
ATOM 5759 N N . LYS A 1 752 ? 24.395 -0.020 -20.839 1.00 63.97 752 LYS A N 1
ATOM 5760 C CA . LYS A 1 752 ? 25.574 -0.784 -20.403 1.00 63.97 752 LYS A CA 1
ATOM 5761 C C . LYS A 1 752 ? 25.493 -2.281 -20.740 1.00 63.97 752 LYS A C 1
ATOM 5763 O O . LYS A 1 752 ? 26.536 -2.926 -20.731 1.00 63.97 752 LYS A O 1
ATOM 5768 N N . TYR A 1 753 ? 24.302 -2.830 -21.017 1.00 78.88 753 TYR A N 1
ATOM 5769 C CA . TYR A 1 753 ? 24.113 -4.279 -21.213 1.00 78.88 753 TYR A CA 1
ATOM 5770 C C . TYR A 1 753 ? 23.097 -4.697 -22.289 1.00 78.88 753 TYR A C 1
ATOM 5772 O O . TYR A 1 753 ? 23.225 -5.800 -22.819 1.00 78.88 753 TYR A O 1
ATOM 5780 N N . VAL A 1 754 ? 22.108 -3.867 -22.647 1.00 82.38 754 VAL A N 1
ATOM 5781 C CA . VAL A 1 754 ? 21.044 -4.246 -23.605 1.00 82.38 754 VAL A CA 1
ATOM 5782 C C . VAL A 1 754 ? 21.619 -4.707 -24.947 1.00 82.38 754 VAL A C 1
ATOM 5784 O O . VAL A 1 754 ? 21.254 -5.777 -25.429 1.00 82.38 754 VAL A O 1
ATOM 5787 N N . ASN A 1 755 ? 22.579 -3.955 -25.493 1.00 86.69 755 ASN A N 1
ATOM 5788 C CA . ASN A 1 755 ? 23.161 -4.195 -26.819 1.00 86.69 755 ASN A CA 1
ATOM 5789 C C . ASN A 1 755 ? 24.076 -5.435 -26.896 1.00 86.69 755 ASN A C 1
ATOM 5791 O O . ASN A 1 755 ? 24.516 -5.796 -27.985 1.00 86.69 755 ASN A O 1
ATOM 5795 N N . TYR A 1 756 ? 24.394 -6.080 -25.771 1.00 87.56 756 TYR A N 1
ATOM 5796 C CA . TYR A 1 756 ? 25.255 -7.260 -25.758 1.00 87.56 756 TYR A CA 1
ATOM 5797 C C . TYR A 1 756 ? 24.433 -8.526 -26.023 1.00 87.56 756 TYR A C 1
ATOM 5799 O O . TYR A 1 756 ? 23.605 -8.926 -25.198 1.00 87.56 756 TYR A O 1
ATOM 5807 N N . LYS A 1 757 ? 24.635 -9.162 -27.180 1.00 93.25 757 LYS A N 1
ATOM 5808 C CA . LYS A 1 757 ? 23.942 -10.408 -27.530 1.00 93.25 757 LYS A CA 1
ATOM 5809 C C . LYS A 1 757 ? 24.489 -11.568 -26.691 1.00 93.25 757 LYS A C 1
ATOM 5811 O O . LYS A 1 757 ? 25.689 -11.822 -26.716 1.00 93.25 757 LYS A O 1
ATOM 5816 N N . LEU A 1 758 ? 23.600 -12.263 -25.981 1.00 94.62 758 LEU A N 1
ATOM 5817 C CA . LEU A 1 758 ? 23.913 -13.490 -25.242 1.00 94.62 758 LEU A CA 1
ATOM 5818 C C . LEU A 1 758 ? 23.929 -14.694 -26.194 1.00 94.62 758 LEU A C 1
ATOM 5820 O O . LEU A 1 758 ? 23.239 -14.682 -27.217 1.00 94.62 758 LEU A O 1
ATOM 5824 N N . VAL A 1 759 ? 24.726 -15.713 -25.867 1.00 95.56 759 VAL A N 1
ATOM 5825 C CA . VAL A 1 759 ? 24.877 -16.938 -26.667 1.00 95.56 759 VAL A CA 1
ATOM 5826 C C . VAL A 1 759 ? 24.882 -18.145 -25.729 1.00 95.56 759 VAL A C 1
ATOM 5828 O O . VAL A 1 759 ? 25.911 -18.482 -25.145 1.00 95.56 759 VAL A O 1
ATOM 5831 N N . SER A 1 760 ? 23.721 -18.783 -25.577 1.00 95.56 760 SER A N 1
ATOM 5832 C CA . SER A 1 760 ? 23.590 -20.045 -24.844 1.00 95.56 760 SER A CA 1
ATOM 5833 C C . SER A 1 760 ? 24.256 -21.185 -25.610 1.00 95.56 760 SER A C 1
ATOM 5835 O O . SER A 1 760 ? 23.992 -21.366 -26.799 1.00 95.56 760 SER A O 1
ATOM 5837 N N . ASP A 1 761 ? 25.077 -21.975 -24.925 1.00 96.44 761 ASP A N 1
ATOM 5838 C CA . ASP A 1 761 ? 25.624 -23.228 -25.446 1.00 96.44 761 ASP A CA 1
ATOM 5839 C C . ASP A 1 761 ? 24.739 -24.398 -24.995 1.00 96.44 761 ASP A C 1
ATOM 5841 O O . ASP A 1 761 ? 24.836 -24.867 -23.858 1.00 96.44 761 ASP A O 1
ATOM 5845 N N . LEU A 1 762 ? 23.820 -24.809 -25.874 1.00 96.62 762 LEU A N 1
ATOM 5846 C CA . LEU A 1 762 ? 22.818 -25.839 -25.583 1.00 96.62 762 LEU A CA 1
ATOM 5847 C C . LEU A 1 762 ? 23.400 -27.257 -25.645 1.00 96.62 762 LEU A C 1
ATOM 5849 O O . LEU A 1 762 ? 23.008 -28.105 -24.845 1.00 96.62 762 LEU A O 1
ATOM 5853 N N . ASP A 1 763 ? 24.364 -27.496 -26.537 1.00 95.62 763 ASP A N 1
ATOM 5854 C CA . ASP A 1 763 ? 25.031 -28.794 -26.668 1.00 95.62 763 ASP A CA 1
ATOM 5855 C C . ASP A 1 763 ? 25.888 -29.071 -25.420 1.00 95.62 763 ASP A C 1
ATOM 5857 O O . ASP A 1 763 ? 25.828 -30.159 -24.837 1.00 95.62 763 ASP A O 1
ATOM 5861 N N . THR A 1 764 ? 26.613 -28.058 -24.929 1.00 96.81 764 THR A N 1
ATOM 5862 C CA . THR A 1 764 ? 27.326 -28.138 -23.645 1.00 96.81 764 THR A CA 1
ATOM 5863 C C . THR A 1 764 ? 26.368 -28.155 -22.454 1.00 96.81 764 THR A C 1
ATOM 5865 O O . THR A 1 764 ? 26.668 -28.815 -21.460 1.00 96.81 764 THR A O 1
ATOM 5868 N N . ALA A 1 765 ? 25.193 -27.519 -22.530 1.00 97.69 765 ALA A N 1
ATOM 5869 C CA . ALA A 1 765 ? 24.196 -27.585 -21.458 1.00 97.69 765 ALA A CA 1
ATOM 5870 C C . ALA A 1 765 ? 23.650 -29.009 -21.255 1.00 97.69 765 ALA A C 1
ATOM 5872 O O . ALA A 1 765 ? 23.713 -29.523 -20.137 1.00 97.69 765 ALA A O 1
ATOM 5873 N N . GLU A 1 766 ? 23.195 -29.687 -22.313 1.00 97.56 766 GLU A N 1
ATOM 5874 C CA . GLU A 1 766 ? 22.742 -31.086 -22.225 1.00 97.56 766 GLU A CA 1
ATOM 5875 C C . GLU A 1 766 ? 23.884 -32.040 -21.833 1.00 97.56 766 GLU A C 1
ATOM 5877 O O . GLU A 1 766 ? 23.682 -32.995 -21.077 1.00 97.56 766 GLU A O 1
ATOM 5882 N N . ARG A 1 767 ? 25.123 -31.747 -22.248 1.00 97.50 767 ARG A N 1
ATOM 5883 C CA . ARG A 1 767 ? 26.301 -32.509 -21.816 1.00 97.50 767 ARG A CA 1
ATOM 5884 C C . ARG A 1 767 ? 26.613 -32.329 -20.325 1.00 97.50 767 ARG A C 1
ATOM 5886 O O . ARG A 1 767 ? 26.854 -33.324 -19.641 1.00 97.50 767 ARG A O 1
ATOM 5893 N N . CYS A 1 768 ? 26.552 -31.101 -19.806 1.00 98.19 768 CYS A N 1
ATOM 5894 C CA . CYS A 1 768 ? 26.651 -30.815 -18.372 1.00 98.19 768 CYS A CA 1
ATOM 5895 C C . CYS A 1 768 ? 25.544 -31.536 -17.589 1.00 98.19 768 CYS A C 1
ATOM 5897 O O . CYS A 1 768 ? 25.823 -32.134 -16.551 1.00 98.19 768 CYS A O 1
ATOM 5899 N N . ILE A 1 769 ? 24.310 -31.544 -18.107 1.00 98.31 769 ILE A N 1
ATOM 5900 C CA . ILE A 1 769 ? 23.185 -32.289 -17.530 1.00 98.31 769 ILE A CA 1
ATOM 5901 C C . ILE A 1 769 ? 23.501 -33.791 -17.456 1.00 98.31 769 ILE A C 1
ATOM 5903 O O . ILE A 1 769 ? 23.311 -34.376 -16.391 1.00 98.31 769 ILE A O 1
ATOM 5907 N N . SER A 1 770 ? 24.008 -34.420 -18.526 1.00 98.00 770 SER A N 1
ATOM 5908 C CA . SER A 1 770 ? 24.396 -35.843 -18.483 1.00 98.00 770 SER A CA 1
ATOM 5909 C C . SER A 1 770 ? 25.466 -36.090 -17.425 1.00 98.00 770 SER A C 1
ATOM 5911 O O . SER A 1 770 ? 25.230 -36.852 -16.495 1.00 98.00 770 SER A O 1
ATOM 5913 N N . MET A 1 771 ? 26.590 -35.366 -17.495 1.00 98.38 771 MET A N 1
ATOM 5914 C CA . MET A 1 771 ? 27.715 -35.537 -16.569 1.00 98.38 771 MET A CA 1
ATOM 5915 C C . MET A 1 771 ? 27.294 -35.378 -15.102 1.00 98.38 771 MET A C 1
ATOM 5917 O O . MET A 1 771 ? 27.794 -36.095 -14.237 1.00 98.38 771 MET A O 1
ATOM 5921 N N . LEU A 1 772 ? 26.351 -34.478 -14.809 1.00 98.19 772 LEU A N 1
ATOM 5922 C CA . LEU A 1 772 ? 25.804 -34.298 -13.467 1.00 98.19 772 LEU A CA 1
ATOM 5923 C C . LEU A 1 772 ? 24.854 -35.440 -13.055 1.00 98.19 772 LEU A C 1
ATOM 5925 O O . LEU A 1 772 ? 24.950 -35.891 -11.915 1.00 98.19 772 LEU A O 1
ATOM 5929 N N . ARG A 1 773 ? 24.015 -35.987 -13.950 1.00 97.44 773 ARG A N 1
ATOM 5930 C CA . ARG A 1 773 ? 23.232 -37.213 -13.657 1.00 97.44 773 ARG A CA 1
ATOM 5931 C C . ARG A 1 773 ? 24.145 -38.404 -13.380 1.00 97.44 773 ARG A C 1
ATOM 5933 O O . ARG A 1 773 ? 23.956 -39.094 -12.381 1.00 97.44 773 ARG A O 1
ATOM 5940 N N . ASP A 1 774 ? 25.162 -38.589 -14.215 1.00 97.38 774 ASP A N 1
ATOM 5941 C CA . ASP A 1 774 ? 26.164 -39.651 -14.092 1.00 97.38 774 ASP A CA 1
ATOM 5942 C C . ASP A 1 774 ? 26.998 -39.486 -12.801 1.00 97.38 774 ASP A C 1
ATOM 5944 O O . ASP A 1 774 ? 27.344 -40.463 -12.138 1.00 97.38 774 ASP A O 1
ATOM 5948 N N . GLY A 1 775 ? 27.234 -38.239 -12.374 1.00 95.19 775 GLY A N 1
ATOM 5949 C CA . GLY A 1 775 ? 27.806 -37.867 -11.074 1.00 95.19 775 GLY A CA 1
ATOM 5950 C C . GLY A 1 775 ? 26.855 -37.986 -9.870 1.00 95.19 775 GLY A C 1
ATOM 5951 O O . GLY A 1 775 ? 27.207 -37.540 -8.775 1.00 95.19 775 GLY A O 1
ATOM 5952 N N . GLY A 1 776 ? 25.658 -38.554 -10.045 1.00 95.38 776 GLY A N 1
ATOM 5953 C CA . GLY A 1 776 ? 24.686 -38.790 -8.974 1.00 95.38 776 GLY A CA 1
ATOM 5954 C C . GLY A 1 776 ? 23.908 -37.550 -8.517 1.00 95.38 776 GLY A C 1
ATOM 5955 O O . GLY A 1 776 ? 23.393 -37.539 -7.399 1.00 95.38 776 GLY A O 1
ATOM 5956 N N . PHE A 1 777 ? 23.829 -36.498 -9.336 1.00 96.94 777 PHE A N 1
ATOM 5957 C CA . PHE A 1 777 ? 23.012 -35.316 -9.058 1.00 96.94 777 PHE A CA 1
ATOM 5958 C C . PHE A 1 777 ? 21.629 -35.410 -9.715 1.00 96.94 777 PHE A C 1
ATOM 5960 O O . PHE A 1 777 ? 21.483 -35.729 -10.895 1.00 96.94 777 PHE A O 1
ATOM 5967 N N . ASN A 1 778 ? 20.601 -35.028 -8.962 1.00 95.94 778 ASN A N 1
ATOM 5968 C CA . ASN A 1 778 ? 19.275 -34.738 -9.495 1.00 95.94 778 ASN A CA 1
ATOM 5969 C C . ASN A 1 778 ? 19.315 -33.385 -10.233 1.00 95.94 778 ASN A C 1
ATOM 5971 O O . ASN A 1 778 ? 19.293 -32.325 -9.604 1.00 95.94 778 ASN A O 1
ATOM 5975 N N . VAL A 1 779 ? 19.430 -33.430 -11.564 1.00 96.94 779 VAL A N 1
ATOM 5976 C CA . VAL A 1 779 ? 19.618 -32.241 -12.411 1.00 96.94 779 VAL A CA 1
ATOM 5977 C C . VAL A 1 779 ? 18.540 -32.086 -13.491 1.00 96.94 779 VAL A C 1
ATOM 5979 O O . VAL A 1 779 ? 18.267 -32.994 -14.292 1.00 96.94 779 VAL A O 1
ATOM 5982 N N . GLY A 1 780 ? 17.934 -30.896 -13.508 1.00 93.69 780 GLY A N 1
ATOM 5983 C CA . GLY A 1 780 ? 16.940 -30.462 -14.490 1.00 93.69 780 GLY A CA 1
ATOM 5984 C C . GLY A 1 780 ? 17.519 -29.578 -15.600 1.00 93.69 780 GLY A C 1
ATOM 5985 O O . GLY A 1 780 ? 18.552 -28.934 -15.433 1.00 93.69 780 GLY A O 1
ATOM 5986 N N . ALA A 1 781 ? 16.810 -29.520 -16.726 1.00 96.19 781 ALA A N 1
ATOM 5987 C CA . ALA A 1 781 ? 17.019 -28.521 -17.770 1.00 96.19 781 ALA A CA 1
ATOM 5988 C C . ALA A 1 781 ? 16.053 -27.349 -17.539 1.00 96.19 781 ALA A C 1
ATOM 5990 O O . ALA A 1 781 ? 14.851 -27.583 -17.386 1.00 96.19 781 ALA A O 1
ATOM 5991 N N . ASN A 1 782 ? 16.541 -26.106 -17.543 1.00 95.56 782 ASN A N 1
ATOM 5992 C CA . ASN A 1 782 ? 15.698 -24.919 -17.403 1.00 95.56 782 ASN A CA 1
ATOM 5993 C C . ASN A 1 782 ? 15.688 -24.083 -18.690 1.00 95.56 782 ASN A C 1
ATOM 5995 O O . ASN A 1 782 ? 16.533 -23.214 -18.915 1.00 95.56 782 ASN A O 1
ATOM 5999 N N . SER A 1 783 ? 14.675 -24.328 -19.522 1.00 94.69 783 SER A N 1
ATOM 6000 C CA . SER A 1 783 ? 14.452 -23.631 -20.794 1.00 94.69 783 SER A CA 1
ATOM 6001 C C . SER A 1 783 ? 13.821 -22.239 -20.652 1.00 94.69 783 SER A C 1
ATOM 6003 O O . SER A 1 783 ? 13.595 -21.570 -21.658 1.00 94.69 783 SER A O 1
ATOM 6005 N N . LYS A 1 784 ? 13.539 -21.795 -19.418 1.00 93.75 784 LYS A N 1
ATOM 6006 C CA . LYS A 1 784 ? 12.937 -20.491 -19.090 1.00 93.75 784 LYS A CA 1
ATOM 6007 C C . LYS A 1 784 ? 13.867 -19.573 -18.292 1.00 93.75 784 LYS A C 1
ATOM 6009 O O . LYS A 1 784 ? 13.451 -18.476 -17.936 1.00 93.75 784 LYS A O 1
ATOM 6014 N N . PHE A 1 785 ? 15.087 -20.011 -17.976 1.00 92.62 785 PHE A N 1
ATOM 6015 C CA . PHE A 1 785 ? 16.023 -19.207 -17.196 1.00 92.62 785 PHE A CA 1
ATOM 6016 C C . PHE A 1 785 ? 16.473 -17.971 -17.987 1.00 92.62 785 PHE A C 1
ATOM 6018 O O . PHE A 1 785 ? 16.938 -18.082 -19.123 1.00 92.62 785 PHE A O 1
ATOM 6025 N N . GLU A 1 786 ? 16.340 -16.803 -17.367 1.00 93.00 786 GLU A N 1
ATOM 6026 C CA . GLU A 1 786 ? 16.749 -15.500 -17.889 1.00 93.00 786 GLU A CA 1
ATOM 6027 C C . GLU A 1 786 ? 18.046 -15.090 -17.188 1.00 93.00 786 GLU A C 1
ATOM 6029 O O . GLU A 1 786 ? 18.139 -15.185 -15.964 1.00 93.00 786 GLU A O 1
ATOM 6034 N N . TRP A 1 787 ? 19.068 -14.660 -17.931 1.00 92.00 787 TRP A N 1
ATOM 6035 C CA . TRP A 1 787 ? 20.407 -14.540 -17.346 1.00 92.00 787 TRP A CA 1
ATOM 6036 C C . TRP A 1 787 ? 20.492 -13.372 -16.361 1.00 92.00 787 TRP A C 1
ATOM 6038 O O . TRP A 1 787 ? 20.112 -12.239 -16.674 1.00 92.00 787 TRP A O 1
ATOM 6048 N N . ILE A 1 788 ? 21.023 -13.654 -15.173 1.00 86.44 788 ILE A N 1
ATOM 6049 C CA . ILE A 1 788 ? 21.155 -12.696 -14.075 1.00 86.44 788 ILE A CA 1
ATOM 6050 C C . ILE A 1 788 ? 22.417 -11.843 -14.270 1.00 86.44 788 ILE A C 1
ATOM 6052 O O . ILE A 1 788 ? 23.391 -12.256 -14.905 1.00 86.44 788 ILE A O 1
ATOM 6056 N N . HIS A 1 789 ? 22.364 -10.608 -13.777 1.00 80.62 789 HIS A N 1
ATOM 6057 C CA . HIS A 1 789 ? 23.396 -9.585 -13.927 1.00 80.62 789 HIS A CA 1
ATOM 6058 C C . HIS A 1 789 ? 24.820 -10.027 -13.553 1.00 80.62 789 HIS A C 1
ATOM 6060 O O . HIS A 1 789 ? 25.762 -9.629 -14.239 1.00 80.62 789 HIS A O 1
ATOM 6066 N N . ASP A 1 790 ? 24.990 -10.846 -12.514 1.00 81.31 790 ASP A N 1
ATOM 6067 C CA . ASP A 1 790 ? 26.288 -11.349 -12.057 1.00 81.31 790 ASP A CA 1
ATOM 6068 C C . ASP A 1 790 ? 26.990 -12.169 -13.159 1.00 81.31 790 ASP A C 1
ATOM 6070 O O . ASP A 1 790 ? 28.203 -12.068 -13.335 1.00 81.31 790 ASP A O 1
ATOM 6074 N N . THR A 1 791 ? 26.218 -12.893 -13.975 1.00 88.88 791 THR A N 1
ATOM 6075 C CA . THR A 1 791 ? 26.737 -13.656 -15.112 1.00 88.88 791 THR A CA 1
ATOM 6076 C C . THR A 1 791 ? 27.033 -12.752 -16.309 1.00 88.88 791 THR A C 1
ATOM 6078 O O . THR A 1 791 ? 28.185 -12.615 -16.737 1.00 88.88 791 THR A O 1
ATOM 6081 N N . TYR A 1 792 ? 26.021 -12.066 -16.856 1.00 86.19 792 TYR A N 1
ATOM 6082 C CA . TYR A 1 792 ? 26.190 -11.379 -18.137 1.00 86.19 792 TYR A CA 1
ATOM 6083 C C . TYR A 1 792 ? 27.049 -10.112 -18.052 1.00 86.19 792 TYR A C 1
ATOM 6085 O O . TYR A 1 792 ? 27.686 -9.760 -19.047 1.00 86.19 792 TYR A O 1
ATOM 6093 N N . LEU A 1 793 ? 27.113 -9.421 -16.905 1.00 83.19 793 LEU A N 1
ATOM 6094 C CA . LEU A 1 793 ? 28.002 -8.263 -16.758 1.00 83.19 793 LEU A CA 1
ATOM 6095 C C . LEU A 1 793 ? 29.470 -8.692 -16.822 1.00 83.19 793 LEU A C 1
ATOM 6097 O O . LEU A 1 793 ? 30.265 -8.013 -17.470 1.00 83.19 793 LEU A O 1
ATOM 6101 N N . ILE A 1 794 ? 29.825 -9.833 -16.230 1.00 83.50 794 ILE A N 1
ATOM 6102 C CA . ILE A 1 794 ? 31.191 -10.367 -16.263 1.00 83.50 794 ILE A CA 1
ATOM 6103 C C . ILE A 1 794 ? 31.561 -10.823 -17.680 1.00 83.50 794 ILE A C 1
ATOM 6105 O O . ILE A 1 794 ? 32.639 -10.469 -18.166 1.00 83.50 794 ILE A O 1
ATOM 6109 N N . LEU A 1 795 ? 30.635 -11.463 -18.405 1.00 87.06 795 LEU A N 1
ATOM 6110 C CA . LEU A 1 795 ? 30.818 -11.782 -19.827 1.00 87.06 795 LEU A CA 1
ATOM 6111 C C . LEU A 1 795 ? 31.065 -10.519 -20.675 1.00 87.06 795 LEU A C 1
ATOM 6113 O O . LEU A 1 795 ? 32.018 -10.504 -21.450 1.00 87.06 795 LEU A O 1
ATOM 6117 N N . ILE A 1 796 ? 30.301 -9.433 -20.478 1.00 83.69 796 ILE A N 1
ATOM 6118 C CA . ILE A 1 796 ? 30.513 -8.138 -21.167 1.00 83.69 796 ILE A CA 1
ATOM 6119 C C . ILE A 1 796 ? 31.929 -7.581 -20.935 1.00 83.69 796 ILE A C 1
ATOM 6121 O O . ILE A 1 796 ? 32.494 -6.937 -21.823 1.00 83.69 796 ILE A O 1
ATOM 6125 N N . ARG A 1 797 ? 32.517 -7.787 -19.747 1.00 75.88 797 ARG A N 1
ATOM 6126 C CA . ARG A 1 797 ? 33.860 -7.273 -19.417 1.00 75.88 797 ARG A CA 1
ATOM 6127 C C . ARG A 1 797 ? 34.988 -8.172 -19.912 1.00 75.88 797 ARG A C 1
ATOM 6129 O O . ARG A 1 797 ? 35.997 -7.654 -20.387 1.00 75.88 797 ARG A O 1
ATOM 6136 N N . MET A 1 798 ? 34.821 -9.490 -19.826 1.00 75.94 798 MET A N 1
ATOM 6137 C CA . MET A 1 798 ? 35.819 -10.459 -20.284 1.00 75.94 798 MET A CA 1
ATOM 6138 C C . MET A 1 798 ? 35.825 -10.621 -21.809 1.00 75.94 798 MET A C 1
ATOM 6140 O O . MET A 1 798 ? 36.896 -10.791 -22.390 1.00 75.94 798 MET A O 1
ATOM 6144 N N . PHE A 1 799 ? 34.671 -10.506 -22.469 1.00 83.75 799 PHE A N 1
ATOM 6145 C CA . PHE A 1 799 ? 34.506 -10.759 -23.904 1.00 83.75 799 PHE A CA 1
ATOM 6146 C C . PHE A 1 799 ? 33.813 -9.583 -24.628 1.00 83.75 799 PHE A C 1
ATOM 6148 O O . PHE A 1 799 ? 32.769 -9.749 -25.254 1.00 83.75 799 PHE A O 1
ATOM 6155 N N . PRO A 1 800 ? 34.391 -8.364 -24.617 1.00 76.81 800 PRO A N 1
ATOM 6156 C CA . PRO A 1 800 ? 33.738 -7.165 -25.158 1.00 76.81 800 PRO A CA 1
ATOM 6157 C C . PRO A 1 800 ? 33.487 -7.187 -26.681 1.00 76.81 800 PRO A C 1
ATOM 6159 O O . PRO A 1 800 ? 32.828 -6.287 -27.192 1.00 76.81 800 PRO A O 1
ATOM 6162 N N . GLY A 1 801 ? 34.011 -8.181 -27.411 1.00 79.44 801 GLY A N 1
ATOM 6163 C CA . GLY A 1 801 ? 33.709 -8.410 -28.830 1.00 79.44 801 GLY A CA 1
ATOM 6164 C C . GLY A 1 801 ? 32.422 -9.209 -29.090 1.00 79.44 801 GLY A C 1
ATOM 6165 O O . GLY A 1 801 ? 31.946 -9.222 -30.221 1.00 79.44 801 GLY A O 1
ATOM 6166 N N . GLY A 1 802 ? 31.852 -9.861 -28.071 1.00 85.69 802 GLY A N 1
ATOM 6167 C CA . GLY A 1 802 ? 30.653 -10.693 -28.180 1.00 85.69 802 GLY A CA 1
ATOM 6168 C C . GLY A 1 802 ? 30.671 -11.863 -27.194 1.00 85.69 802 GLY A C 1
ATOM 6169 O O . GLY A 1 802 ? 31.737 -12.317 -26.782 1.00 85.69 802 GLY A O 1
ATOM 6170 N N . CYS A 1 803 ? 29.490 -12.360 -26.823 1.00 90.12 803 CYS A N 1
ATOM 6171 C CA . CYS A 1 803 ? 29.370 -13.476 -25.888 1.00 90.12 803 CYS A CA 1
ATOM 6172 C C . CYS A 1 803 ? 29.920 -14.776 -26.505 1.00 90.12 803 CYS A C 1
ATOM 6174 O O . CYS A 1 803 ? 29.462 -15.153 -27.587 1.00 90.12 803 CYS A O 1
ATOM 6176 N N . PRO A 1 804 ? 30.854 -15.484 -25.839 1.00 90.75 804 PRO A N 1
ATOM 6177 C CA . PRO A 1 804 ? 31.197 -16.849 -26.222 1.00 90.75 804 PRO A CA 1
ATOM 6178 C C . PRO A 1 804 ? 30.003 -17.786 -25.957 1.00 90.75 804 PRO A C 1
ATOM 6180 O O . PRO A 1 804 ? 29.133 -17.437 -25.148 1.00 90.75 804 PRO A O 1
ATOM 6183 N N . PRO A 1 805 ? 29.965 -18.981 -26.575 1.00 94.81 805 PRO A N 1
ATOM 6184 C CA . PRO A 1 805 ? 29.040 -20.040 -26.177 1.00 94.81 805 PRO A CA 1
ATOM 6185 C C . PRO A 1 805 ? 29.162 -20.277 -24.670 1.00 94.81 805 PRO A C 1
ATOM 6187 O O . PRO A 1 805 ? 30.260 -20.532 -24.174 1.00 94.81 805 PRO A O 1
ATOM 6190 N N . THR A 1 806 ? 28.065 -20.097 -23.932 1.00 97.06 806 THR A N 1
ATOM 6191 C CA . THR A 1 806 ? 28.067 -20.149 -22.465 1.00 97.06 806 THR A CA 1
ATOM 6192 C C . THR A 1 806 ? 26.953 -21.048 -21.937 1.00 97.06 806 THR A C 1
ATOM 6194 O O . THR A 1 806 ? 25.787 -20.893 -22.302 1.00 97.06 806 THR A O 1
ATOM 6197 N N . THR A 1 807 ? 27.307 -21.952 -21.027 1.00 97.88 807 THR A N 1
ATOM 6198 C CA . THR A 1 807 ? 26.387 -22.748 -20.207 1.00 97.88 807 THR A CA 1
ATOM 6199 C C . THR A 1 807 ? 26.373 -22.187 -18.785 1.00 97.88 807 THR A C 1
ATOM 6201 O O . THR A 1 807 ? 27.436 -21.952 -18.211 1.00 97.88 807 THR A O 1
ATOM 6204 N N . ILE A 1 808 ? 25.188 -22.010 -18.191 1.00 97.94 808 ILE A N 1
ATOM 6205 C CA . ILE A 1 808 ? 25.036 -21.613 -16.779 1.00 97.94 808 ILE A CA 1
ATOM 6206 C C . ILE A 1 808 ? 24.461 -22.789 -15.982 1.00 97.94 808 ILE A C 1
ATOM 6208 O O . ILE A 1 808 ? 23.521 -23.439 -16.441 1.00 97.94 808 ILE A O 1
ATOM 6212 N N . VAL A 1 809 ? 25.020 -23.047 -14.800 1.00 97.69 809 VAL A N 1
ATOM 6213 C CA . VAL A 1 809 ? 24.622 -24.103 -13.857 1.00 97.69 809 VAL A CA 1
ATOM 6214 C C . VAL A 1 809 ? 24.200 -23.461 -12.533 1.00 97.69 809 VAL A C 1
ATOM 6216 O O . VAL A 1 809 ? 24.902 -22.583 -12.028 1.00 97.69 809 VAL A O 1
ATOM 6219 N N . SER A 1 810 ? 23.072 -23.897 -11.972 1.00 97.06 810 SER A N 1
ATOM 6220 C CA . SER A 1 810 ? 22.552 -23.385 -10.703 1.00 97.06 810 SER A CA 1
ATOM 6221 C C . SER A 1 810 ? 23.346 -23.894 -9.497 1.00 97.06 810 SER A C 1
ATOM 6223 O O . SER A 1 810 ? 23.935 -24.979 -9.503 1.00 97.06 810 SER A O 1
ATOM 6225 N N . MET A 1 811 ? 23.265 -23.138 -8.410 1.00 94.31 811 MET A N 1
ATOM 6226 C CA . MET A 1 811 ? 23.576 -23.591 -7.058 1.00 94.31 811 MET A CA 1
ATOM 6227 C C . MET A 1 811 ? 22.466 -24.505 -6.506 1.00 94.31 811 MET A C 1
ATOM 6229 O O . MET A 1 811 ? 21.436 -24.746 -7.145 1.00 94.31 811 MET A O 1
ATOM 6233 N N . ASN A 1 812 ? 22.671 -24.999 -5.289 1.00 94.00 812 ASN A N 1
ATOM 6234 C CA . ASN A 1 812 ? 21.708 -25.750 -4.494 1.00 94.00 812 ASN A CA 1
ATOM 6235 C C . ASN A 1 812 ? 21.475 -25.046 -3.144 1.00 94.00 812 ASN A C 1
ATOM 6237 O O . ASN A 1 812 ? 22.436 -24.761 -2.431 1.00 94.00 812 ASN A O 1
ATOM 6241 N N . ALA A 1 813 ? 20.211 -24.833 -2.767 1.00 87.94 813 ALA A N 1
ATOM 6242 C CA . ALA A 1 813 ? 19.786 -23.970 -1.653 1.00 87.94 813 ALA A CA 1
ATOM 6243 C C . ALA A 1 813 ? 20.275 -24.393 -0.252 1.00 87.94 813 ALA A C 1
ATOM 6245 O O . ALA A 1 813 ? 20.146 -23.641 0.708 1.00 87.94 813 ALA A O 1
ATOM 6246 N N . ARG A 1 814 ? 20.836 -25.603 -0.108 1.00 88.69 814 ARG A N 1
ATOM 6247 C CA . ARG A 1 814 ? 21.499 -26.041 1.136 1.00 88.69 814 ARG A CA 1
ATOM 6248 C C . ARG A 1 814 ? 22.859 -25.369 1.353 1.00 88.69 814 ARG A C 1
ATOM 6250 O O . ARG A 1 814 ? 23.413 -25.497 2.438 1.00 88.69 814 ARG A O 1
ATOM 6257 N N . PHE A 1 815 ? 23.424 -24.758 0.305 1.00 91.00 815 PHE A N 1
ATOM 6258 C CA . PHE A 1 815 ? 24.742 -24.114 0.279 1.00 91.00 815 PHE A CA 1
ATOM 6259 C C . PHE A 1 815 ? 25.874 -24.953 0.911 1.00 91.00 815 PHE A C 1
ATOM 6261 O O . PHE A 1 815 ? 26.802 -24.430 1.524 1.00 91.00 815 PHE A O 1
ATOM 6268 N N . ASP A 1 816 ? 25.813 -26.282 0.747 1.00 93.25 816 ASP A N 1
ATOM 6269 C CA . ASP A 1 816 ? 26.874 -27.185 1.199 1.00 93.25 816 ASP A CA 1
ATOM 6270 C C . ASP A 1 816 ? 28.133 -26.985 0.329 1.00 93.25 816 ASP A C 1
ATOM 6272 O O . ASP A 1 816 ? 28.073 -27.211 -0.890 1.00 93.25 816 ASP A O 1
ATOM 6276 N N . PRO A 1 817 ? 29.287 -26.602 0.911 1.00 93.75 817 PRO A N 1
ATOM 6277 C CA . PRO A 1 817 ? 30.523 -26.431 0.158 1.00 93.75 817 PRO A CA 1
ATOM 6278 C C . PRO A 1 817 ? 30.993 -27.727 -0.500 1.00 93.75 817 PRO A C 1
ATOM 6280 O O . PRO A 1 817 ? 31.593 -27.674 -1.572 1.00 93.75 817 PRO A O 1
ATOM 6283 N N . HIS A 1 818 ? 30.734 -28.889 0.109 1.00 94.56 818 HIS A N 1
ATOM 6284 C CA . HIS A 1 818 ? 31.150 -30.183 -0.425 1.00 94.56 818 HIS A CA 1
ATOM 6285 C C . HIS A 1 818 ? 30.292 -30.597 -1.623 1.00 94.56 818 HIS A C 1
ATOM 6287 O O . HIS A 1 818 ? 30.834 -31.110 -2.602 1.00 94.56 818 HIS A O 1
ATOM 6293 N N . PHE A 1 819 ? 28.990 -30.302 -1.602 1.00 95.25 819 PHE A N 1
ATOM 6294 C CA . PHE A 1 819 ? 28.104 -30.444 -2.755 1.00 95.25 819 PHE A CA 1
ATOM 6295 C C . PHE A 1 819 ? 28.566 -29.585 -3.942 1.00 95.25 819 PHE A C 1
ATOM 6297 O O . PHE A 1 819 ? 28.779 -30.121 -5.029 1.00 95.25 819 PHE A O 1
ATOM 6304 N N . HIS A 1 820 ? 28.793 -28.280 -3.749 1.00 96.81 820 HIS A N 1
ATOM 6305 C CA . HIS A 1 820 ? 29.191 -27.372 -4.839 1.00 96.81 820 HIS A CA 1
ATOM 6306 C C . HIS A 1 820 ? 30.595 -27.681 -5.379 1.00 96.81 820 HIS A C 1
ATOM 6308 O O . HIS A 1 820 ? 30.811 -27.693 -6.592 1.00 96.81 820 HIS A O 1
ATOM 6314 N N . LEU A 1 821 ? 31.529 -28.049 -4.497 1.00 96.06 821 LEU A N 1
ATOM 6315 C CA . LEU A 1 821 ? 32.829 -28.613 -4.868 1.00 96.06 821 LEU A CA 1
ATOM 6316 C C . LEU A 1 821 ? 32.663 -29.888 -5.708 1.00 96.06 821 LEU A C 1
ATOM 6318 O O . LEU A 1 821 ? 33.344 -30.035 -6.723 1.00 96.06 821 LEU A O 1
ATOM 6322 N N . ARG A 1 822 ? 31.742 -30.793 -5.348 1.00 96.69 822 ARG A N 1
ATOM 6323 C CA . ARG A 1 822 ? 31.464 -32.002 -6.140 1.00 96.69 822 ARG A CA 1
ATOM 6324 C C . ARG A 1 822 ? 30.896 -31.653 -7.520 1.00 96.69 822 ARG A C 1
ATOM 6326 O O . ARG A 1 822 ? 31.359 -32.239 -8.489 1.00 96.69 822 ARG A O 1
ATOM 6333 N N . VAL A 1 823 ? 29.995 -30.668 -7.641 1.00 97.62 823 VAL A N 1
ATOM 6334 C CA . VAL A 1 823 ? 29.488 -30.175 -8.946 1.00 97.62 823 VAL A CA 1
ATOM 6335 C C . VAL A 1 823 ? 30.651 -29.702 -9.828 1.00 97.62 823 VAL A C 1
ATOM 6337 O O . VAL A 1 823 ? 30.771 -30.124 -10.979 1.00 97.62 823 VAL A O 1
ATOM 6340 N N . GLY A 1 824 ? 31.564 -28.899 -9.272 1.00 97.12 824 GLY A N 1
ATOM 6341 C CA . GLY A 1 824 ? 32.764 -28.440 -9.980 1.00 97.12 824 GLY A CA 1
ATOM 6342 C C . GLY A 1 824 ? 33.719 -29.575 -10.354 1.00 97.12 824 GLY A C 1
ATOM 6343 O O . GLY A 1 824 ? 34.255 -29.599 -11.459 1.00 97.12 824 GLY A O 1
ATOM 6344 N N . SER A 1 825 ? 33.886 -30.559 -9.470 1.00 96.69 825 SER A N 1
ATOM 6345 C CA . SER A 1 825 ? 34.696 -31.754 -9.726 1.00 96.69 825 SER A CA 1
ATOM 6346 C C . SER A 1 825 ? 34.097 -32.666 -10.800 1.00 96.69 825 SER A C 1
ATOM 6348 O O . SER A 1 825 ? 34.845 -33.321 -11.518 1.00 96.69 825 SER A O 1
ATOM 6350 N N . THR A 1 826 ? 32.770 -32.716 -10.926 1.00 98.00 826 THR A N 1
ATOM 6351 C CA . THR A 1 826 ? 32.073 -33.488 -11.963 1.00 98.00 826 THR A CA 1
ATOM 6352 C C . THR A 1 826 ? 32.175 -32.816 -13.333 1.00 98.00 826 THR A C 1
ATOM 6354 O O . THR A 1 826 ? 32.389 -33.508 -14.324 1.00 98.00 826 THR A O 1
ATOM 6357 N N . LEU A 1 827 ? 32.097 -31.482 -13.408 1.00 97.56 827 LEU A N 1
ATOM 6358 C CA . LEU A 1 827 ? 32.262 -30.738 -14.668 1.00 97.56 827 LEU A CA 1
ATOM 6359 C C . LEU A 1 827 ? 33.732 -30.472 -15.052 1.00 97.56 827 LEU A C 1
ATOM 6361 O O . LEU A 1 827 ? 34.009 -30.129 -16.202 1.00 97.56 827 LEU A O 1
ATOM 6365 N N . ARG A 1 828 ? 34.683 -30.706 -14.133 1.00 94.19 828 ARG A N 1
ATOM 6366 C CA . ARG A 1 828 ? 36.143 -30.590 -14.330 1.00 94.19 828 ARG A CA 1
ATOM 6367 C C . ARG A 1 828 ? 36.669 -31.091 -15.686 1.00 94.19 828 ARG A C 1
ATOM 6369 O O . ARG A 1 828 ? 37.498 -30.369 -16.240 1.00 94.19 828 ARG A O 1
ATOM 6376 N N . PRO A 1 829 ? 36.271 -32.262 -16.236 1.00 94.75 829 PRO A N 1
ATOM 6377 C CA . PRO A 1 829 ? 36.865 -32.784 -17.473 1.00 94.75 829 PRO A CA 1
ATOM 6378 C C . PRO A 1 829 ? 36.806 -31.804 -18.650 1.00 94.75 829 PRO A C 1
ATOM 6380 O O . PRO A 1 829 ? 37.748 -31.735 -19.435 1.00 94.75 829 PRO A O 1
ATOM 6383 N N . LEU A 1 830 ? 35.766 -30.966 -18.707 1.00 93.38 830 LEU A N 1
ATOM 6384 C CA . LEU A 1 830 ? 35.568 -29.971 -19.761 1.00 93.38 830 LEU A CA 1
ATOM 6385 C C . LEU A 1 830 ? 36.682 -28.899 -19.777 1.00 93.38 830 LEU A C 1
ATOM 6387 O O . LEU A 1 830 ? 36.972 -28.343 -20.837 1.00 93.38 830 LEU A O 1
ATOM 6391 N N . ARG A 1 831 ? 37.401 -28.669 -18.661 1.00 88.31 831 ARG A N 1
ATOM 6392 C CA . ARG A 1 831 ? 38.597 -27.798 -18.645 1.00 88.31 831 ARG A CA 1
ATOM 6393 C C . ARG A 1 831 ? 39.676 -28.302 -19.612 1.00 88.31 831 ARG A C 1
ATOM 6395 O O . ARG A 1 831 ? 40.309 -27.506 -20.299 1.00 88.31 831 ARG A O 1
ATOM 6402 N N . ASN A 1 832 ? 39.853 -29.625 -19.691 1.00 84.81 832 ASN A N 1
ATOM 6403 C CA . ASN A 1 832 ? 40.888 -30.269 -20.505 1.00 84.81 832 ASN A CA 1
ATOM 6404 C C . ASN A 1 832 ? 40.554 -30.206 -22.006 1.00 84.81 832 ASN A C 1
ATOM 6406 O O . ASN A 1 832 ? 41.440 -30.356 -22.843 1.00 84.81 832 ASN A O 1
ATOM 6410 N N . GLU A 1 833 ? 39.285 -29.969 -22.341 1.00 88.19 833 GLU A N 1
ATOM 6411 C CA . GLU A 1 833 ? 38.780 -29.855 -23.713 1.00 88.19 833 GLU A CA 1
ATOM 6412 C C . GLU A 1 833 ? 38.818 -28.411 -24.243 1.00 88.19 833 GLU A C 1
ATOM 6414 O O . GLU A 1 833 ? 38.636 -28.188 -25.435 1.00 88.19 833 GLU A O 1
ATOM 6419 N N . GLY A 1 834 ? 39.102 -27.426 -23.382 1.00 84.50 834 GLY A N 1
ATOM 6420 C CA . GLY A 1 834 ? 39.188 -26.015 -23.764 1.00 84.50 834 GLY A CA 1
ATOM 6421 C C . GLY A 1 834 ? 38.097 -25.115 -23.180 1.00 84.50 834 GLY A C 1
ATOM 6422 O O . GLY A 1 834 ? 38.032 -23.946 -23.560 1.00 84.50 834 GLY A O 1
ATOM 6423 N N . TYR A 1 835 ? 37.232 -25.601 -22.285 1.00 90.88 835 TYR A N 1
ATOM 6424 C CA . TYR A 1 835 ? 36.214 -24.754 -21.652 1.00 90.88 835 TYR A CA 1
ATOM 6425 C C . TYR A 1 835 ? 36.796 -23.927 -20.504 1.00 90.88 835 TYR A C 1
ATOM 6427 O O . TYR A 1 835 ? 37.543 -24.429 -19.661 1.00 90.88 835 TYR A O 1
ATOM 6435 N N . LEU A 1 836 ? 36.406 -22.654 -20.440 1.00 91.75 836 LEU A N 1
ATOM 6436 C CA . LEU A 1 836 ? 36.716 -21.777 -19.318 1.00 91.75 836 LEU A CA 1
ATOM 6437 C C . LEU A 1 836 ? 35.631 -21.919 -18.242 1.00 91.75 836 LEU A C 1
ATOM 6439 O O . LEU A 1 836 ? 34.477 -21.562 -18.471 1.00 91.75 836 LEU A O 1
ATOM 6443 N N . ILE A 1 837 ? 36.007 -22.417 -17.065 1.00 94.44 837 ILE A N 1
ATOM 6444 C CA . ILE A 1 837 ? 35.099 -22.540 -15.917 1.00 94.44 837 ILE A CA 1
ATOM 6445 C C . ILE A 1 837 ? 35.166 -21.250 -15.086 1.00 94.44 837 ILE A C 1
ATOM 6447 O O . ILE A 1 837 ? 36.251 -20.822 -14.690 1.00 94.44 837 ILE A O 1
ATOM 6451 N N . ILE A 1 838 ? 34.013 -20.627 -14.829 1.00 94.50 838 ILE A N 1
ATOM 6452 C CA . ILE A 1 838 ? 33.879 -19.362 -14.091 1.00 94.50 838 ILE A CA 1
ATOM 6453 C C . ILE A 1 838 ? 32.903 -19.540 -12.921 1.00 94.50 838 ILE A C 1
ATOM 6455 O O . ILE A 1 838 ? 31.827 -20.113 -13.074 1.00 94.50 838 ILE A O 1
ATOM 6459 N N . GLY A 1 839 ? 33.263 -18.997 -11.760 1.00 93.81 839 GLY A N 1
ATOM 6460 C CA . GLY A 1 839 ? 32.334 -18.729 -10.665 1.00 93.81 839 GLY A CA 1
ATOM 6461 C C . GLY A 1 839 ? 32.188 -17.221 -10.464 1.00 93.81 839 GLY A C 1
ATOM 6462 O O . GLY A 1 839 ? 33.202 -16.519 -10.496 1.00 93.81 839 GLY A O 1
ATOM 6463 N N . THR A 1 840 ? 30.965 -16.719 -10.275 1.00 87.00 840 THR A N 1
ATOM 6464 C CA . THR A 1 840 ? 30.698 -15.305 -9.947 1.00 87.00 840 THR A CA 1
ATOM 6465 C C . THR A 1 840 ? 30.094 -15.141 -8.556 1.00 87.00 840 THR A C 1
ATOM 6467 O O . THR A 1 840 ? 29.337 -15.983 -8.081 1.00 87.00 840 THR A O 1
ATOM 6470 N N . GLY A 1 841 ? 30.531 -14.092 -7.862 1.00 81.44 841 GLY A N 1
ATOM 6471 C CA . GLY A 1 841 ? 30.374 -13.898 -6.422 1.00 81.44 841 GLY A CA 1
ATOM 6472 C C . GLY A 1 841 ? 31.408 -12.888 -5.910 1.00 81.44 841 GLY A C 1
ATOM 6473 O O . GLY A 1 841 ? 32.184 -12.345 -6.702 1.00 81.44 841 GLY A O 1
ATOM 6474 N N . GLY A 1 842 ? 31.425 -12.635 -4.601 1.00 83.25 842 GLY A N 1
ATOM 6475 C CA . GLY A 1 842 ? 32.331 -11.667 -3.967 1.00 83.25 842 GLY A CA 1
ATOM 6476 C C . GLY A 1 842 ? 33.412 -12.330 -3.110 1.00 83.25 842 GLY A C 1
ATOM 6477 O O . GLY A 1 842 ? 33.229 -13.432 -2.598 1.00 83.25 842 GLY A O 1
ATOM 6478 N N . ALA A 1 843 ? 34.528 -11.635 -2.885 1.00 87.56 843 ALA A N 1
ATOM 6479 C CA . ALA A 1 843 ? 35.449 -11.994 -1.803 1.00 87.56 843 ALA A CA 1
ATOM 6480 C C . ALA A 1 843 ? 34.854 -11.580 -0.447 1.00 87.56 843 ALA A C 1
ATOM 6482 O O . ALA A 1 843 ? 34.906 -12.350 0.507 1.00 87.56 843 ALA A O 1
ATOM 6483 N N . VAL A 1 844 ? 34.202 -10.414 -0.400 1.00 92.50 844 VAL A N 1
ATOM 6484 C CA . VAL A 1 844 ? 33.333 -9.964 0.696 1.00 92.50 844 VAL A CA 1
ATOM 6485 C C . VAL A 1 844 ? 32.033 -9.467 0.075 1.00 92.50 844 VAL A C 1
ATOM 6487 O O . VAL A 1 844 ? 32.067 -8.555 -0.749 1.00 92.50 844 VAL A O 1
ATOM 6490 N N . HIS A 1 845 ? 30.896 -10.040 0.458 1.00 87.50 845 HIS A N 1
ATOM 6491 C CA . HIS A 1 845 ? 29.578 -9.642 -0.025 1.00 87.50 845 HIS A CA 1
ATOM 6492 C C . HIS A 1 845 ? 28.535 -9.650 1.107 1.00 87.50 845 HIS A C 1
ATOM 6494 O O . HIS A 1 845 ? 27.590 -10.442 1.136 1.00 87.50 845 HIS A O 1
ATOM 6500 N N . ASN A 1 846 ? 28.697 -8.726 2.056 1.00 82.12 846 ASN A N 1
ATOM 6501 C CA . ASN A 1 846 ? 27.713 -8.477 3.103 1.00 82.12 846 ASN A CA 1
ATOM 6502 C C . ASN A 1 846 ? 27.048 -7.111 2.894 1.00 82.12 846 ASN A C 1
ATOM 6504 O O . ASN A 1 846 ? 27.640 -6.065 3.154 1.00 82.12 846 ASN A O 1
ATOM 6508 N N . LEU A 1 847 ? 25.800 -7.131 2.420 1.00 73.94 847 LEU A N 1
ATOM 6509 C CA . LEU A 1 847 ? 24.999 -5.928 2.189 1.00 73.94 847 LEU A CA 1
ATOM 6510 C C . LEU A 1 847 ? 24.454 -5.295 3.481 1.00 73.94 847 LEU A C 1
ATOM 6512 O O . LEU A 1 847 ? 24.151 -4.103 3.477 1.00 73.94 847 LEU A O 1
ATOM 6516 N N . TYR A 1 848 ? 24.365 -6.051 4.578 1.00 61.06 848 TYR A N 1
ATOM 6517 C CA . TYR A 1 848 ? 23.913 -5.553 5.881 1.00 61.06 848 TYR A CA 1
ATOM 6518 C C . TYR A 1 848 ? 25.011 -4.730 6.562 1.00 61.06 848 TYR A C 1
ATOM 6520 O O . TYR A 1 848 ? 24.767 -3.612 7.002 1.00 61.06 848 TYR A O 1
ATOM 6528 N N . ARG A 1 849 ? 26.255 -5.232 6.563 1.00 77.31 849 ARG A N 1
ATOM 6529 C CA . ARG A 1 849 ? 27.431 -4.538 7.124 1.00 77.31 849 ARG A CA 1
ATOM 6530 C C . ARG A 1 849 ? 28.068 -3.529 6.158 1.00 77.31 849 ARG A C 1
ATOM 6532 O O . ARG A 1 849 ? 29.279 -3.321 6.188 1.00 77.31 849 ARG A O 1
ATOM 6539 N N . ASN A 1 850 ? 27.283 -2.936 5.262 1.00 79.38 850 ASN A N 1
ATOM 6540 C CA . ASN A 1 850 ? 27.784 -2.096 4.173 1.00 79.38 850 ASN A CA 1
ATOM 6541 C C . ASN A 1 850 ? 27.399 -0.625 4.359 1.00 79.38 850 ASN A C 1
ATOM 6543 O O . ASN A 1 850 ? 26.319 -0.302 4.856 1.00 79.38 850 ASN A O 1
ATOM 6547 N N . VAL A 1 851 ? 28.261 0.292 3.921 1.00 78.94 851 VAL A N 1
ATOM 6548 C CA . VAL A 1 851 ? 28.051 1.730 4.122 1.00 78.94 851 VAL A CA 1
ATOM 6549 C C . VAL A 1 851 ? 27.320 2.307 2.909 1.00 78.94 851 VAL A C 1
ATOM 6551 O O . VAL A 1 851 ? 27.908 2.843 1.973 1.00 78.94 851 VAL A O 1
ATOM 6554 N N . TRP A 1 852 ? 25.992 2.214 2.934 1.00 73.50 852 TRP A N 1
ATOM 6555 C CA . TRP A 1 852 ? 25.114 2.677 1.851 1.00 73.50 852 TRP A CA 1
ATOM 6556 C C . TRP A 1 852 ? 25.068 4.202 1.663 1.00 73.50 852 TRP A C 1
ATOM 6558 O O . TRP A 1 852 ? 24.709 4.685 0.586 1.00 73.50 852 TRP A O 1
ATOM 6568 N N . ALA A 1 853 ? 25.424 4.976 2.694 1.00 66.50 853 ALA A N 1
ATOM 6569 C CA . ALA A 1 853 ? 25.265 6.430 2.693 1.00 66.50 853 ALA A CA 1
ATOM 6570 C C . ALA A 1 853 ? 26.047 7.151 1.567 1.00 66.50 853 ALA A C 1
ATOM 6572 O O . ALA A 1 853 ? 25.417 7.936 0.856 1.00 66.50 853 ALA A O 1
ATOM 6573 N N . PRO A 1 854 ? 27.345 6.873 1.310 1.00 61.81 854 PRO A N 1
ATOM 6574 C CA . PRO A 1 854 ? 28.051 7.380 0.133 1.00 61.81 854 PRO A CA 1
ATOM 6575 C C . PRO A 1 854 ? 27.352 7.063 -1.198 1.00 61.81 854 PRO A C 1
ATOM 6577 O O . PRO A 1 854 ? 27.191 7.963 -2.022 1.00 61.81 854 PRO A O 1
ATOM 6580 N N . MET A 1 855 ? 26.868 5.833 -1.406 1.00 61.66 855 MET A N 1
ATOM 6581 C CA . MET A 1 855 ? 26.193 5.466 -2.658 1.00 61.66 855 MET A CA 1
ATOM 6582 C C . MET A 1 855 ? 24.921 6.293 -2.877 1.00 61.66 855 MET A C 1
ATOM 6584 O O . MET A 1 855 ? 24.719 6.832 -3.964 1.00 61.66 855 MET A O 1
ATOM 6588 N N . LEU A 1 856 ? 24.085 6.447 -1.846 1.00 54.19 856 LEU A N 1
ATOM 6589 C CA . LEU A 1 856 ? 22.864 7.256 -1.925 1.00 54.19 856 LEU A CA 1
ATOM 6590 C C . LEU A 1 856 ? 23.172 8.756 -2.096 1.00 54.19 856 LEU A C 1
ATOM 6592 O O . LEU A 1 856 ? 22.496 9.436 -2.870 1.00 54.19 856 LEU A O 1
ATOM 6596 N N . LYS A 1 857 ? 24.213 9.260 -1.419 1.00 54.41 857 LYS A N 1
ATOM 6597 C CA . LYS A 1 857 ? 24.659 10.665 -1.442 1.00 54.41 857 LYS A CA 1
ATOM 6598 C C . LYS A 1 857 ? 25.254 11.080 -2.793 1.00 54.41 857 LYS A C 1
ATOM 6600 O O . LYS A 1 857 ? 24.959 12.175 -3.264 1.00 54.41 857 LYS A O 1
ATOM 6605 N N . TYR A 1 858 ? 26.071 10.226 -3.413 1.00 54.09 858 TYR A N 1
ATOM 6606 C CA . TYR A 1 858 ? 26.831 10.551 -4.630 1.00 54.09 858 TYR A CA 1
ATOM 6607 C C . TYR A 1 858 ? 26.322 9.865 -5.908 1.00 54.09 858 TYR A C 1
ATOM 6609 O O . TYR A 1 858 ? 26.783 10.206 -6.993 1.00 54.09 858 TYR A O 1
ATOM 6617 N N . ARG A 1 859 ? 25.384 8.909 -5.804 1.00 53.09 859 ARG A N 1
ATOM 6618 C CA . ARG A 1 859 ? 24.950 8.016 -6.904 1.00 53.09 859 ARG A CA 1
ATOM 6619 C C . ARG A 1 859 ? 26.101 7.206 -7.524 1.00 53.09 859 ARG A C 1
ATOM 6621 O O . ARG A 1 859 ? 26.074 6.880 -8.708 1.00 53.09 859 ARG A O 1
ATOM 6628 N N . ASP A 1 860 ? 27.094 6.876 -6.701 1.00 55.38 860 ASP A N 1
ATOM 6629 C CA . ASP A 1 860 ? 28.331 6.184 -7.070 1.00 55.38 860 ASP A CA 1
ATOM 6630 C C . ASP A 1 860 ? 28.622 5.075 -6.045 1.00 55.38 860 ASP A C 1
ATOM 6632 O O . ASP A 1 860 ? 28.859 5.354 -4.870 1.00 55.38 860 ASP A O 1
ATOM 6636 N N . ASN A 1 861 ? 28.602 3.811 -6.477 1.00 59.44 861 ASN A N 1
ATOM 6637 C CA . ASN A 1 861 ? 28.908 2.648 -5.635 1.00 59.44 861 ASN A CA 1
ATOM 6638 C C . ASN A 1 861 ? 30.400 2.539 -5.267 1.00 59.44 861 ASN A C 1
ATOM 6640 O O . ASN A 1 861 ? 30.732 1.818 -4.327 1.00 59.44 861 ASN A O 1
ATOM 6644 N N . PHE A 1 862 ? 31.285 3.281 -5.940 1.00 58.94 862 PHE A N 1
ATOM 6645 C CA . PHE A 1 862 ? 32.708 3.403 -5.605 1.00 58.94 862 PHE A CA 1
ATOM 6646 C C . PHE A 1 862 ? 33.010 4.626 -4.720 1.00 58.94 862 PHE A C 1
ATOM 6648 O O . PHE A 1 862 ? 34.175 4.885 -4.404 1.00 58.94 862 PHE A O 1
ATOM 6655 N N . ALA A 1 863 ? 31.990 5.379 -4.292 1.00 63.91 863 ALA A N 1
ATOM 6656 C CA . ALA A 1 863 ? 32.164 6.457 -3.331 1.00 63.91 863 ALA A CA 1
ATOM 6657 C C . ALA A 1 863 ? 32.515 5.885 -1.950 1.00 63.91 863 ALA A C 1
ATOM 6659 O O . ALA A 1 863 ? 31.723 5.174 -1.337 1.00 63.91 863 ALA A O 1
ATOM 6660 N N . GLN A 1 864 ? 33.703 6.225 -1.452 1.00 67.19 864 GLN A N 1
ATOM 6661 C CA . GLN A 1 864 ? 34.223 5.774 -0.163 1.00 67.19 864 GLN A CA 1
ATOM 6662 C C . GLN A 1 864 ? 34.621 6.997 0.666 1.00 67.19 864 GLN A C 1
ATOM 6664 O O . GLN A 1 864 ? 35.612 7.660 0.364 1.00 67.19 864 GLN A O 1
ATOM 6669 N N . GLU A 1 865 ? 33.830 7.319 1.693 1.00 75.25 865 GLU A N 1
ATOM 6670 C CA . GLU A 1 865 ? 34.173 8.362 2.680 1.00 75.25 865 GLU A CA 1
ATOM 6671 C C . GLU A 1 865 ? 35.071 7.814 3.805 1.00 75.25 865 GLU A C 1
ATOM 6673 O O . GLU A 1 865 ? 35.747 8.574 4.495 1.00 75.25 865 GLU A O 1
ATOM 6678 N N . THR A 1 866 ? 35.118 6.488 3.952 1.00 75.12 866 THR A N 1
ATOM 6679 C CA . THR A 1 866 ? 35.953 5.737 4.897 1.00 75.12 866 THR A CA 1
ATOM 6680 C C . THR A 1 866 ? 36.655 4.584 4.175 1.00 75.12 866 THR A C 1
ATOM 6682 O O . THR A 1 866 ? 36.246 4.179 3.088 1.00 75.12 866 THR A O 1
ATOM 6685 N N . ALA A 1 867 ? 37.718 4.043 4.773 1.00 79.38 867 ALA A N 1
ATOM 6686 C CA . ALA A 1 867 ? 38.313 2.786 4.314 1.00 79.38 867 ALA A CA 1
ATOM 6687 C C . ALA A 1 867 ? 37.395 1.585 4.641 1.00 79.38 867 ALA A C 1
ATOM 6689 O O . ALA A 1 867 ? 36.552 1.717 5.535 1.00 79.38 867 ALA A O 1
ATOM 6690 N N . PRO A 1 868 ? 37.568 0.427 3.973 1.00 85.00 868 PRO A N 1
ATOM 6691 C CA . PRO A 1 868 ? 36.894 -0.808 4.361 1.00 85.00 868 PRO A CA 1
ATOM 6692 C C . PRO A 1 868 ? 37.247 -1.231 5.790 1.00 85.00 868 PRO A C 1
ATOM 6694 O O . PRO A 1 868 ? 38.370 -1.025 6.258 1.00 85.00 868 PRO A O 1
ATOM 6697 N N . GLU A 1 869 ? 36.290 -1.837 6.484 1.00 87.12 869 GLU A N 1
ATOM 6698 C CA . GLU A 1 869 ? 36.442 -2.247 7.878 1.00 87.12 869 GLU A CA 1
ATOM 6699 C C . GLU A 1 869 ? 37.377 -3.455 8.061 1.00 87.12 869 GLU A C 1
ATOM 6701 O O . GLU A 1 869 ? 37.538 -4.303 7.183 1.00 87.12 869 GLU A O 1
ATOM 6706 N N . GLY A 1 870 ? 37.990 -3.555 9.247 1.00 90.31 870 GLY A N 1
ATOM 6707 C CA . GLY A 1 870 ? 39.032 -4.548 9.534 1.00 90.31 870 GLY A CA 1
ATOM 6708 C C . GLY A 1 870 ? 38.595 -6.006 9.350 1.00 90.31 870 GLY A C 1
ATOM 6709 O O . GLY A 1 870 ? 39.383 -6.811 8.865 1.00 90.31 870 GLY A O 1
ATOM 6710 N N . TRP A 1 871 ? 37.337 -6.343 9.660 1.00 91.81 871 TRP A N 1
ATOM 6711 C CA . TRP A 1 871 ? 36.784 -7.686 9.426 1.00 91.81 871 TRP A CA 1
ATOM 6712 C C . TRP A 1 871 ? 36.708 -8.031 7.932 1.00 91.81 871 TRP A C 1
ATOM 6714 O O . TRP A 1 871 ? 36.987 -9.166 7.543 1.00 91.81 871 TRP A O 1
ATOM 6724 N N . ALA A 1 872 ? 36.377 -7.045 7.092 1.00 88.69 872 ALA A N 1
ATOM 6725 C CA . ALA A 1 872 ? 36.257 -7.214 5.651 1.00 88.69 872 ALA A CA 1
ATOM 6726 C C . ALA A 1 872 ? 37.644 -7.407 5.034 1.00 88.69 872 ALA A C 1
ATOM 6728 O O . ALA A 1 872 ? 37.845 -8.323 4.240 1.00 88.69 872 ALA A O 1
ATOM 6729 N N . LEU A 1 873 ? 38.616 -6.589 5.452 1.00 92.38 873 LEU A N 1
ATOM 6730 C CA . LEU A 1 873 ? 40.018 -6.710 5.047 1.00 92.38 873 LEU A CA 1
ATOM 6731 C C . LEU A 1 873 ? 40.618 -8.067 5.456 1.00 92.38 873 LEU A C 1
ATOM 6733 O O . LEU A 1 873 ? 41.255 -8.714 4.627 1.00 92.38 873 LEU A O 1
ATOM 6737 N N . GLU A 1 874 ? 40.365 -8.528 6.684 1.00 94.94 874 GLU A N 1
ATOM 6738 C CA . GLU A 1 874 ? 40.854 -9.813 7.210 1.00 94.94 874 GLU A CA 1
ATOM 6739 C C . GLU A 1 874 ? 40.250 -11.018 6.468 1.00 94.94 874 GLU A C 1
ATOM 6741 O O . GLU A 1 874 ? 40.967 -11.950 6.087 1.00 94.94 874 GLU A O 1
ATOM 6746 N N . PHE A 1 875 ? 38.936 -11.009 6.201 1.00 95.62 875 PHE A N 1
ATOM 6747 C CA . PHE A 1 875 ? 38.322 -12.078 5.412 1.00 95.62 875 PHE A CA 1
ATOM 6748 C C . PHE A 1 875 ? 38.806 -12.056 3.959 1.00 95.62 875 PHE A C 1
ATOM 6750 O O . PHE A 1 875 ? 39.190 -13.097 3.428 1.00 95.62 875 PHE A O 1
ATOM 6757 N N . ARG A 1 876 ? 38.870 -10.875 3.330 1.00 93.50 876 ARG A N 1
ATOM 6758 C CA . ARG A 1 876 ? 39.437 -10.689 1.986 1.00 93.50 876 ARG A CA 1
ATOM 6759 C C . ARG A 1 876 ? 40.872 -11.216 1.900 1.00 93.50 876 ARG A C 1
ATOM 6761 O O . ARG A 1 876 ? 41.205 -11.897 0.930 1.00 93.50 876 ARG A O 1
ATOM 6768 N N . GLN A 1 877 ? 41.705 -10.959 2.911 1.00 95.62 877 GLN A N 1
ATOM 6769 C CA . GLN A 1 877 ? 43.066 -11.495 2.962 1.00 95.62 877 GLN A CA 1
ATOM 6770 C C . GLN A 1 877 ? 43.055 -13.019 3.094 1.00 95.62 877 GLN A C 1
ATOM 6772 O O . GLN A 1 877 ? 43.769 -13.697 2.365 1.00 95.62 877 GLN A O 1
ATOM 6777 N N . SER A 1 878 ? 42.184 -13.569 3.940 1.00 96.44 878 SER A N 1
ATOM 6778 C CA . SER A 1 878 ? 42.019 -15.018 4.093 1.00 96.44 878 SER A CA 1
ATOM 6779 C C . SER A 1 878 ? 41.555 -15.704 2.798 1.00 96.44 878 SER A C 1
ATOM 6781 O O . SER A 1 878 ? 42.003 -16.812 2.498 1.00 96.44 878 SER A O 1
ATOM 6783 N N . VAL A 1 879 ? 40.705 -15.050 1.995 1.00 95.38 879 VAL A N 1
ATOM 6784 C CA . VAL A 1 879 ? 40.317 -15.509 0.648 1.00 95.38 879 VAL A CA 1
ATOM 6785 C C . VAL A 1 879 ? 41.517 -15.493 -0.302 1.00 95.38 879 VAL A C 1
ATOM 6787 O O . VAL A 1 879 ? 41.756 -16.497 -0.979 1.00 95.38 879 VAL A O 1
ATOM 6790 N N . GLU A 1 880 ? 42.300 -14.407 -0.334 1.00 94.75 880 GLU A N 1
ATOM 6791 C CA . GLU A 1 880 ? 43.523 -14.349 -1.145 1.00 94.75 880 GLU A CA 1
ATOM 6792 C C . GLU A 1 880 ? 44.533 -15.421 -0.723 1.00 94.75 880 GLU A C 1
ATOM 6794 O O . GLU A 1 880 ? 45.032 -16.146 -1.581 1.00 94.75 880 GLU A O 1
ATOM 6799 N N . ASP A 1 881 ? 44.803 -15.593 0.567 1.00 95.62 881 ASP A N 1
ATOM 6800 C CA . ASP A 1 881 ? 45.756 -16.586 1.066 1.00 95.62 881 ASP A CA 1
ATOM 6801 C C . ASP A 1 881 ? 45.299 -18.013 0.729 1.00 95.62 881 ASP A C 1
ATOM 6803 O O . ASP A 1 881 ? 46.091 -18.840 0.262 1.00 95.62 881 ASP A O 1
ATOM 6807 N N . CYS A 1 882 ? 44.003 -18.309 0.870 1.00 95.38 882 CYS A N 1
ATOM 6808 C CA . CYS A 1 882 ? 43.461 -19.609 0.486 1.00 95.38 882 CYS A CA 1
ATOM 6809 C C . CYS A 1 882 ? 43.618 -19.874 -1.019 1.00 95.38 882 CYS A C 1
ATOM 6811 O O . CYS A 1 882 ? 44.093 -20.952 -1.381 1.00 95.38 882 CYS A O 1
ATOM 6813 N N . MET A 1 883 ? 43.301 -18.900 -1.880 1.00 92.75 883 MET A N 1
ATOM 6814 C CA . MET A 1 883 ? 43.431 -19.017 -3.340 1.00 92.75 883 MET A CA 1
ATOM 6815 C C . MET A 1 883 ? 44.890 -19.040 -3.828 1.00 92.75 883 MET A C 1
ATOM 6817 O O . MET A 1 883 ? 45.207 -19.753 -4.778 1.00 92.75 883 MET A O 1
ATOM 6821 N N . THR A 1 884 ? 45.785 -18.262 -3.212 1.00 93.56 884 THR A N 1
ATOM 6822 C CA . THR A 1 884 ? 47.149 -18.007 -3.720 1.00 93.56 884 THR A CA 1
ATOM 6823 C C . THR A 1 884 ? 48.240 -18.852 -3.071 1.00 93.56 884 THR A C 1
ATOM 6825 O O . THR A 1 884 ? 49.319 -18.983 -3.648 1.00 93.56 884 THR A O 1
ATOM 6828 N N . GLN A 1 885 ? 48.001 -19.450 -1.897 1.00 94.25 885 GLN A N 1
ATOM 6829 C CA . GLN A 1 885 ? 48.994 -20.291 -1.211 1.00 94.25 885 GLN A CA 1
ATOM 6830 C C . GLN A 1 885 ? 48.742 -21.797 -1.376 1.00 94.25 885 GLN A C 1
ATOM 6832 O O . GLN A 1 885 ? 49.657 -22.594 -1.150 1.00 94.25 885 GLN A O 1
ATOM 6837 N N . ASN A 1 886 ? 47.546 -22.192 -1.823 1.00 93.94 886 ASN A N 1
ATOM 6838 C CA . ASN A 1 886 ? 47.137 -23.588 -1.980 1.00 93.94 886 ASN A CA 1
ATOM 6839 C C . ASN A 1 886 ? 46.976 -23.990 -3.457 1.00 93.94 886 ASN A C 1
ATOM 6841 O O . ASN A 1 886 ? 46.930 -23.151 -4.354 1.00 93.94 886 ASN A O 1
ATOM 6845 N N . ARG A 1 887 ? 46.906 -25.303 -3.694 1.00 93.19 887 ARG A N 1
ATOM 6846 C CA . ARG A 1 887 ? 46.622 -25.958 -4.984 1.00 93.19 887 ARG A CA 1
ATOM 6847 C C . ARG A 1 887 ? 46.158 -27.397 -4.739 1.00 93.19 887 ARG A C 1
ATOM 6849 O O . ARG A 1 887 ? 46.292 -27.883 -3.611 1.00 93.19 887 ARG A O 1
ATOM 6856 N N . GLY A 1 888 ? 45.602 -28.062 -5.750 1.00 92.31 888 GLY A N 1
ATOM 6857 C CA . GLY A 1 888 ? 45.095 -29.431 -5.620 1.00 92.31 888 GLY A CA 1
ATOM 6858 C C . GLY A 1 888 ? 44.135 -29.612 -4.431 1.00 92.31 888 GLY A C 1
ATOM 6859 O O . GLY A 1 888 ? 43.403 -28.678 -4.075 1.00 92.31 888 GLY A O 1
ATOM 6860 N N . PRO A 1 889 ? 44.152 -30.763 -3.737 1.00 94.75 889 PRO A N 1
ATOM 6861 C CA . PRO A 1 889 ? 43.245 -31.018 -2.620 1.00 94.75 889 PRO A CA 1
ATOM 6862 C C . PRO A 1 889 ? 43.460 -30.086 -1.419 1.00 94.75 889 PRO A C 1
ATOM 6864 O O . PRO A 1 889 ? 42.580 -29.979 -0.563 1.00 94.75 889 PRO A O 1
ATOM 6867 N N . ALA A 1 890 ? 44.602 -29.391 -1.332 1.00 94.50 890 ALA A N 1
ATOM 6868 C CA . ALA A 1 890 ? 44.805 -28.344 -0.335 1.00 94.50 890 ALA A CA 1
ATOM 6869 C C . ALA A 1 890 ? 43.952 -27.100 -0.628 1.00 94.50 890 ALA A C 1
ATOM 6871 O O . ALA A 1 890 ? 43.396 -26.538 0.312 1.00 94.50 890 ALA A O 1
ATOM 6872 N N . LEU A 1 891 ? 43.770 -26.718 -1.901 1.00 95.00 891 LEU A N 1
ATOM 6873 C CA . LEU A 1 891 ? 42.896 -25.599 -2.281 1.00 95.00 891 LEU A CA 1
ATOM 6874 C C . LEU A 1 891 ? 41.449 -25.884 -1.878 1.00 95.00 891 LEU A C 1
ATOM 6876 O O . LEU A 1 891 ? 40.824 -25.057 -1.221 1.00 95.00 891 LEU A O 1
ATOM 6880 N N . ARG A 1 892 ? 40.953 -27.090 -2.183 1.00 94.88 892 ARG A N 1
ATOM 6881 C CA . ARG A 1 892 ? 39.635 -27.559 -1.727 1.00 94.88 892 ARG A CA 1
ATOM 6882 C C . ARG A 1 892 ? 39.477 -27.405 -0.218 1.00 94.88 892 ARG A C 1
ATOM 6884 O O . ARG A 1 892 ? 38.568 -26.713 0.224 1.00 94.88 892 ARG A O 1
ATOM 6891 N N . ARG A 1 893 ? 40.396 -27.983 0.566 1.00 94.44 893 ARG A N 1
ATOM 6892 C CA . ARG A 1 893 ? 40.368 -27.894 2.037 1.00 94.44 893 ARG A CA 1
ATOM 6893 C C . ARG A 1 893 ? 40.441 -26.455 2.551 1.00 94.44 893 ARG A C 1
ATOM 6895 O O . ARG A 1 893 ? 39.816 -26.167 3.564 1.00 94.44 893 ARG A O 1
ATOM 6902 N N . ALA A 1 894 ? 41.191 -25.572 1.893 1.00 95.62 894 ALA A N 1
ATOM 6903 C CA . ALA A 1 894 ? 41.301 -24.166 2.271 1.00 95.62 894 ALA A CA 1
ATOM 6904 C C . ALA A 1 894 ? 39.982 -23.415 2.021 1.00 95.62 894 ALA A C 1
ATOM 6906 O O . ALA A 1 894 ? 39.417 -22.843 2.951 1.00 95.62 894 ALA A O 1
ATOM 6907 N N . ILE A 1 895 ? 39.434 -23.504 0.804 1.00 95.44 895 ILE A N 1
ATOM 6908 C CA . ILE A 1 895 ? 38.199 -22.809 0.418 1.00 95.44 895 ILE A CA 1
ATOM 6909 C C . ILE A 1 895 ? 36.983 -23.327 1.198 1.00 95.44 895 ILE A C 1
ATOM 6911 O O . ILE A 1 895 ? 36.223 -22.518 1.721 1.00 95.44 895 ILE A O 1
ATOM 6915 N N . THR A 1 896 ? 36.818 -24.642 1.398 1.00 94.31 896 THR A N 1
ATOM 6916 C CA . THR A 1 896 ? 35.711 -25.143 2.242 1.00 94.31 896 THR A CA 1
ATOM 6917 C C . THR A 1 896 ? 35.895 -24.798 3.725 1.00 94.31 896 THR A C 1
ATOM 6919 O O . THR A 1 896 ? 34.914 -24.699 4.459 1.00 94.31 896 THR A O 1
ATOM 6922 N N . ARG A 1 897 ? 37.136 -24.591 4.194 1.00 94.56 897 ARG A N 1
ATOM 6923 C CA . ARG A 1 897 ? 37.421 -24.158 5.573 1.00 94.56 897 ARG A CA 1
ATOM 6924 C C . ARG A 1 897 ? 37.173 -22.665 5.795 1.00 94.56 897 ARG A C 1
ATOM 6926 O O . ARG A 1 897 ? 36.941 -22.290 6.942 1.00 94.56 897 ARG A O 1
ATOM 6933 N N . LEU A 1 898 ? 37.142 -21.828 4.754 1.00 95.06 898 LEU A N 1
ATOM 6934 C CA . LEU A 1 898 ? 36.771 -20.415 4.907 1.00 95.06 898 LEU A CA 1
ATOM 6935 C C . LEU A 1 898 ? 35.362 -20.247 5.483 1.00 95.06 898 LEU A C 1
ATOM 6937 O O . LEU A 1 898 ? 35.177 -19.364 6.308 1.00 95.06 898 LEU A O 1
ATOM 6941 N N . MET A 1 899 ? 34.422 -21.161 5.215 1.00 91.12 899 MET A N 1
ATOM 6942 C CA . MET A 1 899 ? 33.098 -21.192 5.873 1.00 91.12 899 MET A CA 1
ATOM 6943 C C . MET A 1 899 ? 33.135 -21.459 7.393 1.00 91.12 899 MET A C 1
ATOM 6945 O O . MET A 1 899 ? 32.092 -21.496 8.047 1.00 91.12 899 MET A O 1
ATOM 6949 N N . LYS A 1 900 ? 34.326 -21.692 7.961 1.00 90.38 900 LYS A N 1
ATOM 6950 C CA . LYS A 1 900 ? 34.615 -21.797 9.401 1.00 90.38 900 LYS A CA 1
ATOM 6951 C C . LYS A 1 900 ? 35.624 -20.733 9.869 1.00 90.38 900 LYS A C 1
ATOM 6953 O O . LYS A 1 900 ? 36.135 -20.830 10.983 1.00 90.38 900 LYS A O 1
ATOM 6958 N N . HIS A 1 901 ? 35.937 -19.742 9.033 1.00 94.62 901 HIS A N 1
ATOM 6959 C CA . HIS A 1 901 ? 36.698 -18.560 9.431 1.00 94.62 901 HIS A CA 1
ATOM 6960 C C . HIS A 1 901 ? 35.827 -17.666 10.332 1.00 94.62 901 HIS A C 1
ATOM 6962 O O . HIS A 1 901 ? 34.644 -17.513 10.020 1.00 94.62 901 HIS A O 1
ATOM 6968 N N . PRO A 1 902 ? 36.361 -17.042 11.403 1.00 90.88 902 PRO A N 1
ATOM 6969 C CA . PRO A 1 902 ? 35.557 -16.216 12.308 1.00 90.88 902 PRO A CA 1
ATOM 6970 C C . PRO A 1 902 ? 34.785 -15.112 11.580 1.00 90.88 902 PRO A C 1
ATOM 6972 O O . PRO A 1 902 ? 33.581 -15.005 11.751 1.00 90.88 902 PRO A O 1
ATOM 6975 N N . GLN A 1 903 ? 35.462 -14.388 10.683 1.00 93.19 903 GLN A N 1
ATOM 6976 C CA . GLN A 1 903 ? 34.882 -13.284 9.904 1.00 93.19 903 GLN A CA 1
ATOM 6977 C C . GLN A 1 903 ? 34.044 -13.746 8.690 1.00 93.19 903 GLN A C 1
ATOM 6979 O O . GLN A 1 903 ? 33.769 -12.944 7.801 1.00 93.19 903 GLN A O 1
ATOM 6984 N N . TYR A 1 904 ? 33.705 -15.039 8.560 1.00 90.38 904 TYR A N 1
ATOM 6985 C CA . TYR A 1 904 ? 32.986 -15.514 7.369 1.00 90.38 904 TYR A CA 1
ATOM 6986 C C . TYR A 1 904 ? 31.573 -14.943 7.290 1.00 90.38 904 TYR A C 1
ATOM 6988 O O . TYR A 1 904 ? 31.194 -14.462 6.232 1.00 90.38 904 TYR A O 1
ATOM 6996 N N . ARG A 1 905 ? 30.792 -14.982 8.380 1.00 89.69 905 ARG A N 1
ATOM 6997 C CA . ARG A 1 905 ? 29.414 -14.454 8.365 1.00 89.69 905 ARG A CA 1
ATOM 6998 C C . ARG A 1 905 ? 29.417 -12.938 8.218 1.00 89.69 905 ARG A C 1
ATOM 7000 O O . ARG A 1 905 ? 28.630 -12.396 7.448 1.00 89.69 905 ARG A O 1
ATOM 7007 N N . ASP A 1 906 ? 30.382 -12.274 8.855 1.00 87.75 906 ASP A N 1
ATOM 7008 C CA . ASP A 1 906 ? 30.680 -10.860 8.641 1.00 87.75 906 ASP A CA 1
ATOM 7009 C C . ASP A 1 906 ? 30.901 -10.545 7.158 1.00 87.75 906 ASP A C 1
ATOM 7011 O O . ASP A 1 906 ? 30.364 -9.555 6.674 1.00 87.75 906 ASP A O 1
ATOM 7015 N N . ALA A 1 907 ? 31.593 -11.412 6.415 1.00 86.44 907 ALA A N 1
ATOM 7016 C CA . ALA A 1 907 ? 31.841 -11.233 4.989 1.00 86.44 907 ALA A CA 1
ATOM 7017 C C . ALA A 1 907 ? 30.745 -11.748 4.042 1.00 86.44 907 ALA A C 1
ATOM 7019 O O . ALA A 1 907 ? 30.599 -11.196 2.955 1.00 86.44 907 ALA A O 1
ATOM 7020 N N . HIS A 1 908 ? 29.985 -12.770 4.430 1.00 86.31 908 HIS A N 1
ATOM 7021 C CA . HIS A 1 908 ? 28.964 -13.451 3.629 1.00 86.31 908 HIS A CA 1
ATOM 7022 C C . HIS A 1 908 ? 27.765 -13.781 4.519 1.00 86.31 908 HIS A C 1
ATOM 7024 O O . HIS A 1 908 ? 27.721 -14.811 5.198 1.00 86.31 908 HIS A O 1
ATOM 7030 N N . ALA A 1 909 ? 26.788 -12.872 4.525 1.00 75.56 909 ALA A N 1
ATOM 7031 C CA . ALA A 1 909 ? 25.535 -13.055 5.256 1.00 75.56 909 ALA A CA 1
ATOM 7032 C C . ALA A 1 909 ? 24.682 -14.181 4.642 1.00 75.56 909 ALA A C 1
ATOM 7034 O O . ALA A 1 909 ? 24.101 -14.985 5.370 1.00 75.56 909 ALA A O 1
ATOM 7035 N N . THR A 1 910 ? 24.668 -14.266 3.308 1.00 81.19 910 THR A N 1
ATOM 7036 C CA . THR A 1 910 ? 24.128 -15.385 2.526 1.00 81.19 910 THR A CA 1
ATOM 7037 C C . THR A 1 910 ? 25.271 -16.113 1.816 1.00 81.19 910 THR A C 1
ATOM 7039 O O . THR A 1 910 ? 26.261 -15.501 1.418 1.00 81.19 910 THR A O 1
ATOM 7042 N N . ASP A 1 911 ? 25.160 -17.435 1.679 1.00 87.31 911 ASP A N 1
ATOM 7043 C CA . ASP A 1 911 ? 26.246 -18.287 1.169 1.00 87.31 911 ASP A CA 1
ATOM 7044 C C . ASP A 1 911 ? 26.319 -18.387 -0.366 1.00 87.31 911 ASP A C 1
ATOM 7046 O O . ASP A 1 911 ? 27.312 -18.882 -0.910 1.00 87.31 911 ASP A O 1
ATOM 7050 N N . ASP A 1 912 ? 25.300 -17.900 -1.078 1.00 84.44 912 ASP A N 1
ATOM 7051 C CA . ASP A 1 912 ? 25.225 -17.908 -2.544 1.00 84.44 912 ASP A CA 1
ATOM 7052 C C . ASP A 1 912 ? 26.436 -17.206 -3.183 1.00 84.44 912 ASP A C 1
ATOM 7054 O O . ASP A 1 912 ? 27.064 -17.740 -4.095 1.00 84.44 912 ASP A O 1
ATOM 7058 N N . HIS A 1 913 ? 26.869 -16.078 -2.622 1.00 87.75 913 HIS A N 1
ATOM 7059 C CA . HIS A 1 913 ? 28.021 -15.311 -3.110 1.00 87.75 913 HIS A CA 1
ATOM 7060 C C . HIS A 1 913 ? 29.378 -16.008 -2.930 1.00 87.75 913 HIS A C 1
ATOM 7062 O O . HIS A 1 913 ? 30.375 -15.524 -3.472 1.00 87.75 913 HIS A O 1
ATOM 7068 N N . PHE A 1 914 ? 29.425 -17.132 -2.205 1.00 94.12 914 PHE A N 1
ATOM 7069 C CA . PHE A 1 914 ? 30.638 -17.908 -1.950 1.00 94.12 914 PHE A CA 1
ATOM 7070 C C . PHE A 1 914 ? 30.616 -19.312 -2.582 1.00 94.12 914 PHE A C 1
ATOM 7072 O O . PHE A 1 914 ? 31.675 -19.867 -2.890 1.00 94.12 914 PHE A O 1
ATOM 7079 N N . MET A 1 915 ? 29.441 -19.900 -2.845 1.00 95.00 915 MET A N 1
ATOM 7080 C CA . MET A 1 915 ? 29.351 -21.261 -3.405 1.00 95.00 915 MET A CA 1
ATOM 7081 C C . MET A 1 915 ? 30.004 -21.409 -4.783 1.00 95.00 915 MET A C 1
ATOM 7083 O O . MET A 1 915 ? 30.540 -22.473 -5.104 1.00 95.00 915 MET A O 1
ATOM 7087 N N . SER A 1 916 ? 30.047 -20.338 -5.574 1.00 94.19 916 SER A N 1
ATOM 7088 C CA . SER A 1 916 ? 30.728 -20.318 -6.869 1.00 94.19 916 SER A CA 1
ATOM 7089 C C . SER A 1 916 ? 32.256 -20.438 -6.730 1.00 94.19 916 SER A C 1
ATOM 7091 O O . SER A 1 916 ? 32.908 -21.044 -7.585 1.00 94.19 916 SER A O 1
ATOM 7093 N N . ALA A 1 917 ? 32.838 -19.980 -5.614 1.00 94.81 917 ALA A N 1
ATOM 7094 C CA . ALA A 1 917 ? 34.239 -20.224 -5.269 1.00 94.81 917 ALA A CA 1
ATOM 7095 C C . ALA A 1 917 ? 34.479 -21.685 -4.845 1.00 94.81 917 ALA A C 1
ATOM 7097 O O . ALA A 1 917 ? 35.490 -22.275 -5.232 1.00 94.81 917 ALA A O 1
ATOM 7098 N N . CYS A 1 918 ? 33.539 -22.310 -4.121 1.00 97.06 918 CYS A N 1
ATOM 7099 C CA . CYS A 1 918 ? 33.589 -23.747 -3.821 1.00 97.06 918 CYS A CA 1
ATOM 7100 C C . CYS A 1 918 ? 33.501 -24.602 -5.097 1.00 97.06 918 CYS A C 1
ATOM 7102 O O . CYS A 1 918 ? 34.260 -25.560 -5.239 1.00 97.06 918 CYS A O 1
ATOM 7104 N N . PHE A 1 919 ? 32.648 -24.223 -6.053 1.00 97.69 919 PHE A N 1
ATOM 7105 C CA . PHE A 1 919 ? 32.559 -24.830 -7.385 1.00 97.69 919 PHE A CA 1
ATOM 7106 C C . PHE A 1 919 ? 33.879 -24.723 -8.168 1.00 97.69 919 PHE A C 1
ATOM 7108 O O . PHE A 1 919 ? 34.400 -25.737 -8.637 1.00 97.69 919 PHE A O 1
ATOM 7115 N N . VAL A 1 920 ? 34.493 -23.537 -8.233 1.00 96.25 920 VAL A N 1
ATOM 7116 C CA . VAL A 1 920 ? 35.800 -23.344 -8.892 1.00 96.25 920 VAL A CA 1
ATOM 7117 C C . VAL A 1 920 ? 36.919 -24.140 -8.197 1.00 96.25 920 VAL A C 1
ATOM 7119 O O . VAL A 1 920 ? 37.722 -24.782 -8.874 1.00 96.25 920 VAL A O 1
ATOM 7122 N N . ALA A 1 921 ? 36.944 -24.198 -6.860 1.00 95.69 921 ALA A N 1
ATOM 7123 C CA . ALA A 1 921 ? 37.873 -25.054 -6.109 1.00 95.69 921 ALA A CA 1
ATOM 7124 C C . ALA A 1 921 ? 37.600 -26.562 -6.312 1.00 95.69 921 ALA A C 1
ATOM 7126 O O . ALA A 1 921 ? 38.512 -27.386 -6.224 1.00 95.69 921 ALA A O 1
ATOM 7127 N N . GLY A 1 922 ? 36.358 -26.934 -6.628 1.00 96.25 922 GLY A N 1
ATOM 7128 C CA . GLY A 1 922 ? 35.988 -28.252 -7.134 1.00 96.25 922 GLY A CA 1
ATOM 7129 C C . GLY A 1 922 ? 36.645 -28.556 -8.477 1.00 96.25 922 GLY A C 1
ATOM 7130 O O . GLY A 1 922 ? 37.312 -29.581 -8.613 1.00 96.25 922 GLY A O 1
ATOM 7131 N N . ALA A 1 923 ? 36.515 -27.646 -9.441 1.00 95.19 923 ALA A N 1
ATOM 7132 C CA . ALA A 1 923 ? 37.064 -27.804 -10.785 1.00 95.19 923 ALA A CA 1
ATOM 7133 C C . ALA A 1 923 ? 38.607 -27.825 -10.829 1.00 95.19 923 ALA A C 1
ATOM 7135 O O . ALA A 1 923 ? 39.174 -28.555 -11.642 1.00 95.19 923 ALA A O 1
ATOM 7136 N N . ALA A 1 924 ? 39.283 -27.074 -9.951 1.00 92.94 924 ALA A N 1
ATOM 7137 C CA . ALA A 1 924 ? 40.738 -26.849 -9.963 1.00 92.94 924 ALA A CA 1
ATOM 7138 C C . ALA A 1 924 ? 41.462 -27.314 -8.675 1.00 92.94 924 ALA A C 1
ATOM 7140 O O . ALA A 1 924 ? 42.395 -26.657 -8.206 1.00 92.94 924 ALA A O 1
ATOM 7141 N N . GLY A 1 925 ? 41.005 -28.416 -8.069 1.00 91.25 925 GLY A N 1
ATOM 7142 C CA . GLY A 1 925 ? 41.555 -28.927 -6.808 1.00 91.25 925 GLY A CA 1
ATOM 7143 C C . GLY A 1 925 ? 41.696 -30.449 -6.688 1.00 91.25 925 GLY A C 1
ATOM 7144 O O . GLY A 1 925 ? 41.612 -30.972 -5.577 1.00 91.25 925 GLY A O 1
ATOM 7145 N N . GLU A 1 926 ? 41.894 -31.175 -7.787 1.00 90.38 926 GLU A N 1
ATOM 7146 C CA . GLU A 1 926 ? 42.271 -32.599 -7.733 1.00 90.38 926 GLU A CA 1
ATOM 7147 C C . GLU A 1 926 ? 43.768 -32.802 -7.466 1.00 90.38 926 GLU A C 1
ATOM 7149 O O . GLU A 1 926 ? 44.568 -31.878 -7.590 1.00 90.38 926 GLU A O 1
ATOM 7154 N N . TRP A 1 927 ? 44.163 -34.036 -7.132 1.00 91.31 927 TRP A N 1
ATOM 7155 C CA . TRP A 1 927 ? 45.569 -34.429 -6.923 1.00 91.31 927 TRP A CA 1
ATOM 7156 C C . TRP A 1 927 ? 46.501 -34.063 -8.091 1.00 91.31 927 TRP A C 1
ATOM 7158 O O . TRP A 1 927 ? 47.659 -33.720 -7.875 1.00 91.31 927 TRP A O 1
ATOM 7168 N N . GLU A 1 928 ? 45.988 -34.081 -9.322 1.00 88.12 928 GLU A N 1
ATOM 7169 C CA . GLU A 1 928 ? 46.712 -33.660 -10.530 1.00 88.12 928 GLU A CA 1
ATOM 7170 C C . GLU A 1 928 ? 47.160 -32.188 -10.456 1.00 88.12 928 GLU A C 1
ATOM 7172 O O . GLU A 1 928 ? 48.249 -31.837 -10.911 1.00 88.12 928 GLU A O 1
ATOM 7177 N N . ASP A 1 929 ? 46.358 -31.328 -9.817 1.00 90.38 929 ASP A N 1
ATOM 7178 C CA . ASP A 1 929 ? 46.612 -29.887 -9.728 1.00 90.38 929 ASP A CA 1
ATOM 7179 C C . ASP A 1 929 ? 47.645 -29.539 -8.636 1.00 90.38 929 ASP A C 1
ATOM 7181 O O . ASP A 1 929 ? 47.961 -28.370 -8.418 1.00 90.38 929 ASP A O 1
ATOM 7185 N N . GLU A 1 930 ? 48.229 -30.529 -7.947 1.00 90.38 930 GLU A N 1
ATOM 7186 C CA . GLU A 1 930 ? 49.382 -30.297 -7.065 1.00 90.38 930 GLU A CA 1
ATOM 7187 C C . GLU A 1 930 ? 50.663 -29.920 -7.834 1.00 90.38 930 GLU A C 1
ATOM 7189 O O . GLU A 1 930 ? 51.604 -29.407 -7.222 1.00 90.38 930 GLU A O 1
ATOM 7194 N N . GLN A 1 931 ? 50.687 -30.113 -9.159 1.00 85.31 931 GLN A N 1
ATOM 7195 C CA . GLN A 1 931 ? 51.768 -29.670 -10.052 1.00 85.31 931 GLN A CA 1
ATOM 7196 C C . GLN A 1 931 ? 51.496 -28.308 -10.720 1.00 85.31 931 GLN A C 1
ATOM 7198 O O . GLN A 1 931 ? 52.411 -27.716 -11.289 1.00 85.31 931 GLN A O 1
ATOM 7203 N N . GLU A 1 932 ? 50.264 -27.797 -10.643 1.00 83.94 932 GLU A N 1
ATOM 7204 C CA . GLU A 1 932 ? 49.860 -26.541 -11.282 1.00 83.94 932 GLU A CA 1
ATOM 7205 C C . GLU A 1 932 ? 50.469 -25.304 -10.592 1.00 83.94 932 GLU A C 1
ATOM 7207 O O . GLU A 1 932 ? 50.898 -25.317 -9.423 1.00 83.94 932 GLU A O 1
ATOM 7212 N N . GLU A 1 933 ? 50.477 -24.191 -11.330 1.00 84.06 933 GLU A N 1
ATOM 7213 C CA . GLU A 1 933 ? 50.781 -22.882 -10.758 1.00 84.06 933 GLU A CA 1
ATOM 7214 C C . GLU A 1 933 ? 49.724 -22.505 -9.707 1.00 84.06 933 GLU A C 1
ATOM 7216 O O . GLU A 1 933 ? 48.520 -22.665 -9.919 1.00 84.06 933 GLU A O 1
ATOM 7221 N N . ARG A 1 934 ? 50.179 -21.977 -8.563 1.00 82.81 934 ARG A N 1
ATOM 7222 C CA . ARG A 1 934 ? 49.281 -21.472 -7.514 1.00 82.81 934 ARG A CA 1
ATOM 7223 C C . ARG A 1 934 ? 48.400 -20.339 -8.046 1.00 82.81 934 ARG A C 1
ATOM 7225 O O . ARG A 1 934 ? 48.795 -19.616 -8.966 1.00 82.81 934 ARG A O 1
ATOM 7232 N N . GLY A 1 935 ? 47.237 -20.155 -7.421 1.00 87.44 935 GLY A N 1
ATOM 7233 C CA . GLY A 1 935 ? 46.294 -19.113 -7.806 1.00 87.44 935 GLY A CA 1
ATOM 7234 C C . GLY A 1 935 ? 46.911 -17.713 -7.801 1.00 87.44 935 GLY A C 1
ATOM 7235 O O . GLY A 1 935 ? 47.782 -17.390 -6.995 1.00 87.44 935 GLY A O 1
ATOM 7236 N N . ARG A 1 936 ? 46.451 -16.867 -8.724 1.00 87.25 936 ARG A N 1
ATOM 7237 C CA . ARG A 1 936 ? 46.914 -15.485 -8.889 1.00 87.25 936 ARG A CA 1
ATOM 7238 C C . ARG A 1 936 ? 45.753 -14.512 -8.764 1.00 87.25 936 ARG A C 1
ATOM 7240 O O . ARG A 1 936 ? 44.846 -14.551 -9.598 1.00 87.25 936 ARG A O 1
ATOM 7247 N N . LEU A 1 937 ? 45.829 -13.588 -7.807 1.00 84.31 937 LEU A N 1
ATOM 7248 C CA . LEU A 1 937 ? 45.010 -12.378 -7.833 1.00 84.31 937 LEU A CA 1
ATOM 7249 C C . LEU A 1 937 ? 45.337 -11.587 -9.118 1.00 84.31 937 LEU A C 1
ATOM 7251 O O . LEU A 1 937 ? 46.498 -11.360 -9.463 1.00 84.31 937 LEU A O 1
ATOM 7255 N N . GLY A 1 938 ? 44.308 -11.254 -9.893 1.00 75.12 938 GLY A N 1
ATOM 7256 C CA . GLY A 1 938 ? 44.401 -10.508 -11.148 1.00 75.12 938 GLY A CA 1
ATOM 7257 C C . GLY A 1 938 ? 44.163 -9.016 -10.949 1.00 75.12 938 GLY A C 1
ATOM 7258 O O . GLY A 1 938 ? 44.956 -8.204 -11.424 1.00 75.12 938 GLY A O 1
ATOM 7259 N N . ALA A 1 939 ? 43.082 -8.679 -10.246 1.00 70.75 939 ALA A N 1
ATOM 7260 C CA . ALA A 1 939 ? 42.725 -7.337 -9.799 1.00 70.75 939 ALA A CA 1
ATOM 7261 C C . ALA A 1 939 ? 41.589 -7.411 -8.765 1.00 70.75 939 ALA A C 1
ATOM 7263 O O . ALA A 1 939 ? 41.010 -8.473 -8.540 1.00 70.75 939 ALA A O 1
ATOM 7264 N N . GLU A 1 940 ? 41.262 -6.271 -8.164 1.00 79.56 940 GLU A N 1
ATOM 7265 C CA . GLU A 1 940 ? 40.266 -6.144 -7.104 1.00 79.56 940 GLU A CA 1
ATOM 7266 C C . GLU A 1 940 ? 39.579 -4.774 -7.184 1.00 79.56 940 GLU A C 1
ATOM 7268 O O . GLU A 1 940 ? 40.193 -3.795 -7.622 1.00 79.56 940 GLU A O 1
ATOM 7273 N N . THR A 1 941 ? 38.322 -4.691 -6.749 1.00 73.31 941 THR A N 1
ATOM 7274 C CA . THR A 1 941 ? 37.650 -3.420 -6.449 1.00 73.31 941 THR A CA 1
ATOM 7275 C C . THR A 1 941 ? 36.840 -3.528 -5.160 1.00 73.31 941 THR A C 1
ATOM 7277 O O . THR A 1 941 ? 36.439 -4.621 -4.760 1.00 73.31 941 THR A O 1
ATOM 7280 N N . TRP A 1 942 ? 36.611 -2.382 -4.524 1.00 78.75 942 TRP A N 1
ATOM 7281 C CA . TRP A 1 942 ? 35.809 -2.250 -3.313 1.00 78.75 942 TRP A CA 1
ATOM 7282 C C . TRP A 1 942 ? 34.650 -1.286 -3.567 1.00 78.75 942 TRP A C 1
ATOM 7284 O O . TRP A 1 942 ? 34.822 -0.267 -4.238 1.00 78.75 942 TRP A O 1
ATOM 7294 N N . GLU A 1 943 ? 33.478 -1.618 -3.042 1.00 72.25 943 GLU A N 1
ATOM 7295 C CA . GLU A 1 943 ? 32.194 -0.979 -3.339 1.00 72.25 943 GLU A CA 1
ATOM 7296 C C . GLU A 1 943 ? 31.366 -0.837 -2.055 1.00 72.25 943 GLU A C 1
ATOM 7298 O O . GLU A 1 943 ? 31.514 -1.634 -1.131 1.00 72.25 943 GLU A O 1
ATOM 7303 N N . LEU A 1 944 ? 30.515 0.194 -1.974 1.00 74.94 944 LEU A N 1
ATOM 7304 C CA . LEU A 1 944 ? 29.684 0.502 -0.791 1.00 74.94 944 LEU A CA 1
ATOM 7305 C C . LEU A 1 944 ? 30.498 0.587 0.527 1.00 74.94 944 LEU A C 1
ATOM 7307 O O . LEU A 1 944 ? 29.993 0.326 1.616 1.00 74.94 944 LEU A O 1
ATOM 7311 N N . THR A 1 945 ? 31.782 0.939 0.410 1.00 84.88 945 THR A N 1
ATOM 7312 C CA . THR A 1 945 ? 32.851 0.778 1.413 1.00 84.88 945 THR A CA 1
ATOM 7313 C C . THR A 1 945 ? 33.285 -0.672 1.686 1.00 84.88 945 THR A C 1
ATOM 7315 O O . THR A 1 945 ? 34.466 -0.951 1.487 1.00 84.88 945 THR A O 1
ATOM 7318 N N . ASN A 1 946 ? 32.409 -1.590 2.118 1.00 87.81 946 ASN A N 1
ATOM 7319 C CA . ASN A 1 946 ? 32.827 -2.890 2.682 1.00 87.81 946 ASN A CA 1
ATOM 7320 C C . ASN A 1 946 ? 32.663 -4.111 1.752 1.00 87.81 946 ASN A C 1
ATOM 7322 O O . ASN A 1 946 ? 33.142 -5.190 2.096 1.00 87.81 946 ASN A O 1
ATOM 7326 N N . MET A 1 947 ? 32.037 -3.988 0.577 1.00 84.75 947 MET A N 1
ATOM 7327 C CA . MET A 1 947 ? 31.946 -5.085 -0.401 1.00 84.75 947 MET A CA 1
ATOM 7328 C C . MET A 1 947 ? 33.224 -5.169 -1.244 1.00 84.75 947 MET A C 1
ATOM 7330 O O . MET A 1 947 ? 33.724 -4.148 -1.713 1.00 84.75 947 MET A O 1
ATOM 7334 N N . CYS A 1 948 ? 33.741 -6.381 -1.465 1.00 86.38 948 CYS A N 1
ATOM 7335 C CA . CYS A 1 948 ? 34.994 -6.632 -2.173 1.00 86.38 948 CYS A CA 1
ATOM 7336 C C . CYS A 1 948 ? 34.829 -7.657 -3.300 1.00 86.38 948 CYS A C 1
ATOM 7338 O O . CYS A 1 948 ? 34.443 -8.806 -3.071 1.00 86.38 948 CYS A O 1
ATOM 7340 N N . ASN A 1 949 ? 35.211 -7.246 -4.509 1.00 81.56 949 ASN A N 1
ATOM 7341 C CA . ASN A 1 949 ? 35.154 -8.031 -5.736 1.00 81.56 949 ASN A CA 1
ATOM 7342 C C . ASN A 1 949 ? 36.588 -8.323 -6.228 1.00 81.56 949 ASN A C 1
ATOM 7344 O O . ASN A 1 949 ? 37.194 -7.491 -6.911 1.00 81.56 949 ASN A O 1
ATOM 7348 N N . SER A 1 950 ? 37.134 -9.496 -5.879 1.00 82.12 950 SER A N 1
ATOM 7349 C CA . SER A 1 950 ? 38.511 -9.924 -6.205 1.00 82.12 950 SER A CA 1
ATOM 7350 C C . SER A 1 950 ? 38.539 -10.977 -7.323 1.00 82.12 950 SER A C 1
ATOM 7352 O O . SER A 1 950 ? 37.931 -12.039 -7.210 1.00 82.12 950 SER A O 1
ATOM 7354 N N . GLN A 1 951 ? 39.281 -10.720 -8.404 1.00 85.56 951 GLN A N 1
ATOM 7355 C CA . GLN A 1 951 ? 39.431 -11.647 -9.531 1.00 85.56 951 GLN A CA 1
ATOM 7356 C C . GLN A 1 951 ? 40.610 -12.604 -9.303 1.00 85.56 951 GLN A C 1
ATOM 7358 O O . GLN A 1 951 ? 41.762 -12.184 -9.404 1.00 85.56 951 GLN A O 1
ATOM 7363 N N . PHE A 1 952 ? 40.356 -13.900 -9.125 1.00 88.12 952 PHE A N 1
ATOM 7364 C CA . PHE A 1 952 ? 41.404 -14.930 -9.099 1.00 88.12 952 PHE A CA 1
ATOM 7365 C C . PHE A 1 952 ? 41.558 -15.648 -10.452 1.00 88.12 952 PHE A C 1
ATOM 7367 O O . PHE A 1 952 ? 40.684 -15.611 -11.318 1.00 88.12 952 PHE A O 1
ATOM 7374 N N . THR A 1 953 ? 42.703 -16.292 -10.670 1.00 88.44 953 THR A N 1
ATOM 7375 C CA . THR A 1 953 ? 42.957 -17.200 -11.802 1.00 88.44 953 THR A CA 1
ATOM 7376 C C . THR A 1 953 ? 43.734 -18.406 -11.288 1.00 88.44 953 THR A C 1
ATOM 7378 O O . THR A 1 953 ? 44.714 -18.217 -10.568 1.00 88.44 953 THR A O 1
ATOM 7381 N N . LEU A 1 954 ? 43.301 -19.617 -11.646 1.00 88.94 954 LEU A N 1
ATOM 7382 C CA . LEU A 1 954 ? 43.894 -20.893 -11.232 1.00 88.94 954 LEU A CA 1
ATOM 7383 C C . LEU A 1 954 ? 44.376 -21.660 -12.474 1.00 88.94 954 LEU A C 1
ATOM 7385 O O . LEU A 1 954 ? 43.677 -21.660 -13.487 1.00 88.94 954 LEU A O 1
ATOM 7389 N N . GLY A 1 955 ? 45.544 -22.308 -12.393 1.00 83.81 955 GLY A N 1
ATOM 7390 C CA . GLY A 1 955 ? 46.188 -22.964 -13.541 1.00 83.81 955 GLY A CA 1
ATOM 7391 C C . GLY A 1 955 ? 46.643 -21.985 -14.636 1.00 83.81 955 GLY A C 1
ATOM 7392 O O . GLY A 1 955 ? 46.574 -20.760 -14.479 1.00 83.81 955 GLY A O 1
ATOM 7393 N N . SER A 1 956 ? 47.133 -22.516 -15.762 1.00 74.94 956 SER A N 1
ATOM 7394 C CA . SER A 1 956 ? 47.438 -21.710 -16.954 1.00 74.94 956 SER A CA 1
ATOM 7395 C C . SER A 1 956 ? 47.425 -22.534 -18.250 1.00 74.94 956 SER A C 1
ATOM 7397 O O . SER A 1 956 ? 47.794 -23.704 -18.244 1.00 74.94 956 SER A O 1
ATOM 7399 N N . TRP A 1 957 ? 47.065 -21.913 -19.376 1.00 67.50 957 TRP A N 1
ATOM 7400 C CA . TRP A 1 957 ? 47.146 -22.539 -20.705 1.00 67.50 957 TRP A CA 1
ATOM 7401 C C . TRP A 1 957 ? 48.601 -22.594 -21.197 1.00 67.50 957 TRP A C 1
ATOM 7403 O O . TRP A 1 957 ? 49.371 -21.676 -20.912 1.00 67.50 957 TRP A O 1
ATOM 7413 N N . SER A 1 958 ? 49.007 -23.611 -21.957 1.00 60.53 958 SER A N 1
ATOM 7414 C CA . SER A 1 958 ? 50.376 -23.717 -22.488 1.00 60.53 958 SER A CA 1
ATOM 7415 C C . SER A 1 958 ? 50.688 -22.617 -23.515 1.00 60.53 958 SER A C 1
ATOM 7417 O O . SER A 1 958 ? 49.790 -22.003 -24.093 1.00 60.53 958 SER A O 1
ATOM 7419 N N . SER A 1 959 ? 51.969 -22.363 -23.799 1.00 54.41 959 SER A N 1
ATOM 7420 C CA . SER A 1 959 ? 52.369 -21.410 -24.850 1.00 54.41 959 SER A CA 1
ATOM 7421 C C . SER A 1 959 ? 51.858 -21.790 -26.246 1.00 54.41 959 SER A C 1
ATOM 7423 O O . SER A 1 959 ? 51.648 -20.908 -27.073 1.00 54.41 959 SER A O 1
ATOM 7425 N N . GLU A 1 960 ? 51.607 -23.075 -26.494 1.00 52.91 960 GLU A N 1
ATOM 7426 C CA . GLU A 1 960 ? 51.063 -23.595 -27.755 1.00 52.91 960 GLU A CA 1
ATOM 7427 C C . GLU A 1 960 ? 49.554 -23.313 -27.874 1.00 52.91 960 GLU A C 1
ATOM 7429 O O . GLU A 1 960 ? 49.050 -23.047 -28.962 1.00 52.91 960 GLU A O 1
ATOM 7434 N N . GLN A 1 961 ? 48.838 -23.262 -26.745 1.00 52.47 961 GLN A N 1
ATOM 7435 C CA . GLN A 1 961 ? 47.419 -22.886 -26.666 1.00 52.47 961 GLN A CA 1
ATOM 7436 C C . GLN A 1 961 ? 47.185 -21.357 -26.741 1.00 52.47 961 GLN A C 1
ATOM 7438 O O . GLN A 1 961 ? 46.045 -20.911 -26.889 1.00 52.47 961 GLN A O 1
ATOM 7443 N N . ARG A 1 962 ? 48.252 -20.545 -26.657 1.00 50.06 962 ARG A N 1
ATOM 7444 C CA . ARG A 1 962 ? 48.215 -19.065 -26.605 1.00 50.06 962 ARG A CA 1
ATOM 7445 C C . ARG A 1 962 ? 48.475 -18.350 -27.943 1.00 50.06 962 ARG A C 1
ATOM 7447 O O . ARG A 1 962 ? 48.487 -17.121 -27.966 1.00 50.06 962 ARG A O 1
ATOM 7454 N N . VAL A 1 963 ? 48.734 -19.058 -29.052 1.00 35.75 963 VAL A N 1
ATOM 7455 C CA . VAL A 1 963 ? 49.190 -18.419 -30.310 1.00 35.75 963 VAL A CA 1
ATOM 7456 C C . VAL A 1 963 ? 48.443 -18.922 -31.551 1.00 35.75 963 VAL A C 1
ATOM 7458 O O . VAL A 1 963 ? 48.850 -19.886 -32.190 1.00 35.75 963 VAL A O 1
ATOM 7461 N N . ALA A 1 964 ? 47.389 -18.196 -31.941 1.00 37.50 964 ALA A N 1
ATOM 7462 C CA . ALA A 1 964 ? 46.797 -18.264 -33.289 1.00 37.50 964 ALA A CA 1
ATOM 7463 C C . ALA A 1 964 ? 46.039 -16.976 -33.707 1.00 37.50 964 ALA A C 1
ATOM 7465 O O . ALA A 1 964 ? 45.169 -17.020 -34.573 1.00 37.50 964 ALA A O 1
ATOM 7466 N N . THR A 1 965 ? 46.321 -15.816 -33.100 1.00 38.31 965 THR A N 1
ATOM 7467 C CA . THR A 1 965 ? 45.627 -14.554 -33.426 1.00 38.31 965 THR A CA 1
ATOM 7468 C C . THR A 1 965 ? 46.256 -13.851 -34.633 1.00 38.31 965 THR A C 1
ATOM 7470 O O . THR A 1 965 ? 47.100 -12.968 -34.469 1.00 38.31 965 THR A O 1
ATOM 7473 N N . ALA A 1 966 ? 45.830 -14.220 -35.843 1.00 28.78 966 ALA A N 1
ATOM 7474 C CA . ALA A 1 966 ? 46.138 -13.491 -37.072 1.00 28.78 966 ALA A CA 1
ATOM 7475 C C . ALA A 1 966 ? 44.949 -13.522 -38.052 1.00 28.78 966 ALA A C 1
ATOM 7477 O O . ALA A 1 966 ? 44.520 -14.595 -38.457 1.00 28.78 966 ALA A O 1
ATOM 7478 N N . ALA A 1 967 ? 44.481 -12.331 -38.444 1.00 32.53 967 ALA A N 1
ATOM 7479 C CA . ALA A 1 967 ? 43.525 -12.054 -39.526 1.00 32.53 967 ALA A CA 1
ATOM 7480 C C . ALA A 1 967 ? 42.144 -12.758 -39.487 1.00 32.53 967 ALA A C 1
ATOM 7482 O O . ALA A 1 967 ? 41.928 -13.779 -40.138 1.00 32.53 967 ALA A O 1
ATOM 7483 N N . ALA A 1 968 ? 41.181 -12.090 -38.842 1.00 29.36 968 ALA A N 1
ATOM 7484 C CA . ALA A 1 968 ? 39.777 -12.014 -39.261 1.00 29.36 968 ALA A CA 1
ATOM 7485 C C . ALA A 1 968 ? 39.236 -10.626 -38.873 1.00 29.36 968 ALA A C 1
ATOM 7487 O O . ALA A 1 968 ? 39.436 -10.254 -37.693 1.00 29.36 968 ALA A O 1
#

pLDDT: mean 80.77, std 18.79, range [21.95, 98.69]

Organism: NCBI:txid329884

Sequence (968 aa):
MTDTNPNGAVKDEANRPLRILIVGAGIGGLTAALALRQQGHDVHIFESSKLAQETGAAIHLASNANGLLRRMGLDAEKIGGVECVGIVEYIPQTGAVKYRVDTTKMSKMWQHPWHLVHRAHLHTALKDMATGPERKDQAAKLHVASRVLDVDAEGATLTLEDGTKIEGDLLVGADGVHSRARSSIPGGDKKPFDSGKSAFRFLLPTEILTSDPQTAELVTKSALTMWIADDRRLIMYPCVDNTMMNFVAIHPSKESEADITGAGWQETGSKARMLDIYKGFAPSVLAILDKADESRLKVWQLLDMEQMPSFIHEKLAVMGDAAHPFLPHQGQGGGQAIEDGVALAAVLPLGTKPDEVKDRLRIFEQCRYERAHKIQSFTRTAGLDTAELAAKGMKLDMMEYMGYNFGHDAWDYTTNALQKRLEARDKTLRTSRTYLQNLLPAGFAFTSPATVASASISCTTLDGMAWLGGGGYSHLGLYIHGINYTKRDGSKVFGTYLPLLFENSADPIITGRDELGMPKLFADIDVRESENKSSEISLSWRGTTFGTFSISGLTEEEPAVNGVGSEPGQKGPGPPPPPPEHGTFHYRYVPSVGEPGKADADYPVFVPKPEAAEGVEAPKSFATKTASISLQAKDWQTLPTLHHITDWLAAMPLYGVEEAKLVRSTGVSDLSGARRLDADSRTLFLARLDDDAGREIRLRRLLESMRRRSTRERHQGVIMMGAHWDCTGDRIEVATNPSPGKSPVAYVHPSKYVNYKLVSDLDTAERCISMLRDGGFNVGANSKFEWIHDTYLILIRMFPGGCPPTTIVSMNARFDPHFHLRVGSTLRPLRNEGYLIIGTGGAVHNLYRNVWAPMLKYRDNFAQETAPEGWALEFRQSVEDCMTQNRGPALRRAITRLMKHPQYRDAHATDDHFMSACFVAGAAGEWEDEQEERGRLGAETWELTNMCNSQFTLGSWSSEQRVATAAA

Radius of gyration: 34.92 Å; chains: 1; bounding box: 96×75×83 Å

Foldseek 3Di:
DDDDDPPPDDDPPLFDAFEEEEEALALLSLLLLLLSLVLQHAAEYFAQAPPPDDPFFKFKCFQQQQVLCVVSVHHQVVLFWFFAQKAWEAAFQARHTPDIGGCVVVCVVAPDTMTMATRSSSSVVSQCSQQPPPDPTDHHHYHYSWAWDAADQQQQWTATPVRDIDGTLFYEFPPAQPTPLQVNPVQRPWHWDFPQKKKKKDKDFCCLQCVDPLRNVVLDGSHWYKHDDQFWIWIWGAGRNNRMIIIITMHGPVQQCDDPPDDDDFDQGDLVSVLVRSVSGDVSVSVVSNPGDSVGIGMGGFIFIDQGPFQGDNRYGYFQNSHGDAGPLPSCSSSLSSLLSLLLSLLDHGSQDSNCNSVSRVLSGVLRRVLSVVLRVLRSLSNHGPVVCVVVVHDNDPVVNCVSRNHDHSSLQSNLVFAAAAPQVPAWFKFALVLCVVLADPQKDAQDPDRIWTKHWDKDWDALPVLLLRGIWMKIWIKTARMWGQEPVRDIAHAIETSEMEICCQDCLQPVVLVLQHHYDYWNWDWDDDPQFKIWIWTHHPPRTFKIKIDGRWDWDDQTRHHRNGDDDDDDDDPDDRDDHQFYKHWNFAADDPDPPHTPDTFIKTFGQDRDDPPWDRKTKIKDQDMDIGGHQDDCVRPVPCNVVSVSVNPIDGPGDRMDMDIGTPDDGDRPRMDTDHDDPPPDDDDDDDDDPPQPVAVVQVLVLLQVALVQFDFQAAEEEEFPFADEDQEKEKEQAQFAAEDEDPLDDCVLAVPAGEGEQNVVRVVLQVLCVVLVGHYYYHNHDHHYCQPRNSQCSNPVVHGGHYMYMYHHSVLQLVVLLSSLLSCLVSVVVRYHYAYGAFLFDRPSLFQCPQCVRPVFQQRDPDAADPLLVVSSVLSCCLQFVDFAQSNLVSLSCSCVPPSSCVRPVRSSRRSSVSSNCSNTHHPVGVPFHGKDFSHKGDTSNRTIHIDIDTGDDDPVSRDDDDDD

Secondary structure (DSSP, 8-state):
-----TT-----GGGPPPEEEEE--SHHHHHHHHHHHHTT-EEEEE-SS--S-----EEEE-HHHHHHHHHTT--GGGGTPEE--EEEEE-TTT--EEEEEEHHHHGGGSSS--EEEEHHHHHHHHHHHHH-S-SSSPPPEEETT--EEEEETTTTEEEETTS-EEE-SEEEE---TT-SGGGGSTT--PPPEEEEEEEEEEEEETHHHHSSHHHHTT--TTEEEEEE-SS-EEEEEEETTTTEEEEEEEEEHHHHT---S---S-EE--HHHHHHHHTTS-HHHHHHHHTS-TTT-EEEEEEE-PPPS-SEETTEEE-GGGTS---GGGS-HHHHHHHHHHHHHHT--TT--TTTHHHHHHHHHHHHHHHHHHHHHHHHHHHS-HHHHHHTT----HHHHHHHHHT--HHHHHHTTSSSSBTTTS--EEEEHHHHGGG--TTEEESS--SEEEEEEEEEEEEEEGGGTTEEEEEEEEEEEEEEEE-TTS-EEEEEEEEEEEETT--HHHH-TTTTT--EEE-EEEEEEETTTEEEEEEEETTEEEEEEEEES-EEPP---S--B------SSSSPPPPP--EEEEEEEEE-TT-TT-EEEEEEEEEEPPPPPTTPPPPEEEEES-EEEEE----TTT-TTTHHHHHHHHTS-EEEE--EEEEE-SS----TT-EESS--TT--S-------SSSHHHHHHHHHHHHHHHTTS--S-EEEE-TT---SSS-EEEE--SS--EEPPTT--GGGTTTS---B-HHHHHHHHHHHHHTT--EEEETTPPEEHHHHHHHHHH-TT-PPPEEEE---TT--HHHHHHHHHHHTHHHHHT-EEEE---SBB-STTS-HHHHHHHS-TT--SSPPPHHHHHHHHHHHHHHHH--HHHHHHHHHHHTTSTTHHHHBSSSHHHHHHHHHHHHT-SGGGGGSPPPEEEEEEEETTTEEEEEEE-S---TTTT------

InterPro domains:
  IPR002938 FAD-binding domain [PF01494] (20-376)
  IPR004183 Extradiol ring-cleavage dioxygenase, class III enzyme, subunit B [PF02900] (702-926)
  IPR010451 Acetoacetate decarboxylase [PF06314] (429-616)
  IPR014436 Extradiol aromatic ring-opening dioxygenase, DODA-type [cd07363] (716-952)
  IPR023375 Acetoacetate decarboxylase domain superfamily [G3DSA:2.40.400.10] (399-678)
  IPR023375 Acetoacetate decarboxylase domain superfamily [SSF160104] (430-677)
  IPR036188 FAD/NAD(P)-binding domain superfamily [G3DSA:3.50.50.60] (19-398)
  IPR036188 FAD/NAD(P)-binding domain superfamily [SSF51905] (18-383)
  IPR050493 FAD-dependent Monooxygenases in Biosynthesis and Metabolism [PTHR13789] (8-417)